Protein AF-A0A352B770-F1 (afdb_monomer_lite)

Sequence (1206 aa):
MTPLVLQAPAKVNLSLRIHSRRRDGLHRLRTVVTMIDLCDTLQIAPALSPGLLFTCDEASLPTDTHNLVVAAYVRLRPLLGPQQGVKIHLEKRIPIAAGLAGGSADAAATLVGLRRRFNLALTDAELLDHARALGTDVPFFLGSPVARGEGAGDPFTPLKAPSCIPMVIVFPEIPISTEWAYAHYPDRPNSTVTYNKELLHALTVRDIAALGAALDNDLESVVLPSNPRIGEAKARLLALGGAGALMSGSGSTVFAPFTDPERAFQAEETLRNEGWGVTFATRTLRTVFAREEGAAGMKSALDQLCQEASAAIDDGINFLVLSDRETNAELVPIPALLALAAVHHHLVRNGTRTRTGLIVESGEPREVHHFACLIGYGAGAVNPYLAFETIRDLATEGMLPEEIDAELAEQKYVKAVNKGLLKIISKMGISTIQSYCGAQIFEALGIGPEVIDRYFTGTTSRIGGIGLAEIAEDARRRHATGYVEIQRDLDDLDLGGEYQFREGSEHHGWNPETITLLQKAVREGDYASYQAFARLVNDQTRELKTLRGLFELKHDHPIPIDRVEPASAIVKRFCTGAMSYGSISQEAHTALAIAMNRLGGRSNTGEGGEDPVRFRPLPNGDLARSAIKQVASGRFGVTTEYLVNADELQIKMAQGAKPGEGGQLPGHKVSEAIAKVRHSTPGVTLISPPPHHDIYSIEDLAQLIYDLKNVNPRATVSVKLVAETGVGTVAAGVSKAHADLILVSGYDGGTGASPLSSIKHAGLPWEIGLADTQQTLVLNDLRGRTILQTDGQLRTGRDVVIAALLGAEEFGFATAALIAEGCLMMRKCHLNTCPVGIATQNPELRARFRGKPDHVVNYFYFVAQEARELMAQMGFATMDEMIGRVEMIEAKKGVDHWKAKGLDLSRLLYKPDVPARIATRHVQPQEHGLDKALDQKLLELTRYALDEKKKVAIQLPIRNIHRTVGALLAGEIARRYGAESLPKGTIECKFVGSAGQSFGAFCVPGLTLTLEGEANDYLGKGMSGGKIVVYAPRTAAFDPAENIVVGNTLLYGATGGRVFISGRAGERFAVRNSGCRAVVEGVGDHGCEYMTGGVVVVLGTTGRNFAAGMSGGIAFVLDVEATFAQRCNLGMVDLEPVADPEDRTLLEEMVKAHYNHTASERARTLLARWPEVLPKFVKVMPHEYRRVLEERRRAAAAGPNPVAAS

Foldseek 3Di:
DFWDKDWLFFKFWQAKAWAFQDPVRFTWIKTKMFTDPQTKMKTKDWDPFFDEAEEEPDPPDDPDCVQLLNVLCVLCVVQDDRGTGMYMYIYDRDDPLQLRCRSLSSNLRSLVRCCVHVVGPDDLVRSLVSSLVSFQCNLVNSDDRIFMDTDGSDHTHDAQADPDWQKDKFRPPDRFDLVVLVVQQDGDHPDPDDPQPQLSVCRNVHPQLSSQVSGYDSSCVPVCVVPVSLVVVQVLCVVLAFSHKDRGRRGSMMMGTHPDNVSSVVSQVVVVVVVTDDDAAEDEQEQKFFLVCFLVRNVVSLVVLLVVLVVCLVVVHAEYEYEHVVDDLGIFGDPQLQSLLLNCVSCVVVVNNVSHAYEYEDCPDDDLVVVLSNQLSAHPYYHNPNNLVVLQVCQVVVVDPPVDHSVNSVVVSVVVSVVSNCLVCLLVPHRDSVCSGNNQPAADEAAAPQSCVNRVNPHHYPWHFDDSNVSRVVSSVVSDVVDDPDCVVVPDDPPAPPQHHDPPHDDDLDDQQLLVLLLVCLVVLNLVSVVVSVCVNQQCLPPDDAPLNQKDFDLPAFAPLVLADALLVVLQLEEADADADLQWDPVLLQLRQQLCVVSNHFYEHHQQADDPVQLDADPVRTGSDTQEYECEQLLFLVALLSLQSHQAYEYELAALQARSFFDWHQLQSQDPVSCVSRLFDHSDIDGGGSGNQQPPDLVSLLQVVLLSCLLHVNHQYEYEDEADPCLLVVLLSNLVSQHQEYEYEANQDDDLDDPPCSSPRHTHGSLRRLLSNLQSCLVVLSQQAYAYEYEHPDQALSSVLSSQLSAHSHYYHYPNLVSLQPQPRPSCLNVQPRQQLTSHPPPVSVVNGDGHSSSSNSRSSSRSVRNSVVCSSNVHNYSQVNGNNLVSMDRHPPSPDPRRVRTHCCSSSDDDDDPPVRDSHHNDHTDSCSVVAPVVVVCVQCVCCLPPVAAGEEEDEADQVREQPPSNVLSSQCNRPNQVGGAARRYHYEYEEEYHYNACASPHHNYEYEYAAAYEPADPPQHQEYEYEYEYHPPDPDQQLADARYEEQYNSLYNEYEYAYRHEYEYCACASPSYYEYEYSEYEAAACALHREYEYEHLYYYYAAYCHNPAHYKYKYQQPPPCVVVRYDPPFKDKDQQPDPVSLVVNLVNLVVNCVRHVHPSSVVCNVVVVVRSRRMIMIGGPNHVVSVVVVVVCVVVPDDPPPPD

pLDDT: mean 91.63, std 9.17, range [29.95, 98.81]

Structure (mmCIF, N/CA/C/O backbone):
data_AF-A0A352B770-F1
#
_entry.id   AF-A0A352B770-F1
#
loop_
_atom_site.group_PDB
_atom_site.id
_atom_site.type_symbol
_atom_site.label_atom_id
_atom_site.label_alt_id
_atom_site.label_comp_id
_atom_site.label_asym_id
_atom_site.label_entity_id
_atom_site.label_seq_id
_atom_site.pdbx_PDB_ins_code
_atom_site.Cartn_x
_atom_site.Cartn_y
_atom_site.Cartn_z
_atom_site.occupancy
_atom_site.B_iso_or_equiv
_atom_site.auth_seq_id
_atom_site.auth_comp_id
_atom_site.auth_asym_id
_atom_site.auth_atom_id
_atom_site.pdbx_PDB_model_num
ATOM 1 N N . MET A 1 1 ? 47.746 8.401 -28.930 1.00 55.41 1 MET A N 1
ATOM 2 C CA . MET A 1 1 ? 48.170 6.989 -29.075 1.00 55.41 1 MET A CA 1
ATOM 3 C C . MET A 1 1 ? 47.966 6.296 -27.745 1.00 55.41 1 MET A C 1
ATOM 5 O O . MET A 1 1 ? 48.440 6.820 -26.745 1.00 55.41 1 MET A O 1
ATOM 9 N N . THR A 1 2 ? 47.285 5.157 -27.737 1.00 69.81 2 THR A N 1
ATOM 10 C CA . THR A 1 2 ? 47.002 4.369 -26.530 1.00 69.81 2 THR A CA 1
ATOM 11 C C . THR A 1 2 ? 48.310 3.879 -25.880 1.00 69.81 2 THR A C 1
ATOM 13 O O . THR A 1 2 ? 49.232 3.486 -26.610 1.00 69.81 2 THR A O 1
ATOM 16 N N . PRO A 1 3 ? 48.456 3.954 -24.543 1.00 84.81 3 PRO A N 1
ATOM 17 C CA . PRO A 1 3 ? 49.613 3.393 -23.847 1.00 84.81 3 PRO A CA 1
ATOM 18 C C . PRO A 1 3 ? 49.641 1.862 -23.976 1.00 84.81 3 PRO A C 1
ATOM 20 O O . PRO A 1 3 ? 48.598 1.216 -24.027 1.00 84.81 3 PRO A O 1
ATOM 23 N N . LEU A 1 4 ? 50.840 1.274 -24.020 1.00 91.38 4 LEU A N 1
ATOM 24 C CA . LEU A 1 4 ? 51.018 -0.168 -23.855 1.00 91.38 4 LEU A CA 1
ATOM 25 C C . LEU A 1 4 ? 50.900 -0.488 -22.365 1.00 91.38 4 LEU A C 1
ATOM 27 O O . LEU A 1 4 ? 51.730 -0.021 -21.587 1.00 91.38 4 LEU A O 1
ATOM 31 N N . VAL A 1 5 ? 49.893 -1.273 -21.991 1.00 90.94 5 VAL A N 1
ATOM 32 C CA . VAL A 1 5 ? 49.673 -1.719 -20.610 1.00 90.94 5 VAL A CA 1
ATOM 33 C C . VAL A 1 5 ? 50.269 -3.114 -20.428 1.00 90.94 5 VAL A C 1
ATOM 35 O O . VAL A 1 5 ? 50.030 -4.006 -21.244 1.00 90.94 5 VAL A O 1
ATOM 38 N N . LEU A 1 6 ? 51.069 -3.301 -19.382 1.00 92.06 6 LEU A N 1
ATOM 39 C CA . LEU A 1 6 ? 51.739 -4.554 -19.038 1.00 92.06 6 LEU A CA 1
ATOM 40 C C . LEU A 1 6 ? 51.472 -4.892 -17.574 1.00 92.06 6 LEU A C 1
ATOM 42 O O . LEU A 1 6 ? 51.489 -4.008 -16.724 1.00 92.06 6 LEU A O 1
ATOM 46 N N . GLN A 1 7 ? 51.264 -6.177 -17.299 1.00 91.06 7 GLN A N 1
ATOM 47 C CA . GLN A 1 7 ? 51.186 -6.706 -15.941 1.00 91.06 7 GLN A CA 1
ATOM 48 C C . GLN A 1 7 ? 52.579 -7.156 -15.494 1.00 91.06 7 GLN A C 1
ATOM 50 O O . GLN A 1 7 ? 53.281 -7.837 -16.248 1.00 91.06 7 GLN A O 1
ATOM 55 N N . ALA A 1 8 ? 52.972 -6.767 -14.285 1.00 93.12 8 ALA A N 1
ATOM 56 C CA . ALA A 1 8 ? 54.221 -7.151 -13.640 1.00 93.12 8 ALA A CA 1
ATOM 57 C C . ALA A 1 8 ? 53.902 -8.074 -12.447 1.00 93.12 8 ALA A C 1
ATOM 59 O O . ALA A 1 8 ? 53.637 -7.576 -11.352 1.00 93.12 8 ALA A O 1
ATOM 60 N N . PRO A 1 9 ? 53.861 -9.407 -12.647 1.00 91.75 9 PRO A N 1
ATOM 61 C CA . PRO A 1 9 ? 53.471 -10.343 -11.596 1.00 91.75 9 PRO A CA 1
ATOM 62 C C . PRO A 1 9 ? 54.529 -10.442 -10.501 1.00 91.75 9 PRO A C 1
ATOM 64 O O . PRO A 1 9 ? 55.727 -10.439 -10.775 1.00 91.75 9 PRO A O 1
ATOM 67 N N . ALA A 1 10 ? 54.093 -10.598 -9.256 1.00 92.19 10 ALA A N 1
ATOM 68 C CA . ALA A 1 10 ? 54.943 -10.963 -8.133 1.00 92.19 10 ALA A CA 1
ATOM 69 C C . ALA A 1 10 ? 55.442 -12.413 -8.256 1.00 92.19 10 ALA A C 1
ATOM 71 O O . ALA A 1 10 ? 54.964 -13.206 -9.073 1.00 92.19 10 ALA A O 1
ATOM 72 N N . LYS A 1 11 ? 56.387 -12.791 -7.388 1.00 92.50 11 LYS A N 1
ATOM 73 C CA . LYS A 1 11 ? 56.801 -14.189 -7.206 1.00 92.50 11 LYS A CA 1
ATOM 74 C C . LYS A 1 11 ? 56.763 -14.629 -5.748 1.00 92.50 11 LYS A C 1
ATOM 76 O O . LYS A 1 11 ? 56.898 -13.807 -4.843 1.00 92.50 11 LYS A O 1
ATOM 81 N N . VAL A 1 12 ? 56.737 -15.944 -5.544 1.00 92.88 12 VAL A N 1
ATOM 82 C CA . VAL A 1 12 ? 57.113 -16.579 -4.275 1.00 92.88 12 VAL A CA 1
ATOM 83 C C . VAL A 1 12 ? 58.224 -17.614 -4.463 1.00 92.88 12 VAL A C 1
ATOM 85 O O . VAL A 1 12 ? 58.353 -18.232 -5.525 1.00 92.88 12 VAL A O 1
ATOM 88 N N . ASN A 1 13 ? 59.049 -17.813 -3.433 1.00 93.31 13 ASN A N 1
ATOM 89 C CA . ASN A 1 13 ? 60.044 -18.886 -3.385 1.00 93.31 13 ASN A CA 1
ATOM 90 C C . ASN A 1 13 ? 59.409 -20.151 -2.786 1.00 93.31 13 ASN A C 1
ATOM 92 O O . ASN A 1 13 ? 59.098 -20.171 -1.604 1.00 93.31 13 ASN A O 1
ATOM 96 N N . LEU A 1 14 ? 59.258 -21.212 -3.583 1.00 92.31 14 LEU A N 1
ATOM 97 C CA . LEU A 1 14 ? 58.805 -22.533 -3.121 1.00 92.31 14 LEU A CA 1
ATOM 98 C C . LEU A 1 14 ? 59.908 -23.290 -2.365 1.00 92.31 14 LEU A C 1
ATOM 100 O O . LEU A 1 14 ? 59.628 -24.114 -1.502 1.00 92.31 14 LEU A O 1
ATOM 104 N N . SER A 1 15 ? 61.165 -23.014 -2.716 1.00 92.75 15 SER A N 1
ATOM 105 C CA . SER A 1 15 ? 62.351 -23.562 -2.060 1.00 92.75 15 SER A CA 1
ATOM 106 C C . SER A 1 15 ? 63.466 -22.523 -2.064 1.00 92.75 15 SER A C 1
ATOM 108 O O . SER A 1 15 ? 63.703 -21.894 -3.101 1.00 92.75 15 SER A O 1
ATOM 110 N N . LEU A 1 16 ? 64.184 -22.351 -0.957 1.00 91.06 16 LEU A N 1
ATOM 111 C CA . LEU A 1 16 ? 65.417 -21.567 -0.887 1.00 91.06 16 LEU A CA 1
ATOM 112 C C . LEU A 1 16 ? 66.435 -22.270 0.011 1.00 91.06 16 LEU A C 1
ATOM 114 O O . LEU A 1 16 ? 66.267 -22.319 1.227 1.00 91.06 16 LEU A O 1
ATOM 118 N N . ARG A 1 17 ? 67.517 -22.775 -0.588 1.00 88.00 17 ARG A N 1
ATOM 119 C CA . ARG A 1 17 ? 68.619 -23.405 0.141 1.00 88.00 17 ARG A CA 1
ATOM 120 C C . ARG A 1 17 ? 69.936 -22.667 -0.051 1.00 88.00 17 ARG A C 1
ATOM 122 O O . ARG A 1 17 ? 70.324 -22.382 -1.187 1.00 88.00 17 ARG A O 1
ATOM 129 N N . ILE A 1 18 ? 70.637 -22.392 1.041 1.00 85.88 18 ILE A N 1
ATOM 130 C CA . ILE A 1 18 ? 71.865 -21.593 1.087 1.00 85.88 18 ILE A CA 1
ATOM 131 C C . ILE A 1 18 ? 73.064 -22.523 1.329 1.00 85.88 18 ILE A C 1
ATOM 133 O O . ILE A 1 18 ? 73.068 -23.348 2.236 1.00 85.88 18 ILE A O 1
ATOM 137 N N . HIS A 1 19 ? 74.088 -22.411 0.480 1.00 76.75 19 HIS A N 1
ATOM 138 C CA . HIS A 1 19 ? 75.351 -23.147 0.586 1.00 76.75 19 HIS A CA 1
ATOM 139 C C . HIS A 1 19 ? 76.396 -22.324 1.374 1.00 76.75 19 HIS A C 1
ATOM 141 O O . HIS A 1 19 ? 76.103 -21.769 2.427 1.00 76.75 19 HIS A O 1
ATOM 147 N N . SER A 1 20 ? 77.629 -22.243 0.859 1.00 73.25 20 SER A N 1
ATOM 148 C CA . SER A 1 20 ? 78.732 -21.484 1.422 1.00 73.25 20 SER A CA 1
ATOM 149 C C . SER A 1 20 ? 78.799 -20.066 0.866 1.00 73.25 20 SER A C 1
ATOM 151 O O . SER A 1 20 ? 78.421 -19.797 -0.288 1.00 73.25 20 SER A O 1
ATOM 153 N N . ARG A 1 21 ? 79.384 -19.170 1.656 1.00 77.00 21 ARG A N 1
ATOM 154 C CA . ARG A 1 21 ? 79.730 -17.828 1.191 1.00 77.00 21 ARG A CA 1
ATOM 155 C C . ARG A 1 21 ? 80.838 -17.886 0.126 1.00 77.00 21 ARG A C 1
ATOM 157 O O . ARG A 1 21 ? 81.810 -18.634 0.229 1.00 77.00 21 ARG A O 1
ATOM 164 N N . ARG A 1 22 ? 80.666 -17.128 -0.954 1.00 74.56 22 ARG A N 1
ATOM 165 C CA . ARG A 1 22 ? 81.632 -16.923 -2.041 1.00 74.56 22 ARG A CA 1
ATOM 166 C C . ARG A 1 22 ? 82.660 -15.869 -1.625 1.00 74.56 22 ARG A C 1
ATOM 168 O O . ARG A 1 22 ? 82.436 -15.073 -0.716 1.00 74.56 22 ARG A O 1
ATOM 175 N N . ARG A 1 23 ? 83.781 -15.816 -2.353 1.00 71.12 23 ARG A N 1
ATOM 176 C CA . ARG A 1 23 ? 84.849 -14.819 -2.140 1.00 71.12 23 ARG A CA 1
ATOM 177 C C . ARG A 1 23 ? 84.409 -13.370 -2.398 1.00 71.12 23 ARG A C 1
ATOM 179 O O . ARG A 1 23 ? 85.047 -12.463 -1.886 1.00 71.12 23 ARG A O 1
ATOM 186 N N . ASP A 1 24 ? 83.342 -13.165 -3.168 1.00 73.00 24 ASP A N 1
ATOM 187 C CA . ASP A 1 24 ? 82.732 -11.858 -3.464 1.00 73.00 24 ASP A CA 1
ATOM 188 C C . ASP A 1 24 ? 81.680 -11.427 -2.421 1.00 73.00 24 ASP A C 1
ATOM 190 O O . ASP A 1 24 ? 81.017 -10.410 -2.591 1.00 73.00 24 ASP A O 1
ATOM 194 N N . GLY A 1 25 ? 81.524 -12.188 -1.333 1.00 69.94 25 GLY A N 1
ATOM 195 C CA . GLY A 1 25 ? 80.618 -11.867 -0.233 1.00 69.94 25 GLY A CA 1
ATOM 196 C C . GLY A 1 25 ? 79.188 -12.393 -0.394 1.00 69.94 25 GLY A C 1
ATOM 197 O O . GLY A 1 25 ? 78.469 -12.397 0.607 1.00 69.94 25 GLY A O 1
ATOM 198 N N . LEU A 1 26 ? 78.799 -12.893 -1.576 1.00 76.38 26 LEU A N 1
ATOM 199 C CA . LEU A 1 26 ? 77.479 -13.483 -1.853 1.00 76.38 26 LEU A CA 1
ATOM 200 C C . LEU A 1 26 ? 77.415 -14.964 -1.464 1.00 76.38 26 LEU A C 1
ATOM 202 O O . LEU A 1 26 ? 78.435 -15.640 -1.394 1.00 76.38 26 LEU A O 1
ATOM 206 N N . HIS A 1 27 ? 76.221 -15.520 -1.267 1.00 78.88 27 HIS A N 1
ATOM 207 C CA . HIS A 1 27 ? 76.064 -16.957 -1.029 1.00 78.88 27 HIS A CA 1
ATOM 208 C C . HIS A 1 27 ? 75.840 -17.722 -2.334 1.00 78.88 27 HIS A C 1
ATOM 210 O O . HIS A 1 27 ? 75.139 -17.262 -3.237 1.00 78.88 27 HIS A O 1
ATOM 216 N N . ARG A 1 28 ? 76.403 -18.931 -2.431 1.00 78.56 28 ARG A N 1
ATOM 217 C CA . ARG A 1 28 ? 75.880 -19.922 -3.382 1.00 78.56 28 ARG A CA 1
ATOM 218 C C . ARG A 1 28 ? 74.521 -20.381 -2.856 1.00 78.56 28 ARG A C 1
ATOM 220 O O . ARG A 1 28 ? 74.416 -20.715 -1.683 1.00 78.56 28 ARG A O 1
ATOM 227 N N . LEU A 1 29 ? 73.492 -20.395 -3.692 1.00 86.56 29 LEU A N 1
ATOM 228 C CA . LEU A 1 29 ? 72.143 -20.805 -3.295 1.00 86.56 29 LEU A CA 1
ATOM 229 C C . LEU A 1 29 ? 71.468 -21.604 -4.405 1.00 86.56 29 LEU A C 1
ATOM 231 O O . LEU A 1 29 ? 71.855 -21.506 -5.568 1.00 86.56 29 LEU A O 1
ATOM 235 N N . ARG A 1 30 ? 70.448 -22.374 -4.045 1.00 88.50 30 ARG A N 1
ATOM 236 C CA . ARG A 1 30 ? 69.527 -23.022 -4.979 1.00 88.50 30 ARG A CA 1
ATOM 237 C C . ARG A 1 30 ? 68.115 -22.647 -4.592 1.00 88.50 30 ARG A C 1
ATOM 239 O O . ARG A 1 30 ? 67.752 -22.754 -3.425 1.00 88.50 30 ARG A O 1
ATOM 246 N N . THR A 1 31 ? 67.321 -22.213 -5.561 1.00 90.81 31 THR A N 1
ATOM 247 C CA . THR A 1 31 ? 65.940 -21.808 -5.306 1.00 90.81 31 THR A CA 1
ATOM 248 C C . THR A 1 31 ? 64.995 -22.330 -6.371 1.00 90.81 31 THR A C 1
ATOM 250 O O . THR A 1 31 ? 65.385 -22.505 -7.526 1.00 90.81 31 THR A O 1
ATOM 253 N N . VAL A 1 32 ? 63.755 -22.590 -5.972 1.00 92.44 32 VAL A N 1
ATOM 254 C CA . VAL A 1 32 ? 62.628 -22.817 -6.875 1.00 92.44 32 VAL A CA 1
ATOM 255 C C . VAL A 1 32 ? 61.630 -21.696 -6.634 1.00 92.44 32 VAL A C 1
ATOM 257 O O . VAL A 1 32 ? 61.264 -21.439 -5.489 1.00 92.44 32 VAL A O 1
ATOM 260 N N . VAL A 1 33 ? 61.218 -21.018 -7.699 1.00 92.06 33 VAL A N 1
ATOM 261 C CA . VAL A 1 33 ? 60.334 -19.847 -7.651 1.00 92.06 33 VAL A CA 1
ATOM 262 C C . VAL A 1 33 ? 59.135 -20.043 -8.570 1.00 92.06 33 VAL A C 1
ATOM 264 O O . VAL A 1 33 ? 59.233 -20.742 -9.582 1.00 92.06 33 VAL A O 1
ATOM 267 N N . THR A 1 34 ? 58.019 -19.410 -8.216 1.00 92.00 34 THR A N 1
ATOM 268 C CA . THR A 1 34 ? 56.813 -19.335 -9.047 1.00 92.00 34 THR A CA 1
ATOM 269 C C . THR A 1 34 ? 56.284 -17.908 -9.097 1.00 92.00 34 THR A C 1
ATOM 271 O O . THR A 1 34 ? 56.325 -17.206 -8.087 1.00 92.00 34 THR A O 1
ATOM 274 N N . MET A 1 35 ? 55.786 -17.485 -10.257 1.00 91.81 35 MET A N 1
ATOM 275 C CA . MET A 1 35 ? 54.964 -16.280 -10.392 1.00 91.81 35 MET A CA 1
ATOM 276 C C . MET A 1 35 ? 53.609 -16.499 -9.711 1.00 91.81 35 MET A C 1
ATOM 278 O O . MET A 1 35 ? 53.161 -17.642 -9.584 1.00 91.81 35 MET A O 1
ATOM 282 N N . ILE A 1 36 ? 52.979 -15.410 -9.279 1.00 89.62 36 ILE A N 1
ATOM 283 C CA . ILE A 1 36 ? 51.636 -15.388 -8.685 1.00 89.62 36 ILE A CA 1
ATOM 284 C C . ILE A 1 36 ? 50.786 -14.289 -9.337 1.00 89.62 36 ILE A C 1
ATOM 286 O O . ILE A 1 36 ? 51.328 -13.373 -9.953 1.00 89.62 36 ILE A O 1
ATOM 290 N N . ASP A 1 37 ? 49.467 -14.354 -9.157 1.00 84.38 37 ASP A N 1
ATOM 291 C CA . ASP A 1 37 ? 48.514 -13.455 -9.828 1.00 84.38 37 ASP A CA 1
ATOM 292 C C . ASP A 1 37 ? 48.513 -12.012 -9.286 1.00 84.38 37 ASP A C 1
ATOM 294 O O . ASP A 1 37 ? 47.966 -11.106 -9.915 1.00 84.38 37 ASP A O 1
ATOM 298 N N . LEU A 1 38 ? 49.147 -11.763 -8.133 1.00 85.62 38 LEU A N 1
ATOM 299 C CA . LEU A 1 38 ? 49.334 -10.413 -7.595 1.00 85.62 38 LEU A CA 1
ATOM 300 C C . LEU A 1 38 ? 50.299 -9.623 -8.496 1.00 85.62 38 LEU A C 1
ATOM 302 O O . LEU A 1 38 ? 51.487 -9.935 -8.526 1.00 85.62 38 LEU A O 1
ATOM 306 N N . CYS A 1 39 ? 49.809 -8.595 -9.193 1.00 89.25 39 CYS A N 1
ATOM 307 C CA . CYS A 1 39 ? 50.586 -7.831 -10.174 1.00 89.25 39 CYS A CA 1
ATOM 308 C C . CYS A 1 39 ? 50.573 -6.323 -9.900 1.00 89.25 39 CYS A C 1
ATOM 310 O O . CYS A 1 39 ? 49.545 -5.770 -9.512 1.00 89.25 39 CYS A O 1
ATOM 312 N N . ASP A 1 40 ? 51.686 -5.655 -10.199 1.00 92.81 40 ASP A N 1
ATOM 313 C CA . ASP A 1 40 ? 51.713 -4.217 -10.481 1.00 92.81 40 ASP A CA 1
ATOM 314 C C . ASP A 1 40 ? 51.297 -3.968 -11.946 1.00 92.81 40 ASP A C 1
ATOM 316 O O . ASP A 1 40 ? 51.424 -4.854 -12.799 1.00 92.81 40 ASP A O 1
ATOM 320 N N . THR A 1 41 ? 50.805 -2.767 -12.267 1.00 94.50 41 THR A N 1
ATOM 321 C CA . THR A 1 41 ? 50.438 -2.397 -13.647 1.00 94.50 41 THR A CA 1
ATOM 322 C C . THR A 1 41 ? 51.353 -1.299 -14.181 1.00 94.50 41 THR A C 1
ATOM 324 O O . THR A 1 41 ? 51.501 -0.240 -13.579 1.00 94.50 41 THR A O 1
ATOM 327 N N . LEU A 1 42 ? 51.945 -1.529 -15.356 1.00 94.56 42 LEU A N 1
ATOM 328 C CA . LEU A 1 42 ? 52.857 -0.595 -16.012 1.00 94.56 42 LEU A CA 1
ATOM 329 C C . LEU A 1 42 ? 52.265 -0.092 -17.331 1.00 94.56 42 LEU A C 1
ATOM 331 O O . LEU A 1 42 ? 51.926 -0.882 -18.212 1.00 94.56 42 LEU A O 1
ATOM 335 N N . GLN A 1 43 ? 52.191 1.225 -17.507 1.00 95.50 43 GLN A N 1
ATOM 336 C CA . GLN A 1 43 ? 51.740 1.860 -18.744 1.00 95.50 43 GLN A CA 1
ATOM 337 C C . GLN A 1 43 ? 52.900 2.592 -19.422 1.00 95.50 43 GLN A C 1
ATOM 339 O O . GLN A 1 43 ? 53.493 3.495 -18.834 1.00 95.50 43 GLN A O 1
ATOM 344 N N . ILE A 1 44 ? 53.208 2.245 -20.674 1.00 95.31 44 ILE A N 1
ATOM 345 C CA . ILE A 1 44 ? 54.300 2.854 -21.448 1.00 95.31 44 ILE A CA 1
ATOM 346 C C . ILE A 1 44 ? 53.763 3.528 -22.712 1.00 95.31 44 ILE A C 1
ATOM 348 O O . ILE A 1 44 ? 53.128 2.898 -23.561 1.00 95.31 44 ILE A O 1
ATOM 352 N N . ALA A 1 45 ? 54.081 4.808 -22.887 1.00 92.75 45 ALA A N 1
ATOM 353 C CA . ALA A 1 45 ? 53.713 5.594 -24.061 1.00 92.75 45 ALA A CA 1
ATOM 354 C C . ALA A 1 45 ? 54.878 6.472 -24.555 1.00 92.75 45 ALA A C 1
ATOM 356 O O . ALA A 1 45 ? 55.800 6.766 -23.797 1.00 92.75 45 ALA A O 1
ATOM 357 N N . PRO A 1 46 ? 54.861 6.934 -25.816 1.00 90.00 46 PRO A N 1
ATOM 358 C CA . PRO A 1 46 ? 55.736 8.013 -26.263 1.00 90.00 46 PRO A CA 1
ATOM 359 C C . PRO A 1 46 ? 55.407 9.316 -25.520 1.00 90.00 46 PRO A C 1
ATOM 361 O O . PRO A 1 46 ? 54.234 9.627 -25.313 1.00 90.00 46 PRO A O 1
ATOM 364 N N . ALA A 1 47 ? 56.429 10.085 -25.147 1.00 88.75 47 ALA A N 1
ATOM 365 C CA . ALA A 1 47 ? 56.274 11.436 -24.607 1.00 88.75 47 ALA A CA 1
ATOM 366 C C . ALA A 1 47 ? 56.590 12.493 -25.676 1.00 88.75 47 ALA A C 1
ATOM 368 O O . ALA A 1 47 ? 57.376 12.245 -26.591 1.00 88.75 47 ALA A O 1
ATOM 369 N N . LEU A 1 48 ? 55.974 13.672 -25.545 1.00 82.88 48 LEU A N 1
ATOM 370 C CA . LEU A 1 48 ? 56.178 14.806 -26.455 1.00 82.88 48 LEU A CA 1
ATOM 371 C C . LEU A 1 48 ? 57.536 15.500 -26.245 1.00 82.88 48 LEU A C 1
ATOM 373 O O . LEU A 1 48 ? 58.056 16.108 -27.175 1.00 82.88 48 LEU A O 1
ATOM 377 N N . SER A 1 49 ? 58.113 15.406 -25.044 1.00 84.75 49 SER A N 1
ATOM 378 C CA . SER A 1 49 ? 59.438 15.933 -24.712 1.00 84.75 49 SER A CA 1
ATOM 379 C C . SER A 1 49 ? 60.502 14.825 -24.722 1.00 84.75 49 SER A C 1
ATOM 381 O O . SER A 1 49 ? 60.216 13.709 -24.279 1.00 84.75 49 SER A O 1
ATOM 383 N N . PRO A 1 50 ? 61.742 15.099 -25.180 1.00 85.06 50 PRO A N 1
ATOM 384 C CA . PRO A 1 50 ? 62.843 14.144 -25.075 1.00 85.06 50 PRO A CA 1
ATOM 385 C C . PRO A 1 50 ? 63.136 13.778 -23.613 1.00 85.06 50 PRO A C 1
ATOM 387 O O . PRO A 1 50 ? 63.181 14.653 -22.751 1.00 85.06 50 PRO A O 1
ATOM 390 N N . GLY A 1 51 ? 63.393 12.495 -23.338 1.00 87.00 51 GLY A N 1
ATOM 391 C CA . GLY A 1 51 ? 63.681 12.002 -21.984 1.00 87.00 51 GLY A CA 1
ATOM 392 C C . GLY A 1 51 ? 62.566 11.140 -21.385 1.00 87.00 51 GLY A C 1
ATOM 393 O O . GLY A 1 51 ? 61.672 10.686 -22.098 1.00 87.00 51 GLY A O 1
ATOM 394 N N . LEU A 1 52 ? 62.665 10.867 -20.079 1.00 93.44 52 LEU A N 1
ATOM 395 C CA . LEU A 1 52 ? 61.705 10.046 -19.334 1.00 93.44 52 LEU A CA 1
ATOM 396 C C . LEU A 1 52 ? 60.755 10.929 -18.528 1.00 93.44 52 LEU A C 1
ATOM 398 O O . LEU A 1 52 ? 61.203 11.717 -17.699 1.00 93.44 52 LEU A O 1
ATOM 402 N N . LEU A 1 53 ? 59.455 10.721 -18.711 1.00 92.81 53 LEU A N 1
ATOM 403 C CA . LEU A 1 53 ? 58.417 11.157 -17.786 1.00 92.81 53 LEU A CA 1
ATOM 404 C C . LEU A 1 53 ? 57.927 9.936 -17.003 1.00 92.81 53 LEU A C 1
ATOM 406 O O . LEU A 1 53 ? 57.097 9.174 -17.499 1.00 92.81 53 LEU A O 1
ATOM 410 N N . PHE A 1 54 ? 58.462 9.734 -15.801 1.00 93.25 54 PHE A N 1
ATOM 411 C CA . PHE A 1 54 ? 58.044 8.656 -14.908 1.00 93.25 54 PHE A CA 1
ATOM 412 C C . PHE A 1 54 ? 57.059 9.177 -13.858 1.00 93.25 54 PHE A C 1
ATOM 414 O O . PHE A 1 54 ? 57.277 10.236 -13.275 1.00 93.25 54 PHE A O 1
ATOM 421 N N . THR A 1 55 ? 55.976 8.437 -13.629 1.00 90.69 55 THR A N 1
ATOM 422 C CA . THR A 1 55 ? 54.966 8.727 -12.598 1.00 90.69 55 THR A CA 1
ATOM 423 C C . THR A 1 55 ? 54.594 7.437 -11.878 1.00 90.69 55 THR A C 1
ATOM 425 O O . THR A 1 55 ? 54.549 6.384 -12.511 1.00 90.69 55 THR A O 1
ATOM 428 N N . CYS A 1 56 ? 54.312 7.521 -10.581 1.00 88.25 56 CYS A N 1
ATOM 429 C CA . CYS A 1 56 ? 53.868 6.396 -9.767 1.00 88.25 56 CYS A CA 1
ATOM 430 C C . CYS A 1 56 ? 52.776 6.869 -8.801 1.00 88.25 56 CYS A C 1
ATOM 432 O O . CYS A 1 56 ? 52.826 8.013 -8.351 1.00 88.25 56 CYS A O 1
ATOM 434 N N . ASP A 1 57 ? 51.786 6.022 -8.537 1.00 86.88 57 ASP A N 1
ATOM 435 C CA . ASP A 1 57 ? 50.731 6.250 -7.540 1.00 86.88 57 ASP A CA 1
ATOM 436 C C . ASP A 1 57 ? 51.224 6.096 -6.089 1.00 86.88 57 ASP A C 1
ATOM 438 O O . ASP A 1 57 ? 50.598 6.612 -5.166 1.00 86.88 57 ASP A O 1
ATOM 442 N N . GLU A 1 58 ? 52.381 5.462 -5.890 1.00 85.00 58 GLU A N 1
ATOM 443 C CA . GLU A 1 58 ? 53.022 5.287 -4.590 1.00 85.00 58 GLU A CA 1
ATOM 444 C C . GLU A 1 58 ? 54.139 6.318 -4.366 1.00 85.00 58 GLU A C 1
ATOM 446 O O . GLU A 1 58 ? 55.253 6.210 -4.891 1.00 85.00 58 GLU A O 1
ATOM 451 N N . ALA A 1 59 ? 53.836 7.331 -3.551 1.00 79.81 59 ALA A N 1
ATOM 452 C CA . ALA A 1 59 ? 54.709 8.479 -3.304 1.00 79.81 59 ALA A CA 1
ATOM 453 C C . ALA A 1 59 ? 56.028 8.126 -2.593 1.00 79.81 59 ALA A C 1
ATOM 455 O O . ALA A 1 59 ? 56.982 8.901 -2.663 1.00 79.81 59 ALA A O 1
ATOM 456 N N . SER A 1 60 ? 56.100 6.981 -1.904 1.00 78.88 60 SER A N 1
ATOM 457 C CA . SER A 1 60 ? 57.314 6.541 -1.206 1.00 78.88 60 SER A CA 1
ATOM 458 C C . SER A 1 60 ? 58.400 5.977 -2.131 1.00 78.88 60 SER A C 1
ATOM 460 O O . SER A 1 60 ? 59.541 5.797 -1.691 1.00 78.88 60 SER A O 1
ATOM 462 N N . LEU A 1 61 ? 58.092 5.710 -3.406 1.00 84.44 61 LEU A N 1
ATOM 463 C CA . LEU A 1 61 ? 59.072 5.187 -4.354 1.00 84.44 61 LEU A CA 1
ATOM 464 C C . LEU A 1 61 ? 59.912 6.302 -4.993 1.00 84.44 61 LEU A C 1
ATOM 466 O O . LEU A 1 61 ? 59.375 7.323 -5.424 1.00 84.44 61 LEU A O 1
ATOM 470 N N . PRO A 1 62 ? 61.234 6.097 -5.137 1.00 84.75 62 PRO A N 1
ATOM 471 C CA . PRO A 1 62 ? 62.075 7.051 -5.840 1.00 84.75 62 PRO A CA 1
ATOM 472 C C . PRO A 1 62 ? 61.647 7.170 -7.308 1.00 84.75 62 PRO A C 1
ATOM 474 O O . PRO A 1 62 ? 61.206 6.206 -7.937 1.00 84.75 62 PRO A O 1
ATOM 477 N N . THR A 1 63 ? 61.810 8.361 -7.876 1.00 84.06 63 THR A N 1
ATOM 478 C CA . THR A 1 63 ? 61.580 8.631 -9.306 1.00 84.06 63 THR A CA 1
ATOM 479 C C . THR A 1 63 ? 62.885 8.736 -10.100 1.00 84.06 63 THR A C 1
ATOM 481 O O . THR A 1 63 ? 62.875 9.123 -11.268 1.00 84.06 63 THR A O 1
ATOM 484 N N . ASP A 1 64 ? 64.016 8.426 -9.468 1.00 85.69 64 ASP A N 1
ATOM 485 C CA . ASP A 1 64 ? 65.351 8.417 -10.059 1.00 85.69 64 ASP A CA 1
ATOM 486 C C . ASP A 1 64 ? 65.848 6.975 -10.290 1.00 85.69 64 ASP A C 1
ATOM 488 O O . ASP A 1 64 ? 65.091 6.011 -10.188 1.00 85.69 64 ASP A O 1
ATOM 492 N N . THR A 1 65 ? 67.132 6.802 -10.612 1.00 84.12 65 THR A N 1
ATOM 493 C CA . THR A 1 65 ? 67.727 5.488 -10.907 1.00 84.12 65 THR A CA 1
ATOM 494 C C . THR A 1 65 ? 67.770 4.512 -9.729 1.00 84.12 65 THR A C 1
ATOM 496 O O . THR A 1 65 ? 68.121 3.354 -9.945 1.00 84.12 65 THR A O 1
ATOM 499 N N . HIS A 1 66 ? 67.412 4.926 -8.508 1.00 86.00 66 HIS A N 1
ATOM 500 C CA . HIS A 1 66 ? 67.180 3.992 -7.403 1.00 86.00 66 HIS A CA 1
ATOM 501 C C . HIS A 1 66 ? 65.893 3.174 -7.609 1.00 86.00 66 HIS A C 1
ATOM 503 O O . HIS A 1 66 ? 65.720 2.129 -6.984 1.00 86.00 66 HIS A O 1
ATOM 509 N N . ASN A 1 67 ? 65.008 3.602 -8.518 1.00 89.88 67 ASN A N 1
ATOM 510 C CA . ASN A 1 67 ? 63.876 2.819 -8.994 1.00 89.88 67 ASN A CA 1
ATOM 511 C C . ASN A 1 67 ? 64.286 1.937 -10.177 1.00 89.88 67 ASN A C 1
ATOM 513 O O . ASN A 1 67 ? 64.791 2.425 -11.192 1.00 89.88 67 ASN A O 1
ATOM 517 N N . LEU A 1 68 ? 64.024 0.633 -10.081 1.00 93.00 68 LEU A N 1
ATOM 518 C CA . LEU A 1 68 ? 64.427 -0.318 -11.115 1.00 93.00 68 LEU A CA 1
ATOM 519 C C . LEU A 1 68 ? 63.696 -0.117 -12.455 1.00 93.00 68 LEU A C 1
ATOM 521 O O . LEU A 1 68 ? 64.258 -0.466 -13.492 1.00 93.00 68 LEU A O 1
ATOM 525 N N . VAL A 1 69 ? 62.515 0.514 -12.471 1.00 94.75 69 VAL A N 1
ATOM 526 C CA . VAL A 1 69 ? 61.839 0.952 -13.710 1.00 94.75 69 VAL A CA 1
ATOM 527 C C . VAL A 1 69 ? 62.661 2.023 -14.421 1.00 94.75 69 VAL A C 1
ATOM 529 O O . VAL A 1 69 ? 62.934 1.936 -15.620 1.00 94.75 69 VAL A O 1
ATOM 532 N N . VAL A 1 70 ? 63.115 3.025 -13.669 1.00 93.50 70 VAL A N 1
ATOM 533 C CA . VAL A 1 70 ? 63.942 4.111 -14.202 1.00 93.50 70 VAL A CA 1
ATOM 534 C C . VAL A 1 70 ? 65.308 3.569 -14.617 1.00 93.50 70 VAL A C 1
ATOM 536 O O . VAL A 1 70 ? 65.783 3.885 -15.706 1.00 93.50 70 VAL A O 1
ATOM 539 N N . ALA A 1 71 ? 65.915 2.686 -13.819 1.00 93.38 71 ALA A N 1
ATOM 540 C CA . ALA A 1 71 ? 67.166 2.020 -14.172 1.00 93.38 71 ALA A CA 1
ATOM 541 C C . ALA A 1 71 ? 67.033 1.185 -15.460 1.00 93.38 71 ALA A C 1
ATOM 543 O O . ALA A 1 71 ? 67.895 1.278 -16.337 1.00 93.38 71 ALA A O 1
ATOM 544 N N . ALA A 1 72 ? 65.940 0.429 -15.624 1.00 94.44 72 ALA A N 1
ATOM 545 C CA . ALA A 1 72 ? 65.641 -0.321 -16.846 1.00 94.44 72 ALA A CA 1
ATOM 546 C C . ALA A 1 72 ? 65.544 0.600 -18.070 1.00 94.44 72 ALA A C 1
ATOM 548 O O . ALA A 1 72 ? 66.153 0.315 -19.106 1.00 94.44 72 ALA A O 1
ATOM 549 N N . TYR A 1 73 ? 64.855 1.738 -17.937 1.00 94.44 73 TYR A N 1
ATOM 550 C CA . TYR A 1 73 ? 64.816 2.756 -18.983 1.00 94.44 73 TYR A CA 1
ATOM 551 C C . TYR A 1 73 ? 66.209 3.304 -19.313 1.00 94.44 73 TYR A C 1
ATOM 553 O O . TYR A 1 73 ? 66.580 3.338 -20.486 1.00 94.44 73 TYR A O 1
ATOM 561 N N . VAL A 1 74 ? 67.004 3.695 -18.309 1.00 93.38 74 VAL A N 1
ATOM 562 C CA . VAL A 1 74 ? 68.352 4.246 -18.530 1.00 93.38 74 VAL A CA 1
ATOM 563 C C . VAL A 1 74 ? 69.235 3.256 -19.291 1.00 93.38 74 VAL A C 1
ATOM 565 O O . VAL A 1 74 ? 69.981 3.668 -20.178 1.00 93.38 74 VAL A O 1
ATOM 568 N N . ARG A 1 75 ? 69.116 1.949 -19.019 1.00 91.50 75 ARG A N 1
ATOM 569 C CA . ARG A 1 75 ? 69.889 0.923 -19.737 1.00 91.50 75 ARG A CA 1
ATOM 570 C C . ARG A 1 75 ? 69.521 0.804 -21.212 1.00 91.50 75 ARG A C 1
ATOM 572 O O . ARG A 1 75 ? 70.413 0.563 -22.020 1.00 91.50 75 ARG A O 1
ATOM 579 N N . LEU A 1 76 ? 68.246 0.967 -21.568 1.00 92.56 76 LEU A N 1
ATOM 580 C CA . LEU A 1 76 ? 67.795 0.890 -22.963 1.00 92.56 76 LEU A CA 1
ATOM 581 C C . LEU A 1 76 ? 67.766 2.255 -23.668 1.00 92.56 76 LEU A C 1
ATOM 583 O O . LEU A 1 76 ? 67.602 2.312 -24.886 1.00 92.56 76 LEU A O 1
ATOM 587 N N . ARG A 1 77 ? 67.985 3.362 -22.946 1.00 90.38 77 ARG A N 1
ATOM 588 C CA . ARG A 1 77 ? 68.010 4.724 -23.500 1.00 90.38 77 ARG A CA 1
ATOM 589 C C . ARG A 1 77 ? 68.962 4.915 -24.690 1.00 90.38 77 ARG A C 1
ATOM 591 O O . ARG A 1 77 ? 68.546 5.611 -25.619 1.00 90.38 77 ARG A O 1
ATOM 598 N N . PRO A 1 78 ? 70.182 4.336 -24.721 1.00 90.25 78 PRO A N 1
ATOM 599 C CA . PRO A 1 78 ? 71.078 4.458 -25.875 1.00 90.25 78 PRO A CA 1
ATOM 600 C C . PRO A 1 78 ? 70.518 3.837 -27.161 1.00 90.25 78 PRO A C 1
ATOM 602 O O . PRO A 1 78 ? 70.944 4.208 -28.249 1.00 90.25 78 PRO A O 1
ATOM 605 N N . LEU A 1 79 ? 69.561 2.910 -27.039 1.00 87.88 79 LEU A N 1
ATOM 606 C CA . LEU A 1 79 ? 68.895 2.250 -28.165 1.00 87.88 79 LEU A CA 1
ATOM 607 C C . LEU A 1 79 ? 67.670 3.035 -28.664 1.00 87.88 79 LEU A C 1
ATOM 609 O O . LEU A 1 79 ? 67.114 2.714 -29.711 1.00 87.88 79 LEU A O 1
ATOM 613 N N . LEU A 1 80 ? 67.248 4.066 -27.926 1.00 85.62 80 LEU A N 1
ATOM 614 C CA . LEU A 1 80 ? 66.182 4.987 -28.315 1.00 85.62 80 LEU A CA 1
ATOM 615 C C . LEU A 1 80 ? 66.772 6.194 -29.056 1.00 85.62 80 LEU A C 1
ATOM 617 O O . LEU A 1 80 ? 67.832 6.706 -28.691 1.00 85.62 80 LEU A O 1
ATOM 621 N N . GLY A 1 81 ? 66.056 6.712 -30.059 1.00 82.06 81 GLY A N 1
ATOM 622 C CA . GLY A 1 81 ? 66.486 7.897 -30.811 1.00 82.06 81 GLY A CA 1
ATOM 623 C C . GLY A 1 81 ? 66.762 9.119 -29.909 1.00 82.06 81 GLY A C 1
ATOM 624 O O . GLY A 1 81 ? 66.154 9.259 -28.843 1.00 82.06 81 GLY A O 1
ATOM 625 N N . PRO A 1 82 ? 67.663 10.044 -30.297 1.00 76.69 82 PRO A N 1
ATOM 626 C CA . PRO A 1 82 ? 68.061 11.175 -29.451 1.00 76.69 82 PRO A CA 1
ATOM 627 C C . PRO A 1 82 ? 66.888 12.096 -29.077 1.00 76.69 82 PRO A C 1
ATOM 629 O O . PRO A 1 82 ? 66.858 12.591 -27.954 1.00 76.69 82 PRO A O 1
ATOM 632 N N . GLN A 1 83 ? 65.890 12.234 -29.959 1.00 81.38 83 GLN A N 1
ATOM 633 C CA . GLN A 1 83 ? 64.671 13.033 -29.752 1.00 81.38 83 GLN A CA 1
ATOM 634 C C . GLN A 1 83 ? 63.484 12.234 -29.175 1.00 81.38 83 GLN A C 1
ATOM 636 O O . GLN A 1 83 ? 62.403 12.785 -28.990 1.00 81.38 83 GLN A O 1
ATOM 641 N N . GLN A 1 84 ? 63.647 10.933 -28.907 1.00 85.19 84 GLN A N 1
ATOM 642 C CA . GLN A 1 84 ? 62.541 10.078 -28.478 1.00 85.19 84 GLN A CA 1
ATOM 643 C C . GLN A 1 84 ? 62.229 10.287 -26.988 1.00 85.19 84 GLN A C 1
ATOM 645 O O . GLN A 1 84 ? 63.055 9.993 -26.121 1.00 85.19 84 GLN A O 1
ATOM 650 N N . GLY A 1 85 ? 61.021 10.770 -26.698 1.00 89.62 85 GLY A N 1
ATOM 651 C CA . GLY A 1 85 ? 60.456 10.838 -25.352 1.00 89.62 85 GLY A CA 1
ATOM 652 C C . GLY A 1 85 ? 59.725 9.559 -24.952 1.00 89.62 85 GLY A C 1
ATOM 653 O O . GLY A 1 85 ? 59.057 8.938 -25.788 1.00 89.62 85 GLY A O 1
ATOM 654 N N . VAL A 1 86 ? 59.789 9.190 -23.672 1.00 94.31 86 VAL A N 1
ATOM 655 C CA . VAL A 1 86 ? 59.070 8.046 -23.091 1.00 94.31 86 VAL A CA 1
ATOM 656 C C . VAL A 1 86 ? 58.324 8.475 -21.830 1.00 94.31 86 VAL A C 1
ATOM 658 O O . VAL A 1 86 ? 58.909 9.065 -20.930 1.00 94.31 86 VAL A O 1
ATOM 661 N N . LYS A 1 87 ? 57.036 8.144 -21.743 1.00 94.69 87 LYS A N 1
ATOM 662 C CA . LYS A 1 87 ? 56.220 8.246 -20.532 1.00 94.69 87 LYS A CA 1
ATOM 663 C C . LYS A 1 87 ? 56.003 6.850 -19.959 1.00 94.69 87 LYS A C 1
ATOM 665 O O . LYS A 1 87 ? 55.553 5.965 -20.686 1.00 94.69 87 LYS A O 1
ATOM 670 N N . ILE A 1 88 ? 56.295 6.674 -18.674 1.00 95.88 88 ILE A N 1
ATOM 671 C CA . ILE A 1 88 ? 56.031 5.441 -17.931 1.00 95.88 88 ILE A CA 1
ATOM 672 C C . ILE A 1 88 ? 55.194 5.793 -16.698 1.00 95.88 88 ILE A C 1
ATOM 674 O O . ILE A 1 88 ? 55.579 6.659 -15.913 1.00 95.88 88 ILE A O 1
ATOM 678 N N . HIS A 1 89 ? 54.045 5.144 -16.539 1.00 94.69 89 HIS A N 1
ATOM 679 C CA . HIS A 1 89 ? 53.242 5.203 -15.321 1.00 94.69 89 HIS A CA 1
ATOM 680 C C . HIS A 1 89 ? 53.234 3.828 -14.652 1.00 94.69 89 HIS A C 1
ATOM 682 O O . HIS A 1 89 ? 52.981 2.833 -15.332 1.00 94.69 89 HIS A O 1
ATOM 688 N N . LEU A 1 90 ? 53.547 3.780 -13.360 1.00 93.88 90 LEU A N 1
ATOM 689 C CA . LEU A 1 90 ? 53.533 2.573 -12.539 1.00 93.88 90 LEU A CA 1
ATOM 690 C C . LEU A 1 90 ? 52.422 2.680 -11.495 1.00 93.88 90 LEU A C 1
ATOM 692 O O . LEU A 1 90 ? 52.446 3.597 -10.679 1.00 93.88 90 LEU A O 1
ATOM 696 N N . GLU A 1 91 ? 51.496 1.731 -11.522 1.00 91.75 91 GLU A N 1
ATOM 697 C CA . GLU A 1 91 ? 50.464 1.541 -10.504 1.00 91.75 91 GLU A CA 1
ATOM 698 C C . GLU A 1 91 ? 50.889 0.390 -9.578 1.00 91.75 91 GLU A C 1
ATOM 700 O O . GLU A 1 91 ? 51.017 -0.758 -10.030 1.00 91.75 91 GLU A O 1
ATOM 705 N N . LYS A 1 92 ? 51.156 0.692 -8.302 1.00 87.75 92 LYS A N 1
ATOM 706 C CA . LYS A 1 92 ? 51.698 -0.258 -7.322 1.00 87.75 92 LYS A CA 1
ATOM 707 C C . LYS A 1 92 ? 50.589 -0.947 -6.532 1.00 87.75 92 LYS A C 1
ATOM 709 O O . LYS A 1 92 ? 49.875 -0.339 -5.746 1.00 87.75 92 LYS A O 1
ATOM 714 N N . ARG A 1 93 ? 50.532 -2.271 -6.650 1.00 85.88 93 ARG A N 1
ATOM 715 C CA . ARG A 1 93 ? 49.670 -3.176 -5.876 1.00 85.88 93 ARG A CA 1
ATOM 716 C C . ARG A 1 93 ? 50.445 -4.263 -5.126 1.00 85.88 93 ARG A C 1
ATOM 718 O O . ARG A 1 93 ? 49.948 -4.785 -4.133 1.00 85.88 93 ARG A O 1
ATOM 725 N N . ILE A 1 94 ? 51.670 -4.592 -5.546 1.00 88.00 94 ILE A N 1
ATOM 726 C CA . ILE A 1 94 ? 52.583 -5.468 -4.799 1.00 88.00 94 ILE A CA 1
ATOM 727 C C . ILE A 1 94 ? 53.162 -4.673 -3.614 1.00 88.00 94 ILE A C 1
ATOM 729 O O . ILE A 1 94 ? 53.834 -3.661 -3.852 1.00 88.00 94 ILE A O 1
ATOM 733 N N . PRO A 1 95 ? 52.986 -5.113 -2.352 1.00 83.69 95 PRO A N 1
ATOM 734 C CA . PRO A 1 95 ? 53.464 -4.347 -1.206 1.00 83.69 95 PRO A CA 1
ATOM 735 C C . PRO A 1 95 ? 54.991 -4.156 -1.207 1.00 83.69 95 PRO A C 1
ATOM 737 O O . PRO A 1 95 ? 55.765 -5.056 -1.560 1.00 83.69 95 PRO A O 1
ATOM 740 N N . ILE A 1 96 ? 55.438 -2.962 -0.810 1.00 82.50 96 ILE A N 1
ATOM 741 C CA . ILE A 1 96 ? 56.863 -2.606 -0.759 1.00 82.50 96 ILE A CA 1
ATOM 742 C C . ILE A 1 96 ? 57.565 -3.430 0.328 1.00 82.50 96 ILE A C 1
ATOM 744 O O . ILE A 1 96 ? 57.011 -3.690 1.392 1.00 82.50 96 ILE A O 1
ATOM 748 N N . ALA A 1 97 ? 58.802 -3.856 0.049 1.00 77.38 97 ALA A N 1
ATOM 749 C CA . ALA A 1 97 ? 59.628 -4.662 0.956 1.00 77.38 97 ALA A CA 1
ATOM 750 C C . ALA A 1 97 ? 58.999 -6.006 1.399 1.00 77.38 97 ALA A C 1
ATOM 752 O O . ALA A 1 97 ? 59.453 -6.619 2.363 1.00 77.38 97 ALA A O 1
ATOM 753 N N . ALA A 1 98 ? 58.017 -6.523 0.651 1.00 80.44 98 ALA A N 1
ATOM 754 C CA . ALA A 1 98 ? 57.306 -7.761 0.979 1.00 80.44 98 ALA A CA 1
ATOM 755 C C . ALA A 1 98 ? 58.074 -9.063 0.680 1.00 80.44 98 ALA A C 1
ATOM 757 O O . ALA A 1 98 ? 57.607 -10.145 1.024 1.00 80.44 98 ALA A O 1
ATOM 758 N N . GLY A 1 99 ? 59.235 -9.002 0.017 1.00 84.00 99 GLY A N 1
ATOM 759 C CA . GLY A 1 99 ? 59.952 -10.202 -0.453 1.00 84.00 99 GLY A CA 1
ATOM 760 C C . GLY A 1 99 ? 59.322 -10.889 -1.668 1.00 84.00 99 GLY A C 1
ATOM 761 O O . GLY A 1 99 ? 59.677 -12.020 -1.986 1.00 84.00 99 GLY A O 1
ATOM 762 N N . LEU A 1 100 ? 58.406 -10.202 -2.355 1.00 89.62 100 LEU A N 1
ATOM 763 C CA . LEU A 1 100 ? 57.682 -10.692 -3.537 1.00 89.62 100 LEU A CA 1
ATOM 764 C C . LEU A 1 100 ? 58.313 -10.260 -4.875 1.00 89.62 100 LEU A C 1
ATOM 766 O O . LEU A 1 100 ? 57.775 -10.527 -5.946 1.00 89.62 100 LEU A O 1
ATOM 770 N N . ALA A 1 101 ? 59.463 -9.582 -4.802 1.00 89.25 101 ALA A N 1
ATOM 771 C CA . ALA A 1 101 ? 60.245 -9.067 -5.928 1.00 89.25 101 ALA A CA 1
ATOM 772 C C . ALA A 1 101 ? 59.512 -8.090 -6.876 1.00 89.25 101 ALA A C 1
ATOM 774 O O . ALA A 1 101 ? 59.884 -8.003 -8.045 1.00 89.25 101 ALA A O 1
ATOM 775 N N . GLY A 1 102 ? 58.556 -7.297 -6.367 1.00 88.56 102 GLY A N 1
ATOM 776 C CA . GLY A 1 102 ? 57.788 -6.314 -7.158 1.00 88.56 102 GLY A CA 1
ATOM 777 C C . GLY A 1 102 ? 58.659 -5.400 -8.027 1.00 88.56 102 GLY A C 1
ATOM 778 O O . GLY A 1 102 ? 58.544 -5.420 -9.243 1.00 88.56 102 GLY A O 1
ATOM 779 N N . GLY A 1 103 ? 59.673 -4.741 -7.449 1.00 90.88 103 GLY A N 1
ATOM 780 C CA . GLY A 1 103 ? 60.571 -3.884 -8.239 1.00 90.88 103 GLY A CA 1
ATOM 781 C C . GLY A 1 103 ? 61.360 -4.622 -9.337 1.00 90.88 103 GLY A C 1
ATOM 782 O O . GLY A 1 103 ? 61.706 -4.025 -10.353 1.00 90.88 103 GLY A O 1
ATOM 783 N N . SER A 1 104 ? 61.644 -5.921 -9.168 1.00 92.12 104 SER A N 1
ATOM 784 C CA . SER A 1 104 ? 62.282 -6.725 -10.223 1.00 92.12 104 SER A CA 1
ATOM 785 C C . SER A 1 104 ? 61.299 -7.110 -11.331 1.00 92.12 104 SER A C 1
ATOM 787 O O . SER A 1 104 ? 61.691 -7.137 -12.499 1.00 92.12 104 SER A O 1
ATOM 789 N N . ALA A 1 105 ? 60.036 -7.368 -10.979 1.00 93.75 105 ALA A N 1
ATOM 790 C CA . ALA A 1 105 ? 58.958 -7.591 -11.936 1.00 93.75 105 ALA A CA 1
ATOM 791 C C . ALA A 1 105 ? 58.687 -6.326 -12.764 1.00 93.75 105 ALA A C 1
ATOM 793 O O . ALA A 1 105 ? 58.656 -6.392 -13.994 1.00 93.75 105 ALA A O 1
ATOM 794 N N . ASP A 1 106 ? 58.615 -5.162 -12.111 1.00 95.56 106 ASP A N 1
ATOM 795 C CA . ASP A 1 106 ? 58.425 -3.860 -12.759 1.00 95.56 106 ASP A CA 1
ATOM 796 C C . ASP A 1 106 ? 59.552 -3.544 -13.752 1.00 95.56 106 ASP A C 1
ATOM 798 O O . ASP A 1 106 ? 59.319 -3.072 -14.870 1.00 95.56 106 ASP A O 1
ATOM 802 N N . ALA A 1 107 ? 60.797 -3.850 -13.378 1.00 94.94 107 ALA A N 1
ATOM 803 C CA . ALA A 1 107 ? 61.964 -3.672 -14.236 1.00 94.94 107 ALA A CA 1
ATOM 804 C C . ALA A 1 107 ? 61.913 -4.572 -15.479 1.00 94.94 107 ALA A C 1
ATOM 806 O O . ALA A 1 107 ? 62.175 -4.111 -16.593 1.00 94.94 107 ALA A O 1
ATOM 807 N N . ALA A 1 108 ? 61.541 -5.844 -15.309 1.00 94.31 108 ALA A N 1
ATOM 808 C CA . ALA A 1 108 ? 61.390 -6.784 -16.415 1.00 94.31 108 ALA A CA 1
ATOM 809 C C . ALA A 1 108 ? 60.253 -6.364 -17.359 1.00 94.31 108 ALA A C 1
ATOM 811 O O . ALA A 1 108 ? 60.448 -6.323 -18.578 1.00 94.31 108 ALA A O 1
ATOM 812 N N . ALA A 1 109 ? 59.101 -5.965 -16.808 1.00 95.25 109 ALA A N 1
ATOM 813 C CA . ALA A 1 109 ? 57.984 -5.418 -17.572 1.00 95.25 109 ALA A CA 1
ATOM 814 C C . ALA A 1 109 ? 58.396 -4.150 -18.335 1.00 95.25 109 ALA A C 1
ATOM 816 O O . ALA A 1 109 ? 58.046 -3.992 -19.505 1.00 95.25 109 ALA A O 1
ATOM 817 N N . THR A 1 110 ? 59.225 -3.294 -17.732 1.00 96.44 110 THR A N 1
ATOM 818 C CA . THR A 1 110 ? 59.774 -2.101 -18.389 1.00 96.44 110 THR A CA 1
ATOM 819 C C . THR A 1 110 ? 60.674 -2.461 -19.569 1.00 96.44 110 THR A C 1
ATOM 821 O O . THR A 1 110 ? 60.495 -1.917 -20.658 1.00 96.44 110 THR A O 1
ATOM 824 N N . LEU A 1 111 ? 61.605 -3.408 -19.407 1.00 95.19 111 LEU A N 1
ATOM 825 C CA . LEU A 1 111 ? 62.470 -3.879 -20.497 1.00 95.19 111 LEU A CA 1
ATOM 826 C C . LEU A 1 111 ? 61.649 -4.439 -21.672 1.00 95.19 111 LEU A C 1
ATOM 828 O O . LEU A 1 111 ? 61.866 -4.065 -22.829 1.00 95.19 111 LEU A O 1
ATOM 832 N N . VAL A 1 112 ? 60.670 -5.300 -21.378 1.00 93.88 112 VAL A N 1
ATOM 833 C CA . VAL A 1 112 ? 59.766 -5.884 -22.382 1.00 93.88 112 VAL A CA 1
ATOM 834 C C . VAL A 1 112 ? 58.925 -4.804 -23.055 1.00 93.88 112 VAL A C 1
ATOM 836 O O . VAL A 1 112 ? 58.762 -4.814 -24.277 1.00 93.88 112 VAL A O 1
ATOM 839 N N . GLY A 1 113 ? 58.405 -3.861 -22.276 1.00 94.50 113 GLY A N 1
ATOM 840 C CA . GLY A 1 113 ? 57.541 -2.801 -22.761 1.00 94.50 113 GLY A CA 1
ATOM 841 C C . GLY A 1 113 ? 58.257 -1.780 -23.626 1.00 94.50 113 GLY A C 1
ATOM 842 O O . GLY A 1 113 ? 57.724 -1.408 -24.667 1.00 94.50 113 GLY A O 1
ATOM 843 N N . LEU A 1 114 ? 59.486 -1.393 -23.281 1.00 94.25 114 LEU A N 1
ATOM 844 C CA . LEU A 1 114 ? 60.308 -0.529 -24.128 1.00 94.25 114 LEU A CA 1
ATOM 845 C C . LEU A 1 114 ? 60.677 -1.227 -25.438 1.00 94.25 114 LEU A C 1
ATOM 847 O O . LEU A 1 114 ? 60.515 -0.632 -26.505 1.00 94.25 114 LEU A O 1
ATOM 851 N N . ARG A 1 115 ? 61.077 -2.507 -25.377 1.00 94.31 115 ARG A N 1
ATOM 852 C CA . ARG A 1 115 ? 61.351 -3.312 -26.575 1.00 94.31 115 ARG A CA 1
ATOM 853 C C . ARG A 1 115 ? 60.141 -3.362 -27.506 1.00 94.31 115 ARG A C 1
ATOM 855 O O . ARG A 1 115 ? 60.282 -3.081 -28.691 1.00 94.31 115 ARG A O 1
ATOM 862 N N . ARG A 1 116 ? 58.954 -3.677 -26.974 1.00 92.88 116 ARG A N 1
ATOM 863 C CA . ARG A 1 116 ? 57.709 -3.791 -27.753 1.00 92.88 116 ARG A CA 1
ATOM 864 C C . ARG A 1 116 ? 57.211 -2.442 -28.265 1.00 92.88 116 ARG A C 1
ATOM 866 O O . ARG A 1 116 ? 56.840 -2.332 -29.428 1.00 92.88 116 ARG A O 1
ATOM 873 N N . ARG A 1 117 ? 57.191 -1.408 -27.418 1.00 92.38 117 ARG A N 1
ATOM 874 C CA . ARG A 1 117 ? 56.567 -0.117 -27.749 1.00 92.38 117 ARG A CA 1
ATOM 875 C C . ARG A 1 117 ? 57.368 0.698 -28.758 1.00 92.38 117 ARG A C 1
ATOM 877 O O . ARG A 1 117 ? 56.756 1.430 -29.539 1.00 92.38 117 ARG A O 1
ATOM 884 N N . PHE A 1 118 ? 58.695 0.573 -28.721 1.00 90.12 118 PHE A N 1
ATOM 885 C CA . PHE A 1 118 ? 59.627 1.306 -29.582 1.00 90.12 118 PHE A CA 1
ATOM 886 C C . PHE A 1 118 ? 60.337 0.412 -30.605 1.00 90.12 118 PHE A C 1
ATOM 888 O O . PHE A 1 118 ? 61.236 0.884 -31.293 1.00 90.12 118 PHE A O 1
ATOM 895 N N . ASN A 1 119 ? 59.917 -0.853 -30.724 1.00 88.50 119 ASN A N 1
ATOM 896 C CA . ASN A 1 119 ? 60.440 -1.832 -31.678 1.00 88.50 119 ASN A CA 1
ATOM 897 C C . ASN A 1 119 ? 61.980 -1.919 -31.676 1.00 88.50 119 ASN A C 1
ATOM 899 O O . ASN A 1 119 ? 62.628 -1.857 -32.721 1.00 88.50 119 ASN A O 1
ATOM 903 N N . LEU A 1 120 ? 62.570 -2.003 -30.479 1.00 90.31 120 LEU A N 1
ATOM 904 C CA . LEU A 1 120 ? 64.022 -2.071 -30.315 1.00 90.31 120 LEU A CA 1
ATOM 905 C C . LEU A 1 120 ? 64.543 -3.410 -30.852 1.00 90.31 120 LEU A C 1
ATOM 907 O O . LEU A 1 120 ? 64.010 -4.462 -30.497 1.00 90.31 120 LEU A O 1
ATOM 911 N N . ALA A 1 121 ? 65.606 -3.375 -31.659 1.00 87.31 121 ALA A N 1
ATOM 912 C CA . ALA A 1 121 ? 66.266 -4.562 -32.209 1.00 87.31 121 ALA A CA 1
ATOM 913 C C . ALA A 1 121 ? 67.103 -5.290 -31.135 1.00 87.31 121 ALA A C 1
ATOM 915 O O . ALA A 1 121 ? 68.326 -5.294 -31.190 1.00 87.31 121 ALA A O 1
ATOM 916 N N . LEU A 1 122 ? 66.425 -5.856 -30.135 1.00 89.62 122 LEU A N 1
ATOM 917 C CA . LEU A 1 122 ? 67.004 -6.615 -29.025 1.00 89.62 122 LEU A CA 1
ATOM 918 C C . LEU A 1 122 ? 66.599 -8.085 -29.121 1.00 89.62 122 LEU A C 1
ATOM 920 O O . LEU A 1 122 ? 65.408 -8.414 -29.050 1.00 89.62 122 LEU A O 1
ATOM 924 N N . THR A 1 123 ? 67.587 -8.970 -29.214 1.00 89.75 123 THR A N 1
ATOM 925 C CA . THR A 1 123 ? 67.387 -10.416 -29.076 1.00 89.75 123 THR A CA 1
ATOM 926 C C . THR A 1 123 ? 67.003 -10.782 -27.638 1.00 89.75 123 THR A C 1
ATOM 928 O O . THR A 1 123 ? 67.246 -10.027 -26.694 1.00 89.75 123 THR A O 1
ATOM 931 N N . ASP A 1 124 ? 66.407 -11.961 -27.436 1.00 84.31 124 ASP A N 1
ATOM 932 C CA . ASP A 1 124 ? 66.068 -12.436 -26.085 1.00 84.31 124 ASP A CA 1
ATOM 933 C C . ASP A 1 124 ? 67.315 -12.632 -25.204 1.00 84.31 124 ASP A C 1
ATOM 935 O O . ASP A 1 124 ? 67.250 -12.415 -23.996 1.00 84.31 124 ASP A O 1
ATOM 939 N N . ALA A 1 125 ? 68.465 -12.971 -25.802 1.00 85.50 125 ALA A N 1
ATOM 940 C CA . ALA A 1 125 ? 69.740 -13.081 -25.093 1.00 85.50 125 ALA A CA 1
ATOM 941 C C . ALA A 1 125 ? 70.239 -11.715 -24.586 1.00 85.50 125 ALA A C 1
ATOM 943 O O . ALA A 1 125 ? 70.612 -11.591 -23.423 1.00 85.50 125 ALA A O 1
ATOM 944 N N . GLU A 1 126 ? 70.169 -10.673 -25.418 1.00 89.06 126 GLU A N 1
ATOM 945 C CA . GLU A 1 126 ? 70.553 -9.311 -25.020 1.00 89.06 126 GLU A CA 1
ATOM 946 C C . GLU A 1 126 ? 69.592 -8.739 -23.970 1.00 89.06 126 GLU A C 1
ATOM 948 O O . GLU A 1 126 ? 70.021 -8.103 -23.006 1.00 89.06 126 GLU A O 1
ATOM 953 N N . LEU A 1 127 ? 68.286 -9.002 -24.104 1.00 89.00 127 LEU A N 1
ATOM 954 C CA . LEU A 1 127 ? 67.295 -8.595 -23.105 1.00 89.00 127 LEU A CA 1
ATOM 955 C C . LEU A 1 127 ? 67.560 -9.258 -21.745 1.00 89.00 127 LEU A C 1
ATOM 957 O O . LEU A 1 127 ? 67.441 -8.608 -20.704 1.00 89.00 127 LEU A O 1
ATOM 961 N N . LEU A 1 128 ? 67.962 -10.532 -21.759 1.00 87.00 128 LEU A N 1
ATOM 962 C CA . LEU A 1 128 ? 68.352 -11.275 -20.566 1.00 87.00 128 LEU A CA 1
ATOM 963 C C . LEU A 1 128 ? 69.613 -10.688 -19.914 1.00 87.00 128 LEU A C 1
ATOM 965 O O . LEU A 1 128 ? 69.666 -10.577 -18.690 1.00 87.00 128 LEU A O 1
ATOM 969 N N . ASP A 1 129 ? 70.599 -10.254 -20.698 1.00 88.12 129 ASP A N 1
ATOM 970 C CA . ASP A 1 129 ? 71.806 -9.601 -20.175 1.00 88.12 129 ASP A CA 1
ATOM 971 C C . ASP A 1 129 ? 71.503 -8.228 -19.554 1.00 88.12 129 ASP A C 1
ATOM 973 O O . ASP A 1 129 ? 72.030 -7.893 -18.487 1.00 88.12 129 ASP A O 1
ATOM 977 N N . HIS A 1 130 ? 70.587 -7.455 -20.147 1.00 91.00 130 HIS A N 1
ATOM 978 C CA . HIS A 1 130 ? 70.084 -6.226 -19.528 1.00 91.00 130 HIS A CA 1
ATOM 979 C C . HIS A 1 130 ? 69.340 -6.503 -18.216 1.00 91.00 130 HIS A C 1
ATOM 981 O O . HIS A 1 130 ? 69.545 -5.766 -17.250 1.00 91.00 130 HIS A O 1
ATOM 987 N N . ALA A 1 131 ? 68.533 -7.566 -18.152 1.00 89.81 131 ALA A N 1
ATOM 988 C CA . ALA A 1 131 ? 67.848 -7.983 -16.931 1.00 89.81 131 ALA A CA 1
ATOM 989 C C . ALA A 1 131 ? 68.828 -8.405 -15.825 1.00 89.81 131 ALA A C 1
ATOM 991 O O . ALA A 1 131 ? 68.702 -7.942 -14.693 1.00 89.81 131 ALA A O 1
ATOM 992 N N . ARG A 1 132 ? 69.855 -9.204 -16.147 1.00 87.00 132 ARG A N 1
ATOM 993 C CA . ARG A 1 132 ? 70.895 -9.631 -15.188 1.00 87.00 132 ARG A CA 1
ATOM 994 C C . ARG A 1 132 ? 71.597 -8.455 -14.518 1.00 87.00 132 ARG A C 1
ATOM 996 O O . ARG A 1 132 ? 71.915 -8.518 -13.335 1.00 87.00 132 ARG A O 1
ATOM 1003 N N . ALA A 1 133 ? 71.828 -7.384 -15.272 1.00 86.75 133 ALA A N 1
ATOM 1004 C CA . ALA A 1 133 ? 72.486 -6.187 -14.767 1.00 86.75 133 ALA A CA 1
ATOM 1005 C C . ALA A 1 133 ? 71.596 -5.320 -13.853 1.00 86.75 133 ALA A C 1
ATOM 1007 O O . ALA A 1 133 ? 72.125 -4.440 -13.179 1.00 86.75 133 ALA A O 1
ATOM 1008 N N . LEU A 1 134 ? 70.272 -5.522 -13.850 1.00 88.06 134 LEU A N 1
ATOM 1009 C CA . LEU A 1 134 ? 69.324 -4.750 -13.034 1.00 88.06 134 LEU A CA 1
ATOM 1010 C C . LEU A 1 134 ? 69.020 -5.407 -11.687 1.00 88.06 134 LEU A C 1
ATOM 1012 O O . LEU A 1 134 ? 68.755 -4.707 -10.715 1.00 88.06 134 LEU A O 1
ATOM 1016 N N . GLY A 1 135 ? 69.054 -6.735 -11.610 1.00 86.06 135 GLY A N 1
ATOM 1017 C CA . GLY A 1 135 ? 68.812 -7.446 -10.361 1.00 86.06 135 GLY A CA 1
ATOM 1018 C C . GLY A 1 135 ? 68.792 -8.957 -10.536 1.00 86.06 135 GLY A C 1
ATOM 1019 O O . GLY A 1 135 ? 68.604 -9.474 -11.634 1.00 86.06 135 GLY A O 1
ATOM 1020 N N . THR A 1 136 ? 68.965 -9.679 -9.430 1.00 82.62 136 THR A N 1
ATOM 1021 C CA . THR A 1 136 ? 69.079 -11.146 -9.426 1.00 82.62 136 THR A CA 1
ATOM 1022 C C . THR A 1 136 ? 67.793 -11.856 -9.840 1.00 82.62 136 THR A C 1
ATOM 1024 O O . THR A 1 136 ? 67.863 -12.933 -10.422 1.00 82.62 136 THR A O 1
ATOM 1027 N N . ASP A 1 137 ? 66.635 -11.251 -9.562 1.00 88.25 137 ASP A N 1
ATOM 1028 C CA . ASP A 1 137 ? 65.317 -11.815 -9.870 1.00 88.25 137 ASP A CA 1
ATOM 1029 C C . ASP A 1 137 ? 64.730 -11.304 -11.198 1.00 88.25 137 ASP A C 1
ATOM 1031 O O . ASP A 1 137 ? 63.803 -11.909 -11.724 1.00 88.25 137 ASP A O 1
ATOM 1035 N N . VAL A 1 138 ? 65.272 -10.232 -11.789 1.00 90.81 138 VAL A N 1
ATOM 1036 C CA . VAL A 1 138 ? 64.754 -9.656 -13.049 1.00 90.81 138 VAL A CA 1
ATOM 1037 C C . VAL A 1 138 ? 64.777 -10.673 -14.209 1.00 90.81 138 VAL A C 1
ATOM 1039 O O . VAL A 1 138 ? 63.782 -10.758 -14.929 1.00 90.81 138 VAL A O 1
ATOM 1042 N N . PRO A 1 139 ? 65.829 -11.507 -14.387 1.00 90.19 139 PRO A N 1
ATOM 1043 C CA . PRO A 1 139 ? 65.850 -12.551 -15.415 1.00 90.19 139 PRO A CA 1
ATOM 1044 C C . PRO A 1 139 ? 64.708 -13.571 -15.325 1.00 90.19 139 PRO A C 1
ATOM 1046 O O . PRO A 1 139 ? 64.283 -14.091 -16.354 1.00 90.19 139 PRO A O 1
ATOM 1049 N N . PHE A 1 140 ? 64.202 -13.867 -14.121 1.00 90.62 140 PHE A N 1
ATOM 1050 C CA . PHE A 1 140 ? 63.102 -14.820 -13.934 1.00 90.62 140 PHE A CA 1
ATOM 1051 C C . PHE A 1 140 ? 61.819 -14.334 -14.616 1.00 90.62 140 PHE A C 1
ATOM 1053 O O . PHE A 1 140 ? 61.146 -15.109 -15.294 1.00 90.62 140 PHE A O 1
ATOM 1060 N N . PHE A 1 141 ? 61.530 -13.036 -14.511 1.00 91.88 141 PHE A N 1
ATOM 1061 C CA . PHE A 1 141 ? 60.311 -12.430 -15.047 1.00 91.88 141 PHE A CA 1
ATOM 1062 C C . PHE A 1 141 ? 60.274 -12.315 -16.578 1.00 91.88 141 PHE A C 1
ATOM 1064 O O . PHE A 1 141 ? 59.242 -11.965 -17.145 1.00 91.88 141 PHE A O 1
ATOM 1071 N N . LEU A 1 142 ? 61.374 -12.649 -17.259 1.00 88.50 142 LEU A N 1
ATOM 1072 C CA . LEU A 1 142 ? 61.423 -12.784 -18.717 1.00 88.50 142 LEU A CA 1
ATOM 1073 C C . LEU A 1 142 ? 61.155 -14.223 -19.201 1.00 88.50 142 LEU A C 1
ATOM 1075 O O . LEU A 1 142 ? 61.047 -14.446 -20.406 1.00 88.50 142 LEU A O 1
ATOM 1079 N N . GLY A 1 143 ? 61.096 -15.196 -18.283 1.00 82.25 143 GLY A N 1
ATOM 1080 C CA . GLY A 1 143 ? 61.045 -16.631 -18.567 1.00 82.25 143 GLY A CA 1
ATOM 1081 C C . GLY A 1 143 ? 59.712 -17.303 -18.219 1.00 82.25 143 GLY A C 1
ATOM 1082 O O . GLY A 1 143 ? 58.641 -16.716 -18.328 1.00 82.25 143 GLY A O 1
ATOM 1083 N N . SER A 1 144 ? 59.768 -18.585 -17.847 1.00 82.81 144 SER A N 1
ATOM 1084 C CA . SER A 1 144 ? 58.576 -19.390 -17.536 1.00 82.81 144 SER A CA 1
ATOM 1085 C C . SER A 1 144 ? 58.016 -19.126 -16.125 1.00 82.81 144 SER A C 1
ATOM 1087 O O . SER A 1 144 ? 58.804 -18.838 -15.224 1.00 82.81 144 SER A O 1
ATOM 1089 N N . PRO A 1 145 ? 56.698 -19.335 -15.887 1.00 84.75 145 PRO A N 1
ATOM 1090 C CA . PRO A 1 145 ? 56.051 -19.050 -14.598 1.00 84.75 145 PRO A CA 1
ATOM 1091 C C . PRO A 1 145 ? 56.613 -19.809 -13.396 1.00 84.75 145 PRO A C 1
ATOM 1093 O O . PRO A 1 145 ? 56.534 -19.306 -12.284 1.00 84.75 145 PRO A O 1
ATOM 1096 N N . VAL A 1 146 ? 57.191 -20.998 -13.602 1.00 89.62 146 VAL A N 1
ATOM 1097 C CA . VAL A 1 146 ? 57.860 -21.784 -12.555 1.00 89.62 146 VAL A CA 1
ATOM 1098 C C . VAL A 1 146 ? 59.247 -22.171 -13.036 1.00 89.62 146 VAL A C 1
ATOM 1100 O O . VAL A 1 146 ? 59.404 -22.751 -14.115 1.00 89.62 146 VAL A O 1
ATOM 1103 N N . ALA A 1 147 ? 60.267 -21.870 -12.237 1.00 90.69 147 ALA A N 1
ATOM 1104 C CA . ALA A 1 147 ? 61.646 -22.144 -12.607 1.00 90.69 147 ALA A CA 1
ATOM 1105 C C . ALA A 1 147 ? 62.541 -22.387 -11.389 1.00 90.69 147 ALA A C 1
ATOM 1107 O O . ALA A 1 147 ? 62.241 -21.982 -10.266 1.00 90.69 147 ALA A O 1
ATOM 1108 N N . ARG A 1 148 ? 63.678 -23.040 -11.631 1.00 90.62 148 ARG A N 1
ATOM 1109 C CA . ARG A 1 148 ? 64.761 -23.186 -10.656 1.00 90.62 148 ARG A CA 1
ATOM 1110 C C . ARG A 1 148 ? 65.938 -22.282 -11.003 1.00 90.62 148 ARG A C 1
ATOM 1112 O O . ARG A 1 148 ? 66.291 -22.165 -12.173 1.00 90.62 148 ARG A O 1
ATOM 1119 N N . GLY A 1 149 ? 66.557 -21.692 -9.990 1.00 86.88 149 GLY A N 1
ATOM 1120 C CA . GLY A 1 149 ? 67.785 -20.903 -10.101 1.00 86.88 149 GLY A CA 1
ATOM 1121 C C . GLY A 1 149 ? 68.919 -21.517 -9.278 1.00 86.88 149 GLY A C 1
ATOM 1122 O O . GLY A 1 149 ? 68.666 -22.170 -8.258 1.00 86.88 149 GLY A O 1
ATOM 1123 N N . GLU A 1 150 ? 70.157 -21.328 -9.726 1.00 82.06 150 GLU A N 1
ATOM 1124 C CA . GLU A 1 150 ? 71.384 -21.622 -8.974 1.00 82.06 150 GLU A CA 1
ATOM 1125 C C . GLU A 1 150 ? 72.170 -20.317 -8.879 1.00 82.06 150 GLU A C 1
ATOM 1127 O O . GLU A 1 150 ? 72.487 -19.788 -9.916 1.00 82.06 150 GLU A O 1
ATOM 1132 N N . GLY A 1 151 ? 72.488 -19.783 -7.700 1.00 70.75 151 GLY A N 1
ATOM 1133 C CA . GLY A 1 151 ? 73.292 -18.556 -7.584 1.00 70.75 151 GLY A CA 1
ATOM 1134 C C . GLY A 1 151 ? 72.576 -17.238 -7.934 1.00 70.75 151 GLY A C 1
ATOM 1135 O O . GLY A 1 151 ? 71.419 -17.200 -8.346 1.00 70.75 151 GLY A O 1
ATOM 1136 N N . ALA A 1 152 ? 73.266 -16.121 -7.689 1.00 63.78 152 ALA A N 1
ATOM 1137 C CA . ALA A 1 152 ? 72.770 -14.767 -7.936 1.00 63.78 152 ALA A CA 1
ATOM 1138 C C . ALA A 1 152 ? 73.064 -14.335 -9.385 1.00 63.78 152 ALA A C 1
ATOM 1140 O O . ALA A 1 152 ? 74.229 -14.179 -9.745 1.00 63.78 152 ALA A O 1
ATOM 1141 N N . GLY A 1 153 ? 72.018 -14.114 -10.193 1.00 59.97 153 GLY A N 1
ATOM 1142 C CA . GLY A 1 153 ? 72.124 -13.608 -11.576 1.00 59.97 153 GLY A CA 1
ATOM 1143 C C . GLY A 1 153 ? 72.294 -14.675 -12.671 1.00 59.97 153 GLY A C 1
ATOM 1144 O O . GLY A 1 153 ? 72.353 -14.338 -13.856 1.00 59.97 153 GLY A O 1
ATOM 1145 N N . ASP A 1 154 ? 72.336 -15.953 -12.303 1.00 67.25 154 ASP A N 1
ATOM 1146 C CA . ASP A 1 154 ? 72.394 -17.076 -13.242 1.00 67.25 154 ASP A CA 1
ATOM 1147 C C . ASP A 1 154 ? 71.022 -17.326 -13.913 1.00 67.25 154 ASP A C 1
ATOM 1149 O O . ASP A 1 154 ? 69.974 -16.957 -13.371 1.00 67.25 154 ASP A O 1
ATOM 1153 N N . PRO A 1 155 ? 70.983 -17.926 -15.121 1.00 70.38 155 PRO A N 1
ATOM 1154 C CA . PRO A 1 155 ? 69.732 -18.157 -15.837 1.00 70.38 155 PRO A CA 1
ATOM 1155 C C . PRO A 1 155 ? 68.820 -19.149 -15.103 1.00 70.38 155 PRO A C 1
ATOM 1157 O O . PRO A 1 155 ? 69.223 -20.258 -14.744 1.00 70.38 155 PRO A O 1
ATOM 1160 N N . PHE A 1 156 ? 67.551 -18.771 -14.952 1.00 85.69 156 PHE A N 1
ATOM 1161 C CA . PHE A 1 156 ? 66.519 -19.653 -14.424 1.00 85.69 156 PHE A CA 1
ATOM 1162 C C . PHE A 1 156 ? 66.192 -20.756 -15.436 1.00 85.69 156 PHE A C 1
ATOM 1164 O O . PHE A 1 156 ? 65.947 -20.495 -16.612 1.00 85.69 156 PHE A O 1
ATOM 1171 N N . THR A 1 157 ? 66.171 -22.004 -14.974 1.00 88.44 157 THR A N 1
ATOM 1172 C CA . THR A 1 157 ? 65.767 -23.159 -15.780 1.00 88.44 157 THR A CA 1
ATOM 1173 C C . THR A 1 157 ? 64.281 -23.449 -15.543 1.00 88.44 157 THR A C 1
ATOM 1175 O O . THR A 1 157 ? 63.919 -23.745 -14.401 1.00 88.44 157 THR A O 1
ATOM 1178 N N . PRO A 1 158 ? 63.420 -23.405 -16.576 1.00 87.81 158 PRO A N 1
ATOM 1179 C CA . PRO A 1 158 ? 61.996 -23.716 -16.448 1.00 87.81 158 PRO A CA 1
ATOM 1180 C C . PRO A 1 158 ? 61.722 -25.102 -15.856 1.00 87.81 158 PRO A C 1
ATOM 1182 O O . PRO A 1 158 ? 62.439 -26.066 -16.136 1.00 87.81 158 PRO A O 1
ATOM 1185 N N . LEU A 1 159 ? 60.649 -25.212 -15.073 1.00 87.75 159 LEU A N 1
ATOM 1186 C CA . LEU A 1 159 ? 60.156 -26.469 -14.513 1.00 87.75 159 LEU A CA 1
ATOM 1187 C C . LEU A 1 159 ? 58.739 -26.773 -15.008 1.00 87.75 159 LEU A C 1
ATOM 1189 O O . LEU A 1 159 ? 57.947 -25.873 -15.272 1.00 87.75 159 LEU A O 1
ATOM 1193 N N . LYS A 1 160 ? 58.402 -28.065 -15.093 1.00 80.81 160 LYS A N 1
ATOM 1194 C CA . LYS A 1 160 ? 57.008 -28.500 -15.243 1.00 80.81 160 LYS A CA 1
ATOM 1195 C C . LYS A 1 160 ? 56.313 -28.395 -13.884 1.00 80.81 160 LYS A C 1
ATOM 1197 O O . LYS A 1 160 ? 56.863 -28.865 -12.892 1.00 80.81 160 LYS A O 1
ATOM 1202 N N . ALA A 1 161 ? 55.122 -27.809 -13.864 1.00 80.06 161 ALA A N 1
ATOM 1203 C CA . ALA A 1 161 ? 54.333 -27.562 -12.660 1.00 80.06 161 ALA A CA 1
ATOM 1204 C C . ALA A 1 161 ? 52.821 -27.719 -12.954 1.00 80.06 161 ALA A C 1
ATOM 1206 O O . ALA A 1 161 ? 52.444 -27.853 -14.129 1.00 80.06 161 ALA A O 1
ATOM 1207 N N . PRO A 1 162 ? 51.948 -27.741 -11.925 1.00 72.56 162 PRO A N 1
ATOM 1208 C CA . PRO A 1 162 ? 50.506 -27.556 -12.097 1.00 72.56 162 PRO A CA 1
ATOM 1209 C C . PRO A 1 162 ? 50.183 -26.256 -12.847 1.00 72.56 162 PRO A C 1
ATOM 1211 O O . PRO A 1 162 ? 50.932 -25.288 -12.755 1.00 72.56 162 PRO A O 1
ATOM 1214 N N . SER A 1 163 ? 49.058 -26.220 -13.566 1.00 67.62 163 SER A N 1
ATOM 1215 C CA . SER A 1 163 ? 48.580 -25.001 -14.238 1.00 67.62 163 SER A CA 1
ATOM 1216 C C . SER A 1 163 ? 48.049 -23.942 -13.267 1.00 67.62 163 SER A C 1
ATOM 1218 O O . SER A 1 163 ? 47.972 -22.780 -13.638 1.00 67.62 163 SER A O 1
ATOM 1220 N N . CYS A 1 164 ? 47.690 -24.338 -12.043 1.00 74.88 164 CYS A N 1
ATOM 1221 C CA . CYS A 1 164 ? 47.232 -23.463 -10.969 1.00 74.88 164 CYS A CA 1
ATOM 1222 C C . CYS A 1 164 ? 47.593 -24.098 -9.616 1.00 74.88 164 CYS A C 1
ATOM 1224 O O . CYS A 1 164 ? 47.491 -25.319 -9.461 1.00 74.88 164 CYS A O 1
ATOM 1226 N N . ILE A 1 165 ? 48.023 -23.284 -8.651 1.00 82.62 165 ILE A N 1
ATOM 1227 C CA . ILE A 1 165 ? 48.234 -23.686 -7.257 1.00 82.62 165 ILE A CA 1
ATOM 1228 C C . ILE A 1 165 ? 47.470 -22.673 -6.393 1.00 82.62 165 ILE A C 1
ATOM 1230 O O . ILE A 1 165 ? 47.915 -21.529 -6.305 1.00 82.62 165 ILE A O 1
ATOM 1234 N N . PRO A 1 166 ? 46.342 -23.049 -5.762 1.00 82.44 166 PRO A N 1
ATOM 1235 C CA . PRO A 1 166 ? 45.613 -22.156 -4.867 1.00 82.44 166 PRO A CA 1
ATOM 1236 C C . PRO A 1 166 ? 46.502 -21.795 -3.678 1.00 82.44 166 PRO A C 1
ATOM 1238 O O . PRO A 1 166 ? 46.986 -22.689 -2.981 1.00 82.44 166 PRO A O 1
ATOM 1241 N N . MET A 1 167 ? 46.740 -20.505 -3.445 1.00 88.00 167 MET A N 1
ATOM 1242 C CA . MET A 1 167 ? 47.570 -20.030 -2.338 1.00 88.00 167 MET A CA 1
ATOM 1243 C C . MET A 1 167 ? 46.888 -18.891 -1.594 1.00 88.00 167 MET A C 1
ATOM 1245 O O . MET A 1 167 ? 46.336 -17.984 -2.211 1.00 88.00 167 MET A O 1
ATOM 1249 N N . VAL A 1 168 ? 47.000 -18.906 -0.268 1.00 88.25 168 VAL A N 1
ATOM 1250 C CA . VAL A 1 168 ? 46.726 -17.728 0.561 1.00 88.25 168 VAL A CA 1
ATOM 1251 C C . VAL A 1 168 ? 48.059 -17.083 0.908 1.00 88.25 168 VAL A C 1
ATOM 1253 O O . VAL A 1 168 ? 48.999 -17.775 1.308 1.00 88.25 168 VAL A O 1
ATOM 1256 N N . ILE A 1 169 ? 48.140 -15.766 0.738 1.00 87.62 169 ILE A N 1
ATOM 1257 C CA . ILE A 1 169 ? 49.340 -14.967 0.981 1.00 87.62 169 ILE A CA 1
ATOM 1258 C C . ILE A 1 169 ? 49.022 -13.962 2.079 1.00 87.62 169 ILE A C 1
ATOM 1260 O O . ILE A 1 169 ? 48.030 -13.245 2.001 1.00 87.62 169 ILE A O 1
ATOM 1264 N N . VAL A 1 170 ? 49.878 -13.909 3.094 1.00 87.94 170 VAL A N 1
ATOM 1265 C CA . VAL A 1 170 ? 49.752 -13.002 4.231 1.00 87.94 170 VAL A CA 1
ATOM 1266 C C . VAL A 1 170 ? 51.004 -12.145 4.296 1.00 87.94 170 VAL A C 1
ATOM 1268 O O . VAL A 1 170 ? 52.113 -12.666 4.436 1.00 87.94 170 VAL A O 1
ATOM 1271 N N . PHE A 1 171 ? 50.826 -10.828 4.208 1.00 86.06 171 PHE A N 1
ATOM 1272 C CA . PHE A 1 171 ? 51.896 -9.851 4.387 1.00 86.06 171 PHE A CA 1
ATOM 1273 C C . PHE A 1 171 ? 51.809 -9.233 5.796 1.00 86.06 171 PHE A C 1
ATOM 1275 O O . PHE A 1 171 ? 50.880 -8.476 6.062 1.00 86.06 171 PHE A O 1
ATOM 1282 N N . PRO A 1 172 ? 52.752 -9.527 6.715 1.00 80.06 172 PRO A N 1
ATOM 1283 C CA . PRO A 1 172 ? 52.707 -9.021 8.093 1.00 80.06 172 PRO A CA 1
ATOM 1284 C C . PRO A 1 172 ? 53.146 -7.557 8.279 1.00 80.06 172 PRO A C 1
ATOM 1286 O O . PRO A 1 172 ? 53.279 -7.128 9.425 1.00 80.06 172 PRO A O 1
ATOM 1289 N N . GLU A 1 173 ? 53.424 -6.821 7.194 1.00 78.25 173 GLU A N 1
ATOM 1290 C CA . GLU A 1 173 ? 53.901 -5.421 7.197 1.00 78.25 173 GLU A CA 1
ATOM 1291 C C . GLU A 1 173 ? 55.232 -5.189 7.939 1.00 78.25 173 GLU A C 1
ATOM 1293 O O . GLU A 1 173 ? 55.503 -4.110 8.461 1.00 78.25 173 GLU A O 1
ATOM 1298 N N . ILE A 1 174 ? 56.100 -6.205 7.980 1.00 81.69 174 ILE A N 1
ATOM 1299 C CA . ILE A 1 174 ? 57.429 -6.107 8.601 1.00 81.69 174 ILE A CA 1
ATOM 1300 C C . ILE A 1 174 ? 58.493 -6.049 7.498 1.00 81.69 174 ILE A C 1
ATOM 1302 O O . ILE A 1 174 ? 58.668 -7.040 6.787 1.00 81.69 174 ILE A O 1
ATOM 1306 N N . PRO A 1 175 ? 59.237 -4.948 7.322 1.00 79.94 175 PRO A N 1
ATOM 1307 C CA . PRO A 1 175 ? 60.334 -4.922 6.363 1.00 79.94 175 PRO A CA 1
ATOM 1308 C C . PRO A 1 175 ? 61.511 -5.756 6.889 1.00 79.94 175 PRO A C 1
ATOM 1310 O O . PRO A 1 175 ? 62.033 -5.496 7.971 1.00 79.94 175 PRO A O 1
ATOM 1313 N N . ILE A 1 176 ? 61.960 -6.744 6.109 1.00 83.75 176 ILE A N 1
ATOM 1314 C CA . ILE A 1 176 ? 63.175 -7.517 6.406 1.00 83.75 176 ILE A CA 1
ATOM 1315 C C . ILE A 1 176 ? 64.254 -7.136 5.398 1.00 83.75 176 ILE A C 1
ATOM 1317 O O . ILE A 1 176 ? 64.073 -7.275 4.188 1.00 83.75 176 ILE A O 1
ATOM 1321 N N . SER A 1 177 ? 65.399 -6.664 5.896 1.00 84.69 177 SER A N 1
ATOM 1322 C CA . SER A 1 177 ? 66.564 -6.431 5.044 1.00 84.69 177 SER A CA 1
ATOM 1323 C C . SER A 1 177 ? 67.131 -7.768 4.571 1.00 84.69 177 SER A C 1
ATOM 1325 O O . SER A 1 177 ? 67.554 -8.601 5.377 1.00 84.69 177 SER A O 1
ATOM 1327 N N . THR A 1 178 ? 67.183 -7.959 3.252 1.00 83.06 178 THR A N 1
ATOM 1328 C CA . THR A 1 178 ? 67.828 -9.123 2.634 1.00 83.06 178 THR A CA 1
ATOM 1329 C C . THR A 1 178 ? 69.278 -9.255 3.096 1.00 83.06 178 THR A C 1
ATOM 1331 O O . THR A 1 178 ? 69.696 -10.339 3.486 1.00 83.06 178 THR A O 1
ATOM 1334 N N . GLU A 1 179 ? 70.038 -8.158 3.135 1.00 83.81 179 GLU A N 1
ATOM 1335 C CA . GLU A 1 179 ? 71.430 -8.171 3.602 1.00 83.81 179 GLU A CA 1
ATOM 1336 C C . GLU A 1 179 ? 71.540 -8.677 5.046 1.00 83.81 179 GLU A C 1
ATOM 1338 O O . GLU A 1 179 ? 72.372 -9.537 5.338 1.00 83.81 179 GLU A O 1
ATOM 1343 N N . TRP A 1 180 ? 70.652 -8.209 5.928 1.00 87.94 180 TRP A N 1
ATOM 1344 C CA . TRP A 1 180 ? 70.613 -8.646 7.321 1.00 87.94 180 TRP A CA 1
ATOM 1345 C C . TRP A 1 180 ? 70.336 -10.150 7.436 1.00 87.94 180 TRP A C 1
ATOM 1347 O O . TRP A 1 180 ? 71.077 -10.848 8.130 1.00 87.94 180 TRP A O 1
ATOM 1357 N N . ALA A 1 181 ? 69.325 -10.657 6.721 1.00 86.25 181 ALA A N 1
ATOM 1358 C CA . ALA A 1 181 ? 68.927 -12.064 6.784 1.00 86.25 181 ALA A CA 1
ATOM 1359 C C . ALA A 1 181 ? 70.063 -13.002 6.341 1.00 86.25 181 ALA A C 1
ATOM 1361 O O . ALA A 1 181 ? 70.336 -14.005 6.999 1.00 86.25 181 ALA A O 1
ATOM 1362 N N . TYR A 1 182 ? 70.772 -12.650 5.264 1.00 85.00 182 TYR A N 1
ATOM 1363 C CA . TYR A 1 182 ? 71.912 -13.432 4.780 1.00 85.00 182 TYR A CA 1
ATOM 1364 C C . TYR A 1 182 ? 73.170 -13.271 5.646 1.00 85.00 182 TYR A C 1
ATOM 1366 O O . TYR A 1 182 ? 73.942 -14.220 5.752 1.00 85.00 182 TYR A O 1
ATOM 1374 N N . ALA A 1 183 ? 73.402 -12.112 6.272 1.00 83.75 183 ALA A N 1
ATOM 1375 C CA . ALA A 1 183 ? 74.552 -11.900 7.158 1.00 83.75 183 ALA A CA 1
ATOM 1376 C C . ALA A 1 183 ? 74.457 -12.706 8.466 1.00 83.75 183 ALA A C 1
ATOM 1378 O O . ALA A 1 183 ? 75.483 -13.082 9.030 1.00 83.75 183 ALA A O 1
ATOM 1379 N N . HIS A 1 184 ? 73.235 -12.975 8.931 1.00 85.25 184 HIS A N 1
ATOM 1380 C CA . HIS A 1 184 ? 72.964 -13.715 10.166 1.00 85.25 184 HIS A CA 1
ATOM 1381 C C . HIS A 1 184 ? 72.733 -15.220 9.935 1.00 85.25 184 HIS A C 1
ATOM 1383 O O . HIS A 1 184 ? 72.540 -15.963 10.898 1.00 85.25 184 HIS A O 1
ATOM 1389 N N . TYR A 1 185 ? 72.783 -15.694 8.684 1.00 84.00 185 TYR A N 1
ATOM 1390 C CA . TYR A 1 185 ? 72.734 -17.122 8.366 1.00 84.00 185 TYR A CA 1
ATOM 1391 C C . TYR A 1 185 ? 74.112 -17.782 8.565 1.00 84.00 185 TYR A C 1
ATOM 1393 O O . TYR A 1 185 ? 75.111 -17.278 8.047 1.00 84.00 185 TYR A O 1
ATOM 1401 N N . PRO A 1 186 ? 74.212 -18.898 9.316 1.00 78.38 186 PRO A N 1
ATOM 1402 C CA . PRO A 1 186 ? 75.495 -19.529 9.613 1.00 78.38 186 PRO A CA 1
ATOM 1403 C C . PRO A 1 186 ? 76.100 -20.206 8.373 1.00 78.38 186 PRO A C 1
ATOM 1405 O O . PRO A 1 186 ? 75.438 -20.996 7.701 1.00 78.38 186 PRO A O 1
ATOM 1408 N N . ASP A 1 187 ? 77.383 -19.945 8.101 1.00 71.25 187 ASP A N 1
ATOM 1409 C CA . ASP A 1 187 ? 78.094 -20.519 6.950 1.00 71.25 187 ASP A CA 1
ATOM 1410 C C . ASP A 1 187 ? 78.250 -22.048 7.087 1.00 71.25 187 ASP A C 1
ATOM 1412 O O . ASP A 1 187 ? 78.592 -22.569 8.154 1.00 71.25 187 ASP A O 1
ATOM 1416 N N . ARG A 1 188 ? 78.019 -22.787 5.993 1.00 71.69 188 ARG A N 1
ATOM 1417 C CA . ARG A 1 188 ? 78.082 -24.262 5.943 1.00 71.69 188 ARG A CA 1
ATOM 1418 C C . ARG A 1 188 ? 79.114 -24.733 4.907 1.00 71.69 188 ARG A C 1
ATOM 1420 O O . ARG A 1 188 ? 78.729 -25.278 3.865 1.00 71.69 188 ARG A O 1
ATOM 1427 N N . PRO A 1 189 ? 80.427 -24.582 5.180 1.00 58.44 189 PRO A N 1
ATOM 1428 C CA . PRO A 1 189 ? 81.495 -24.702 4.180 1.00 58.44 189 PRO A CA 1
ATOM 1429 C C . PRO A 1 189 ? 81.666 -26.098 3.547 1.00 58.44 189 PRO A C 1
ATOM 1431 O O . PRO A 1 189 ? 82.290 -26.200 2.496 1.00 58.44 189 PRO A O 1
ATOM 1434 N N . ASN A 1 190 ? 81.074 -27.156 4.123 1.00 57.81 190 ASN A N 1
ATOM 1435 C CA . ASN A 1 190 ? 81.198 -28.545 3.647 1.00 57.81 190 ASN A CA 1
ATOM 1436 C C . ASN A 1 190 ? 79.867 -29.197 3.207 1.00 57.81 190 ASN A C 1
ATOM 1438 O O . ASN A 1 190 ? 79.806 -30.415 3.046 1.00 57.81 190 ASN A O 1
ATOM 1442 N N . SER A 1 191 ? 78.786 -28.428 3.019 1.00 59.84 191 SER A N 1
ATOM 1443 C CA . SER A 1 191 ? 77.484 -28.992 2.622 1.00 59.84 191 SER A CA 1
ATOM 1444 C C . SER A 1 191 ? 77.314 -29.092 1.095 1.00 59.84 191 SER A C 1
ATOM 1446 O O . SER A 1 191 ? 77.438 -28.112 0.356 1.00 59.84 191 SER A O 1
ATOM 1448 N N . THR A 1 192 ? 76.997 -30.290 0.592 1.00 60.25 192 THR A N 1
ATOM 1449 C CA . THR A 1 192 ? 76.537 -30.494 -0.792 1.00 60.25 192 THR A CA 1
ATOM 1450 C C . THR A 1 192 ? 75.029 -30.265 -0.844 1.00 60.25 192 THR A C 1
ATOM 1452 O O . THR A 1 192 ? 74.234 -31.187 -0.675 1.00 60.25 192 THR A O 1
ATOM 1455 N N . VAL A 1 193 ? 74.608 -29.017 -1.050 1.00 65.06 193 VAL A N 1
ATOM 1456 C CA . VAL A 1 193 ? 73.177 -28.712 -1.167 1.00 65.06 193 VAL A CA 1
ATOM 1457 C C . VAL A 1 193 ? 72.692 -29.101 -2.564 1.00 65.06 193 VAL A C 1
ATOM 1459 O O . VAL A 1 193 ? 73.153 -28.593 -3.587 1.00 65.06 193 VAL A O 1
ATOM 1462 N N . THR A 1 194 ? 71.761 -30.048 -2.606 1.00 77.81 194 THR A N 1
ATOM 1463 C CA . THR A 1 194 ? 71.005 -30.398 -3.810 1.00 77.81 194 THR A CA 1
ATOM 1464 C C . THR A 1 194 ? 69.644 -29.709 -3.775 1.00 77.81 194 THR A C 1
ATOM 1466 O O . THR A 1 194 ? 69.185 -29.298 -2.706 1.00 77.81 194 THR A O 1
ATOM 1469 N N . TYR A 1 195 ? 68.997 -29.561 -4.938 1.00 81.69 195 TYR A N 1
ATOM 1470 C CA . TYR A 1 195 ? 67.589 -29.160 -4.953 1.00 81.69 195 TYR A CA 1
ATOM 1471 C C . TYR A 1 195 ? 66.772 -30.144 -4.116 1.00 81.69 195 TYR A C 1
ATOM 1473 O O . TYR A 1 195 ? 67.080 -31.338 -4.106 1.00 81.69 195 TYR A O 1
ATOM 1481 N N . ASN A 1 196 ? 65.739 -29.642 -3.445 1.00 85.62 196 ASN A N 1
ATOM 1482 C CA . ASN A 1 196 ? 64.778 -30.474 -2.739 1.00 85.62 196 ASN A CA 1
ATOM 1483 C C . ASN A 1 196 ? 64.114 -31.437 -3.745 1.00 85.62 196 ASN A C 1
ATOM 1485 O O . ASN A 1 196 ? 63.398 -31.005 -4.653 1.00 85.62 196 ASN A O 1
ATOM 1489 N N . LYS A 1 197 ? 64.451 -32.731 -3.660 1.00 87.00 197 LYS A N 1
ATOM 1490 C CA . LYS A 1 197 ? 64.035 -33.729 -4.657 1.00 87.00 197 LYS A CA 1
ATOM 1491 C C . LYS A 1 197 ? 62.548 -34.017 -4.529 1.00 87.00 197 LYS A C 1
ATOM 1493 O O . LYS A 1 197 ? 61.887 -34.208 -5.544 1.00 87.00 197 LYS A O 1
ATOM 1498 N N . GLU A 1 198 ? 62.047 -33.999 -3.303 1.00 89.75 198 GLU A N 1
ATOM 1499 C CA . GLU A 1 198 ? 60.650 -34.178 -2.943 1.00 89.75 198 GLU A CA 1
ATOM 1500 C C . GLU A 1 198 ? 59.802 -33.045 -3.536 1.00 89.75 198 GLU A C 1
ATOM 1502 O O . GLU A 1 198 ? 58.810 -33.315 -4.207 1.00 89.75 198 GLU A O 1
ATOM 1507 N N . LEU A 1 199 ? 60.257 -31.792 -3.422 1.00 91.62 199 LEU A N 1
ATOM 1508 C CA . LEU A 1 199 ? 59.586 -30.628 -4.006 1.00 91.62 199 LEU A CA 1
ATOM 1509 C C . LEU A 1 199 ? 59.579 -30.664 -5.540 1.00 91.62 199 LEU A C 1
ATOM 1511 O O . LEU A 1 199 ? 58.545 -30.436 -6.167 1.00 91.62 199 LEU A O 1
ATOM 1515 N N . LEU A 1 200 ? 60.719 -30.980 -6.168 1.00 90.12 200 LEU A N 1
ATOM 1516 C CA . LEU A 1 200 ? 60.790 -31.110 -7.629 1.00 90.12 200 LEU A CA 1
ATOM 1517 C C . LEU A 1 200 ? 59.918 -32.263 -8.144 1.00 90.12 200 LEU A C 1
ATOM 1519 O O . LEU A 1 200 ? 59.298 -32.143 -9.206 1.00 90.12 200 LEU A O 1
ATOM 1523 N N . HIS A 1 201 ? 59.858 -33.370 -7.402 1.00 90.06 201 HIS A N 1
ATOM 1524 C CA . HIS A 1 201 ? 58.979 -34.487 -7.717 1.00 90.06 201 HIS A CA 1
ATOM 1525 C C . HIS A 1 201 ? 57.509 -34.073 -7.601 1.00 90.06 201 HIS A C 1
ATOM 1527 O O . HIS A 1 201 ? 56.778 -34.257 -8.571 1.00 90.06 201 HIS A O 1
ATOM 1533 N N . ALA A 1 202 ? 57.112 -33.430 -6.497 1.00 89.25 202 ALA A N 1
ATOM 1534 C CA . ALA A 1 202 ? 55.753 -32.941 -6.260 1.00 89.25 202 ALA A CA 1
ATOM 1535 C C . ALA A 1 202 ? 55.269 -31.977 -7.357 1.00 89.25 202 ALA A C 1
ATOM 1537 O O . ALA A 1 202 ? 54.165 -32.140 -7.876 1.00 89.25 202 ALA A O 1
ATOM 1538 N N . LEU A 1 203 ? 56.118 -31.038 -7.796 1.00 88.06 203 LEU A N 1
ATOM 1539 C CA . LEU A 1 203 ? 55.819 -30.157 -8.935 1.00 88.06 203 LEU A CA 1
ATOM 1540 C C . LEU A 1 203 ? 55.620 -30.939 -10.242 1.00 88.06 203 LEU A C 1
ATOM 1542 O O . LEU A 1 203 ? 54.709 -30.641 -11.015 1.00 88.06 203 LEU A O 1
ATOM 1546 N N . THR A 1 204 ? 56.439 -31.968 -10.472 1.00 86.62 204 THR A N 1
ATOM 1547 C CA . THR A 1 204 ? 56.380 -32.790 -11.689 1.00 86.62 204 THR A CA 1
ATOM 1548 C C . THR A 1 204 ? 55.116 -33.653 -11.738 1.00 86.62 204 THR A C 1
ATOM 1550 O O . THR A 1 204 ? 54.498 -33.754 -12.798 1.00 86.62 204 THR A O 1
ATOM 1553 N N . VAL A 1 205 ? 54.721 -34.256 -10.609 1.00 86.38 205 VAL A N 1
ATOM 1554 C CA . VAL A 1 205 ? 53.505 -35.088 -10.496 1.00 86.38 205 VAL A CA 1
ATOM 1555 C C . VAL A 1 205 ? 52.243 -34.282 -10.174 1.00 86.38 205 VAL A C 1
ATOM 1557 O O . VAL A 1 205 ? 51.153 -34.842 -10.173 1.00 86.38 205 VAL A O 1
ATOM 1560 N N . ARG A 1 206 ? 52.385 -32.965 -9.976 1.00 85.81 206 ARG A N 1
ATOM 1561 C CA . ARG A 1 206 ? 51.309 -31.998 -9.716 1.00 85.81 206 ARG A CA 1
ATOM 1562 C C . ARG A 1 206 ? 50.518 -32.257 -8.429 1.00 85.81 206 ARG A C 1
ATOM 1564 O O . ARG A 1 206 ? 49.319 -32.002 -8.378 1.00 85.81 206 ARG A O 1
ATOM 1571 N N . ASP A 1 207 ? 51.194 -32.732 -7.390 1.00 88.31 207 ASP A N 1
ATOM 1572 C CA . ASP A 1 207 ? 50.592 -33.004 -6.084 1.00 88.31 207 ASP A CA 1
ATOM 1573 C C . ASP A 1 207 ? 50.805 -31.812 -5.137 1.00 88.31 207 ASP A C 1
ATOM 1575 O O . ASP A 1 207 ? 51.923 -31.543 -4.697 1.00 88.31 207 ASP A O 1
ATOM 1579 N N . ILE A 1 208 ? 49.723 -31.090 -4.830 1.00 87.19 208 ILE A N 1
ATOM 1580 C CA . ILE A 1 208 ? 49.755 -29.894 -3.975 1.00 87.19 208 ILE A CA 1
ATOM 1581 C C . ILE A 1 208 ? 50.001 -30.254 -2.501 1.00 87.19 208 ILE A C 1
ATOM 1583 O O . ILE A 1 208 ? 50.667 -29.496 -1.793 1.00 87.19 208 ILE A O 1
ATOM 1587 N N . ALA A 1 209 ? 49.518 -31.410 -2.035 1.00 89.06 209 ALA A N 1
ATOM 1588 C CA . ALA A 1 209 ? 49.742 -31.857 -0.663 1.00 89.06 209 ALA A CA 1
ATOM 1589 C C . ALA A 1 209 ? 51.224 -32.192 -0.446 1.00 89.06 209 ALA A C 1
ATOM 1591 O O . ALA A 1 209 ? 51.850 -31.702 0.495 1.00 89.06 209 ALA A O 1
ATOM 1592 N N . ALA A 1 210 ? 51.803 -32.964 -1.372 1.00 89.50 210 ALA A N 1
ATOM 1593 C CA . ALA A 1 210 ? 53.229 -33.277 -1.364 1.00 89.50 210 ALA A CA 1
ATOM 1594 C C . ALA A 1 210 ? 54.098 -32.025 -1.576 1.00 89.50 210 ALA A C 1
ATOM 1596 O O . ALA A 1 210 ? 55.165 -31.912 -0.974 1.00 89.50 210 ALA A O 1
ATOM 1597 N N . LEU A 1 211 ? 53.636 -31.066 -2.389 1.00 90.88 211 LEU A N 1
ATOM 1598 C CA . LEU A 1 211 ? 54.315 -29.786 -2.592 1.00 90.88 211 LEU A CA 1
ATOM 1599 C C . LEU A 1 211 ? 54.384 -28.984 -1.291 1.00 90.88 211 LEU A C 1
ATOM 1601 O O . LEU A 1 211 ? 55.462 -28.519 -0.934 1.00 90.88 211 LEU A O 1
ATOM 1605 N N . GLY A 1 212 ? 53.258 -28.855 -0.579 1.00 90.94 212 GLY A N 1
ATOM 1606 C CA . GLY A 1 212 ? 53.181 -28.157 0.704 1.00 90.94 212 GLY A CA 1
ATOM 1607 C C . GLY A 1 212 ? 54.117 -28.755 1.756 1.00 90.94 212 GLY A C 1
ATOM 1608 O O . GLY A 1 212 ? 54.869 -28.023 2.398 1.00 90.94 212 GLY A O 1
ATOM 1609 N N . ALA A 1 213 ? 54.146 -30.086 1.867 1.00 91.12 213 ALA A N 1
ATOM 1610 C CA . ALA A 1 213 ? 55.021 -30.799 2.799 1.00 91.12 213 ALA A CA 1
ATOM 1611 C C . ALA A 1 213 ? 56.522 -30.656 2.481 1.00 91.12 213 ALA A C 1
ATOM 1613 O O . ALA A 1 213 ? 57.356 -30.816 3.372 1.00 91.12 213 ALA A O 1
ATOM 1614 N N . ALA A 1 214 ? 56.872 -30.367 1.225 1.00 92.38 214 ALA A N 1
ATOM 1615 C CA . ALA A 1 214 ? 58.254 -30.266 0.766 1.00 92.38 214 ALA A CA 1
ATOM 1616 C C . ALA A 1 214 ? 58.790 -28.822 0.697 1.00 92.38 214 ALA A C 1
ATOM 1618 O O . ALA A 1 214 ? 59.938 -28.638 0.289 1.00 92.38 214 ALA A O 1
ATOM 1619 N N . LEU A 1 215 ? 57.996 -27.812 1.071 1.00 94.69 215 LEU A N 1
ATOM 1620 C CA . LEU A 1 215 ? 58.425 -26.410 1.113 1.00 94.69 215 LEU A CA 1
ATOM 1621 C C . LEU A 1 215 ? 59.586 -26.210 2.101 1.00 94.69 215 LEU A C 1
ATOM 1623 O O . LEU A 1 215 ? 59.524 -26.668 3.242 1.00 94.69 215 LEU A O 1
ATOM 1627 N N . ASP A 1 216 ? 60.632 -25.490 1.690 1.00 92.44 216 ASP A N 1
ATOM 1628 C CA . ASP A 1 216 ? 61.780 -25.198 2.553 1.00 92.44 216 ASP A CA 1
ATOM 1629 C C . ASP A 1 216 ? 62.437 -23.838 2.284 1.00 92.44 216 ASP A C 1
ATOM 1631 O O . ASP A 1 216 ? 62.561 -23.371 1.155 1.00 92.44 216 ASP A O 1
ATOM 1635 N N . ASN A 1 217 ? 62.889 -23.185 3.352 1.00 93.25 217 ASN A N 1
ATOM 1636 C CA . ASN A 1 217 ? 63.598 -21.917 3.272 1.00 93.25 217 ASN A CA 1
ATOM 1637 C C . ASN A 1 217 ? 64.608 -21.826 4.414 1.00 93.25 217 ASN A C 1
ATOM 1639 O O . ASN A 1 217 ? 64.237 -21.673 5.575 1.00 93.25 217 ASN A O 1
ATOM 1643 N N . ASP A 1 218 ? 65.891 -21.897 4.072 1.00 90.75 218 ASP A N 1
ATOM 1644 C CA . ASP A 1 218 ? 66.988 -21.845 5.036 1.00 90.75 218 ASP A CA 1
ATOM 1645 C C . ASP A 1 218 ? 66.982 -20.550 5.875 1.00 90.75 218 ASP A C 1
ATOM 1647 O O . ASP A 1 218 ? 67.371 -20.573 7.040 1.00 90.75 218 ASP A O 1
ATOM 1651 N N . LEU A 1 219 ? 66.486 -19.425 5.348 1.00 90.31 219 LEU A N 1
ATOM 1652 C CA . LEU A 1 219 ? 66.471 -18.151 6.081 1.00 90.31 219 LEU A CA 1
ATOM 1653 C C . LEU A 1 219 ? 65.461 -18.110 7.232 1.00 90.31 219 LEU A C 1
ATOM 1655 O O . LEU A 1 219 ? 65.608 -17.290 8.140 1.00 90.31 219 LEU A O 1
ATOM 1659 N N . GLU A 1 220 ? 64.463 -18.993 7.250 1.00 91.44 220 GLU A N 1
ATOM 1660 C CA . GLU A 1 220 ? 63.482 -19.044 8.336 1.00 91.44 220 GLU A CA 1
ATOM 1661 C C . GLU A 1 220 ? 64.132 -19.311 9.700 1.00 91.44 220 GLU A C 1
ATOM 1663 O O . GLU A 1 220 ? 63.668 -18.768 10.704 1.00 91.44 220 GLU A O 1
ATOM 1668 N N . SER A 1 221 ? 65.244 -20.061 9.748 1.00 87.19 221 SER A N 1
ATOM 1669 C CA . SER A 1 221 ? 65.955 -20.352 11.004 1.00 87.19 221 SER A CA 1
ATOM 1670 C C . SER A 1 221 ? 66.556 -19.112 11.670 1.00 87.19 221 SER A C 1
ATOM 1672 O O . SER A 1 221 ? 66.964 -19.176 12.826 1.00 87.19 221 SER A O 1
ATOM 1674 N N . VAL A 1 222 ? 66.644 -18.003 10.936 1.00 87.88 222 VAL A N 1
ATOM 1675 C CA . VAL A 1 222 ? 67.200 -16.725 11.394 1.00 87.88 222 VAL A CA 1
ATOM 1676 C C . VAL A 1 222 ? 66.113 -15.657 11.473 1.00 87.88 222 VAL A C 1
ATOM 1678 O O . VAL A 1 222 ? 66.050 -14.911 12.445 1.00 87.88 222 VAL A O 1
ATOM 1681 N N . VAL A 1 223 ? 65.227 -15.594 10.476 1.00 89.25 223 VAL A N 1
ATOM 1682 C CA . VAL A 1 223 ? 64.216 -14.534 10.374 1.00 89.25 223 VAL A CA 1
ATOM 1683 C C . VAL A 1 223 ? 63.059 -14.745 11.353 1.00 89.25 223 VAL A C 1
ATOM 1685 O O . VAL A 1 223 ? 62.638 -13.773 11.984 1.00 89.25 223 VAL A O 1
ATOM 1688 N N . LEU A 1 224 ? 62.571 -15.983 11.530 1.00 90.06 224 LEU A N 1
ATOM 1689 C CA . LEU A 1 224 ? 61.438 -16.273 12.422 1.00 90.06 224 LEU A CA 1
ATOM 1690 C C . LEU A 1 224 ? 61.753 -15.974 13.900 1.00 90.06 224 LEU A C 1
ATOM 1692 O O . LEU A 1 224 ? 60.935 -15.303 14.532 1.00 90.06 224 LEU A O 1
ATOM 1696 N N . PRO A 1 225 ? 62.910 -16.386 14.472 1.00 88.50 225 PRO A N 1
ATOM 1697 C CA . PRO A 1 225 ? 63.231 -16.074 15.868 1.00 88.50 225 PRO A CA 1
ATOM 1698 C C . PRO A 1 225 ? 63.306 -14.573 16.164 1.00 88.50 225 PRO A C 1
ATOM 1700 O O . PRO A 1 225 ? 62.947 -14.146 17.258 1.00 88.50 225 PRO A O 1
ATOM 1703 N N . SER A 1 226 ? 63.758 -13.766 15.200 1.00 85.12 226 SER A N 1
ATOM 1704 C CA . SER A 1 226 ? 63.851 -12.311 15.354 1.00 85.12 226 SER A CA 1
ATOM 1705 C C . SER A 1 226 ? 62.540 -11.575 15.057 1.00 85.12 226 SER A C 1
ATOM 1707 O O . SER A 1 226 ? 62.433 -10.400 15.393 1.00 85.12 226 SER A O 1
ATOM 1709 N N . ASN A 1 227 ? 61.544 -12.238 14.453 1.00 87.56 227 ASN A N 1
ATOM 1710 C CA . ASN A 1 227 ? 60.273 -11.631 14.042 1.00 87.56 227 ASN A CA 1
ATOM 1711 C C . ASN A 1 227 ? 59.086 -12.586 14.299 1.00 87.56 227 ASN A C 1
ATOM 1713 O O . ASN A 1 227 ? 58.569 -13.202 13.360 1.00 87.56 227 ASN A O 1
ATOM 1717 N N . PRO A 1 228 ? 58.604 -12.692 15.554 1.00 86.62 228 PRO A N 1
ATOM 1718 C CA . PRO A 1 228 ? 57.587 -13.674 15.949 1.00 86.62 228 PRO A CA 1
ATOM 1719 C C . PRO A 1 228 ? 56.279 -13.616 15.144 1.00 86.62 228 PRO A C 1
ATOM 1721 O O . PRO A 1 228 ? 55.702 -14.658 14.841 1.00 86.62 228 PRO A O 1
ATOM 1724 N N . ARG A 1 229 ? 55.856 -12.420 14.706 1.00 85.12 229 ARG A N 1
ATOM 1725 C CA . ARG A 1 229 ? 54.630 -12.204 13.910 1.00 85.12 229 ARG A CA 1
ATOM 1726 C C . ARG A 1 229 ? 54.638 -12.948 12.564 1.00 85.12 229 ARG A C 1
ATOM 1728 O O . ARG A 1 229 ? 53.586 -13.348 12.075 1.00 85.12 229 ARG A O 1
ATOM 1735 N N . ILE A 1 230 ? 55.818 -13.181 11.975 1.00 88.25 230 ILE A N 1
ATOM 1736 C CA . ILE A 1 230 ? 55.966 -13.998 10.753 1.00 88.25 230 ILE A CA 1
ATOM 1737 C C . ILE A 1 230 ? 55.695 -15.477 11.082 1.00 88.25 230 ILE A C 1
ATOM 1739 O O . ILE A 1 230 ? 55.022 -16.179 10.327 1.00 88.25 230 ILE A O 1
ATOM 1743 N N . GLY A 1 231 ? 56.161 -15.946 12.244 1.00 88.88 231 GLY A N 1
ATOM 1744 C CA . GLY A 1 231 ? 55.877 -17.293 12.747 1.00 88.88 231 GLY A CA 1
ATOM 1745 C C . GLY A 1 231 ? 54.405 -17.510 13.087 1.00 88.88 231 GLY A C 1
ATOM 1746 O O . GLY A 1 231 ? 53.864 -18.571 12.784 1.00 88.88 231 GLY A O 1
ATOM 1747 N N . GLU A 1 232 ? 53.736 -16.498 13.640 1.00 89.38 232 GLU A N 1
ATOM 1748 C CA . GLU A 1 232 ? 52.291 -16.517 13.898 1.00 89.38 232 GLU A CA 1
ATOM 1749 C C . GLU A 1 232 ? 51.482 -16.628 12.601 1.00 89.38 232 GLU A C 1
ATOM 1751 O O . GLU A 1 232 ? 50.623 -17.504 12.497 1.00 89.38 232 GLU A O 1
ATOM 1756 N N . ALA A 1 233 ? 51.799 -15.816 11.584 1.00 87.88 233 ALA A N 1
ATOM 1757 C CA . ALA A 1 233 ? 51.151 -15.892 10.272 1.00 87.88 233 ALA A CA 1
ATOM 1758 C C . ALA A 1 233 ? 51.309 -17.290 9.643 1.00 87.88 233 ALA A C 1
ATOM 1760 O O . ALA A 1 233 ? 50.343 -17.881 9.155 1.00 87.88 233 ALA A O 1
ATOM 1761 N N . LYS A 1 234 ? 52.515 -17.865 9.733 1.00 92.00 234 LYS A N 1
ATOM 1762 C CA . LYS A 1 234 ? 52.809 -19.231 9.279 1.00 92.00 234 LYS A CA 1
ATOM 1763 C C . LYS A 1 234 ? 52.001 -20.288 10.032 1.00 92.00 234 LYS A C 1
ATOM 1765 O O . LYS A 1 234 ? 51.394 -21.155 9.403 1.00 92.00 234 LYS A O 1
ATOM 1770 N N . ALA A 1 235 ? 51.961 -20.218 11.361 1.00 92.44 235 ALA A N 1
ATOM 1771 C CA . ALA A 1 235 ? 51.190 -21.146 12.183 1.00 92.44 235 ALA A CA 1
ATOM 1772 C C . ALA A 1 235 ? 49.683 -21.040 11.904 1.00 92.44 235 ALA A C 1
ATOM 1774 O O . ALA A 1 235 ? 48.991 -22.058 11.846 1.00 92.44 235 ALA A O 1
ATOM 1775 N N . ARG A 1 236 ? 49.175 -19.822 11.679 1.00 91.69 236 ARG A N 1
ATOM 1776 C CA . ARG A 1 236 ? 47.759 -19.588 11.392 1.00 91.69 236 ARG A CA 1
ATOM 1777 C C . ARG A 1 236 ? 47.346 -20.173 10.047 1.00 91.69 236 ARG A C 1
ATOM 1779 O O . ARG A 1 236 ? 46.340 -20.875 9.993 1.00 91.69 236 ARG A O 1
ATOM 1786 N N . LEU A 1 237 ? 48.142 -19.966 8.999 1.00 90.88 237 LEU A N 1
ATOM 1787 C CA . LEU A 1 237 ? 47.896 -20.554 7.679 1.00 90.88 237 LEU A CA 1
ATOM 1788 C C . LEU A 1 237 ? 47.850 -22.092 7.721 1.00 90.88 237 LEU A C 1
ATOM 1790 O O . LEU A 1 237 ? 46.977 -22.701 7.102 1.00 90.88 237 LEU A O 1
ATOM 1794 N N . LEU A 1 238 ? 48.731 -22.724 8.506 1.00 92.81 238 LEU A N 1
ATOM 1795 C CA . LEU A 1 238 ? 48.694 -24.174 8.735 1.00 92.81 238 LEU A CA 1
ATOM 1796 C C . LEU A 1 238 ? 47.426 -24.602 9.487 1.00 92.81 238 LEU A C 1
ATOM 1798 O O . LEU A 1 238 ? 46.763 -25.557 9.085 1.00 92.81 238 LEU A O 1
ATOM 1802 N N . ALA A 1 239 ? 47.048 -23.880 10.546 1.00 91.50 239 ALA A N 1
ATOM 1803 C CA . ALA A 1 239 ? 45.841 -24.169 11.324 1.00 91.50 239 ALA A CA 1
ATOM 1804 C C . ALA A 1 239 ? 44.550 -24.052 10.493 1.00 91.50 239 ALA A C 1
ATOM 1806 O O . ALA A 1 239 ? 43.576 -24.754 10.760 1.00 91.50 239 ALA A O 1
ATOM 1807 N N . LEU A 1 240 ? 44.548 -23.193 9.472 1.00 90.12 240 LEU A N 1
ATOM 1808 C CA . LEU A 1 240 ? 43.429 -23.008 8.547 1.00 90.12 240 LEU A CA 1
ATOM 1809 C C . LEU A 1 240 ? 43.389 -24.055 7.417 1.00 90.12 240 LEU A C 1
ATOM 1811 O O . LEU A 1 240 ? 42.457 -24.076 6.615 1.00 90.12 240 LEU A O 1
ATOM 1815 N N . GLY A 1 241 ? 44.336 -24.996 7.398 1.00 89.88 241 GLY A N 1
ATOM 1816 C CA . GLY A 1 241 ? 44.341 -26.132 6.478 1.00 89.88 241 GLY A CA 1
ATOM 1817 C C . GLY A 1 241 ? 45.237 -25.967 5.254 1.00 89.88 241 GLY A C 1
ATOM 1818 O O . GLY A 1 241 ? 45.029 -26.678 4.273 1.00 89.88 241 GLY A O 1
ATOM 1819 N N . GLY A 1 242 ? 46.225 -25.067 5.299 1.00 92.00 242 GLY A N 1
ATOM 1820 C CA . GLY A 1 242 ? 47.286 -25.030 4.297 1.00 92.00 242 GLY A CA 1
ATOM 1821 C C . GLY A 1 242 ? 48.066 -26.351 4.273 1.00 92.00 242 GLY A C 1
ATOM 1822 O O . GLY A 1 242 ? 48.431 -26.883 5.321 1.00 92.00 242 GLY A O 1
ATOM 1823 N N . ALA A 1 243 ? 48.346 -26.876 3.079 1.00 90.19 243 ALA A N 1
ATOM 1824 C CA . ALA A 1 243 ? 49.113 -28.112 2.878 1.00 90.19 243 ALA A CA 1
ATOM 1825 C C . ALA A 1 243 ? 50.574 -28.000 3.360 1.00 90.19 243 ALA A C 1
ATOM 1827 O O . ALA A 1 243 ? 51.246 -28.995 3.619 1.00 90.19 243 ALA A O 1
ATOM 1828 N N . GLY A 1 244 ? 51.055 -26.768 3.464 1.00 92.19 244 GLY A N 1
ATOM 1829 C CA . GLY A 1 244 ? 52.312 -26.336 4.055 1.00 92.19 244 GLY A CA 1
ATOM 1830 C C . GLY A 1 244 ? 52.281 -24.813 4.155 1.00 92.19 244 GLY A C 1
ATOM 1831 O O . GLY A 1 244 ? 51.362 -24.185 3.634 1.00 92.19 244 GLY A O 1
ATOM 1832 N N . ALA A 1 245 ? 53.259 -24.198 4.810 1.00 94.00 245 ALA A N 1
ATOM 1833 C CA . ALA A 1 245 ? 53.382 -22.743 4.840 1.00 94.00 245 ALA A CA 1
ATOM 1834 C C . ALA A 1 245 ? 54.856 -22.345 4.867 1.00 94.00 245 ALA A C 1
ATOM 1836 O O . ALA A 1 245 ? 55.656 -22.981 5.561 1.00 94.00 245 ALA A O 1
ATOM 1837 N N . LEU A 1 246 ? 55.220 -21.307 4.119 1.00 94.75 246 LEU A N 1
ATOM 1838 C CA . LEU A 1 246 ? 56.608 -20.891 3.965 1.00 94.75 246 LEU A CA 1
ATOM 1839 C C . LEU A 1 246 ? 56.733 -19.375 3.833 1.00 94.75 246 LEU A C 1
ATOM 1841 O O . LEU A 1 246 ? 55.929 -18.721 3.170 1.00 94.75 246 LEU A O 1
ATOM 1845 N N . MET A 1 247 ? 57.777 -18.828 4.447 1.00 93.31 247 MET A N 1
ATOM 1846 C CA . MET A 1 247 ? 58.249 -17.474 4.186 1.00 93.31 247 MET A CA 1
ATOM 1847 C C . MET A 1 247 ? 58.854 -17.384 2.776 1.00 93.31 247 MET A C 1
ATOM 1849 O O . MET A 1 247 ? 59.705 -18.198 2.408 1.00 93.31 247 MET A O 1
ATOM 1853 N N . SER A 1 248 ? 58.462 -16.387 1.981 1.00 90.38 248 SER A N 1
ATOM 1854 C CA . SER A 1 248 ? 58.999 -16.208 0.628 1.00 90.38 248 SER A CA 1
ATOM 1855 C C . SER A 1 248 ? 60.345 -15.477 0.637 1.00 90.38 248 SER A C 1
ATOM 1857 O O . SER A 1 248 ? 60.431 -14.278 0.914 1.00 90.38 248 SER A O 1
ATOM 1859 N N . GLY A 1 249 ? 61.412 -16.192 0.272 1.00 88.19 249 GLY A N 1
ATOM 1860 C CA . GLY A 1 249 ? 62.742 -15.610 0.109 1.00 88.19 249 GLY A CA 1
ATOM 1861 C C . GLY A 1 249 ? 63.301 -15.089 1.435 1.00 88.19 249 GLY A C 1
ATOM 1862 O O . GLY A 1 249 ? 63.307 -15.805 2.429 1.00 88.19 249 GLY A O 1
ATOM 1863 N N . SER A 1 250 ? 63.787 -13.850 1.453 1.00 86.31 250 SER A N 1
ATOM 1864 C CA . SER A 1 250 ? 64.239 -13.155 2.669 1.00 86.31 250 SER A CA 1
ATOM 1865 C C . SER A 1 250 ? 63.194 -12.203 3.262 1.00 86.31 250 SER A C 1
ATOM 1867 O O . SER A 1 250 ? 63.485 -11.568 4.272 1.00 86.31 250 SER A O 1
ATOM 1869 N N . GLY A 1 251 ? 62.024 -12.042 2.633 1.00 85.50 251 GLY A N 1
ATOM 1870 C CA . GLY A 1 251 ? 61.006 -11.086 3.079 1.00 85.50 251 GLY A CA 1
ATOM 1871 C C . GLY A 1 251 ? 60.054 -11.657 4.122 1.00 85.50 251 GLY A C 1
ATOM 1872 O O . GLY A 1 251 ? 60.095 -12.839 4.436 1.00 85.50 251 GLY A O 1
ATOM 1873 N N . SER A 1 252 ? 59.172 -10.811 4.651 1.00 86.75 252 SER A N 1
ATOM 1874 C CA . SER A 1 252 ? 58.242 -11.189 5.723 1.00 86.75 252 SER A CA 1
ATOM 1875 C C . SER A 1 252 ? 56.966 -11.884 5.264 1.00 86.75 252 SER A C 1
ATOM 1877 O O . SER A 1 252 ? 56.234 -12.408 6.101 1.00 86.75 252 SER A O 1
ATOM 1879 N N . THR A 1 253 ? 56.680 -11.887 3.962 1.00 90.06 253 THR A N 1
ATOM 1880 C CA . THR A 1 253 ? 55.465 -12.505 3.427 1.00 90.06 253 THR A CA 1
ATOM 1881 C C . THR A 1 253 ? 55.499 -14.014 3.609 1.00 90.06 253 THR A C 1
ATOM 1883 O O . THR A 1 253 ? 56.464 -14.678 3.219 1.00 90.06 253 THR A O 1
ATOM 1886 N N . VAL A 1 254 ? 54.408 -14.555 4.143 1.00 91.94 254 VAL A N 1
ATOM 1887 C CA . VAL A 1 254 ? 54.187 -15.994 4.274 1.00 91.94 254 VAL A CA 1
ATOM 1888 C C . VAL A 1 254 ? 53.073 -16.403 3.328 1.00 91.94 254 VAL A C 1
ATOM 1890 O O . VAL A 1 254 ? 52.067 -15.708 3.206 1.00 91.94 254 VAL A O 1
ATOM 1893 N N . PHE A 1 255 ? 53.239 -17.538 2.664 1.00 92.69 255 PHE A N 1
ATOM 1894 C CA . PHE A 1 255 ? 52.199 -18.121 1.828 1.00 92.69 255 PHE A CA 1
ATOM 1895 C C . PHE A 1 255 ? 51.960 -19.579 2.209 1.00 92.69 255 PHE A C 1
ATOM 1897 O O . PHE A 1 255 ? 52.844 -20.247 2.753 1.00 92.69 255 PHE A O 1
ATOM 1904 N N . ALA A 1 256 ? 50.767 -20.075 1.901 1.00 93.56 256 ALA A N 1
ATOM 1905 C CA . ALA A 1 256 ? 50.418 -21.478 2.059 1.00 93.56 256 ALA A CA 1
ATOM 1906 C C . ALA A 1 256 ? 49.634 -21.975 0.840 1.00 93.56 256 ALA A C 1
ATOM 1908 O O . ALA A 1 256 ? 48.609 -21.372 0.510 1.00 93.56 256 ALA A O 1
ATOM 1909 N N . PRO A 1 257 ? 50.080 -23.052 0.167 1.00 91.44 257 PRO A N 1
ATOM 1910 C CA . PRO A 1 257 ? 49.269 -23.723 -0.834 1.00 91.44 257 PRO A CA 1
ATOM 1911 C C . PRO A 1 257 ? 48.136 -24.523 -0.183 1.00 91.44 257 PRO A C 1
ATOM 1913 O O . PRO A 1 257 ? 48.312 -25.125 0.877 1.00 91.44 257 PRO A O 1
ATOM 1916 N N . PHE A 1 258 ? 46.988 -24.577 -0.847 1.00 90.25 258 PHE A N 1
ATOM 1917 C CA . PHE A 1 258 ? 45.818 -25.344 -0.428 1.00 90.25 258 PHE A CA 1
ATOM 1918 C C . PHE A 1 258 ? 45.462 -26.370 -1.500 1.00 90.25 258 PHE A C 1
ATOM 1920 O O . PHE A 1 258 ? 45.469 -26.075 -2.694 1.00 90.25 258 PHE A O 1
ATOM 1927 N N . THR A 1 259 ? 45.134 -27.587 -1.070 1.00 85.31 259 THR A N 1
ATOM 1928 C CA . THR A 1 259 ? 44.656 -28.656 -1.961 1.00 85.31 259 THR A CA 1
ATOM 1929 C C . THR A 1 259 ? 43.245 -28.396 -2.485 1.00 85.31 259 THR A C 1
ATOM 1931 O O . THR A 1 259 ? 42.863 -28.974 -3.499 1.00 85.31 259 THR A O 1
ATOM 1934 N N . ASP A 1 260 ? 42.496 -27.528 -1.803 1.00 79.00 260 ASP A N 1
ATOM 1935 C CA . ASP A 1 260 ? 41.123 -27.144 -2.109 1.00 79.00 260 ASP A CA 1
ATOM 1936 C C . ASP A 1 260 ? 40.996 -25.604 -2.157 1.00 79.00 260 ASP A C 1
ATOM 1938 O O . ASP A 1 260 ? 41.241 -24.942 -1.139 1.00 79.00 260 ASP A O 1
ATOM 1942 N N . PRO A 1 261 ? 40.623 -25.017 -3.312 1.00 73.75 261 PRO A N 1
ATOM 1943 C CA . PRO A 1 261 ? 40.385 -23.580 -3.449 1.00 73.75 261 PRO A CA 1
ATOM 1944 C C . PRO A 1 261 ? 39.316 -23.022 -2.498 1.00 73.75 261 PRO A C 1
ATOM 1946 O O . PRO A 1 261 ? 39.445 -21.885 -2.047 1.00 73.75 261 PRO A O 1
ATOM 1949 N N . GLU A 1 262 ? 38.278 -23.794 -2.163 1.00 67.31 262 GLU A N 1
ATOM 1950 C CA . GLU A 1 262 ? 37.201 -23.327 -1.277 1.00 67.31 262 GLU A CA 1
ATOM 1951 C C . GLU A 1 262 ? 37.716 -23.140 0.155 1.00 67.31 262 GLU A C 1
ATOM 1953 O O . GLU A 1 262 ? 37.451 -22.131 0.813 1.00 67.31 262 GLU A O 1
ATOM 1958 N N . ARG A 1 263 ? 38.560 -24.066 0.614 1.00 76.94 263 ARG A N 1
ATOM 1959 C CA . ARG A 1 263 ? 39.233 -23.963 1.909 1.00 76.94 263 ARG A CA 1
ATOM 1960 C C . ARG A 1 263 ? 40.240 -22.814 1.968 1.00 76.94 263 ARG A C 1
ATOM 1962 O O . ARG A 1 263 ? 40.373 -22.186 3.016 1.00 76.94 263 ARG A O 1
ATOM 1969 N N . ALA A 1 264 ? 40.910 -22.508 0.856 1.00 77.31 264 ALA A N 1
ATOM 1970 C CA . ALA A 1 264 ? 41.765 -21.325 0.746 1.00 77.31 264 ALA A CA 1
ATOM 1971 C C . ALA A 1 264 ? 40.956 -20.028 0.931 1.00 77.31 264 ALA A C 1
ATOM 1973 O O . ALA A 1 264 ? 41.389 -19.128 1.646 1.00 77.31 264 ALA A O 1
ATOM 1974 N N . PHE A 1 265 ? 39.754 -19.961 0.348 1.00 68.44 265 PHE A N 1
ATOM 1975 C CA . PHE A 1 265 ? 38.848 -18.819 0.484 1.00 68.44 265 PHE A CA 1
ATOM 1976 C C . PHE A 1 265 ? 38.338 -18.642 1.924 1.00 68.44 265 PHE A C 1
ATOM 1978 O O . PHE A 1 265 ? 38.375 -17.543 2.467 1.00 68.44 265 PHE A O 1
ATOM 1985 N N . GLN A 1 266 ? 37.943 -19.728 2.595 1.00 73.69 266 GLN A N 1
ATOM 1986 C CA . GLN A 1 266 ? 37.528 -19.678 4.007 1.00 73.69 266 GLN A CA 1
ATOM 1987 C C . GLN A 1 266 ? 38.677 -19.269 4.942 1.00 73.69 266 GLN A C 1
ATOM 1989 O O . GLN A 1 266 ? 38.479 -18.526 5.910 1.00 73.69 266 GLN A O 1
ATOM 1994 N N . ALA A 1 267 ? 39.888 -19.763 4.666 1.00 79.69 267 ALA A N 1
ATOM 1995 C CA . ALA A 1 267 ? 41.090 -19.393 5.401 1.00 79.69 267 ALA A CA 1
ATOM 1996 C C . ALA A 1 267 ? 41.384 -17.895 5.252 1.00 79.69 267 ALA A C 1
ATOM 1998 O O . ALA A 1 267 ? 41.649 -17.219 6.243 1.00 79.69 267 ALA A O 1
ATOM 1999 N N . GLU A 1 268 ? 41.281 -17.376 4.030 1.00 80.19 268 GLU A N 1
ATOM 2000 C CA . GLU A 1 268 ? 41.386 -15.951 3.735 1.00 80.19 268 GLU A CA 1
ATOM 2001 C C . GLU A 1 268 ? 40.345 -15.131 4.508 1.00 80.19 268 GLU A C 1
ATOM 2003 O O . GLU A 1 268 ? 40.724 -14.210 5.227 1.00 80.19 268 GLU A O 1
ATOM 2008 N N . GLU A 1 269 ? 39.061 -15.492 4.437 1.00 70.06 269 GLU A N 1
ATOM 2009 C CA . GLU A 1 269 ? 37.987 -14.752 5.111 1.00 70.06 269 GLU A CA 1
ATOM 2010 C C . GLU A 1 269 ? 38.190 -14.721 6.634 1.00 70.06 269 GLU A C 1
ATOM 2012 O O . GLU A 1 269 ? 37.999 -13.695 7.293 1.00 70.06 269 GLU A O 1
ATOM 2017 N N . THR A 1 270 ? 38.644 -15.840 7.203 1.00 79.31 270 THR A N 1
ATOM 2018 C CA . THR A 1 270 ? 38.978 -15.931 8.629 1.00 79.31 270 THR A CA 1
ATOM 2019 C C . THR A 1 270 ? 40.136 -15.000 8.985 1.00 79.31 270 THR A C 1
ATOM 2021 O O . THR A 1 270 ? 40.052 -14.261 9.963 1.00 79.31 270 THR A O 1
ATOM 2024 N N . LEU A 1 271 ? 41.195 -14.986 8.170 1.00 79.94 271 LEU A N 1
ATOM 2025 C CA . LEU A 1 271 ? 42.329 -14.080 8.351 1.00 79.94 271 LEU A CA 1
ATOM 2026 C C . LEU A 1 271 ? 41.889 -12.613 8.213 1.00 79.94 271 LEU A C 1
ATOM 2028 O O . LEU A 1 271 ? 42.277 -11.765 9.012 1.00 79.94 271 LEU A O 1
ATOM 2032 N N . ARG A 1 272 ? 40.998 -12.294 7.279 1.00 69.69 272 ARG A N 1
ATOM 2033 C CA . ARG A 1 272 ? 40.443 -10.944 7.144 1.00 69.69 272 ARG A CA 1
ATOM 2034 C C . ARG A 1 272 ? 39.701 -10.485 8.395 1.00 69.69 272 ARG A C 1
ATOM 2036 O O . ARG A 1 272 ? 39.920 -9.372 8.869 1.00 69.69 272 ARG A O 1
ATOM 2043 N N . ASN A 1 273 ? 38.856 -11.349 8.951 1.00 70.88 273 ASN A N 1
ATOM 2044 C CA . ASN A 1 273 ? 38.121 -11.073 10.188 1.00 70.88 273 ASN A CA 1
ATOM 2045 C C . ASN A 1 273 ? 39.053 -10.924 11.402 1.00 70.88 273 ASN A C 1
ATOM 2047 O O . ASN A 1 273 ? 38.722 -10.225 12.357 1.00 70.88 273 ASN A O 1
ATOM 2051 N N . GLU A 1 274 ? 40.233 -11.538 11.349 1.00 76.44 274 GLU A N 1
ATOM 2052 C CA . GLU A 1 274 ? 41.306 -11.398 12.337 1.00 76.44 274 GLU A CA 1
ATOM 2053 C C . GLU A 1 274 ? 42.194 -10.158 12.104 1.00 76.44 274 GLU A C 1
ATOM 2055 O O . GLU A 1 274 ? 43.139 -9.931 12.860 1.00 76.44 274 GLU A O 1
ATOM 2060 N N . GLY A 1 275 ? 41.884 -9.329 11.098 1.00 64.81 275 GLY A N 1
ATOM 2061 C CA . GLY A 1 275 ? 42.586 -8.076 10.809 1.00 64.81 275 GLY A CA 1
ATOM 2062 C C . GLY A 1 275 ? 43.782 -8.209 9.862 1.00 64.81 275 GLY A C 1
ATOM 2063 O O . GLY A 1 275 ? 44.593 -7.287 9.781 1.00 64.81 275 GLY A O 1
ATOM 2064 N N . TRP A 1 276 ? 43.913 -9.328 9.144 1.00 68.81 276 TRP A N 1
ATOM 2065 C CA . TRP A 1 276 ? 44.924 -9.502 8.098 1.00 68.81 276 TRP A CA 1
ATOM 2066 C C . TRP A 1 276 ? 44.437 -8.907 6.760 1.00 68.81 276 TRP A C 1
ATOM 2068 O O . TRP A 1 276 ? 43.270 -9.042 6.397 1.00 68.81 276 TRP A O 1
ATOM 2078 N N . GLY A 1 277 ? 45.317 -8.237 6.007 1.00 54.34 277 GLY A N 1
ATOM 2079 C CA . GLY A 1 277 ? 44.967 -7.633 4.713 1.00 54.34 277 GLY A CA 1
ATOM 2080 C C . GLY A 1 277 ? 44.723 -8.675 3.614 1.00 54.34 277 GLY A C 1
ATOM 2081 O O . GLY A 1 277 ? 45.528 -9.589 3.448 1.00 54.34 277 GLY A O 1
ATOM 2082 N N . VAL A 1 278 ? 43.637 -8.523 2.843 1.00 53.19 278 VAL A N 1
ATOM 2083 C CA . VAL A 1 278 ? 43.253 -9.433 1.746 1.00 53.19 278 VAL A CA 1
ATOM 2084 C C . VAL A 1 278 ? 42.955 -8.671 0.452 1.00 53.19 278 VAL A C 1
ATOM 2086 O O . VAL A 1 278 ? 42.315 -7.622 0.478 1.00 53.19 278 VAL A O 1
ATOM 2089 N N . THR A 1 279 ? 43.339 -9.245 -0.695 1.00 51.84 279 THR A N 1
ATOM 2090 C CA . THR A 1 279 ? 42.975 -8.772 -2.042 1.00 51.84 279 THR A CA 1
ATOM 2091 C C . THR A 1 279 ? 42.085 -9.788 -2.781 1.00 51.84 279 THR A C 1
ATOM 2093 O O . THR A 1 279 ? 42.413 -10.969 -2.832 1.00 51.84 279 THR A O 1
ATOM 2096 N N . PHE A 1 280 ? 40.975 -9.339 -3.383 1.00 54.34 280 PHE A N 1
ATOM 2097 C CA . PHE A 1 280 ? 40.140 -10.164 -4.270 1.00 54.34 280 PHE A CA 1
ATOM 2098 C C . PHE A 1 280 ? 40.574 -10.038 -5.734 1.00 54.34 280 PHE A C 1
ATOM 2100 O O . PHE A 1 280 ? 40.904 -8.941 -6.186 1.00 54.34 280 PHE A O 1
ATOM 2107 N N . ALA A 1 281 ? 40.471 -11.125 -6.500 1.00 61.72 281 ALA A N 1
ATOM 2108 C CA . ALA A 1 281 ? 40.585 -11.070 -7.952 1.00 61.72 281 ALA A CA 1
ATOM 2109 C C . ALA A 1 281 ? 39.285 -10.517 -8.562 1.00 61.72 281 ALA A C 1
ATOM 2111 O O . ALA A 1 281 ? 38.204 -11.091 -8.386 1.00 61.72 281 ALA A O 1
ATOM 2112 N N . THR A 1 282 ? 39.393 -9.391 -9.266 1.00 71.69 282 THR A N 1
ATOM 2113 C CA . THR A 1 282 ? 38.284 -8.730 -9.960 1.00 71.69 282 THR A CA 1
ATOM 2114 C C . THR A 1 282 ? 38.576 -8.662 -11.458 1.00 71.69 282 THR A C 1
ATOM 2116 O O . THR A 1 282 ? 39.733 -8.574 -11.873 1.00 71.69 282 THR A O 1
ATOM 2119 N N . ARG A 1 283 ? 37.536 -8.698 -12.296 1.00 85.56 283 ARG A N 1
ATOM 2120 C CA . ARG A 1 283 ? 37.666 -8.422 -13.734 1.00 85.56 283 ARG A CA 1
ATOM 2121 C C . ARG A 1 283 ? 36.555 -7.493 -14.190 1.00 85.56 283 ARG A C 1
ATOM 2123 O O . ARG A 1 283 ? 35.381 -7.760 -13.939 1.00 85.56 283 ARG A O 1
ATOM 2130 N N . THR A 1 284 ? 36.935 -6.424 -14.879 1.00 88.94 284 THR A N 1
ATOM 2131 C CA . THR A 1 284 ? 35.985 -5.518 -15.524 1.00 88.94 284 THR A CA 1
ATOM 2132 C C . THR A 1 284 ? 35.647 -6.037 -16.914 1.00 88.94 284 THR A C 1
ATOM 2134 O O . THR A 1 284 ? 36.542 -6.322 -17.708 1.00 88.94 284 THR A O 1
ATOM 2137 N N . LEU A 1 285 ? 34.356 -6.170 -17.191 1.00 95.06 285 LEU A N 1
ATOM 2138 C CA . LEU A 1 285 ? 33.786 -6.566 -18.468 1.00 95.06 285 LEU A CA 1
ATOM 2139 C C . LEU A 1 285 ? 33.025 -5.374 -19.045 1.00 95.06 285 LEU A C 1
ATOM 2141 O O . LEU A 1 285 ? 32.185 -4.771 -18.374 1.00 95.06 285 LEU A O 1
ATOM 2145 N N . ARG A 1 286 ? 33.326 -5.032 -20.292 1.00 95.81 286 ARG A N 1
ATOM 2146 C CA . ARG A 1 286 ? 32.727 -3.883 -20.978 1.00 95.81 286 ARG A CA 1
ATOM 2147 C C . ARG A 1 286 ? 31.286 -4.170 -21.399 1.00 95.81 286 ARG A C 1
ATOM 2149 O O . ARG A 1 286 ? 30.993 -5.237 -21.932 1.00 95.81 286 ARG A O 1
ATOM 2156 N N . THR A 1 287 ? 30.394 -3.199 -21.231 1.00 97.62 287 THR A N 1
ATOM 2157 C CA . THR A 1 287 ? 28.975 -3.302 -21.612 1.00 97.62 287 THR A CA 1
ATOM 2158 C C . THR A 1 287 ? 28.608 -2.275 -22.681 1.00 97.62 287 THR A C 1
ATOM 2160 O O . THR A 1 287 ? 27.696 -1.469 -22.508 1.00 97.62 287 THR A O 1
ATOM 2163 N N . VAL A 1 288 ? 29.336 -2.297 -23.798 1.00 97.19 288 VAL A N 1
ATOM 2164 C CA . VAL A 1 288 ? 29.157 -1.392 -24.945 1.00 97.19 288 VAL A CA 1
ATOM 2165 C C . VAL A 1 288 ? 29.107 -2.180 -26.257 1.00 97.19 288 VAL A C 1
ATOM 2167 O O . VAL A 1 288 ? 29.633 -3.290 -26.335 1.00 97.19 288 VAL A O 1
ATOM 2170 N N . PHE A 1 289 ? 28.493 -1.612 -27.294 1.00 97.12 289 PHE A N 1
ATOM 2171 C CA . PHE A 1 289 ? 28.475 -2.168 -28.650 1.00 97.12 289 PHE A CA 1
ATOM 2172 C C . PHE A 1 289 ? 28.771 -1.088 -29.696 1.00 97.12 289 PHE A C 1
ATOM 2174 O O . PHE A 1 289 ? 28.562 0.102 -29.452 1.00 97.12 289 PHE A O 1
ATOM 2181 N N . ALA A 1 290 ? 29.275 -1.492 -30.864 1.00 95.88 290 ALA A N 1
ATOM 2182 C CA . ALA A 1 290 ? 29.608 -0.550 -31.927 1.00 95.88 290 ALA A CA 1
ATOM 2183 C C . ALA A 1 290 ? 28.333 0.098 -32.477 1.00 95.88 290 ALA A C 1
ATOM 2185 O O . ALA A 1 290 ? 27.387 -0.604 -32.847 1.00 95.88 290 ALA A O 1
ATOM 2186 N N . ARG A 1 291 ? 28.324 1.434 -32.573 1.00 91.69 291 ARG A N 1
ATOM 2187 C CA . ARG A 1 291 ? 27.195 2.213 -33.087 1.00 91.69 291 ARG A CA 1
ATOM 2188 C C . ARG A 1 291 ? 26.729 1.625 -34.412 1.00 91.69 291 ARG A C 1
ATOM 2190 O O . ARG A 1 291 ? 25.590 1.172 -34.485 1.00 91.69 291 ARG A O 1
ATOM 2197 N N . GLU A 1 292 ? 27.605 1.549 -35.413 1.00 91.62 292 GLU A N 1
ATOM 2198 C CA . GLU A 1 292 ? 27.291 1.132 -36.793 1.00 91.62 292 GLU A CA 1
ATOM 2199 C C . GLU A 1 292 ? 26.665 -0.265 -36.938 1.00 91.62 292 GLU A C 1
ATOM 2201 O O . GLU A 1 292 ? 25.945 -0.517 -37.901 1.00 91.62 292 GLU A O 1
ATOM 2206 N N . GLU A 1 293 ? 26.864 -1.161 -35.972 1.00 89.75 293 GLU A N 1
ATOM 2207 C CA . GLU A 1 293 ? 26.353 -2.537 -36.030 1.00 89.75 293 GLU A CA 1
ATOM 2208 C C . GLU A 1 293 ? 24.891 -2.674 -35.564 1.00 89.75 293 GLU A C 1
ATOM 2210 O O . GLU A 1 293 ? 24.260 -3.719 -35.761 1.00 89.75 293 GLU A O 1
ATOM 2215 N N . GLY A 1 294 ? 24.332 -1.629 -34.942 1.00 89.00 294 GLY A N 1
ATOM 2216 C CA . GLY A 1 294 ? 22.931 -1.571 -34.523 1.00 89.00 294 GLY A CA 1
ATOM 2217 C C . GLY A 1 294 ? 22.494 -2.769 -33.669 1.00 89.00 294 GLY A C 1
ATOM 2218 O O . GLY A 1 294 ? 23.203 -3.216 -32.767 1.00 89.00 294 GLY A O 1
ATOM 2219 N N . ALA A 1 295 ? 21.308 -3.305 -33.962 1.00 87.44 295 ALA A N 1
ATOM 2220 C CA . ALA A 1 295 ? 20.717 -4.434 -33.241 1.00 87.44 295 ALA A CA 1
ATOM 2221 C C . ALA A 1 295 ? 21.585 -5.704 -33.243 1.00 87.44 295 ALA A C 1
ATOM 2223 O O . ALA A 1 295 ? 21.663 -6.411 -32.235 1.00 87.44 295 ALA A O 1
ATOM 2224 N N . ALA A 1 296 ? 22.243 -5.997 -34.369 1.00 92.19 296 ALA A N 1
ATOM 2225 C CA . ALA A 1 296 ? 23.123 -7.155 -34.484 1.00 92.19 296 ALA A CA 1
ATOM 2226 C C . ALA A 1 296 ? 24.359 -6.998 -33.585 1.00 92.19 296 ALA A C 1
ATOM 2228 O O . ALA A 1 296 ? 24.737 -7.955 -32.904 1.00 92.19 296 ALA A O 1
ATOM 2229 N N . GLY A 1 297 ? 24.913 -5.782 -33.520 1.00 94.12 297 GLY A N 1
ATOM 2230 C CA . GLY A 1 297 ? 26.019 -5.432 -32.629 1.00 94.12 297 GLY A CA 1
ATOM 2231 C C . GLY A 1 297 ? 25.664 -5.615 -31.158 1.00 94.12 297 GLY A C 1
ATOM 2232 O O . GLY A 1 297 ? 26.386 -6.299 -30.436 1.00 94.12 297 GLY A O 1
ATOM 2233 N N . MET A 1 298 ? 24.508 -5.102 -30.717 1.00 96.69 298 MET A N 1
ATOM 2234 C CA . MET A 1 298 ? 24.054 -5.284 -29.330 1.00 96.69 298 MET A CA 1
ATOM 2235 C C . MET A 1 298 ? 23.912 -6.768 -28.964 1.00 96.69 298 MET A C 1
ATOM 2237 O O . MET A 1 298 ? 24.368 -7.192 -27.902 1.00 96.69 298 MET A O 1
ATOM 2241 N N . LYS A 1 299 ? 23.319 -7.580 -29.849 1.00 96.31 299 LYS A N 1
ATOM 2242 C CA . LYS A 1 299 ? 23.188 -9.026 -29.627 1.00 96.31 299 LYS A CA 1
ATOM 2243 C C . LYS A 1 299 ? 24.550 -9.709 -29.494 1.00 96.31 299 LYS A C 1
ATOM 2245 O O . LYS A 1 299 ? 24.750 -10.484 -28.563 1.00 96.31 299 LYS A O 1
ATOM 2250 N N . SER A 1 300 ? 25.469 -9.421 -30.416 1.00 96.75 300 SER A N 1
ATOM 2251 C CA . SER A 1 300 ? 26.819 -9.991 -30.407 1.00 96.75 300 SER A CA 1
ATOM 2252 C C . SER A 1 300 ? 27.582 -9.600 -29.141 1.00 96.75 300 SER A C 1
ATOM 2254 O O . SER A 1 300 ? 28.205 -10.452 -28.512 1.00 96.75 300 SER A O 1
ATOM 2256 N N . ALA A 1 301 ? 27.476 -8.337 -28.721 1.00 97.38 301 ALA A N 1
ATOM 2257 C CA . ALA A 1 301 ? 28.116 -7.838 -27.512 1.00 97.38 301 ALA A CA 1
ATOM 2258 C C . ALA A 1 301 ? 27.567 -8.506 -26.239 1.00 97.38 301 ALA A C 1
ATOM 2260 O O . ALA A 1 301 ? 28.345 -8.864 -25.361 1.00 97.38 301 ALA A O 1
ATOM 2261 N N . LEU A 1 302 ? 26.253 -8.750 -26.147 1.00 98.12 302 LEU A N 1
ATOM 2262 C CA . LEU A 1 302 ? 25.655 -9.502 -25.033 1.00 98.12 302 LEU A CA 1
ATOM 2263 C C . LEU A 1 302 ? 26.140 -10.959 -24.983 1.00 98.12 302 LEU A C 1
ATOM 2265 O O . LEU A 1 302 ? 26.415 -11.482 -23.902 1.00 98.12 302 LEU A O 1
ATOM 2269 N N . ASP A 1 303 ? 26.251 -11.612 -26.141 1.00 97.44 303 ASP A N 1
ATOM 2270 C CA . ASP A 1 303 ? 26.724 -12.997 -26.229 1.00 97.44 303 ASP A CA 1
ATOM 2271 C C . ASP A 1 303 ? 28.206 -13.104 -25.852 1.00 97.44 303 ASP A C 1
ATOM 2273 O O . ASP A 1 303 ? 28.587 -13.987 -25.080 1.00 97.44 303 ASP A O 1
ATOM 2277 N N . GLN A 1 304 ? 29.023 -12.158 -26.319 1.00 97.50 304 GLN A N 1
ATOM 2278 C CA . GLN A 1 304 ? 30.421 -12.027 -25.925 1.00 97.50 304 GLN A CA 1
ATOM 2279 C C . GLN A 1 304 ? 30.559 -11.754 -24.423 1.00 97.50 304 GLN A C 1
ATOM 2281 O O . GLN A 1 304 ? 31.329 -12.438 -23.755 1.00 97.50 304 GLN A O 1
ATOM 2286 N N . LEU A 1 305 ? 29.773 -10.829 -23.870 1.00 98.25 305 LEU A N 1
ATOM 2287 C CA . LEU A 1 305 ? 29.780 -10.502 -22.444 1.00 98.25 305 LEU A CA 1
ATOM 2288 C C . LEU A 1 305 ? 29.504 -11.739 -21.573 1.00 98.25 305 LEU A C 1
ATOM 2290 O O . LEU A 1 305 ? 30.184 -11.972 -20.574 1.00 98.25 305 LEU A O 1
ATOM 2294 N N . CYS A 1 306 ? 28.532 -12.566 -21.968 1.00 98.25 306 CYS A N 1
ATOM 2295 C CA . CYS A 1 306 ? 28.216 -13.815 -21.274 1.00 98.25 306 CYS A CA 1
ATOM 2296 C C . CYS A 1 306 ? 29.377 -14.824 -21.331 1.00 98.25 306 CYS A C 1
ATOM 2298 O O . CYS A 1 306 ? 29.683 -15.477 -20.331 1.00 98.25 306 CYS A O 1
ATOM 2300 N N . GLN A 1 307 ? 30.041 -14.946 -22.484 1.00 97.62 307 GLN A N 1
ATOM 2301 C CA . GLN A 1 307 ? 31.202 -15.826 -22.655 1.00 97.62 307 GLN A CA 1
ATOM 2302 C C . GLN A 1 307 ? 32.406 -15.346 -21.837 1.00 97.62 307 GLN A C 1
ATOM 2304 O O . GLN A 1 307 ? 33.024 -16.148 -21.139 1.00 97.62 307 GLN A O 1
ATOM 2309 N N . GLU A 1 308 ? 32.704 -14.046 -21.867 1.00 97.06 308 GLU A N 1
ATOM 2310 C CA . GLU A 1 308 ? 33.781 -13.430 -21.086 1.00 97.06 308 GLU A CA 1
ATOM 2311 C C . GLU A 1 308 ? 33.548 -13.594 -19.579 1.00 97.06 308 GLU A C 1
ATOM 2313 O O . GLU A 1 308 ? 34.489 -13.891 -18.844 1.00 97.06 308 GLU A O 1
ATOM 2318 N N . ALA A 1 309 ? 32.296 -13.482 -19.120 1.00 96.44 309 ALA A N 1
ATOM 2319 C CA . ALA A 1 309 ? 31.934 -13.742 -17.731 1.00 96.44 309 ALA A CA 1
ATOM 2320 C C . ALA A 1 309 ? 32.211 -15.196 -17.318 1.00 96.44 309 ALA A C 1
ATOM 2322 O O . ALA A 1 309 ? 32.792 -15.430 -16.260 1.00 96.44 309 ALA A O 1
ATOM 2323 N N . SER A 1 310 ? 31.840 -16.179 -18.147 1.00 95.94 310 SER A N 1
ATOM 2324 C CA . SER A 1 310 ? 32.163 -17.588 -17.880 1.00 95.94 310 SER A CA 1
ATOM 2325 C C . SER A 1 310 ? 33.670 -17.841 -17.870 1.00 95.94 310 SER A C 1
ATOM 2327 O O . SER A 1 310 ? 34.166 -18.437 -16.919 1.00 95.94 310 SER A O 1
ATOM 2329 N N . ALA A 1 311 ? 34.398 -17.321 -18.861 1.00 92.56 311 ALA A N 1
ATOM 2330 C CA . ALA A 1 311 ? 35.850 -17.461 -18.930 1.00 92.56 311 ALA A CA 1
ATOM 2331 C C . ALA A 1 311 ? 36.545 -16.840 -17.709 1.00 92.56 311 ALA A C 1
ATOM 2333 O O . ALA A 1 311 ? 37.430 -17.452 -17.127 1.00 92.56 311 ALA A O 1
ATOM 2334 N N . ALA A 1 312 ? 36.105 -15.662 -17.261 1.00 83.31 312 ALA A N 1
ATOM 2335 C CA . ALA A 1 312 ? 36.647 -15.015 -16.069 1.00 83.31 312 ALA A CA 1
ATOM 2336 C C . ALA A 1 312 ? 36.444 -15.855 -14.800 1.00 83.31 312 ALA A C 1
ATOM 2338 O O . ALA A 1 312 ? 37.347 -15.972 -13.979 1.00 83.31 312 ALA A O 1
ATOM 2339 N N . ILE A 1 313 ? 35.273 -16.468 -14.642 1.00 83.81 313 ILE A N 1
ATOM 2340 C CA . ILE A 1 313 ? 34.993 -17.345 -13.501 1.00 83.81 313 ILE A CA 1
ATOM 2341 C C . ILE A 1 313 ? 35.855 -18.613 -13.558 1.00 83.81 313 ILE A C 1
ATOM 2343 O O . ILE A 1 313 ? 36.319 -19.091 -12.520 1.00 83.81 313 ILE A O 1
ATOM 2347 N N . ASP A 1 314 ? 36.084 -19.159 -14.751 1.00 83.25 314 ASP A N 1
ATOM 2348 C CA . ASP A 1 314 ? 36.962 -20.315 -14.949 1.00 83.25 314 ASP A CA 1
ATOM 2349 C C . ASP A 1 314 ? 38.445 -19.971 -14.731 1.00 83.25 314 ASP A C 1
ATOM 2351 O O . ASP A 1 314 ? 39.188 -20.811 -14.225 1.00 83.25 314 ASP A O 1
ATOM 2355 N N . ASP A 1 315 ? 38.837 -18.716 -14.966 1.00 76.81 315 ASP A N 1
ATOM 2356 C CA . ASP A 1 315 ? 40.137 -18.146 -14.584 1.00 76.81 315 ASP A CA 1
ATOM 2357 C C . ASP A 1 315 ? 40.263 -17.872 -13.066 1.00 76.81 315 ASP A C 1
ATOM 2359 O O . ASP A 1 315 ? 41.282 -17.350 -12.618 1.00 76.81 315 ASP A O 1
ATOM 2363 N N . GLY A 1 316 ? 39.244 -18.186 -12.257 1.00 71.06 316 GLY A N 1
ATOM 2364 C CA . GLY A 1 316 ? 39.266 -17.980 -10.804 1.00 71.06 316 GLY A CA 1
ATOM 2365 C C . GLY A 1 316 ? 38.950 -16.549 -10.352 1.00 71.06 316 GLY A C 1
ATOM 2366 O O . GLY A 1 316 ? 39.342 -16.158 -9.257 1.00 71.06 316 GLY A O 1
ATOM 2367 N N . ILE A 1 317 ? 38.255 -15.751 -11.174 1.00 77.56 317 ILE A N 1
ATOM 2368 C CA . ILE A 1 317 ? 37.800 -14.405 -10.795 1.00 77.56 317 ILE A CA 1
ATOM 2369 C C . ILE A 1 317 ? 36.502 -14.475 -9.976 1.00 77.56 317 ILE A C 1
ATOM 2371 O O . ILE A 1 317 ? 35.463 -14.939 -10.453 1.00 77.56 317 ILE A O 1
ATOM 2375 N N . ASN A 1 318 ? 36.531 -13.909 -8.766 1.00 74.94 318 ASN A N 1
ATOM 2376 C CA . ASN A 1 318 ? 35.418 -13.978 -7.811 1.00 74.94 318 ASN A CA 1
ATOM 2377 C C . ASN A 1 318 ? 34.468 -12.773 -7.893 1.00 74.94 318 ASN A C 1
ATOM 2379 O O . ASN A 1 318 ? 33.363 -12.837 -7.357 1.00 74.94 318 ASN A O 1
ATOM 2383 N N . PHE A 1 319 ? 34.855 -11.687 -8.568 1.00 82.88 319 PHE A N 1
ATOM 2384 C CA . PHE A 1 319 ? 33.989 -10.525 -8.789 1.00 82.88 319 PHE A CA 1
ATOM 2385 C C . PHE A 1 319 ? 34.094 -10.004 -10.219 1.00 82.88 319 PHE A C 1
ATOM 2387 O O . PHE A 1 319 ? 35.183 -9.687 -10.703 1.00 82.88 319 PHE A O 1
ATOM 2394 N N . LEU A 1 320 ? 32.945 -9.860 -10.874 1.00 92.25 320 LEU A N 1
ATOM 2395 C CA . LEU A 1 320 ? 32.838 -9.284 -12.209 1.00 92.25 320 LEU A CA 1
ATOM 2396 C C . LEU A 1 320 ? 32.227 -7.888 -12.120 1.00 92.25 320 LEU A C 1
ATOM 2398 O O . LEU A 1 320 ? 31.138 -7.718 -11.569 1.00 92.25 320 LEU A O 1
ATOM 2402 N N . VAL A 1 321 ? 32.922 -6.899 -12.679 1.00 92.88 321 VAL A N 1
ATOM 2403 C CA . VAL A 1 321 ? 32.434 -5.520 -12.796 1.00 92.88 321 VAL A CA 1
ATOM 2404 C C . VAL A 1 321 ? 31.924 -5.318 -14.216 1.00 92.88 321 VAL A C 1
ATOM 2406 O O . VAL A 1 321 ? 32.709 -5.310 -15.153 1.00 92.88 321 VAL A O 1
ATOM 2409 N N . LEU A 1 322 ? 30.617 -5.167 -14.390 1.00 98.19 322 LEU A N 1
ATOM 2410 C CA . LEU A 1 322 ? 29.999 -4.853 -15.676 1.00 98.19 322 LEU A CA 1
ATOM 2411 C C . LEU A 1 322 ? 29.997 -3.329 -15.838 1.00 98.19 322 LEU A C 1
ATOM 2413 O O . LEU A 1 322 ? 29.340 -2.659 -15.041 1.00 98.19 322 LEU A O 1
ATOM 2417 N N . SER A 1 323 ? 30.758 -2.792 -16.798 1.00 95.50 323 SER A N 1
ATOM 2418 C CA . SER A 1 323 ? 31.021 -1.348 -16.904 1.00 95.50 323 SER A CA 1
ATOM 2419 C C . SER A 1 323 ? 30.726 -0.758 -18.283 1.00 95.50 323 SER A C 1
ATOM 2421 O O . SER A 1 323 ? 31.218 -1.254 -19.301 1.00 95.50 323 SER A O 1
ATOM 2423 N N . ASP A 1 324 ? 29.978 0.351 -18.309 1.00 96.75 324 ASP A N 1
ATOM 2424 C CA . ASP A 1 324 ? 29.683 1.139 -19.516 1.00 96.75 324 ASP A CA 1
ATOM 2425 C C . ASP A 1 324 ? 30.601 2.369 -19.698 1.00 96.75 324 ASP A C 1
ATOM 2427 O O . ASP A 1 324 ? 30.413 3.148 -20.637 1.00 96.75 324 ASP A O 1
ATOM 2431 N N . ARG A 1 325 ? 31.641 2.521 -18.861 1.00 91.06 325 ARG A N 1
ATOM 2432 C CA . ARG A 1 325 ? 32.562 3.679 -18.876 1.00 91.06 325 ARG A CA 1
ATOM 2433 C C . ARG A 1 325 ? 33.265 3.935 -20.208 1.00 91.06 325 ARG A C 1
ATOM 2435 O O . ARG A 1 325 ? 33.689 5.058 -20.455 1.00 91.06 325 ARG A O 1
ATOM 2442 N N . GLU A 1 326 ? 33.416 2.918 -21.052 1.00 92.94 326 GLU A N 1
ATOM 2443 C CA . GLU A 1 326 ? 34.051 3.049 -22.372 1.00 92.94 326 GLU A CA 1
ATOM 2444 C C . GLU A 1 326 ? 33.147 3.709 -23.431 1.00 92.94 326 GLU A C 1
ATOM 2446 O O . GLU A 1 326 ? 33.560 3.858 -24.584 1.00 92.94 326 GLU A O 1
ATOM 2451 N N . THR A 1 327 ? 31.929 4.120 -23.058 1.00 94.06 327 THR A N 1
ATOM 2452 C CA . THR A 1 327 ? 31.008 4.867 -23.924 1.00 94.06 327 THR A CA 1
ATOM 2453 C C . THR A 1 327 ? 31.691 6.088 -24.544 1.00 94.06 327 THR A C 1
ATOM 2455 O O . THR A 1 327 ? 32.298 6.910 -23.859 1.00 94.06 327 THR A O 1
ATOM 2458 N N . ASN A 1 328 ? 31.593 6.207 -25.867 1.00 93.31 328 ASN A N 1
ATOM 2459 C CA . ASN A 1 328 ? 32.183 7.292 -26.650 1.00 93.31 328 ASN A CA 1
ATOM 2460 C C . ASN A 1 328 ? 31.395 7.488 -27.958 1.00 93.31 328 ASN A C 1
ATOM 2462 O O . ASN A 1 328 ? 30.390 6.820 -28.169 1.00 93.31 328 ASN A O 1
ATOM 2466 N N . ALA A 1 329 ? 31.842 8.366 -28.860 1.00 91.56 329 ALA A N 1
ATOM 2467 C CA . ALA A 1 329 ? 31.129 8.673 -30.109 1.00 91.56 329 ALA A CA 1
ATOM 2468 C C . ALA A 1 329 ? 30.866 7.456 -31.031 1.00 91.56 329 ALA A C 1
ATOM 2470 O O . ALA A 1 329 ? 29.941 7.495 -31.849 1.00 91.56 329 ALA A O 1
ATOM 2471 N N . GLU A 1 330 ? 31.645 6.380 -30.891 1.00 94.06 330 GLU A N 1
ATOM 2472 C CA . GLU A 1 330 ? 31.554 5.145 -31.682 1.00 94.06 330 GLU A CA 1
ATOM 2473 C C . GLU A 1 330 ? 30.921 3.980 -30.905 1.00 94.06 330 GLU A C 1
ATOM 2475 O O . GLU A 1 330 ? 30.355 3.071 -31.514 1.00 94.06 330 GLU A O 1
ATOM 2480 N N . LEU A 1 331 ? 31.006 3.991 -29.571 1.00 95.81 331 LEU A N 1
ATOM 2481 C CA . LEU A 1 331 ? 30.542 2.912 -28.699 1.00 95.81 331 LEU A CA 1
ATOM 2482 C C . LEU A 1 331 ? 29.300 3.331 -27.913 1.00 95.81 331 LEU A C 1
ATOM 2484 O O . LEU A 1 331 ? 29.338 4.257 -27.101 1.00 95.81 331 LEU A O 1
ATOM 2488 N N . VAL A 1 332 ? 28.206 2.608 -28.139 1.00 97.00 332 VAL A N 1
ATOM 2489 C CA . VAL A 1 332 ? 26.912 2.820 -27.488 1.00 97.00 332 VAL A CA 1
ATOM 2490 C C . VAL A 1 332 ? 26.829 1.932 -26.241 1.00 97.00 332 VAL A C 1
ATOM 2492 O O . VAL A 1 332 ? 27.129 0.738 -26.338 1.00 97.00 332 VAL A O 1
ATOM 2495 N N . PRO A 1 333 ? 26.405 2.455 -25.078 1.00 97.06 333 PRO A N 1
ATOM 2496 C CA . PRO A 1 333 ? 26.210 1.638 -23.888 1.00 97.06 333 PRO A CA 1
ATOM 2497 C C . PRO A 1 333 ? 25.047 0.663 -24.088 1.00 97.06 333 PRO A C 1
ATOM 2499 O O . PRO A 1 333 ? 23.968 1.035 -24.556 1.00 97.06 333 PRO A O 1
ATOM 2502 N N . ILE A 1 334 ? 25.254 -0.597 -23.706 1.00 98.19 334 ILE A N 1
ATOM 2503 C CA . ILE A 1 334 ? 24.160 -1.553 -23.528 1.00 98.19 334 ILE A CA 1
ATOM 2504 C C . ILE A 1 334 ? 23.398 -1.127 -22.264 1.00 98.19 334 ILE A C 1
ATOM 2506 O O . ILE A 1 334 ? 24.053 -0.895 -21.246 1.00 98.19 334 ILE A O 1
ATOM 2510 N N . PRO A 1 335 ? 22.049 -1.060 -22.276 1.00 98.06 335 PRO A N 1
ATOM 2511 C CA . PRO A 1 335 ? 21.277 -0.739 -21.076 1.00 98.06 335 PRO A CA 1
ATOM 2512 C C . PRO A 1 335 ? 21.717 -1.593 -19.885 1.00 98.06 335 PRO A C 1
ATOM 2514 O O . PRO A 1 335 ? 21.756 -2.825 -19.984 1.00 98.06 335 PRO A O 1
ATOM 2517 N N . ALA A 1 336 ? 22.047 -0.955 -18.759 1.00 98.25 336 ALA A N 1
ATOM 2518 C CA . ALA A 1 336 ? 22.774 -1.613 -17.669 1.00 98.25 336 ALA A CA 1
ATOM 2519 C C . ALA A 1 336 ? 22.004 -2.813 -17.099 1.00 98.25 336 ALA A C 1
ATOM 2521 O O . ALA A 1 336 ? 22.577 -3.858 -16.784 1.00 98.25 336 ALA A O 1
ATOM 2522 N N . LEU A 1 337 ? 20.676 -2.682 -17.032 1.00 98.44 337 LEU A N 1
ATOM 2523 C CA . LEU A 1 337 ? 19.777 -3.745 -16.599 1.00 98.44 337 LEU A CA 1
ATOM 2524 C C . LEU A 1 337 ? 19.809 -4.960 -17.539 1.00 98.44 337 LEU A C 1
ATOM 2526 O O . LEU A 1 337 ? 19.831 -6.091 -17.062 1.00 98.44 337 LEU A O 1
ATOM 2530 N N . LEU A 1 338 ? 19.846 -4.738 -18.857 1.00 98.44 338 LEU A N 1
ATOM 2531 C CA . LEU A 1 338 ? 19.903 -5.807 -19.856 1.00 98.44 338 LEU A CA 1
ATOM 2532 C C . LEU A 1 338 ? 21.253 -6.532 -19.816 1.00 98.44 338 LEU A C 1
ATOM 2534 O O . LEU A 1 338 ? 21.278 -7.761 -19.813 1.00 98.44 338 LEU A O 1
ATOM 2538 N N . ALA A 1 339 ? 22.361 -5.788 -19.739 1.00 98.38 339 ALA A N 1
ATOM 2539 C CA . ALA A 1 339 ? 23.702 -6.364 -19.638 1.00 98.38 339 ALA A CA 1
ATOM 2540 C C . ALA A 1 339 ? 23.856 -7.225 -18.373 1.00 98.38 339 ALA A C 1
ATOM 2542 O O . ALA A 1 339 ? 24.301 -8.373 -18.445 1.00 98.38 339 ALA A O 1
ATOM 2543 N N . LEU A 1 340 ? 23.420 -6.698 -17.223 1.00 98.62 340 LEU A N 1
ATOM 2544 C CA . LEU A 1 340 ? 23.421 -7.430 -15.961 1.00 98.62 340 LEU A CA 1
ATOM 2545 C C . LEU A 1 340 ? 22.563 -8.692 -16.032 1.00 98.62 340 LEU A C 1
ATOM 2547 O O . LEU A 1 340 ? 23.036 -9.767 -15.664 1.00 98.62 340 LEU A O 1
ATOM 2551 N N . ALA A 1 341 ? 21.310 -8.567 -16.471 1.00 98.25 341 ALA A N 1
ATOM 2552 C CA . ALA A 1 341 ? 20.376 -9.683 -16.467 1.00 98.25 341 ALA A CA 1
ATOM 2553 C C . ALA A 1 341 ? 20.821 -10.787 -17.438 1.00 98.25 341 ALA A C 1
ATOM 2555 O O . ALA A 1 341 ? 20.758 -11.967 -17.093 1.00 98.25 341 ALA A O 1
ATOM 2556 N N . ALA A 1 342 ? 21.397 -10.421 -18.590 1.00 98.31 342 ALA A N 1
ATOM 2557 C CA . ALA A 1 342 ? 22.006 -11.371 -19.516 1.00 98.31 342 ALA A CA 1
ATOM 2558 C C . ALA A 1 342 ? 23.088 -12.228 -18.841 1.00 98.31 342 ALA A C 1
ATOM 2560 O O . ALA A 1 342 ? 22.998 -13.459 -18.875 1.00 98.31 342 ALA A O 1
ATOM 2561 N N . VAL A 1 343 ? 24.057 -11.592 -18.169 1.00 98.50 343 VAL A N 1
ATOM 2562 C CA . VAL A 1 343 ? 25.124 -12.292 -17.438 1.00 98.50 343 VAL A CA 1
ATOM 2563 C C . VAL A 1 343 ? 24.546 -13.104 -16.284 1.00 98.50 343 VAL A C 1
ATOM 2565 O O . VAL A 1 343 ? 24.855 -14.286 -16.155 1.00 98.50 343 VAL A O 1
ATOM 2568 N N . HIS A 1 344 ? 23.672 -12.511 -15.468 1.00 98.19 344 HIS A N 1
ATOM 2569 C CA . HIS A 1 344 ? 23.045 -13.186 -14.335 1.00 98.19 344 HIS A CA 1
ATOM 2570 C C . HIS A 1 344 ? 22.367 -14.491 -14.768 1.00 98.19 344 HIS A C 1
ATOM 2572 O O . HIS A 1 344 ? 22.695 -15.560 -14.255 1.00 98.19 344 HIS A O 1
ATOM 2578 N N . HIS A 1 345 ? 21.471 -14.420 -15.753 1.00 98.00 345 HIS A N 1
ATOM 2579 C CA . HIS A 1 345 ? 20.719 -15.573 -16.233 1.00 98.00 345 HIS A CA 1
ATOM 2580 C C . HIS A 1 345 ? 21.588 -16.599 -16.959 1.00 98.00 345 HIS A C 1
ATOM 2582 O O . HIS A 1 345 ? 21.351 -17.800 -16.827 1.00 98.00 345 HIS A O 1
ATOM 2588 N N . HIS A 1 346 ? 22.607 -16.160 -17.700 1.00 97.88 346 HIS A N 1
ATOM 2589 C CA . HIS A 1 346 ? 23.598 -17.054 -18.300 1.00 97.88 346 HIS A CA 1
A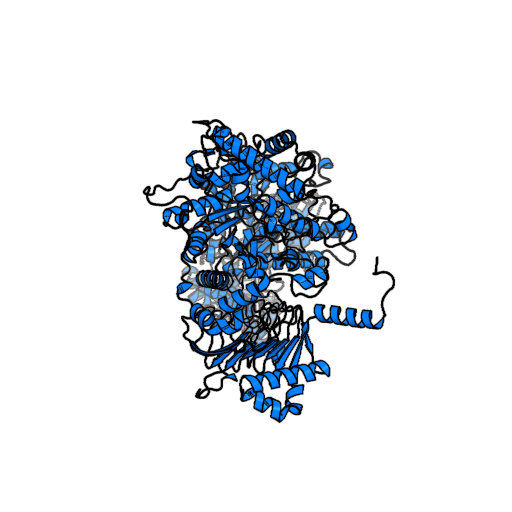TOM 2590 C C . HIS A 1 346 ? 24.339 -17.872 -17.238 1.00 97.88 346 HIS A C 1
ATOM 2592 O O . HIS A 1 346 ? 24.384 -19.098 -17.320 1.00 97.88 346 HIS A O 1
ATOM 2598 N N . LEU A 1 347 ? 24.843 -17.215 -16.192 1.00 96.75 347 LEU A N 1
ATOM 2599 C CA . LEU A 1 347 ? 25.548 -17.884 -15.100 1.00 96.75 347 LEU A CA 1
ATOM 2600 C C . LEU A 1 347 ? 24.627 -18.795 -14.276 1.00 96.75 347 LEU A C 1
ATOM 2602 O O . LEU A 1 347 ? 25.069 -19.846 -13.812 1.00 96.75 347 LEU A O 1
ATOM 2606 N N . VAL A 1 348 ? 23.352 -18.426 -14.097 1.00 96.25 348 VAL A N 1
ATOM 2607 C CA . VAL A 1 348 ? 22.354 -19.287 -13.435 1.00 96.25 348 VAL A CA 1
ATOM 2608 C C . VAL A 1 348 ? 22.116 -20.552 -14.255 1.00 96.25 348 VAL A C 1
ATOM 2610 O O . VAL A 1 348 ? 22.191 -21.649 -13.706 1.00 96.25 348 VAL A O 1
ATOM 2613 N N . ARG A 1 349 ? 21.901 -20.424 -15.571 1.00 96.12 349 ARG A N 1
ATOM 2614 C CA . ARG A 1 349 ? 21.709 -21.573 -16.473 1.00 96.12 349 ARG A CA 1
ATOM 2615 C C . ARG A 1 349 ? 22.912 -22.516 -16.493 1.00 96.12 349 ARG A C 1
ATOM 2617 O O . ARG A 1 349 ? 22.725 -23.724 -16.585 1.00 96.12 349 ARG A O 1
ATOM 2624 N N . ASN A 1 350 ? 24.120 -21.977 -16.349 1.00 95.56 350 ASN A N 1
ATOM 2625 C CA . ASN A 1 350 ? 25.353 -22.764 -16.318 1.00 95.56 350 ASN A CA 1
ATOM 2626 C C . ASN A 1 350 ? 25.709 -23.299 -14.919 1.00 95.56 350 ASN A C 1
ATOM 2628 O O . ASN A 1 350 ? 26.724 -23.974 -14.773 1.00 95.56 350 ASN A O 1
ATOM 2632 N N . GLY A 1 351 ? 24.921 -22.990 -13.881 1.00 94.81 351 GLY A N 1
ATOM 2633 C CA . GLY A 1 351 ? 25.202 -23.408 -12.503 1.00 94.81 351 GLY A CA 1
ATOM 2634 C C . GLY A 1 351 ? 26.435 -22.741 -11.878 1.00 94.81 351 GLY A C 1
ATOM 2635 O O . GLY A 1 351 ? 26.932 -23.208 -10.859 1.00 94.81 351 GLY A O 1
ATOM 2636 N N . THR A 1 352 ? 26.940 -21.652 -12.465 1.00 94.19 352 THR A N 1
ATOM 2637 C CA . THR A 1 352 ? 28.160 -20.957 -12.019 1.00 94.19 352 THR A CA 1
ATOM 2638 C C . THR A 1 352 ? 27.885 -19.629 -11.317 1.00 94.19 352 THR A C 1
ATOM 2640 O O . THR A 1 352 ? 28.816 -19.013 -10.803 1.00 94.19 352 THR A O 1
ATOM 2643 N N . ARG A 1 353 ? 26.620 -19.185 -11.225 1.00 93.44 353 ARG A N 1
ATOM 2644 C CA . ARG A 1 353 ? 26.256 -17.901 -10.595 1.00 93.44 353 ARG A CA 1
ATOM 2645 C C . ARG A 1 353 ? 26.742 -17.767 -9.152 1.00 93.44 353 ARG A C 1
ATOM 2647 O O . ARG A 1 353 ? 27.086 -16.660 -8.756 1.00 93.44 353 ARG A O 1
ATOM 2654 N N . THR A 1 354 ? 26.786 -18.849 -8.379 1.00 87.62 354 THR A N 1
ATOM 2655 C CA . THR A 1 354 ? 27.234 -18.842 -6.973 1.00 87.62 354 THR A CA 1
ATOM 2656 C C . THR A 1 354 ? 28.741 -18.634 -6.809 1.00 87.62 354 THR A C 1
ATOM 2658 O O . THR A 1 354 ? 29.179 -18.295 -5.716 1.00 87.62 354 THR A O 1
ATOM 2661 N N . ARG A 1 355 ? 29.534 -18.792 -7.880 1.00 84.31 355 ARG A N 1
ATOM 2662 C CA . ARG A 1 355 ? 31.001 -18.659 -7.860 1.00 84.31 355 ARG A CA 1
ATOM 2663 C C . ARG A 1 355 ? 31.488 -17.206 -7.928 1.00 84.31 355 ARG A C 1
ATOM 2665 O O . ARG A 1 355 ? 32.686 -16.977 -7.817 1.00 84.31 355 ARG A O 1
ATOM 2672 N N . THR A 1 356 ? 30.602 -16.230 -8.159 1.00 86.56 356 THR A N 1
ATOM 2673 C CA . THR A 1 356 ? 31.011 -14.834 -8.381 1.00 86.56 356 THR A CA 1
ATOM 2674 C C . THR A 1 356 ? 30.018 -13.797 -7.850 1.00 86.56 356 THR A C 1
ATOM 2676 O O . THR A 1 356 ? 28.804 -14.017 -7.831 1.00 86.56 356 THR A O 1
ATOM 2679 N N . GLY A 1 357 ? 30.517 -12.629 -7.449 1.00 89.00 357 GLY A N 1
ATOM 2680 C CA . GLY A 1 357 ? 29.725 -11.421 -7.226 1.00 89.00 357 GLY A CA 1
ATOM 2681 C C . GLY A 1 357 ? 29.630 -10.575 -8.499 1.00 89.00 357 GLY A C 1
ATOM 2682 O O . GLY A 1 357 ? 30.627 -10.372 -9.186 1.00 89.00 357 GLY A O 1
ATOM 2683 N N . LEU A 1 358 ? 28.442 -10.048 -8.806 1.00 96.25 358 LEU A N 1
ATOM 2684 C CA . LEU A 1 358 ? 28.244 -9.124 -9.930 1.00 96.25 358 LEU A CA 1
ATOM 2685 C C . LEU A 1 358 ? 28.141 -7.690 -9.410 1.00 96.25 358 LEU A C 1
ATOM 2687 O O . LEU A 1 358 ? 27.309 -7.403 -8.547 1.00 96.25 358 LEU A O 1
ATOM 2691 N N . ILE A 1 359 ? 28.962 -6.798 -9.949 1.00 94.56 359 ILE A N 1
ATOM 2692 C CA . ILE A 1 359 ? 28.968 -5.366 -9.650 1.00 94.56 359 ILE A CA 1
ATOM 2693 C C . ILE A 1 359 ? 28.621 -4.630 -10.940 1.00 94.56 359 ILE A C 1
ATOM 2695 O O . ILE A 1 359 ? 29.176 -4.940 -11.989 1.00 94.56 359 ILE A O 1
ATOM 2699 N N . VAL A 1 360 ? 27.710 -3.662 -10.873 1.00 97.94 360 VAL A N 1
ATOM 2700 C CA . VAL A 1 360 ? 27.367 -2.819 -12.027 1.00 97.94 360 VAL A CA 1
ATOM 2701 C C . VAL A 1 360 ? 27.977 -1.446 -11.839 1.00 97.94 360 VAL A C 1
ATOM 2703 O O . VAL A 1 360 ? 27.653 -0.760 -10.876 1.00 97.94 360 VAL A O 1
ATOM 2706 N N . GLU A 1 361 ? 28.828 -1.033 -12.763 1.00 96.62 361 GLU A N 1
ATOM 2707 C CA . GLU A 1 361 ? 29.328 0.330 -12.862 1.00 96.62 361 GLU A CA 1
ATOM 2708 C C . GLU A 1 361 ? 28.689 0.993 -14.079 1.00 96.62 361 GLU A C 1
ATOM 2710 O O . GLU A 1 361 ? 28.957 0.607 -15.210 1.00 96.62 361 GLU A O 1
ATOM 2715 N N . SER A 1 362 ? 27.801 1.961 -13.857 1.00 97.31 362 SER A N 1
ATOM 2716 C CA . SER A 1 362 ? 27.037 2.535 -14.964 1.00 97.31 362 SER A CA 1
ATOM 2717 C C . SER A 1 362 ? 26.705 4.006 -14.770 1.00 97.31 362 SER A C 1
ATOM 2719 O O . SER A 1 362 ? 26.460 4.457 -13.648 1.00 97.31 362 SER A O 1
ATOM 2721 N N . GLY A 1 363 ? 26.657 4.746 -15.880 1.00 95.75 363 GLY A N 1
ATOM 2722 C CA . GLY A 1 363 ? 26.168 6.123 -15.915 1.00 95.75 363 GLY A CA 1
ATOM 2723 C C . GLY A 1 363 ? 24.636 6.256 -15.918 1.00 95.75 363 GLY A C 1
ATOM 2724 O O . GLY A 1 363 ? 24.106 7.355 -15.776 1.00 95.75 363 GLY A O 1
ATOM 2725 N N . GLU A 1 364 ? 23.894 5.158 -16.077 1.00 95.81 364 GLU A N 1
ATOM 2726 C CA . GLU A 1 364 ? 22.431 5.163 -16.208 1.00 95.81 364 GLU A CA 1
ATOM 2727 C C . GLU A 1 364 ? 21.640 5.252 -14.873 1.00 95.81 364 GLU A C 1
ATOM 2729 O O . GLU A 1 364 ? 20.629 5.980 -14.816 1.00 95.81 364 GLU A O 1
ATOM 2734 N N . PRO A 1 365 ? 22.028 4.537 -13.791 1.00 96.88 365 PRO A N 1
ATOM 2735 C CA . PRO A 1 365 ? 21.279 4.506 -12.536 1.00 96.88 365 PRO A CA 1
ATOM 2736 C C . PRO A 1 365 ? 21.348 5.840 -11.789 1.00 96.88 365 PRO A C 1
ATOM 2738 O O . PRO A 1 365 ? 22.420 6.356 -11.494 1.00 96.88 365 PRO A O 1
ATOM 2741 N N . ARG A 1 366 ? 20.176 6.380 -11.442 1.00 95.00 366 ARG A N 1
ATOM 2742 C CA . ARG A 1 366 ? 20.025 7.695 -10.788 1.00 95.00 366 ARG A CA 1
ATOM 2743 C C . ARG A 1 366 ? 18.772 7.791 -9.918 1.00 95.00 366 ARG A C 1
ATOM 2745 O O . ARG A 1 366 ? 18.748 8.480 -8.907 1.00 95.00 366 ARG A O 1
ATOM 2752 N N . GLU A 1 367 ? 17.721 7.056 -10.284 1.00 94.44 367 GLU A N 1
ATOM 2753 C CA . GLU A 1 367 ? 16.511 6.923 -9.477 1.00 94.44 367 GLU A CA 1
ATOM 2754 C C . GLU A 1 367 ? 16.538 5.638 -8.653 1.00 94.44 367 GLU A C 1
ATOM 2756 O O . GLU A 1 367 ? 17.052 4.613 -9.097 1.00 94.44 367 GLU A O 1
ATOM 2761 N N . VAL A 1 368 ? 15.876 5.656 -7.493 1.00 96.25 368 VAL A N 1
ATOM 2762 C CA . VAL A 1 368 ? 15.735 4.495 -6.595 1.00 96.25 368 VAL A CA 1
ATOM 2763 C C . VAL A 1 368 ? 15.260 3.234 -7.334 1.00 96.25 368 VAL A C 1
ATOM 2765 O O . VAL A 1 368 ? 15.731 2.137 -7.040 1.00 96.25 368 VAL A O 1
ATOM 2768 N N . HIS A 1 369 ? 14.348 3.376 -8.302 1.00 97.38 369 HIS A N 1
ATOM 2769 C CA . HIS A 1 369 ? 13.831 2.243 -9.069 1.00 97.38 369 HIS A CA 1
ATOM 2770 C C . HIS A 1 369 ? 14.914 1.569 -9.925 1.00 97.38 369 HIS A C 1
ATOM 2772 O O . HIS A 1 369 ? 14.929 0.347 -10.005 1.00 97.38 369 HIS A O 1
ATOM 2778 N N . HIS A 1 370 ? 15.876 2.320 -10.476 1.00 98.00 370 HIS A N 1
ATOM 2779 C CA . HIS A 1 370 ? 16.978 1.741 -11.257 1.00 98.00 370 HIS A CA 1
ATOM 2780 C C . HIS A 1 370 ? 17.833 0.814 -10.387 1.00 98.00 370 HIS A C 1
ATOM 2782 O O . HIS A 1 370 ? 18.122 -0.314 -10.780 1.00 98.00 370 HIS A O 1
ATOM 2788 N N . PHE A 1 371 ? 18.170 1.249 -9.168 1.00 98.06 371 PHE A N 1
ATOM 2789 C CA . PHE A 1 371 ? 18.891 0.416 -8.202 1.00 98.06 371 PHE A CA 1
ATOM 2790 C C . PHE A 1 371 ? 18.077 -0.819 -7.803 1.00 98.06 371 PHE A C 1
ATOM 2792 O O . PHE A 1 371 ? 18.623 -1.918 -7.739 1.00 98.06 371 PHE A O 1
ATOM 2799 N N . ALA A 1 372 ? 16.767 -0.661 -7.580 1.00 97.94 372 ALA A N 1
ATOM 2800 C CA . ALA A 1 372 ? 15.888 -1.780 -7.256 1.00 97.94 372 ALA A CA 1
ATOM 2801 C C . ALA A 1 372 ? 15.828 -2.811 -8.393 1.00 97.94 372 ALA A C 1
ATOM 2803 O O . ALA A 1 372 ? 15.866 -4.007 -8.116 1.00 97.94 372 ALA A O 1
ATOM 2804 N N . CYS A 1 373 ? 15.763 -2.376 -9.655 1.00 98.25 373 CYS A N 1
ATOM 2805 C CA . CYS A 1 373 ? 15.812 -3.272 -10.808 1.00 98.25 373 CYS A CA 1
ATOM 2806 C C . CYS A 1 373 ? 17.153 -4.004 -10.868 1.00 98.25 373 CYS A C 1
ATOM 2808 O O . CYS A 1 373 ? 17.174 -5.228 -10.872 1.00 98.25 373 CYS A O 1
ATOM 2810 N N . LEU A 1 374 ? 18.278 -3.285 -10.827 1.00 98.62 374 LEU A N 1
ATOM 2811 C CA . LEU A 1 374 ? 19.603 -3.910 -10.893 1.00 98.62 374 LEU A CA 1
ATOM 2812 C C . LEU A 1 374 ? 19.800 -4.961 -9.791 1.00 98.62 374 LEU A C 1
ATOM 2814 O O . LEU A 1 374 ? 20.207 -6.085 -10.066 1.00 98.62 374 LEU A O 1
ATOM 2818 N N . ILE A 1 375 ? 19.444 -4.647 -8.547 1.00 97.94 375 ILE A N 1
ATOM 2819 C CA . ILE A 1 375 ? 19.558 -5.611 -7.444 1.00 97.94 375 ILE A CA 1
ATOM 2820 C C . ILE A 1 375 ? 18.579 -6.776 -7.647 1.00 97.94 375 ILE A C 1
ATOM 2822 O O . ILE A 1 375 ? 18.965 -7.937 -7.529 1.00 97.94 375 ILE A O 1
ATOM 2826 N N . GLY A 1 376 ? 17.329 -6.498 -8.026 1.00 97.69 376 GLY A N 1
ATOM 2827 C CA . GLY A 1 376 ? 16.313 -7.528 -8.265 1.00 97.69 376 GLY A CA 1
ATOM 2828 C C . GLY A 1 376 ? 16.637 -8.489 -9.414 1.00 97.69 376 GLY A C 1
ATOM 2829 O O . GLY A 1 376 ? 16.118 -9.602 -9.415 1.00 97.69 376 GLY A O 1
ATOM 2830 N N . TYR A 1 377 ? 17.536 -8.104 -10.326 1.00 98.31 377 TYR A N 1
ATOM 2831 C CA . TYR A 1 377 ? 18.089 -8.953 -11.391 1.00 98.31 377 TYR A CA 1
ATOM 2832 C C . TYR A 1 377 ? 19.545 -9.389 -11.135 1.00 98.31 377 TYR A C 1
ATOM 2834 O O . TYR A 1 377 ? 20.215 -9.921 -12.019 1.00 98.31 377 TYR A O 1
ATOM 2842 N N . GLY A 1 378 ? 20.028 -9.234 -9.898 1.00 95.69 378 GLY A N 1
ATOM 2843 C CA . GLY A 1 378 ? 21.175 -9.974 -9.382 1.00 95.69 378 GLY A CA 1
ATOM 2844 C C . GLY A 1 378 ? 22.485 -9.207 -9.229 1.00 95.69 378 GLY A C 1
ATOM 2845 O O . GLY A 1 378 ? 23.524 -9.864 -9.091 1.00 95.69 378 GLY A O 1
ATOM 2846 N N . ALA A 1 379 ? 22.465 -7.872 -9.243 1.00 96.94 379 ALA A N 1
ATOM 2847 C CA . ALA A 1 379 ? 23.611 -7.064 -8.828 1.00 96.94 379 ALA A CA 1
ATOM 2848 C C . ALA A 1 379 ? 23.821 -7.167 -7.310 1.00 96.94 379 ALA A C 1
ATOM 2850 O O . ALA A 1 379 ? 22.897 -6.953 -6.527 1.00 96.94 379 ALA A O 1
ATOM 2851 N N . GLY A 1 380 ? 25.054 -7.453 -6.892 1.00 90.88 380 GLY A N 1
ATOM 2852 C CA . GLY A 1 380 ? 25.473 -7.381 -5.490 1.00 90.88 380 GLY A CA 1
ATOM 2853 C C . GLY A 1 380 ? 25.835 -5.960 -5.052 1.00 90.88 380 GLY A C 1
ATOM 2854 O O . GLY A 1 380 ? 25.662 -5.617 -3.886 1.00 90.88 380 GLY A O 1
ATOM 2855 N N . ALA A 1 381 ? 26.297 -5.126 -5.987 1.00 88.88 381 ALA A N 1
ATOM 2856 C CA . ALA A 1 381 ? 26.575 -3.710 -5.767 1.00 88.88 381 ALA A CA 1
ATOM 2857 C C . ALA A 1 381 ? 26.371 -2.902 -7.057 1.00 88.88 381 ALA A C 1
ATOM 2859 O O . ALA A 1 381 ? 26.467 -3.439 -8.164 1.00 88.88 381 ALA A O 1
ATOM 2860 N N . VAL A 1 382 ? 26.105 -1.604 -6.902 1.00 94.88 382 VAL A N 1
ATOM 2861 C CA . VAL A 1 382 ? 25.937 -0.658 -8.011 1.00 94.88 382 VAL A CA 1
ATOM 2862 C C . VAL A 1 382 ? 26.793 0.577 -7.742 1.00 94.88 382 VAL A C 1
ATOM 2864 O O . VAL A 1 382 ? 26.643 1.208 -6.699 1.00 94.88 382 VAL A O 1
ATOM 2867 N N . ASN A 1 383 ? 27.660 0.925 -8.691 1.00 93.31 383 ASN A N 1
ATOM 2868 C CA . ASN A 1 383 ? 28.415 2.171 -8.743 1.00 93.31 383 ASN A CA 1
ATOM 2869 C C . ASN A 1 383 ? 27.787 3.111 -9.796 1.00 93.31 383 ASN A C 1
ATOM 2871 O O . ASN A 1 383 ? 28.056 2.949 -10.990 1.00 93.31 383 ASN A O 1
ATOM 2875 N N . PRO A 1 384 ? 26.939 4.074 -9.388 1.00 95.44 384 PRO A N 1
ATOM 2876 C CA . PRO A 1 384 ? 26.295 5.024 -10.293 1.00 95.44 384 PRO A CA 1
ATOM 2877 C C . PRO A 1 384 ? 27.232 6.200 -10.610 1.00 95.44 384 PRO A C 1
ATOM 2879 O O . PRO A 1 384 ? 26.969 7.331 -10.197 1.00 95.44 384 PRO A O 1
ATOM 2882 N N . TYR A 1 385 ? 28.354 5.945 -11.291 1.00 92.50 385 TYR A N 1
ATOM 2883 C CA . TYR A 1 385 ? 29.451 6.918 -11.363 1.00 92.50 385 TYR A CA 1
ATOM 2884 C C . TYR A 1 385 ? 29.006 8.284 -11.900 1.00 92.50 385 TYR A C 1
ATOM 2886 O O . TYR A 1 385 ? 29.404 9.301 -11.347 1.00 92.50 385 TYR A O 1
ATOM 2894 N N . LEU A 1 386 ? 28.141 8.325 -12.920 1.00 95.00 386 LEU A N 1
ATOM 2895 C CA . LEU A 1 386 ? 27.717 9.589 -13.525 1.00 95.00 386 LEU A CA 1
ATOM 2896 C C . LEU A 1 386 ? 26.831 10.405 -12.580 1.00 95.00 386 LEU A C 1
ATOM 2898 O O . LEU A 1 386 ? 26.920 11.623 -12.582 1.00 95.00 386 LEU A O 1
ATOM 2902 N N . ALA A 1 387 ? 26.033 9.756 -11.725 1.00 94.81 387 ALA A N 1
ATOM 2903 C CA . ALA A 1 387 ? 25.262 10.463 -10.705 1.00 94.81 387 ALA A CA 1
ATOM 2904 C C . ALA A 1 387 ? 26.183 11.137 -9.674 1.00 94.81 387 ALA A C 1
ATOM 2906 O O . ALA A 1 387 ? 25.899 12.253 -9.245 1.00 94.81 387 ALA A O 1
ATOM 2907 N N . PHE A 1 388 ? 27.291 10.485 -9.299 1.00 90.19 388 PHE A N 1
ATOM 2908 C CA . PHE A 1 388 ? 28.297 11.095 -8.426 1.00 90.19 388 PHE A CA 1
ATOM 2909 C C . PHE A 1 388 ? 29.043 12.238 -9.119 1.00 90.19 388 PHE A C 1
ATOM 2911 O O . PHE A 1 388 ? 29.187 13.297 -8.516 1.00 90.19 388 PHE A O 1
ATOM 2918 N N . GLU A 1 389 ? 29.437 12.077 -10.386 1.00 91.88 389 GLU A N 1
ATOM 2919 C CA . GLU A 1 389 ? 30.044 13.176 -11.151 1.00 91.88 389 GLU A CA 1
ATOM 2920 C C . GLU A 1 389 ? 29.094 14.379 -11.256 1.00 91.88 389 GLU A C 1
ATOM 2922 O O . GLU A 1 389 ? 29.508 15.499 -10.982 1.00 91.88 389 GLU A O 1
ATOM 2927 N N . THR A 1 390 ? 27.799 14.164 -11.523 1.00 94.06 390 THR A N 1
ATOM 2928 C CA . THR A 1 390 ? 26.798 15.247 -11.522 1.00 94.06 390 THR A CA 1
ATOM 2929 C C . THR A 1 390 ? 26.701 15.949 -10.164 1.00 94.06 390 THR A C 1
ATOM 2931 O O . THR A 1 390 ? 26.574 17.166 -10.111 1.00 94.06 390 THR A O 1
ATOM 2934 N N . ILE A 1 391 ? 26.768 15.218 -9.047 1.00 92.62 391 ILE A N 1
ATOM 2935 C CA . ILE A 1 391 ? 26.737 15.826 -7.705 1.00 92.62 391 ILE A CA 1
ATOM 2936 C C . ILE A 1 391 ? 27.972 16.704 -7.466 1.00 92.62 391 ILE A C 1
ATOM 2938 O O . ILE A 1 391 ? 27.843 17.801 -6.919 1.00 92.62 391 ILE A O 1
ATOM 2942 N N . ARG A 1 392 ? 29.156 16.239 -7.875 1.00 90.38 392 ARG A N 1
ATOM 2943 C CA . ARG A 1 392 ? 30.405 17.007 -7.754 1.00 90.38 392 ARG A CA 1
ATOM 2944 C C . ARG A 1 392 ? 30.393 18.253 -8.627 1.00 90.38 392 ARG A C 1
ATOM 2946 O O . ARG A 1 392 ? 30.861 19.300 -8.185 1.00 90.38 392 ARG A O 1
ATOM 2953 N N . ASP A 1 393 ? 29.836 18.148 -9.825 1.00 92.75 393 ASP A N 1
ATOM 2954 C CA . ASP A 1 393 ? 29.703 19.265 -10.755 1.00 92.75 393 ASP A CA 1
ATOM 2955 C C . ASP A 1 393 ? 28.767 20.343 -10.185 1.00 92.75 393 ASP A C 1
ATOM 2957 O O . ASP A 1 393 ? 29.177 21.487 -10.012 1.00 92.75 393 ASP A O 1
ATOM 2961 N N . LEU A 1 394 ? 27.584 19.952 -9.687 1.00 92.94 394 LEU A N 1
ATOM 2962 C CA . LEU A 1 394 ? 26.656 20.857 -8.989 1.00 92.94 394 LEU A CA 1
ATOM 2963 C C . LEU A 1 394 ? 27.285 21.551 -7.771 1.00 92.94 394 LEU A C 1
ATOM 2965 O O . LEU A 1 394 ? 26.971 22.707 -7.479 1.00 92.94 394 LEU A O 1
ATOM 2969 N N . ALA A 1 395 ? 28.148 20.848 -7.032 1.00 90.50 395 ALA A N 1
ATOM 2970 C CA . ALA A 1 395 ? 28.894 21.433 -5.922 1.00 90.50 395 ALA A CA 1
ATOM 2971 C C . ALA A 1 395 ? 29.931 22.455 -6.417 1.00 90.50 395 ALA A C 1
ATOM 2973 O O . ALA A 1 395 ? 30.060 23.532 -5.838 1.00 90.50 395 ALA A O 1
ATOM 2974 N N . THR A 1 396 ? 30.638 22.133 -7.503 1.00 88.62 396 THR A N 1
ATOM 2975 C CA . THR A 1 396 ? 31.653 23.000 -8.120 1.00 88.62 396 THR A CA 1
ATOM 2976 C C . THR A 1 396 ? 31.035 24.278 -8.691 1.00 88.62 396 THR A C 1
ATOM 2978 O O . THR A 1 396 ? 31.618 25.352 -8.557 1.00 88.62 396 THR A O 1
ATOM 2981 N N . GLU A 1 397 ? 29.830 24.190 -9.257 1.00 90.25 397 GLU A N 1
ATOM 2982 C CA . GLU A 1 397 ? 29.069 25.331 -9.780 1.00 90.25 397 GLU A CA 1
ATOM 2983 C C . GLU A 1 397 ? 28.353 26.159 -8.695 1.00 90.25 397 GLU A C 1
ATOM 2985 O O . GLU A 1 397 ? 27.753 27.192 -8.993 1.00 90.25 397 GLU A O 1
ATOM 2990 N N . GLY A 1 398 ? 28.400 25.735 -7.426 1.00 90.50 398 GLY A N 1
ATOM 2991 C CA . GLY A 1 398 ? 27.726 26.431 -6.326 1.00 90.50 398 GLY A CA 1
ATOM 2992 C C . GLY A 1 398 ? 26.195 26.340 -6.376 1.00 90.50 398 GLY A C 1
ATOM 2993 O O . GLY A 1 398 ? 25.509 27.217 -5.855 1.00 90.50 398 GLY A O 1
ATOM 2994 N N . MET A 1 399 ? 25.642 25.291 -6.999 1.00 91.88 399 MET A N 1
ATOM 2995 C CA . MET A 1 399 ? 24.191 25.050 -7.068 1.00 91.88 399 MET A CA 1
ATOM 2996 C C . MET A 1 399 ? 23.632 24.326 -5.830 1.00 91.88 399 MET A C 1
ATOM 2998 O O . MET A 1 399 ? 22.413 24.195 -5.680 1.00 91.88 399 MET A O 1
ATOM 3002 N N . LEU A 1 400 ? 24.504 23.829 -4.948 1.00 92.06 400 LEU A N 1
ATOM 3003 C CA . LEU A 1 400 ? 24.126 23.225 -3.670 1.00 92.06 400 LEU A CA 1
ATOM 3004 C C . LEU A 1 400 ? 24.014 24.290 -2.559 1.00 92.06 400 LEU A C 1
ATOM 3006 O O . LEU A 1 400 ? 24.669 25.327 -2.642 1.00 92.06 400 LEU A O 1
ATOM 3010 N N . PRO A 1 401 ? 23.204 24.058 -1.505 1.00 92.50 401 PRO A N 1
ATOM 3011 C CA . PRO A 1 401 ? 23.197 24.918 -0.320 1.00 92.50 401 PRO A CA 1
ATOM 3012 C C . PRO A 1 401 ? 24.600 25.067 0.285 1.00 92.50 401 PRO A C 1
ATOM 3014 O O . PRO A 1 401 ? 25.342 24.087 0.324 1.00 92.50 401 PRO A O 1
ATOM 3017 N N . GLU A 1 402 ? 24.934 26.255 0.801 1.00 87.06 402 GLU A N 1
ATOM 3018 C CA . GLU A 1 402 ? 26.282 26.590 1.298 1.00 87.06 402 GLU A CA 1
ATOM 3019 C C . GLU A 1 402 ? 26.801 25.621 2.375 1.00 87.06 402 GLU A C 1
ATOM 3021 O O . GLU A 1 402 ? 28.005 25.408 2.493 1.00 87.06 402 GLU A O 1
ATOM 3026 N N . GLU A 1 403 ? 25.912 24.992 3.150 1.00 90.81 403 GLU A N 1
ATOM 3027 C CA . GLU A 1 403 ? 26.277 24.045 4.209 1.00 90.81 403 GLU A CA 1
ATOM 3028 C C . GLU A 1 403 ? 26.503 22.604 3.710 1.00 90.81 403 GLU A C 1
ATOM 3030 O O . GLU A 1 403 ? 26.632 21.680 4.521 1.00 90.81 403 GLU A O 1
ATOM 3035 N N . ILE A 1 404 ? 26.469 22.367 2.394 1.00 91.31 404 ILE A N 1
ATOM 3036 C CA . ILE A 1 404 ? 26.570 21.038 1.787 1.00 91.31 404 ILE A CA 1
ATOM 3037 C C . ILE A 1 404 ? 27.697 21.018 0.753 1.00 91.31 404 ILE A C 1
ATOM 3039 O O . ILE A 1 404 ? 27.532 21.493 -0.367 1.00 91.31 404 ILE A O 1
ATOM 3043 N N . ASP A 1 405 ? 28.813 20.385 1.110 1.00 89.62 405 ASP A N 1
ATOM 3044 C CA . ASP A 1 405 ? 29.877 20.048 0.165 1.00 89.62 405 ASP A CA 1
ATOM 3045 C C . ASP A 1 405 ? 29.558 18.774 -0.648 1.00 89.62 405 ASP A C 1
ATOM 3047 O O . ASP A 1 405 ? 28.554 18.086 -0.423 1.00 89.62 405 ASP A O 1
ATOM 3051 N N . ALA A 1 406 ? 30.418 18.462 -1.623 1.00 86.69 406 ALA A N 1
ATOM 3052 C CA . ALA A 1 406 ? 30.245 17.312 -2.509 1.00 86.69 406 ALA A CA 1
ATOM 3053 C C . ALA A 1 406 ? 30.212 15.974 -1.746 1.00 86.69 406 ALA A C 1
ATOM 3055 O O . ALA A 1 406 ? 29.367 15.126 -2.032 1.00 86.69 406 ALA A O 1
ATOM 3056 N N . GLU A 1 407 ? 31.079 15.789 -0.745 1.00 85.25 407 GLU A N 1
ATOM 3057 C CA . GLU A 1 407 ? 31.152 14.544 0.028 1.00 85.25 407 GLU A CA 1
ATOM 3058 C C . GLU A 1 407 ? 29.865 14.320 0.835 1.00 85.25 407 GLU A C 1
ATOM 3060 O O . GLU A 1 407 ? 29.252 13.248 0.784 1.00 85.25 407 GLU A O 1
ATOM 3065 N N . LEU A 1 408 ? 29.390 15.355 1.531 1.00 89.69 408 LEU A N 1
ATOM 3066 C CA . LEU A 1 408 ? 28.139 15.302 2.274 1.00 89.69 408 LEU A CA 1
ATOM 3067 C C . LEU A 1 408 ? 26.936 15.100 1.342 1.00 89.69 408 LEU A C 1
ATOM 3069 O O . LEU A 1 408 ? 25.977 14.412 1.714 1.00 89.69 408 LEU A O 1
ATOM 3073 N N . ALA A 1 409 ? 26.959 15.682 0.140 1.00 92.88 409 ALA A N 1
ATOM 3074 C CA . ALA A 1 409 ? 25.926 15.480 -0.872 1.00 92.88 409 ALA A CA 1
ATOM 3075 C C . ALA A 1 409 ? 25.875 14.021 -1.361 1.00 92.88 409 ALA A C 1
ATOM 3077 O O . ALA A 1 409 ? 24.788 13.434 -1.392 1.00 92.88 409 ALA A O 1
ATOM 3078 N N . GLU A 1 410 ? 27.022 13.400 -1.651 1.00 89.56 410 GLU A N 1
ATOM 3079 C CA . GLU A 1 410 ? 27.116 11.982 -2.023 1.00 89.56 410 GLU A CA 1
ATOM 3080 C C . GLU A 1 410 ? 26.595 11.066 -0.904 1.00 89.56 410 GLU A C 1
ATOM 3082 O O . GLU A 1 410 ? 25.753 10.194 -1.145 1.00 89.56 410 GLU A O 1
ATOM 3087 N N . GLN A 1 411 ? 27.002 11.306 0.349 1.00 88.44 411 GLN A N 1
ATOM 3088 C CA . GLN A 1 411 ? 26.519 10.543 1.507 1.00 88.44 411 GLN A CA 1
ATOM 3089 C C . GLN A 1 411 ? 24.995 10.662 1.677 1.00 88.44 411 GLN A C 1
ATOM 3091 O O . GLN A 1 411 ? 24.300 9.671 1.943 1.00 88.44 411 GLN A O 1
ATOM 3096 N N . LYS A 1 412 ? 24.439 11.870 1.498 1.00 93.88 412 LYS A N 1
ATOM 3097 C CA . LYS A 1 412 ? 22.987 12.108 1.531 1.00 93.88 412 LYS A CA 1
ATOM 3098 C C . LYS A 1 412 ? 22.268 11.397 0.384 1.00 93.88 412 LYS A C 1
ATOM 3100 O O . LYS A 1 412 ? 21.199 10.829 0.624 1.00 93.88 412 LYS A O 1
ATOM 3105 N N . TYR A 1 413 ? 22.844 11.379 -0.817 1.00 94.62 413 TYR A N 1
ATOM 3106 C CA . TYR A 1 413 ? 22.304 10.656 -1.968 1.00 94.62 413 TYR A CA 1
ATOM 3107 C C . TYR A 1 413 ? 22.246 9.144 -1.706 1.00 94.62 413 TYR A C 1
ATOM 3109 O O . TYR A 1 413 ? 21.172 8.548 -1.811 1.00 94.62 413 TYR A O 1
ATOM 3117 N N . VAL A 1 414 ? 23.341 8.535 -1.235 1.00 90.56 414 VAL A N 1
ATOM 3118 C CA . VAL A 1 414 ? 23.382 7.105 -0.868 1.00 90.56 414 VAL A CA 1
ATOM 3119 C C . VAL A 1 414 ? 22.351 6.786 0.216 1.00 90.56 414 VAL A C 1
ATOM 3121 O O . VAL A 1 414 ? 21.590 5.822 0.104 1.00 90.56 414 VAL A O 1
ATOM 3124 N N . LYS A 1 415 ? 22.244 7.631 1.249 1.00 93.44 415 LYS A N 1
ATOM 3125 C CA . LYS A 1 415 ? 21.227 7.481 2.301 1.00 93.44 415 LYS A CA 1
ATOM 3126 C C . LYS A 1 415 ? 19.801 7.530 1.736 1.00 93.44 415 LYS A C 1
ATOM 3128 O O . LYS A 1 415 ? 18.946 6.754 2.174 1.00 93.44 415 LYS A O 1
ATOM 3133 N N . ALA A 1 416 ? 19.528 8.425 0.785 1.00 95.94 416 ALA A N 1
ATOM 3134 C CA . ALA A 1 416 ? 18.225 8.540 0.135 1.00 95.94 416 ALA A CA 1
ATOM 3135 C C . ALA A 1 416 ? 17.898 7.301 -0.714 1.00 95.94 416 ALA A C 1
ATOM 3137 O O . ALA A 1 416 ? 16.787 6.775 -0.601 1.00 95.94 416 ALA A O 1
ATOM 3138 N N . VAL A 1 417 ? 18.867 6.795 -1.485 1.00 95.44 417 VAL A N 1
ATOM 3139 C CA . VAL A 1 417 ? 18.734 5.549 -2.256 1.00 95.44 417 VAL A CA 1
ATOM 3140 C C . VAL A 1 417 ? 18.456 4.370 -1.327 1.00 95.44 417 VAL A C 1
ATOM 3142 O O . VAL A 1 417 ? 17.467 3.672 -1.532 1.00 95.44 417 VAL A O 1
ATOM 3145 N N . ASN A 1 418 ? 19.224 4.203 -0.246 1.00 93.00 418 ASN A N 1
ATOM 3146 C CA . ASN A 1 418 ? 19.026 3.121 0.725 1.00 93.00 418 ASN A CA 1
ATOM 3147 C C . ASN A 1 418 ? 17.632 3.163 1.362 1.00 93.00 418 ASN A C 1
ATOM 3149 O O . ASN A 1 418 ? 16.933 2.151 1.415 1.00 93.00 418 ASN A O 1
ATOM 3153 N N . LYS A 1 419 ? 17.175 4.346 1.792 1.00 93.62 419 LYS A N 1
ATOM 3154 C CA . LYS A 1 419 ? 15.816 4.514 2.329 1.00 93.62 419 LYS A CA 1
ATOM 3155 C C . LYS A 1 419 ? 14.748 4.191 1.279 1.00 93.62 419 LYS A C 1
ATOM 3157 O O . LYS A 1 419 ? 13.722 3.596 1.605 1.00 93.62 419 LYS A O 1
ATOM 3162 N N . GLY A 1 420 ? 14.980 4.587 0.031 1.00 94.75 420 GLY A N 1
ATOM 3163 C CA . GLY A 1 420 ? 14.104 4.282 -1.092 1.00 94.75 420 GLY A CA 1
ATOM 3164 C C . GLY A 1 420 ? 14.043 2.786 -1.416 1.00 94.75 420 GLY A C 1
ATOM 3165 O O . GLY A 1 420 ? 12.953 2.268 -1.650 1.00 94.75 420 GLY A O 1
ATOM 3166 N N . LEU A 1 421 ? 15.178 2.085 -1.377 1.00 94.56 421 LEU A N 1
ATOM 3167 C CA . LEU A 1 421 ? 15.264 0.641 -1.595 1.00 94.56 421 LEU A CA 1
ATOM 3168 C C . LEU A 1 421 ? 14.490 -0.117 -0.523 1.00 94.56 421 LEU A C 1
ATOM 3170 O O . LEU A 1 421 ? 13.605 -0.895 -0.864 1.00 94.56 421 LEU A O 1
ATOM 3174 N N . LEU A 1 422 ? 14.736 0.178 0.759 1.00 93.44 422 LEU A N 1
ATOM 3175 C CA . LEU A 1 422 ? 13.982 -0.422 1.867 1.00 93.44 422 LEU A CA 1
ATOM 3176 C C . LEU A 1 422 ? 12.475 -0.238 1.683 1.00 93.44 422 LEU A C 1
ATOM 3178 O O . LEU A 1 422 ? 11.697 -1.155 1.930 1.00 93.44 422 LEU A O 1
ATOM 3182 N N . LYS A 1 423 ? 12.070 0.932 1.182 1.00 92.81 423 LYS A N 1
ATOM 3183 C CA . LYS A 1 423 ? 10.674 1.239 0.900 1.00 92.81 423 LYS A CA 1
ATOM 3184 C C . LYS A 1 423 ? 10.093 0.422 -0.255 1.00 92.81 423 LYS A C 1
ATOM 3186 O O . LYS A 1 423 ? 8.945 0.010 -0.151 1.00 92.81 423 LYS A O 1
ATOM 3191 N N . ILE A 1 424 ? 10.837 0.199 -1.341 1.00 94.75 424 ILE A N 1
ATOM 3192 C CA . ILE A 1 424 ? 10.397 -0.663 -2.453 1.00 94.75 424 ILE A CA 1
ATOM 3193 C C . ILE A 1 424 ? 10.292 -2.114 -1.980 1.00 94.75 424 ILE A C 1
ATOM 3195 O O . ILE A 1 424 ? 9.254 -2.736 -2.175 1.00 94.75 424 ILE A O 1
ATOM 3199 N N . ILE A 1 425 ? 11.322 -2.614 -1.296 1.00 93.62 425 ILE A N 1
ATOM 3200 C CA . ILE A 1 425 ? 11.396 -3.992 -0.795 1.00 93.62 425 ILE A CA 1
ATOM 3201 C C . ILE A 1 425 ? 10.228 -4.276 0.170 1.00 93.62 425 ILE A C 1
ATOM 3203 O O . ILE A 1 425 ? 9.553 -5.301 0.051 1.00 93.62 425 ILE A O 1
ATOM 3207 N N . SER A 1 426 ? 9.903 -3.326 1.057 1.00 91.69 426 SER A N 1
ATOM 3208 C CA . SER A 1 426 ? 8.809 -3.486 2.022 1.00 91.69 426 SER A CA 1
ATOM 3209 C C . SER A 1 426 ? 7.411 -3.535 1.398 1.00 91.69 426 SER A C 1
ATOM 3211 O O . SER A 1 426 ? 6.492 -4.012 2.060 1.00 91.69 426 SER A O 1
ATOM 3213 N N . LYS A 1 427 ? 7.218 -3.070 0.149 1.00 92.56 427 LYS A N 1
ATOM 3214 C CA . LYS A 1 427 ? 5.897 -3.101 -0.519 1.00 92.56 427 LYS A CA 1
ATOM 3215 C C . LYS A 1 427 ? 5.343 -4.520 -0.648 1.00 92.56 427 LYS A C 1
ATOM 3217 O O . LYS A 1 427 ? 4.131 -4.687 -0.616 1.00 92.56 427 LYS A O 1
ATOM 3222 N N . MET A 1 428 ? 6.232 -5.510 -0.748 1.00 90.38 428 MET A N 1
ATOM 3223 C CA . MET A 1 428 ? 5.898 -6.935 -0.843 1.00 90.38 428 MET A CA 1
ATOM 3224 C C . MET A 1 428 ? 6.125 -7.697 0.471 1.00 90.38 428 MET A C 1
ATOM 3226 O O . MET A 1 428 ? 6.124 -8.923 0.480 1.00 90.38 428 MET A O 1
ATOM 3230 N N . GLY A 1 429 ? 6.375 -6.996 1.583 1.00 90.62 429 GLY A N 1
ATOM 3231 C CA . GLY A 1 429 ? 6.654 -7.625 2.880 1.00 90.62 429 GLY A CA 1
ATOM 3232 C C . GLY A 1 429 ? 8.035 -8.287 2.995 1.00 90.62 429 GLY A C 1
ATOM 3233 O O . GLY A 1 429 ? 8.301 -8.983 3.974 1.00 90.62 429 GLY A O 1
ATOM 3234 N N . ILE A 1 430 ? 8.938 -8.067 2.034 1.00 94.00 430 ILE A N 1
ATOM 3235 C CA . ILE A 1 430 ? 10.311 -8.582 2.095 1.00 94.00 430 ILE A CA 1
ATOM 3236 C C . ILE A 1 430 ? 11.107 -7.752 3.112 1.00 94.00 430 ILE A C 1
ATOM 3238 O O . ILE A 1 430 ? 10.985 -6.529 3.168 1.00 94.00 430 ILE A O 1
ATOM 3242 N N . SER A 1 431 ? 11.925 -8.420 3.931 1.00 90.31 431 SER A N 1
ATOM 3243 C CA . SER A 1 431 ? 12.669 -7.773 5.026 1.00 90.31 431 SER A CA 1
ATOM 3244 C C . SER A 1 431 ? 14.183 -7.683 4.800 1.00 90.31 431 SER A C 1
ATOM 3246 O O . SER A 1 431 ? 14.846 -6.916 5.493 1.00 90.31 431 SER A O 1
ATOM 3248 N N . THR A 1 432 ? 14.755 -8.432 3.847 1.00 90.69 432 THR A N 1
ATOM 3249 C CA . THR A 1 432 ? 16.207 -8.443 3.590 1.00 90.69 432 THR A CA 1
ATOM 3250 C C . THR A 1 432 ? 16.522 -8.165 2.121 1.00 90.69 432 THR A C 1
ATOM 3252 O O . THR A 1 432 ? 15.823 -8.613 1.212 1.00 90.69 432 THR A O 1
ATOM 3255 N N . ILE A 1 433 ? 17.617 -7.440 1.880 1.00 89.12 433 ILE A N 1
ATOM 3256 C CA . ILE A 1 433 ? 18.120 -7.177 0.525 1.00 89.12 433 ILE A CA 1
ATOM 3257 C C . ILE A 1 433 ? 18.623 -8.454 -0.159 1.00 89.12 433 ILE A C 1
ATOM 3259 O O . ILE A 1 433 ? 18.498 -8.597 -1.370 1.00 89.12 433 ILE A O 1
ATOM 3263 N N . GLN A 1 434 ? 19.137 -9.406 0.624 1.00 88.94 434 GLN A N 1
ATOM 3264 C CA . GLN A 1 434 ? 19.621 -10.697 0.135 1.00 88.94 434 GLN A CA 1
ATOM 3265 C C . GLN A 1 434 ? 18.487 -11.518 -0.483 1.00 88.94 434 GLN A C 1
ATOM 3267 O O . GLN A 1 434 ? 18.663 -12.051 -1.570 1.00 88.94 434 GLN A O 1
ATOM 3272 N N . SER A 1 435 ? 17.312 -11.562 0.157 1.00 91.25 435 SER A N 1
ATOM 3273 C CA . SER A 1 435 ? 16.134 -12.239 -0.401 1.00 91.25 435 SER A CA 1
ATOM 3274 C C . SER A 1 435 ? 15.532 -11.504 -1.596 1.00 91.25 435 SER A C 1
ATOM 3276 O O . SER A 1 435 ? 14.847 -12.125 -2.396 1.00 91.25 435 SER A O 1
ATOM 3278 N N . TYR A 1 436 ? 15.754 -10.194 -1.712 1.00 95.31 436 TYR A N 1
ATOM 3279 C CA . TYR A 1 436 ? 15.298 -9.405 -2.855 1.00 95.31 436 TYR A CA 1
ATOM 3280 C C . TYR A 1 436 ? 16.226 -9.549 -4.076 1.00 95.31 436 TYR A C 1
ATOM 3282 O O . TYR A 1 436 ? 15.776 -9.453 -5.218 1.00 95.31 436 TYR A O 1
ATOM 3290 N N . CYS A 1 437 ? 17.523 -9.778 -3.849 1.00 94.81 437 CYS A N 1
ATOM 3291 C CA . CYS A 1 437 ? 18.519 -9.909 -4.907 1.00 94.81 437 CYS A CA 1
ATOM 3292 C C . CYS A 1 437 ? 18.226 -11.121 -5.802 1.00 94.81 437 CYS A C 1
ATOM 3294 O O . CYS A 1 437 ? 18.169 -12.253 -5.329 1.00 94.81 437 CYS A O 1
ATOM 3296 N N . GLY A 1 438 ? 18.032 -10.883 -7.102 1.00 94.50 438 GLY A N 1
ATOM 3297 C CA . GLY A 1 438 ? 17.670 -11.926 -8.071 1.00 94.50 438 GLY A CA 1
ATOM 3298 C C . GLY A 1 438 ? 16.224 -12.439 -7.978 1.00 94.50 438 GLY A C 1
ATOM 3299 O O . GLY A 1 438 ? 15.871 -13.349 -8.720 1.00 94.50 438 GLY A O 1
ATOM 3300 N N . ALA A 1 439 ? 15.380 -11.880 -7.102 1.00 95.38 439 ALA A N 1
ATOM 3301 C CA . ALA A 1 439 ? 14.007 -12.352 -6.899 1.00 95.38 439 ALA A CA 1
ATOM 3302 C C . ALA A 1 439 ? 13.010 -11.891 -7.975 1.00 95.38 439 ALA A C 1
ATOM 3304 O O . ALA A 1 439 ? 11.888 -12.387 -7.999 1.00 95.38 439 ALA A O 1
ATOM 3305 N N . GLN A 1 440 ? 13.396 -10.941 -8.837 1.00 96.00 440 GLN A N 1
ATOM 3306 C CA . GLN A 1 440 ? 12.571 -10.444 -9.948 1.00 96.00 440 GLN A CA 1
ATOM 3307 C C . GLN A 1 440 ? 11.166 -9.979 -9.528 1.00 96.00 440 GLN A C 1
ATOM 3309 O O . GLN A 1 440 ? 10.161 -10.339 -10.136 1.00 96.00 440 GLN A O 1
ATOM 3314 N N . ILE A 1 441 ? 11.083 -9.143 -8.491 1.00 95.81 441 ILE A N 1
ATOM 3315 C CA . ILE A 1 441 ? 9.818 -8.581 -7.987 1.00 95.81 441 ILE A CA 1
ATOM 3316 C C . ILE A 1 441 ? 9.333 -7.439 -8.900 1.00 95.81 441 ILE A C 1
ATOM 3318 O O . ILE A 1 441 ? 9.195 -6.286 -8.493 1.00 95.81 441 ILE A O 1
ATOM 3322 N N . PHE A 1 442 ? 9.143 -7.759 -10.177 1.00 96.00 442 PHE A N 1
ATOM 3323 C CA . PHE A 1 442 ? 8.805 -6.839 -11.252 1.00 96.00 442 PHE A CA 1
ATOM 3324 C C . PHE A 1 442 ? 7.905 -7.523 -12.277 1.00 96.00 442 PHE A C 1
ATOM 3326 O O . PHE A 1 442 ? 7.939 -8.737 -12.462 1.00 96.00 442 PHE A O 1
ATOM 3333 N N . GLU A 1 443 ? 7.150 -6.711 -13.005 1.00 95.19 443 GLU A N 1
ATOM 3334 C CA . GLU A 1 443 ? 6.427 -7.133 -14.197 1.00 95.19 443 GLU A CA 1
ATOM 3335 C C . GLU A 1 443 ? 6.867 -6.268 -15.369 1.00 95.19 443 GLU A C 1
ATOM 3337 O O . GLU A 1 443 ? 6.986 -5.048 -15.243 1.00 95.19 443 GLU A O 1
ATOM 3342 N N . ALA A 1 444 ? 7.119 -6.904 -16.508 1.00 95.25 444 ALA A N 1
ATOM 3343 C CA . ALA A 1 444 ? 7.448 -6.211 -17.736 1.00 95.25 444 ALA A CA 1
ATOM 3344 C C . ALA A 1 444 ? 6.164 -5.885 -18.508 1.00 95.25 444 ALA A C 1
ATOM 3346 O O . ALA A 1 444 ? 5.310 -6.743 -18.736 1.00 95.25 444 ALA A O 1
ATOM 3347 N N . LEU A 1 445 ? 6.045 -4.636 -18.951 1.00 92.06 445 LEU A N 1
ATOM 3348 C CA . LEU A 1 445 ? 4.964 -4.178 -19.814 1.00 92.06 445 LEU A CA 1
ATOM 3349 C C . LEU A 1 445 ? 5.572 -3.669 -21.118 1.00 92.06 445 LEU A C 1
ATOM 3351 O O . LEU A 1 445 ? 6.383 -2.748 -21.096 1.00 92.06 445 LEU A O 1
ATOM 3355 N N . GLY A 1 446 ? 5.182 -4.257 -22.249 1.00 92.00 446 GLY A N 1
ATOM 3356 C CA . GLY A 1 446 ? 5.686 -3.824 -23.551 1.00 92.00 446 GLY A CA 1
ATOM 3357 C C . GLY A 1 446 ? 7.036 -4.425 -23.949 1.00 92.00 446 GLY A C 1
ATOM 3358 O O . GLY A 1 446 ? 7.660 -3.878 -24.851 1.00 92.00 446 GLY A O 1
ATOM 3359 N N . ILE A 1 447 ? 7.491 -5.520 -23.324 1.00 94.81 447 ILE A N 1
ATOM 3360 C CA . ILE A 1 447 ? 8.728 -6.234 -23.693 1.00 94.81 447 ILE A CA 1
ATOM 3361 C C . ILE A 1 447 ? 8.383 -7.603 -24.287 1.00 94.81 447 ILE A C 1
ATOM 3363 O O . ILE A 1 447 ? 7.623 -8.373 -23.693 1.00 94.81 447 ILE A O 1
ATOM 3367 N N . GLY A 1 448 ? 8.938 -7.908 -25.457 1.00 94.44 448 GLY A N 1
ATOM 3368 C CA . GLY A 1 448 ? 8.669 -9.132 -26.201 1.00 94.44 448 GLY A CA 1
ATOM 3369 C C . GLY A 1 448 ? 9.216 -10.399 -25.523 1.00 94.44 448 GLY A C 1
ATOM 3370 O O . GLY A 1 448 ? 10.224 -10.339 -24.811 1.00 94.44 448 GLY A O 1
ATOM 3371 N N . PRO A 1 449 ? 8.588 -11.567 -25.766 1.00 92.81 449 PRO A N 1
ATOM 3372 C CA . PRO A 1 449 ? 9.003 -12.840 -25.172 1.00 92.81 449 PRO A CA 1
ATOM 3373 C C . PRO A 1 449 ? 10.447 -13.213 -25.526 1.00 92.81 449 PRO A C 1
ATOM 3375 O O . PRO A 1 449 ? 11.165 -13.730 -24.684 1.00 92.81 449 PRO A O 1
ATOM 3378 N N . GLU A 1 450 ? 10.930 -12.854 -26.719 1.00 92.06 450 GLU A N 1
ATOM 3379 C CA . GLU A 1 450 ? 12.317 -13.101 -27.136 1.00 92.06 450 GLU A CA 1
ATOM 3380 C C . GLU A 1 450 ? 13.370 -12.473 -26.204 1.00 92.06 450 GLU A C 1
ATOM 3382 O O . GLU A 1 450 ? 14.439 -13.050 -25.991 1.00 92.06 450 GLU A O 1
ATOM 3387 N N . VAL A 1 451 ? 13.066 -11.304 -25.627 1.00 95.88 451 VAL A N 1
ATOM 3388 C CA . VAL A 1 451 ? 13.942 -10.605 -24.679 1.00 95.88 451 VAL A CA 1
ATOM 3389 C C . VAL A 1 451 ? 13.757 -11.191 -23.282 1.00 95.88 451 VAL A C 1
ATOM 3391 O O . VAL A 1 451 ? 14.744 -11.478 -22.603 1.00 95.88 451 VAL A O 1
ATOM 3394 N N . ILE A 1 452 ? 12.505 -11.405 -22.865 1.00 96.94 452 ILE A N 1
ATOM 3395 C CA . ILE A 1 452 ? 12.172 -11.957 -21.547 1.00 96.94 452 ILE A CA 1
ATOM 3396 C C . ILE A 1 452 ? 12.757 -13.357 -21.373 1.00 96.94 452 ILE A C 1
ATOM 3398 O O . ILE A 1 452 ? 13.530 -13.586 -20.448 1.00 96.94 452 ILE A O 1
ATOM 3402 N N . ASP A 1 453 ? 12.470 -14.277 -22.289 1.00 95.44 453 ASP A N 1
ATOM 3403 C CA . ASP A 1 453 ? 12.856 -15.682 -22.169 1.00 95.44 453 ASP A CA 1
ATOM 3404 C C . ASP A 1 453 ? 14.377 -15.848 -22.102 1.00 95.44 453 ASP A C 1
ATOM 3406 O O . ASP A 1 453 ? 14.883 -16.708 -21.376 1.00 95.44 453 ASP A O 1
ATOM 3410 N N . ARG A 1 454 ? 15.127 -14.998 -22.814 1.00 94.38 454 ARG A N 1
ATOM 3411 C CA . ARG A 1 454 ? 16.590 -15.072 -22.872 1.00 94.38 454 ARG A CA 1
ATOM 3412 C C . ARG A 1 454 ? 17.279 -14.337 -21.724 1.00 94.38 454 ARG A C 1
ATOM 3414 O O . ARG A 1 454 ? 18.209 -14.894 -21.126 1.00 94.38 454 ARG A O 1
ATOM 3421 N N . TYR A 1 455 ? 16.863 -13.105 -21.438 1.00 96.69 455 TYR A N 1
ATOM 3422 C CA . TYR A 1 455 ? 17.611 -12.181 -20.580 1.00 96.69 455 TYR A CA 1
ATOM 3423 C C . TYR A 1 455 ? 16.935 -11.891 -19.239 1.00 96.69 455 TYR A C 1
ATOM 3425 O O . TYR A 1 455 ? 17.637 -11.522 -18.309 1.00 96.69 455 TYR A O 1
ATOM 3433 N N . PHE A 1 456 ? 15.623 -12.096 -19.109 1.00 97.69 456 PHE A N 1
ATOM 3434 C CA . PHE A 1 456 ? 14.845 -11.846 -17.887 1.00 97.69 456 PHE A CA 1
ATOM 3435 C C . PHE A 1 456 ? 13.952 -13.049 -17.548 1.00 97.69 456 PHE A C 1
ATOM 3437 O O . PHE A 1 456 ? 12.770 -12.905 -17.234 1.00 97.69 456 PHE A O 1
ATOM 3444 N N . THR A 1 457 ? 14.498 -14.260 -17.697 1.00 96.06 457 THR A N 1
ATOM 3445 C CA . THR A 1 457 ? 13.730 -15.507 -17.619 1.00 96.06 457 THR A CA 1
ATOM 3446 C C . THR A 1 457 ? 12.984 -15.588 -16.285 1.00 96.06 457 THR A C 1
ATOM 3448 O O . THR A 1 457 ? 13.620 -15.527 -15.233 1.00 96.06 457 THR A O 1
ATOM 3451 N N . GLY A 1 458 ? 11.660 -15.765 -16.331 1.00 93.88 458 GLY A N 1
ATOM 3452 C CA . GLY A 1 458 ? 10.787 -15.816 -15.149 1.00 93.88 458 GLY A CA 1
ATOM 3453 C C . GLY A 1 458 ? 9.932 -14.561 -14.942 1.00 93.88 458 GLY A C 1
ATOM 3454 O O . GLY A 1 458 ? 8.861 -14.654 -14.342 1.00 93.88 458 GLY A O 1
ATOM 3455 N N . THR A 1 459 ? 10.327 -13.419 -15.511 1.00 96.69 459 THR A N 1
ATOM 3456 C CA . THR A 1 459 ? 9.544 -12.180 -15.439 1.00 96.69 459 THR A CA 1
ATOM 3457 C C . THR A 1 459 ? 8.275 -12.280 -16.283 1.00 96.69 459 THR A C 1
ATOM 3459 O O . THR A 1 459 ? 8.301 -12.673 -17.449 1.00 96.69 459 THR A O 1
ATOM 3462 N N . THR A 1 460 ? 7.137 -11.874 -15.720 1.00 94.00 460 THR A N 1
ATOM 3463 C CA . THR A 1 460 ? 5.870 -11.845 -16.465 1.00 94.00 460 THR A CA 1
ATOM 3464 C C . THR A 1 460 ? 5.858 -10.701 -17.486 1.00 94.00 460 THR A C 1
ATOM 3466 O O . THR A 1 460 ? 6.193 -9.570 -17.143 1.00 94.00 460 THR A O 1
ATOM 3469 N N . SER A 1 461 ? 5.431 -10.983 -18.724 1.00 93.56 461 SER A N 1
ATOM 3470 C CA . SER A 1 461 ? 5.139 -9.985 -19.767 1.00 93.56 461 SER A CA 1
ATOM 3471 C C . SER A 1 461 ? 3.899 -10.394 -20.564 1.00 93.56 461 SER A C 1
ATOM 3473 O O . SER A 1 461 ? 3.956 -11.236 -21.461 1.00 93.56 461 SER A O 1
ATOM 3475 N N . ARG A 1 462 ? 2.728 -9.866 -20.187 1.00 88.62 462 ARG A N 1
ATOM 3476 C CA . ARG A 1 462 ? 1.432 -10.385 -20.673 1.00 88.62 462 ARG A CA 1
ATOM 3477 C C . ARG A 1 462 ? 1.056 -9.954 -22.082 1.00 88.62 462 ARG A C 1
ATOM 3479 O O . ARG A 1 462 ? 0.342 -10.700 -22.745 1.00 88.62 462 ARG A O 1
ATOM 3486 N N . ILE A 1 463 ? 1.509 -8.778 -22.503 1.00 90.62 463 ILE A N 1
ATOM 3487 C CA . ILE A 1 463 ? 1.125 -8.175 -23.785 1.00 90.62 463 ILE A CA 1
ATOM 3488 C C . ILE A 1 463 ? 2.250 -8.191 -24.823 1.00 90.62 463 ILE A C 1
ATOM 3490 O O . ILE A 1 463 ? 2.094 -7.589 -25.878 1.00 90.62 463 ILE A O 1
ATOM 3494 N N . GLY A 1 464 ? 3.392 -8.826 -24.535 1.00 89.75 464 GLY A N 1
ATOM 3495 C CA . GLY A 1 464 ? 4.568 -8.752 -25.406 1.00 89.75 464 GLY A CA 1
ATOM 3496 C C . GLY A 1 464 ? 5.030 -7.309 -25.634 1.00 89.75 464 GLY A C 1
ATOM 3497 O O . GLY A 1 464 ? 4.764 -6.429 -24.814 1.00 89.75 464 GLY A O 1
ATOM 3498 N N . GLY A 1 465 ? 5.720 -7.061 -26.744 1.00 92.38 465 GLY A N 1
ATOM 3499 C CA . GLY A 1 465 ? 6.146 -5.726 -27.154 1.00 92.38 465 GLY A CA 1
ATOM 3500 C C . GLY A 1 465 ? 7.509 -5.729 -27.828 1.00 92.38 465 GLY A C 1
ATOM 3501 O O . GLY A 1 465 ? 7.755 -6.551 -28.706 1.00 92.38 465 GLY A O 1
ATOM 3502 N N . ILE A 1 466 ? 8.368 -4.784 -27.451 1.00 94.50 466 ILE A N 1
ATOM 3503 C CA . ILE A 1 466 ? 9.629 -4.519 -28.146 1.00 94.50 466 ILE A CA 1
ATOM 3504 C C . ILE A 1 466 ? 10.618 -5.682 -28.040 1.00 94.50 466 ILE A C 1
ATOM 3506 O O . ILE A 1 466 ? 10.717 -6.341 -27.000 1.00 94.50 466 ILE A O 1
ATOM 3510 N N . GLY A 1 467 ? 11.360 -5.901 -29.119 1.00 94.62 467 GLY A N 1
ATOM 3511 C CA . GLY A 1 467 ? 12.454 -6.849 -29.202 1.00 94.62 467 GLY A CA 1
ATOM 3512 C C . GLY A 1 467 ? 13.810 -6.201 -28.944 1.00 94.62 467 GLY A C 1
ATOM 3513 O O . GLY A 1 467 ? 13.928 -5.024 -28.592 1.00 94.62 467 GLY A O 1
ATOM 3514 N N . LEU A 1 468 ? 14.876 -6.975 -29.156 1.00 93.94 468 LEU A N 1
ATOM 3515 C CA . LEU A 1 468 ? 16.245 -6.463 -29.009 1.00 93.94 468 LEU A CA 1
ATOM 3516 C C . LEU A 1 468 ? 16.575 -5.392 -30.063 1.00 93.94 468 LEU A C 1
ATOM 3518 O O . LEU A 1 468 ? 17.379 -4.496 -29.808 1.00 93.94 468 LEU A O 1
ATOM 3522 N N . ALA A 1 469 ? 15.942 -5.471 -31.237 1.00 93.31 469 ALA A N 1
ATOM 3523 C CA . ALA A 1 469 ? 16.157 -4.518 -32.317 1.00 93.31 469 ALA A CA 1
ATOM 3524 C C . ALA A 1 469 ? 15.693 -3.111 -31.941 1.00 93.31 469 ALA A C 1
ATOM 3526 O O . ALA A 1 469 ? 16.429 -2.143 -32.135 1.00 93.31 469 ALA A O 1
ATOM 3527 N N . GLU A 1 470 ? 14.506 -3.003 -31.349 1.00 94.88 470 GLU A N 1
ATOM 3528 C CA . GLU A 1 470 ? 13.968 -1.722 -30.925 1.00 94.88 470 GLU A CA 1
ATOM 3529 C C . GLU A 1 470 ? 14.735 -1.140 -29.734 1.00 94.88 470 GLU A C 1
ATOM 3531 O O . GLU A 1 470 ? 14.987 0.064 -29.708 1.00 94.88 470 GLU A O 1
ATOM 3536 N N . ILE A 1 471 ? 15.165 -1.986 -28.789 1.00 95.19 471 ILE A N 1
ATOM 3537 C CA . ILE A 1 471 ? 16.003 -1.571 -27.651 1.00 95.19 471 ILE A CA 1
ATOM 3538 C C . ILE A 1 471 ? 17.339 -0.994 -28.145 1.00 95.19 471 ILE A C 1
ATOM 3540 O O . ILE A 1 471 ? 17.791 0.042 -27.654 1.00 95.19 471 ILE A O 1
ATOM 3544 N N . ALA A 1 472 ? 17.971 -1.635 -29.133 1.00 95.38 472 ALA A N 1
ATOM 3545 C CA . ALA A 1 472 ? 19.230 -1.158 -29.698 1.00 95.38 472 ALA A CA 1
ATOM 3546 C C . ALA A 1 472 ? 19.081 0.170 -30.450 1.00 95.38 472 ALA A C 1
ATOM 3548 O O . ALA A 1 472 ? 19.946 1.041 -30.340 1.00 95.38 472 ALA A O 1
ATOM 3549 N N . GLU A 1 473 ? 17.984 0.342 -31.187 1.00 94.50 473 GLU A N 1
ATOM 3550 C CA . GLU A 1 473 ? 17.682 1.595 -31.878 1.00 94.50 473 GLU A CA 1
ATOM 3551 C C . GLU A 1 473 ? 17.390 2.737 -30.892 1.00 94.50 473 GLU A C 1
ATOM 3553 O O . GLU A 1 473 ? 17.884 3.847 -31.081 1.00 94.50 473 GLU A O 1
ATOM 3558 N N . ASP A 1 474 ? 16.669 2.476 -29.799 1.00 93.25 474 ASP A N 1
ATOM 3559 C CA . ASP A 1 474 ? 16.469 3.455 -28.723 1.00 93.25 474 ASP A CA 1
ATOM 3560 C C . ASP A 1 474 ? 17.790 3.884 -28.075 1.00 93.25 474 ASP A C 1
ATOM 3562 O O . ASP A 1 474 ? 18.040 5.082 -27.905 1.00 93.25 474 ASP A O 1
ATOM 3566 N N . ALA A 1 475 ? 18.656 2.918 -27.752 1.00 94.75 475 ALA A N 1
ATOM 3567 C CA . ALA A 1 475 ? 19.978 3.195 -27.198 1.00 94.75 475 ALA A CA 1
ATOM 3568 C C . ALA A 1 475 ? 20.811 4.058 -28.161 1.00 94.75 475 ALA A C 1
ATOM 3570 O O . ALA A 1 475 ? 21.406 5.051 -27.741 1.00 94.75 475 ALA A O 1
ATOM 3571 N N . ARG A 1 476 ? 20.788 3.749 -29.467 1.00 94.12 476 ARG A N 1
ATOM 3572 C CA . ARG A 1 476 ? 21.448 4.550 -30.513 1.00 94.12 476 ARG A CA 1
ATOM 3573 C C . ARG A 1 476 ? 20.880 5.962 -30.633 1.00 94.12 476 ARG A C 1
ATOM 3575 O O . ARG A 1 476 ? 21.652 6.904 -30.789 1.00 94.12 476 ARG A O 1
ATOM 3582 N N . ARG A 1 477 ? 19.556 6.131 -30.575 1.00 91.19 477 ARG A N 1
ATOM 3583 C CA . ARG A 1 477 ? 18.907 7.452 -30.659 1.00 91.19 477 ARG A CA 1
ATOM 3584 C C . ARG A 1 477 ? 19.303 8.345 -29.493 1.00 91.19 477 ARG A C 1
ATOM 3586 O O . ARG A 1 477 ? 19.702 9.482 -29.719 1.00 91.19 477 ARG A O 1
ATOM 3593 N N . ARG A 1 478 ? 19.256 7.814 -28.269 1.00 89.75 478 ARG A N 1
ATOM 3594 C CA . ARG A 1 478 ? 19.695 8.529 -27.060 1.00 89.75 478 ARG A CA 1
ATOM 3595 C C . ARG A 1 478 ? 21.196 8.824 -27.075 1.00 89.75 478 ARG A C 1
ATOM 3597 O O . ARG A 1 478 ? 21.633 9.865 -26.605 1.00 89.75 478 ARG A O 1
ATOM 3604 N N . HIS A 1 479 ? 21.999 7.912 -27.611 1.00 92.50 479 HIS A N 1
ATOM 3605 C CA . HIS A 1 479 ? 23.431 8.137 -27.786 1.00 92.50 479 HIS A CA 1
ATOM 3606 C C . HIS A 1 479 ? 23.706 9.272 -28.780 1.00 92.50 479 HIS A C 1
ATOM 3608 O O . HIS A 1 479 ? 24.476 10.178 -28.476 1.00 92.50 479 HIS A O 1
ATOM 3614 N N . ALA A 1 480 ? 23.000 9.299 -29.914 1.00 89.31 480 ALA A N 1
ATOM 3615 C CA . ALA A 1 480 ? 23.155 10.338 -30.928 1.00 89.31 480 ALA A CA 1
ATOM 3616 C C . ALA A 1 480 ? 22.838 11.753 -30.410 1.00 89.31 480 ALA A C 1
ATOM 3618 O O . ALA A 1 480 ? 23.477 12.701 -30.857 1.00 89.31 480 ALA A O 1
ATOM 3619 N N . THR A 1 481 ? 21.914 11.910 -29.451 1.00 86.56 481 THR A N 1
ATOM 3620 C CA . THR A 1 481 ? 21.643 13.222 -28.832 1.00 86.56 481 THR A CA 1
ATOM 3621 C C . THR A 1 481 ? 22.783 13.708 -27.937 1.00 86.56 481 THR A C 1
ATOM 3623 O O . THR A 1 481 ? 22.933 14.908 -27.764 1.00 86.56 481 THR A O 1
ATOM 3626 N N . GLY A 1 482 ? 23.590 12.802 -27.370 1.00 85.06 482 GLY A N 1
ATOM 3627 C CA . GLY A 1 482 ? 24.757 13.153 -26.549 1.00 85.06 482 GLY A CA 1
ATOM 3628 C C . GLY A 1 482 ? 26.044 13.399 -27.347 1.00 85.06 482 GLY A C 1
ATOM 3629 O O . GLY A 1 482 ? 26.983 13.988 -26.820 1.00 85.06 482 GLY A O 1
ATOM 3630 N N . TYR A 1 483 ? 26.096 12.971 -28.613 1.00 84.44 483 TYR A N 1
ATOM 3631 C CA . TYR A 1 483 ? 27.259 13.098 -29.500 1.00 84.44 483 TYR A CA 1
ATOM 3632 C C . TYR A 1 483 ? 26.881 13.817 -30.806 1.00 84.44 483 TYR A C 1
ATOM 3634 O O . TYR A 1 483 ? 26.888 13.218 -31.885 1.00 84.44 483 TYR A O 1
ATOM 3642 N N . VAL A 1 484 ? 26.533 15.105 -30.701 1.00 74.38 484 VAL A N 1
ATOM 3643 C CA . VAL A 1 484 ? 26.246 15.990 -31.848 1.00 74.38 484 VAL A CA 1
ATOM 3644 C C . VAL A 1 484 ? 27.523 16.628 -32.414 1.00 74.38 484 VAL A C 1
ATOM 3646 O O . VAL A 1 484 ? 28.497 16.838 -31.694 1.00 74.38 484 VAL A O 1
ATOM 3649 N N . GLU A 1 485 ? 27.529 16.958 -33.711 1.00 63.12 485 GLU A N 1
ATOM 3650 C CA . GLU A 1 485 ? 28.703 17.534 -34.398 1.00 63.12 485 GLU A CA 1
ATOM 3651 C C . GLU A 1 485 ? 29.055 18.962 -33.931 1.00 63.12 485 GLU A C 1
ATOM 3653 O O . GLU A 1 485 ? 30.205 19.383 -34.055 1.00 63.12 485 GLU A O 1
ATOM 3658 N N . ILE A 1 486 ? 28.092 19.709 -33.371 1.00 61.56 486 ILE A N 1
ATOM 3659 C CA . ILE A 1 486 ? 28.272 21.082 -32.878 1.00 61.56 486 ILE A CA 1
ATOM 3660 C C . ILE A 1 486 ? 27.997 21.114 -31.369 1.00 61.56 486 ILE A C 1
ATOM 3662 O O . ILE A 1 486 ? 26.852 21.093 -30.935 1.00 61.56 486 ILE A O 1
ATOM 3666 N N . GLN A 1 487 ? 29.054 21.213 -30.556 1.00 55.81 487 GLN A N 1
ATOM 3667 C CA . GLN A 1 487 ? 28.952 21.202 -29.085 1.00 55.81 487 GLN A CA 1
ATOM 3668 C C . GLN A 1 487 ? 28.153 22.374 -28.485 1.00 55.81 487 GLN A C 1
ATOM 3670 O O . GLN A 1 487 ? 27.666 22.248 -27.371 1.00 55.81 487 GLN A O 1
ATOM 3675 N N . ARG A 1 488 ? 27.986 23.491 -29.210 1.00 51.94 488 ARG A N 1
ATOM 3676 C CA . ARG A 1 488 ? 27.223 24.672 -28.750 1.00 51.94 488 ARG A CA 1
ATOM 3677 C C . ARG A 1 488 ? 25.733 24.405 -28.499 1.00 51.94 488 ARG A C 1
ATOM 3679 O O . ARG A 1 488 ? 25.096 25.217 -27.843 1.00 51.94 488 ARG A O 1
ATOM 3686 N N . ASP A 1 489 ? 25.200 23.301 -29.015 1.00 51.97 489 ASP A N 1
ATOM 3687 C CA . ASP A 1 489 ? 23.801 22.905 -28.826 1.00 51.97 489 ASP A CA 1
ATOM 3688 C C . ASP A 1 489 ? 23.601 21.981 -27.599 1.00 51.97 489 ASP A C 1
ATOM 3690 O O . ASP A 1 489 ? 22.490 21.510 -27.374 1.00 51.97 489 ASP A O 1
ATOM 3694 N N . LEU A 1 490 ? 24.658 21.700 -26.814 1.00 57.12 490 LEU A N 1
ATOM 3695 C CA . LEU A 1 490 ? 24.643 20.780 -25.659 1.00 57.12 490 LEU A CA 1
ATOM 3696 C C . LEU A 1 490 ? 24.662 21.471 -24.283 1.00 57.12 490 LEU A C 1
ATOM 3698 O O . LEU A 1 490 ? 24.704 20.765 -23.276 1.00 57.12 490 LEU A O 1
ATOM 3702 N N . ASP A 1 491 ? 24.654 22.807 -24.219 1.00 59.34 491 ASP A N 1
ATOM 3703 C CA . ASP A 1 491 ? 24.828 23.536 -22.949 1.00 59.34 491 ASP A CA 1
ATOM 3704 C C . ASP A 1 491 ? 23.683 23.274 -21.942 1.00 59.34 491 ASP A C 1
ATOM 3706 O O . ASP A 1 491 ? 23.893 23.415 -20.742 1.00 59.34 491 ASP A O 1
ATOM 3710 N N . ASP A 1 492 ? 22.509 22.814 -22.401 1.00 69.50 492 ASP A N 1
ATOM 3711 C CA . ASP A 1 492 ? 21.363 22.470 -21.553 1.00 69.50 492 ASP A CA 1
ATOM 3712 C C . ASP A 1 492 ? 20.789 21.076 -21.883 1.00 69.50 492 ASP A C 1
ATOM 3714 O O . ASP A 1 492 ? 20.566 20.719 -23.043 1.00 69.50 492 ASP A O 1
ATOM 3718 N N . LEU A 1 493 ? 20.475 20.287 -20.847 1.00 81.56 493 LEU A N 1
ATOM 3719 C CA . LEU A 1 493 ? 19.676 19.061 -20.983 1.00 81.56 493 LEU A CA 1
ATOM 3720 C C . LEU A 1 493 ? 18.231 19.399 -21.391 1.00 81.56 493 LEU A C 1
ATOM 3722 O O . LEU A 1 493 ? 17.698 20.440 -21.002 1.00 81.56 493 LEU A O 1
ATOM 3726 N N . ASP A 1 494 ? 17.544 18.480 -22.086 1.00 78.31 494 ASP A N 1
ATOM 3727 C CA . ASP A 1 494 ? 16.101 18.623 -22.324 1.00 78.31 494 ASP A CA 1
ATOM 3728 C C . ASP A 1 494 ? 15.369 18.806 -20.983 1.00 78.31 494 ASP A C 1
ATOM 3730 O O . ASP A 1 494 ? 15.514 18.025 -20.037 1.00 78.31 494 ASP A O 1
ATOM 3734 N N . LEU A 1 495 ? 14.554 19.858 -20.928 1.00 77.62 495 LEU A N 1
ATOM 3735 C CA . LEU A 1 495 ? 13.691 20.219 -19.814 1.00 77.62 495 LEU A CA 1
ATOM 3736 C C . LEU A 1 495 ? 12.807 19.051 -19.348 1.00 77.62 495 LEU A C 1
ATOM 3738 O O . LEU A 1 495 ? 12.433 19.020 -18.170 1.00 77.62 495 LEU A O 1
ATOM 3742 N N . GLY A 1 496 ? 12.455 18.134 -20.255 1.00 83.75 496 GLY A N 1
ATOM 3743 C CA . GLY A 1 496 ? 11.656 16.944 -19.982 1.00 83.75 496 GLY A CA 1
ATOM 3744 C C . GLY A 1 496 ? 10.203 17.246 -19.591 1.00 83.75 496 GLY A C 1
ATOM 3745 O O . GLY A 1 496 ? 9.824 18.367 -19.249 1.00 83.75 496 GLY A O 1
ATOM 3746 N N . GLY A 1 497 ? 9.353 16.219 -19.623 1.00 86.50 497 GLY A N 1
ATOM 3747 C CA . GLY A 1 497 ? 7.908 16.373 -19.404 1.00 86.50 497 GLY A CA 1
ATOM 3748 C C . GLY A 1 497 ? 7.275 15.248 -18.595 1.00 86.50 497 GLY A C 1
ATOM 3749 O O . GLY A 1 497 ? 6.066 15.236 -18.391 1.00 86.50 497 GLY A O 1
ATOM 3750 N N . GLU A 1 498 ? 8.051 14.285 -18.100 1.00 86.94 498 GLU A N 1
ATOM 3751 C CA . GLU A 1 498 ? 7.488 13.057 -17.531 1.00 86.94 498 GLU A CA 1
ATOM 3752 C C . GLU A 1 498 ? 6.641 13.314 -16.273 1.00 86.94 498 GLU A C 1
ATOM 3754 O O . GLU A 1 498 ? 5.558 12.744 -16.097 1.00 86.94 498 GLU A O 1
ATOM 3759 N N . TYR A 1 499 ? 7.113 14.170 -15.367 1.00 88.75 499 TYR A N 1
ATOM 3760 C CA . TYR A 1 499 ? 6.476 14.390 -14.064 1.00 88.75 499 TYR A CA 1
ATOM 3761 C C . TYR A 1 499 ? 5.388 15.470 -14.090 1.00 88.75 499 TYR A C 1
ATOM 3763 O O . TYR A 1 499 ? 4.418 15.399 -13.321 1.00 88.75 499 TYR A O 1
ATOM 3771 N N . GLN A 1 500 ? 5.531 16.465 -14.965 1.00 88.56 500 GLN A N 1
ATOM 3772 C CA . GLN A 1 500 ? 4.623 17.599 -15.116 1.00 88.56 500 GLN A CA 1
ATOM 3773 C C . GLN A 1 500 ? 4.537 17.983 -16.589 1.00 88.56 500 GLN A C 1
ATOM 3775 O O . GLN A 1 500 ? 5.538 17.930 -17.294 1.00 88.56 500 GLN A O 1
ATOM 3780 N N . PHE A 1 501 ? 3.349 18.398 -17.025 1.00 89.06 501 PHE A N 1
ATOM 3781 C CA . PHE A 1 501 ? 3.152 18.893 -18.381 1.00 89.06 501 PHE A CA 1
ATOM 3782 C C . PHE A 1 501 ? 4.057 20.103 -18.645 1.00 89.06 501 PHE A C 1
ATOM 3784 O O . PHE A 1 501 ? 4.062 21.056 -17.860 1.00 89.06 501 PHE A O 1
ATOM 3791 N N . ARG A 1 502 ? 4.773 20.060 -19.768 1.00 88.31 502 ARG A N 1
ATOM 3792 C CA . ARG A 1 502 ? 5.494 21.187 -20.358 1.00 88.31 502 ARG A CA 1
ATOM 3793 C C . ARG A 1 502 ? 5.159 21.246 -21.842 1.00 88.31 502 ARG A C 1
ATOM 3795 O O . ARG A 1 502 ? 4.947 20.213 -22.473 1.00 88.31 502 ARG A O 1
ATOM 3802 N N . GLU A 1 503 ? 5.070 22.456 -22.374 1.00 85.00 503 GLU A N 1
ATOM 3803 C CA . GLU A 1 503 ? 4.821 22.665 -23.797 1.00 85.00 503 GLU A CA 1
ATOM 3804 C C . GLU A 1 503 ? 6.005 22.132 -24.617 1.00 85.00 503 GLU A C 1
ATOM 3806 O O . GLU A 1 503 ? 7.155 22.348 -24.246 1.00 85.00 503 GLU A O 1
ATOM 3811 N N . GLY A 1 504 ? 5.721 21.388 -25.689 1.00 79.50 504 GLY A N 1
ATOM 3812 C CA . GLY A 1 504 ? 6.748 20.806 -26.562 1.00 79.50 504 GLY A CA 1
ATOM 3813 C C . GLY A 1 504 ? 7.491 19.579 -26.014 1.00 79.50 504 GLY A C 1
ATOM 3814 O O . GLY A 1 504 ? 8.433 19.134 -26.658 1.00 79.50 504 GLY A O 1
ATOM 3815 N N . SER A 1 505 ? 7.088 19.026 -24.863 1.00 85.19 505 SER A N 1
ATOM 3816 C CA . SER A 1 505 ? 7.703 17.830 -24.261 1.00 85.19 505 SER A CA 1
ATOM 3817 C C . SER A 1 505 ? 6.713 16.650 -24.190 1.00 85.19 505 SER A C 1
ATOM 3819 O O . SER A 1 505 ? 5.803 16.554 -25.009 1.00 85.19 505 SER A O 1
ATOM 3821 N N . GLU A 1 506 ? 6.883 15.740 -23.223 1.00 85.19 506 GLU A N 1
ATOM 3822 C CA . GLU A 1 506 ? 6.064 14.531 -23.050 1.00 85.19 506 GLU A CA 1
ATOM 3823 C C . GLU A 1 506 ? 4.554 14.829 -23.054 1.00 85.19 506 GLU A C 1
ATOM 3825 O O . GLU A 1 506 ? 4.077 15.761 -22.397 1.00 85.19 506 GLU A O 1
ATOM 3830 N N . HIS A 1 507 ? 3.773 13.998 -23.748 1.00 84.62 507 HIS A N 1
ATOM 3831 C CA . HIS A 1 507 ? 2.339 14.216 -23.904 1.00 84.62 507 HIS A CA 1
ATOM 3832 C C . HIS A 1 507 ? 1.542 13.692 -22.703 1.00 84.62 507 HIS A C 1
ATOM 3834 O O . HIS A 1 507 ? 1.602 12.521 -22.336 1.00 84.62 507 HIS A O 1
ATOM 3840 N N . HIS A 1 508 ? 0.687 14.542 -22.125 1.00 88.38 508 HIS A N 1
ATOM 3841 C CA . HIS A 1 508 ? -0.199 14.159 -21.017 1.00 88.38 508 HIS A CA 1
ATOM 3842 C C . HIS A 1 508 ? -1.643 14.011 -21.488 1.00 88.38 508 HIS A C 1
ATOM 3844 O O . HIS A 1 508 ? -2.135 14.795 -22.297 1.00 88.38 508 HIS A O 1
ATOM 3850 N N . GLY A 1 509 ? -2.358 13.035 -20.920 1.00 86.38 509 GLY A N 1
ATOM 3851 C CA . GLY A 1 509 ? -3.806 12.894 -21.129 1.00 86.38 509 GLY A CA 1
ATOM 3852 C C . GLY A 1 509 ? -4.633 14.037 -20.523 1.00 86.38 509 GLY A C 1
ATOM 3853 O O . GLY A 1 509 ? -5.771 14.241 -20.925 1.00 86.38 509 GLY A O 1
ATOM 3854 N N . TRP A 1 510 ? -4.054 14.784 -19.576 1.00 91.81 510 TRP A N 1
ATOM 3855 C CA . TRP A 1 510 ? -4.579 16.060 -19.094 1.00 91.81 510 TRP A CA 1
ATOM 3856 C C . TRP A 1 510 ? -3.612 17.171 -19.472 1.00 91.81 510 TRP A C 1
ATOM 3858 O O . TRP A 1 510 ? -2.471 17.184 -19.011 1.00 91.81 510 TRP A O 1
ATOM 3868 N N . ASN A 1 511 ? -4.093 18.108 -20.273 1.00 92.06 511 ASN A N 1
ATOM 3869 C CA . ASN A 1 511 ? -3.351 19.262 -20.767 1.00 92.06 511 ASN A CA 1
ATOM 3870 C C . ASN A 1 511 ? -4.252 20.517 -20.707 1.00 92.06 511 ASN A C 1
ATOM 3872 O O . ASN A 1 511 ? -5.452 20.391 -20.436 1.00 92.06 511 ASN A O 1
ATOM 3876 N N . PRO A 1 512 ? -3.715 21.730 -20.924 1.00 94.12 512 PRO A N 1
ATOM 3877 C CA . PRO A 1 512 ? -4.502 22.960 -20.819 1.00 94.12 512 PRO A CA 1
ATOM 3878 C C . PRO A 1 512 ? -5.763 22.981 -21.696 1.00 94.12 512 PRO A C 1
ATOM 3880 O O . PRO A 1 512 ? -6.807 23.458 -21.249 1.00 94.12 512 PRO A O 1
ATOM 3883 N N . GLU A 1 513 ? -5.700 22.421 -22.905 1.00 93.75 513 GLU A N 1
ATOM 3884 C CA . GLU A 1 513 ? -6.823 22.380 -23.848 1.00 93.75 513 GLU A CA 1
ATOM 3885 C C . GLU A 1 513 ? -7.963 21.477 -23.350 1.00 93.75 513 GLU A C 1
ATOM 3887 O O . GLU A 1 513 ? -9.096 21.933 -23.181 1.00 93.75 513 GLU A O 1
ATOM 3892 N N . THR A 1 514 ? -7.658 20.218 -23.024 1.00 94.56 514 THR A N 1
ATOM 3893 C CA . THR A 1 514 ? -8.636 19.245 -22.499 1.00 94.56 514 THR A CA 1
ATOM 3894 C C . THR A 1 514 ? -9.274 19.714 -21.189 1.00 94.56 514 THR A C 1
ATOM 3896 O O . THR A 1 514 ? -10.485 19.577 -21.009 1.00 94.56 514 THR A O 1
ATOM 3899 N N . ILE A 1 515 ? -8.491 20.327 -20.291 1.00 96.88 515 ILE A N 1
ATOM 3900 C CA . ILE A 1 515 ? -8.990 20.910 -19.035 1.00 96.88 515 ILE A CA 1
ATOM 3901 C C . ILE A 1 515 ? -9.974 22.049 -19.322 1.00 96.88 515 ILE A C 1
ATOM 3903 O O . ILE A 1 515 ? -11.048 22.103 -18.720 1.00 96.88 515 ILE A O 1
ATOM 3907 N N . THR A 1 516 ? -9.620 22.949 -20.240 1.00 97.06 516 THR A N 1
ATOM 3908 C CA . THR A 1 516 ? -10.434 24.126 -20.570 1.00 97.06 516 THR A CA 1
ATOM 3909 C C . THR A 1 516 ? -11.764 23.725 -21.200 1.00 97.06 516 THR A C 1
ATOM 3911 O O . THR A 1 516 ? -12.812 24.207 -20.767 1.00 97.06 516 THR A O 1
ATOM 3914 N N . LEU A 1 517 ? -11.744 22.807 -22.171 1.00 97.62 517 LEU A N 1
ATOM 3915 C CA . LEU A 1 517 ? -12.953 22.320 -22.840 1.00 97.62 517 LEU A CA 1
ATOM 3916 C C . LEU A 1 517 ? -13.911 21.630 -21.868 1.00 97.62 517 LEU A C 1
ATOM 3918 O O . LEU A 1 517 ? -15.103 21.938 -21.866 1.00 97.62 517 LEU A O 1
ATOM 3922 N N . LEU A 1 518 ? -13.394 20.755 -20.999 1.00 98.12 518 LEU A N 1
ATOM 3923 C CA . LEU A 1 518 ? -14.217 20.079 -20.000 1.00 98.12 518 LEU A CA 1
ATOM 3924 C C . LEU A 1 518 ? -14.843 21.081 -19.020 1.00 98.12 518 LEU A C 1
ATOM 3926 O O . LEU A 1 518 ? -16.046 21.025 -18.774 1.00 98.12 518 LEU A O 1
ATOM 3930 N N . GLN A 1 519 ? -14.053 22.020 -18.485 1.00 98.12 519 GLN A N 1
ATOM 3931 C CA . GLN A 1 519 ? -14.556 23.039 -17.557 1.00 98.12 519 GLN A CA 1
ATOM 3932 C C . GLN A 1 519 ? -15.599 23.957 -18.198 1.00 98.12 519 GLN A C 1
ATOM 3934 O O . GLN A 1 519 ? -16.564 24.329 -17.531 1.00 98.12 519 GLN A O 1
ATOM 3939 N N . LYS A 1 520 ? -15.422 24.322 -19.472 1.00 97.81 520 LYS A N 1
ATOM 3940 C CA . LYS A 1 520 ? -16.409 25.094 -20.230 1.00 97.81 520 LYS A CA 1
ATOM 3941 C C . LYS A 1 520 ? -17.716 24.310 -20.367 1.00 97.81 520 LYS A C 1
ATOM 3943 O O . LYS A 1 520 ? -18.760 24.803 -19.944 1.00 97.81 520 LYS A O 1
ATOM 3948 N N . ALA A 1 521 ? -17.635 23.070 -20.855 1.00 98.19 521 ALA A N 1
ATOM 3949 C CA . ALA A 1 521 ? -18.791 22.206 -21.086 1.00 98.19 521 ALA A CA 1
ATOM 3950 C C . ALA A 1 521 ? -19.675 22.076 -19.838 1.00 98.19 521 ALA A C 1
ATOM 3952 O O . ALA A 1 521 ? -20.885 22.275 -19.894 1.00 98.19 521 ALA A O 1
ATOM 3953 N N . VAL A 1 522 ? -19.072 21.796 -18.681 1.00 98.25 522 VAL A N 1
ATOM 3954 C CA . VAL A 1 522 ? -19.829 21.539 -17.446 1.00 98.25 522 VAL A CA 1
ATOM 3955 C C . VAL A 1 522 ? -20.397 22.800 -16.798 1.00 98.25 522 VAL A C 1
ATOM 3957 O O . VAL A 1 522 ? -21.418 22.717 -16.116 1.00 98.25 522 VAL A O 1
ATOM 3960 N N . ARG A 1 523 ? -19.758 23.961 -16.994 1.00 97.62 523 ARG A N 1
ATOM 3961 C CA . ARG A 1 523 ? -20.238 25.252 -16.474 1.00 97.62 523 ARG A CA 1
ATOM 3962 C C . ARG A 1 523 ? -21.391 25.803 -17.301 1.00 97.62 523 ARG A C 1
ATOM 3964 O O . ARG A 1 523 ? -22.315 26.373 -16.734 1.00 97.62 523 ARG A O 1
ATOM 3971 N N . GLU A 1 524 ? -21.320 25.636 -18.618 1.00 97.56 524 GLU A N 1
ATOM 3972 C CA . GLU A 1 524 ? -22.325 26.134 -19.563 1.00 97.56 524 GLU A CA 1
ATOM 3973 C C . GLU A 1 524 ? -23.456 25.125 -19.810 1.00 97.56 524 GLU A C 1
ATOM 3975 O O . GLU A 1 524 ? -24.493 25.492 -20.353 1.00 97.56 524 GLU A O 1
ATOM 3980 N N . GLY A 1 525 ? -23.283 23.862 -19.400 1.00 96.94 525 GLY A N 1
ATOM 3981 C CA . GLY A 1 525 ? -24.224 22.792 -19.731 1.00 96.94 525 GLY A CA 1
ATOM 3982 C C . GLY A 1 525 ? -24.183 22.412 -21.218 1.00 96.94 525 GLY A C 1
ATOM 3983 O O . GLY A 1 525 ? -25.178 21.926 -21.748 1.00 96.94 525 GLY A O 1
ATOM 3984 N N . ASP A 1 526 ? -23.045 22.622 -21.889 1.00 97.69 526 ASP A N 1
ATOM 3985 C CA . ASP A 1 526 ? -22.883 22.421 -23.331 1.00 97.69 526 ASP A CA 1
ATOM 3986 C C . ASP A 1 526 ? -22.270 21.053 -23.672 1.00 97.69 526 ASP A C 1
ATOM 3988 O O . ASP A 1 526 ? -21.062 20.823 -23.538 1.00 97.69 526 ASP A O 1
ATOM 3992 N N . TYR A 1 527 ? -23.112 20.153 -24.183 1.00 97.88 527 TYR A N 1
ATOM 3993 C CA . TYR A 1 527 ? -22.690 18.824 -24.619 1.00 97.88 527 TYR A CA 1
ATOM 3994 C C . TYR A 1 527 ? -21.762 18.857 -25.846 1.00 97.88 527 TYR A C 1
ATOM 3996 O O . TYR A 1 527 ? -20.896 17.993 -25.973 1.00 97.88 527 TYR A O 1
ATOM 4004 N N . ALA A 1 528 ? -21.856 19.862 -26.725 1.00 97.56 528 ALA A N 1
ATOM 4005 C CA . ALA A 1 528 ? -20.986 19.948 -27.900 1.00 97.56 528 ALA A CA 1
ATOM 4006 C C . ALA A 1 528 ? -19.524 20.225 -27.503 1.00 97.56 528 ALA A C 1
ATOM 4008 O O . ALA A 1 528 ? -18.601 19.597 -28.034 1.00 97.56 528 ALA A O 1
ATOM 4009 N N . SER A 1 529 ? -19.301 21.103 -26.517 1.00 97.56 529 SER A N 1
ATOM 4010 C CA . SER A 1 529 ? -17.978 21.302 -25.908 1.00 97.56 529 SER A CA 1
ATOM 4011 C C . SER A 1 529 ? -17.458 20.025 -25.236 1.00 97.56 529 SER A C 1
ATOM 4013 O O . SER A 1 529 ? -16.268 19.719 -25.351 1.00 97.56 529 SER A O 1
ATOM 4015 N N . TYR A 1 530 ? -18.331 19.234 -24.596 1.00 98.25 530 TYR A N 1
ATOM 4016 C CA . TYR A 1 530 ? -17.946 17.923 -24.063 1.00 98.25 530 TYR A CA 1
ATOM 4017 C C . TYR A 1 530 ? -17.522 16.959 -25.176 1.00 98.25 530 TYR A C 1
ATOM 4019 O O . TYR A 1 530 ? -16.484 16.318 -25.054 1.00 98.25 530 TYR A O 1
ATOM 4027 N N . GLN A 1 531 ? -18.256 16.889 -26.287 1.00 97.75 531 GLN A N 1
ATOM 4028 C CA . GLN A 1 531 ? -17.882 16.046 -27.426 1.00 97.75 531 GLN A CA 1
ATOM 4029 C C . GLN A 1 531 ? -16.536 16.466 -28.038 1.00 97.75 531 GLN A C 1
ATOM 4031 O O . GLN A 1 531 ? -15.761 15.611 -28.461 1.00 97.75 531 GLN A O 1
ATOM 4036 N N . ALA A 1 532 ? -16.219 17.766 -28.065 1.00 96.38 532 ALA A N 1
ATOM 4037 C CA . ALA A 1 532 ? -14.895 18.242 -28.471 1.00 96.38 532 ALA A CA 1
ATOM 4038 C C . ALA A 1 532 ? -13.793 17.755 -27.514 1.00 96.38 532 ALA A C 1
ATOM 4040 O O . ALA A 1 532 ? -12.783 17.223 -27.972 1.00 96.38 532 ALA A O 1
ATOM 4041 N N . PHE A 1 533 ? -14.020 17.855 -26.200 1.00 96.19 533 PHE A N 1
ATOM 4042 C CA . PHE A 1 533 ? -13.141 17.272 -25.183 1.00 96.19 533 PHE A CA 1
ATOM 4043 C C . PHE A 1 533 ? -12.971 15.753 -25.365 1.00 96.19 533 PHE A C 1
ATOM 4045 O O . PHE A 1 533 ? -11.843 15.262 -25.410 1.00 96.19 533 PHE A O 1
ATOM 4052 N N . ALA A 1 534 ? -14.073 15.014 -25.512 1.00 95.19 534 ALA A N 1
ATOM 4053 C CA . ALA A 1 534 ? -14.065 13.563 -25.644 1.00 95.19 534 ALA A CA 1
ATOM 4054 C C . ALA A 1 534 ? -13.309 13.121 -26.902 1.00 95.19 534 ALA A C 1
ATOM 4056 O O . ALA A 1 534 ? -12.506 12.196 -26.826 1.00 95.19 534 ALA A O 1
ATOM 4057 N N . ARG A 1 535 ? -13.469 13.822 -28.036 1.00 92.25 535 ARG A N 1
ATOM 4058 C CA . ARG A 1 535 ? -12.684 13.566 -29.256 1.00 92.25 535 ARG A CA 1
ATOM 4059 C C . ARG A 1 535 ? -11.180 13.705 -29.020 1.00 92.25 535 ARG A C 1
ATOM 4061 O O . ARG A 1 535 ? -10.452 12.796 -29.393 1.00 92.25 535 ARG A O 1
ATOM 4068 N N . LEU A 1 536 ? -10.722 14.771 -28.358 1.00 89.94 536 LEU A N 1
ATOM 4069 C CA . LEU A 1 536 ? -9.292 14.962 -28.065 1.00 89.94 536 LEU A CA 1
ATOM 4070 C C . LEU A 1 536 ? -8.717 13.893 -27.124 1.00 89.94 536 LEU A C 1
ATOM 4072 O O . LEU A 1 536 ? -7.545 13.542 -27.226 1.00 89.94 536 LEU A O 1
ATOM 4076 N N . VAL A 1 537 ? -9.522 13.384 -26.190 1.00 89.44 537 VAL A N 1
ATOM 4077 C CA . VAL A 1 537 ? -9.095 12.329 -25.256 1.00 89.44 537 VAL A CA 1
ATOM 4078 C C . VAL A 1 537 ? -9.112 10.941 -25.910 1.00 89.44 537 VAL A C 1
ATOM 4080 O O . VAL A 1 537 ? -8.218 10.128 -25.654 1.00 89.44 537 VAL A O 1
ATOM 4083 N N . ASN A 1 538 ? -10.130 10.667 -26.729 1.00 87.50 538 ASN A N 1
ATOM 4084 C CA . ASN A 1 538 ? -10.373 9.367 -27.351 1.00 87.50 538 ASN A CA 1
ATOM 4085 C C . ASN A 1 538 ? -9.525 9.150 -28.618 1.00 87.50 538 ASN A C 1
ATOM 4087 O O . ASN A 1 538 ? -9.155 8.011 -28.908 1.00 87.50 538 ASN A O 1
ATOM 4091 N N . ASP A 1 539 ? -9.210 10.208 -29.373 1.00 78.06 539 ASP A N 1
ATOM 4092 C CA . ASP A 1 539 ? -8.384 10.120 -30.578 1.00 78.06 539 ASP A CA 1
ATOM 4093 C C . ASP A 1 539 ? -6.891 10.041 -30.224 1.00 78.06 539 ASP A C 1
ATOM 4095 O O . ASP A 1 539 ? -6.169 11.033 -30.152 1.00 78.06 539 ASP A O 1
ATOM 4099 N N . GLN A 1 540 ? -6.429 8.812 -29.998 1.00 67.31 540 GLN A N 1
ATOM 4100 C CA . GLN A 1 540 ? -5.018 8.481 -29.777 1.00 67.31 540 GLN A CA 1
ATOM 4101 C C . GLN A 1 540 ? -4.349 7.937 -31.052 1.00 67.31 540 GLN A C 1
ATOM 4103 O O . GLN A 1 540 ? -3.385 7.184 -30.970 1.00 67.31 540 GLN A O 1
ATOM 4108 N N . THR A 1 541 ? -4.859 8.269 -32.249 1.00 56.97 541 THR A N 1
ATOM 4109 C CA . THR A 1 541 ? -4.322 7.763 -33.534 1.00 56.97 541 THR A CA 1
ATOM 4110 C C . THR A 1 541 ? -2.842 8.076 -33.756 1.00 56.97 541 THR A C 1
ATOM 4112 O O . THR A 1 541 ? -2.156 7.276 -34.385 1.00 56.97 541 THR A O 1
ATOM 4115 N N . ARG A 1 542 ? -2.347 9.206 -33.236 1.00 53.94 542 ARG A N 1
ATOM 4116 C CA . ARG A 1 542 ? -0.950 9.651 -33.399 1.00 53.94 542 ARG A CA 1
ATOM 4117 C C . ARG A 1 542 ? -0.091 9.463 -32.149 1.00 53.94 542 ARG A C 1
ATOM 4119 O O . ARG A 1 542 ? 1.097 9.193 -32.264 1.00 53.94 542 ARG A O 1
ATOM 4126 N N . GLU A 1 543 ? -0.694 9.582 -30.970 1.00 65.81 543 GLU A N 1
ATOM 4127 C CA . GLU A 1 543 ? -0.009 9.554 -29.675 1.00 65.81 543 GLU A CA 1
ATOM 4128 C C . GLU A 1 543 ? -0.677 8.515 -28.770 1.00 65.81 543 GLU A C 1
ATOM 4130 O O . GLU A 1 543 ? -1.652 8.804 -28.069 1.00 65.81 543 GLU A O 1
ATOM 4135 N N . LEU A 1 544 ? -0.165 7.286 -28.812 1.00 72.81 544 LEU A N 1
ATOM 4136 C CA . LEU A 1 544 ? -0.656 6.173 -28.002 1.00 72.81 544 LEU A CA 1
ATOM 4137 C C . LEU A 1 544 ? -0.284 6.402 -26.534 1.00 72.81 544 LEU A C 1
ATOM 4139 O O . LEU A 1 544 ? 0.884 6.307 -26.167 1.00 72.81 544 LEU A O 1
ATOM 4143 N N . LYS A 1 545 ? -1.277 6.704 -25.690 1.00 80.56 545 LYS A N 1
ATOM 4144 C CA . LYS A 1 545 ? -1.070 7.031 -24.263 1.00 80.56 545 LYS A CA 1
ATOM 4145 C C . LYS A 1 545 ? -1.526 5.917 -23.328 1.00 80.56 545 LYS A C 1
ATOM 4147 O O . LYS A 1 545 ? -1.104 5.861 -22.179 1.00 80.56 545 LYS A O 1
ATOM 4152 N N . THR A 1 546 ? -2.446 5.072 -23.790 1.00 87.94 546 THR A N 1
ATOM 4153 C CA . THR A 1 546 ? -3.135 4.059 -22.978 1.00 87.94 546 THR A CA 1
ATOM 4154 C C . THR A 1 546 ? -3.392 2.798 -23.796 1.00 87.94 546 THR A C 1
ATOM 4156 O O . THR A 1 546 ? -3.542 2.886 -25.015 1.00 87.94 546 THR A O 1
ATOM 4159 N N . LEU A 1 547 ? -3.517 1.636 -23.141 1.00 89.31 547 LEU A N 1
ATOM 4160 C CA . LEU A 1 547 ? -3.842 0.376 -23.827 1.00 89.31 547 LEU A CA 1
ATOM 4161 C C . LEU A 1 547 ? -5.198 0.443 -24.526 1.00 89.31 547 LEU A C 1
ATOM 4163 O O . LEU A 1 547 ? -5.316 0.035 -25.675 1.00 89.31 547 LEU A O 1
ATOM 4167 N N . ARG A 1 548 ? -6.202 1.044 -23.885 1.00 89.31 548 ARG A N 1
ATOM 4168 C CA . ARG A 1 548 ? -7.519 1.260 -24.497 1.00 89.31 548 ARG A CA 1
ATOM 4169 C C . ARG A 1 548 ? -7.525 2.167 -25.732 1.00 89.31 548 ARG A C 1
ATOM 4171 O O . ARG A 1 548 ? -8.472 2.119 -26.513 1.00 89.31 548 ARG A O 1
ATOM 4178 N N . GLY A 1 549 ? -6.464 2.946 -25.958 1.00 88.06 549 GLY A N 1
ATOM 4179 C CA . GLY A 1 549 ? -6.243 3.664 -27.219 1.00 88.06 549 GLY A CA 1
ATOM 4180 C C . GLY A 1 549 ? -5.971 2.736 -28.412 1.00 88.06 549 GLY A C 1
ATOM 4181 O O . GLY A 1 549 ? -6.159 3.142 -29.559 1.00 88.06 549 GLY A O 1
ATOM 4182 N N . LEU A 1 550 ? -5.581 1.483 -28.147 1.00 88.06 550 LEU A N 1
ATOM 4183 C CA . LEU A 1 550 ? -5.368 0.422 -29.137 1.00 88.06 550 LEU A CA 1
ATOM 4184 C C . LEU A 1 550 ? -6.638 -0.383 -29.436 1.00 88.06 550 LEU A C 1
ATOM 4186 O O . LEU A 1 550 ? -6.575 -1.322 -30.223 1.00 88.06 550 LEU A O 1
ATOM 4190 N N . PHE A 1 551 ? -7.772 -0.066 -28.811 1.00 90.44 551 PHE A N 1
ATOM 4191 C CA . PHE A 1 551 ? -9.025 -0.782 -29.033 1.00 90.44 551 PHE A CA 1
ATOM 4192 C C . PHE A 1 551 ? -9.891 -0.078 -30.074 1.00 90.44 551 PHE A C 1
ATOM 4194 O O . PHE A 1 551 ? -10.046 1.143 -30.047 1.00 90.44 551 PHE A O 1
ATOM 4201 N N . GLU A 1 552 ? -10.541 -0.860 -30.925 1.00 90.81 552 GLU A N 1
ATOM 4202 C CA . GLU A 1 552 ? -11.660 -0.460 -31.776 1.00 90.81 552 GLU A CA 1
ATOM 4203 C C . GLU A 1 552 ? -12.931 -1.171 -31.296 1.00 90.81 552 GLU A C 1
ATOM 4205 O O . GLU A 1 552 ? -12.871 -2.298 -30.803 1.00 90.81 552 GLU A O 1
ATOM 4210 N N . LEU A 1 553 ? -14.080 -0.493 -31.379 1.00 93.00 553 LEU A N 1
ATOM 4211 C CA . LEU A 1 553 ? -15.374 -1.084 -31.023 1.00 93.00 553 LEU A CA 1
ATOM 4212 C C . LEU A 1 553 ? -16.098 -1.531 -32.284 1.00 93.00 553 LEU A C 1
ATOM 4214 O O . LEU A 1 553 ? -16.113 -0.811 -33.281 1.00 93.00 553 LEU A O 1
ATOM 4218 N N . LYS A 1 554 ? -16.736 -2.698 -32.218 1.00 93.94 554 LYS A N 1
ATOM 4219 C CA . LYS A 1 554 ? -17.603 -3.193 -33.291 1.00 93.94 554 LYS A CA 1
ATOM 4220 C C . LYS A 1 554 ? -18.957 -2.494 -33.274 1.00 93.94 554 LYS A C 1
ATOM 4222 O O . LYS A 1 554 ? -19.521 -2.260 -32.208 1.00 93.94 554 LYS A O 1
ATOM 4227 N N . HIS A 1 555 ? -19.504 -2.233 -34.458 1.00 91.44 555 HIS A N 1
ATOM 4228 C CA . HIS A 1 555 ? -20.765 -1.507 -34.658 1.00 91.44 555 HIS A CA 1
ATOM 4229 C C . HIS A 1 555 ? -21.746 -2.301 -35.538 1.00 91.44 555 HIS A C 1
ATOM 4231 O O . HIS A 1 555 ? -22.386 -1.754 -36.433 1.00 91.44 555 HIS A O 1
ATOM 4237 N N . ASP A 1 556 ? -21.828 -3.615 -35.320 1.00 81.56 556 ASP A N 1
ATOM 4238 C CA . ASP A 1 556 ? -22.448 -4.545 -36.274 1.00 81.56 556 ASP A CA 1
ATOM 4239 C C . ASP A 1 556 ? -23.984 -4.424 -36.347 1.00 81.56 556 ASP A C 1
ATOM 4241 O O . ASP A 1 556 ? -24.582 -4.650 -37.404 1.00 81.56 556 ASP A O 1
ATOM 4245 N N . HIS A 1 557 ? -24.643 -4.066 -35.237 1.00 89.50 557 HIS A N 1
ATOM 4246 C CA . HIS A 1 557 ? -26.107 -4.104 -35.105 1.00 89.50 557 HIS A CA 1
ATOM 4247 C C . HIS A 1 557 ? -26.685 -2.872 -34.384 1.00 89.50 557 HIS A C 1
ATOM 4249 O O . HIS A 1 557 ? -27.262 -3.013 -33.307 1.00 89.50 557 HIS A O 1
ATOM 4255 N N . PRO A 1 558 ? -26.570 -1.658 -34.946 1.00 95.62 558 PRO A N 1
ATOM 4256 C CA . PRO A 1 558 ? -27.023 -0.447 -34.272 1.00 95.62 558 PRO A CA 1
ATOM 4257 C C . PRO A 1 558 ? -28.538 -0.440 -34.013 1.00 95.62 558 PRO A C 1
ATOM 4259 O O . PRO A 1 558 ? -29.339 -0.876 -34.844 1.00 95.62 558 PRO A O 1
ATOM 4262 N N . ILE A 1 559 ? -28.941 0.120 -32.873 1.00 97.62 559 ILE A N 1
ATOM 4263 C CA . ILE A 1 559 ? -30.338 0.329 -32.472 1.00 97.62 559 ILE A CA 1
ATOM 4264 C C . ILE A 1 559 ? -30.641 1.824 -32.272 1.00 97.62 559 ILE A C 1
ATOM 4266 O O . ILE A 1 559 ? -29.731 2.609 -32.007 1.00 97.62 559 ILE A O 1
ATOM 4270 N N . PRO A 1 560 ? -31.915 2.255 -32.358 1.00 97.56 560 PRO A N 1
ATOM 4271 C CA . PRO A 1 560 ? -32.292 3.621 -32.001 1.00 97.56 560 PRO A CA 1
ATOM 4272 C C . PRO A 1 560 ? -31.942 3.944 -30.543 1.00 97.56 560 PRO A C 1
ATOM 4274 O O . PRO A 1 560 ? -32.241 3.150 -29.650 1.00 97.56 560 PRO A O 1
ATOM 4277 N N . ILE A 1 561 ? -31.386 5.134 -30.291 1.00 96.88 561 ILE A N 1
ATOM 4278 C CA . ILE A 1 561 ? -30.970 5.577 -28.946 1.00 96.88 561 ILE A CA 1
ATOM 4279 C C . ILE A 1 561 ? -32.123 5.605 -27.926 1.00 96.88 561 ILE A C 1
ATOM 4281 O O . ILE A 1 561 ? -31.901 5.443 -26.727 1.00 96.88 561 ILE A O 1
ATOM 4285 N N . ASP A 1 562 ? -33.366 5.753 -28.391 1.00 96.94 562 ASP A N 1
ATOM 4286 C CA . ASP A 1 562 ? -34.568 5.726 -27.547 1.00 96.94 562 ASP A CA 1
ATOM 4287 C C . ASP A 1 562 ? -34.872 4.333 -26.975 1.00 96.94 562 ASP A C 1
ATOM 4289 O O . ASP A 1 562 ? -35.626 4.215 -26.012 1.00 96.94 562 ASP A O 1
ATOM 4293 N N . ARG A 1 563 ? -34.286 3.270 -27.547 1.00 96.94 563 ARG A N 1
ATOM 4294 C CA . ARG A 1 563 ? -34.345 1.912 -26.983 1.00 96.94 563 ARG A CA 1
ATOM 4295 C C . ARG A 1 563 ? -33.279 1.662 -25.922 1.00 96.94 563 ARG A C 1
ATOM 4297 O O . ARG A 1 563 ? -33.394 0.681 -25.194 1.00 96.94 563 ARG A O 1
ATOM 4304 N N . VAL A 1 564 ? -32.255 2.510 -25.854 1.00 98.38 564 VAL A N 1
ATOM 4305 C CA . VAL A 1 564 ? -31.201 2.403 -24.847 1.00 98.38 564 VAL A CA 1
ATOM 4306 C C . VAL A 1 564 ? -31.694 3.011 -23.543 1.00 98.38 564 VAL A C 1
ATOM 4308 O O . VAL A 1 564 ? -32.298 4.089 -23.551 1.00 98.38 564 VAL A O 1
ATOM 4311 N N . GLU A 1 565 ? -31.408 2.345 -22.423 1.00 98.06 565 GLU A N 1
ATOM 4312 C CA . GLU A 1 565 ? -31.724 2.852 -21.088 1.00 98.06 565 GLU A CA 1
ATOM 4313 C C . GLU A 1 565 ? -31.292 4.324 -20.920 1.00 98.06 565 GLU A C 1
ATOM 4315 O O . GLU A 1 565 ? -30.272 4.748 -21.473 1.00 98.06 565 GLU A O 1
ATOM 4320 N N . PRO A 1 566 ? -32.073 5.152 -20.205 1.00 98.25 566 PRO A N 1
ATOM 4321 C CA . PRO A 1 566 ? -31.801 6.581 -20.119 1.00 98.25 566 PRO A CA 1
ATOM 4322 C C . PRO A 1 566 ? -30.495 6.861 -19.367 1.00 98.25 566 PRO A C 1
ATOM 4324 O O . PRO A 1 566 ? -30.085 6.104 -18.488 1.00 98.25 566 PRO A O 1
ATOM 4327 N N . ALA A 1 567 ? -29.879 8.019 -19.631 1.00 97.69 567 ALA A N 1
ATOM 4328 C CA . ALA A 1 567 ? -28.644 8.427 -18.954 1.00 97.69 567 ALA A CA 1
ATOM 4329 C C . ALA A 1 567 ? -28.793 8.439 -17.417 1.00 97.69 567 ALA A C 1
ATOM 4331 O O . ALA A 1 567 ? -27.853 8.101 -16.704 1.00 97.69 567 ALA A O 1
ATOM 4332 N N . SER A 1 568 ? -29.995 8.739 -16.906 1.00 97.81 568 SER A N 1
ATOM 4333 C CA . SER A 1 568 ? -30.342 8.700 -15.476 1.00 97.81 568 SER A CA 1
ATOM 4334 C C . SER A 1 568 ? -30.295 7.300 -14.842 1.00 97.81 568 SER A C 1
ATOM 4336 O O . SER A 1 568 ? -30.217 7.191 -13.618 1.00 97.81 568 SER A O 1
ATOM 4338 N N . ALA A 1 569 ? -30.340 6.227 -15.637 1.00 98.12 569 ALA A N 1
ATOM 4339 C CA . ALA A 1 569 ? -30.102 4.863 -15.171 1.00 98.12 569 ALA A CA 1
ATOM 4340 C C . ALA A 1 569 ? -28.598 4.542 -15.153 1.00 98.12 569 ALA A C 1
ATOM 4342 O O . ALA A 1 569 ? -28.091 4.040 -14.149 1.00 98.12 569 ALA A O 1
ATOM 4343 N N . ILE A 1 570 ? -27.872 4.938 -16.204 1.00 98.25 570 ILE A N 1
ATOM 4344 C CA . ILE A 1 570 ? -26.426 4.703 -16.348 1.00 98.25 570 ILE A CA 1
ATOM 4345 C C . ILE A 1 570 ? -25.623 5.409 -15.245 1.00 98.25 570 ILE A C 1
ATOM 4347 O O . ILE A 1 570 ? -24.751 4.789 -14.638 1.00 98.25 570 ILE A O 1
ATOM 4351 N N . VAL A 1 571 ? -25.940 6.668 -14.914 1.00 98.19 571 VAL A N 1
ATOM 4352 C CA . VAL A 1 571 ? -25.206 7.439 -13.883 1.00 98.19 571 VAL A CA 1
ATOM 4353 C C . VAL A 1 571 ? -25.229 6.802 -12.488 1.00 98.19 571 VAL A C 1
ATOM 4355 O O . VAL A 1 571 ? -24.347 7.082 -11.680 1.00 98.19 571 VAL A O 1
ATOM 4358 N N . LYS A 1 572 ? -26.176 5.901 -12.194 1.00 98.25 572 LYS A N 1
ATOM 4359 C CA . LYS A 1 572 ? -26.232 5.169 -10.911 1.00 98.25 572 LYS A CA 1
ATOM 4360 C C . LYS A 1 572 ? -25.087 4.165 -10.737 1.00 98.25 572 LYS A C 1
ATOM 4362 O O . LYS A 1 572 ? -24.829 3.715 -9.620 1.00 98.25 572 LYS A O 1
ATOM 4367 N N . ARG A 1 573 ? -24.405 3.827 -11.836 1.00 98.38 573 ARG A N 1
ATOM 4368 C CA . ARG A 1 573 ? -23.189 2.998 -11.877 1.00 98.38 573 ARG A CA 1
ATOM 4369 C C . ARG A 1 573 ? -21.916 3.817 -11.681 1.00 98.38 573 ARG A C 1
ATOM 4371 O O . ARG A 1 573 ? -20.827 3.249 -11.632 1.00 98.38 573 ARG A O 1
ATOM 4378 N N . PHE A 1 574 ? -22.026 5.145 -11.625 1.00 98.62 574 PHE A N 1
ATOM 4379 C CA . PHE A 1 574 ? -20.880 6.026 -11.468 1.00 98.62 574 PHE A CA 1
ATOM 4380 C C . PHE A 1 574 ? -20.627 6.328 -10.000 1.00 98.62 574 PHE A C 1
ATOM 4382 O O . PHE A 1 574 ? -21.537 6.654 -9.228 1.00 98.62 574 PHE A O 1
ATOM 4389 N N . CYS A 1 575 ? -19.350 6.269 -9.646 1.00 98.00 575 CYS A N 1
ATOM 4390 C CA . CYS A 1 575 ? -18.865 6.588 -8.320 1.00 98.00 575 CYS A CA 1
ATOM 4391 C C . CYS A 1 575 ? -17.790 7.671 -8.409 1.00 98.00 575 CYS A C 1
ATOM 4393 O O . CYS A 1 575 ? -16.947 7.636 -9.308 1.00 98.00 575 CYS A O 1
ATOM 4395 N N . THR A 1 576 ? -17.750 8.612 -7.463 1.00 97.12 576 THR A N 1
ATOM 4396 C CA . THR A 1 576 ? -16.542 9.433 -7.306 1.00 97.12 576 THR A CA 1
ATOM 4397 C C . THR A 1 576 ? -15.485 8.654 -6.531 1.00 97.12 576 THR A C 1
ATOM 4399 O O . THR A 1 576 ? -15.779 7.981 -5.541 1.00 97.12 576 THR A O 1
ATOM 4402 N N . GLY A 1 577 ? -14.240 8.710 -7.003 1.00 88.38 577 GLY A N 1
ATOM 4403 C CA . GLY A 1 577 ? -13.132 7.982 -6.394 1.00 88.38 577 GLY A CA 1
ATOM 4404 C C . GLY A 1 577 ? -12.837 8.448 -4.965 1.00 88.38 577 GLY A C 1
ATOM 4405 O O . GLY A 1 577 ? -13.117 9.582 -4.583 1.00 88.38 577 GLY A O 1
ATOM 4406 N N . ALA A 1 578 ? -12.228 7.561 -4.179 1.00 92.31 578 ALA A N 1
ATOM 4407 C CA . ALA A 1 578 ? -11.874 7.787 -2.779 1.00 92.31 578 ALA A CA 1
ATOM 4408 C C . ALA A 1 578 ? -10.846 8.924 -2.599 1.00 92.31 578 ALA A C 1
ATOM 4410 O O . ALA A 1 578 ? -9.638 8.712 -2.734 1.00 92.31 578 ALA A O 1
ATOM 4411 N N . MET A 1 579 ? -11.311 10.131 -2.266 1.00 96.31 579 MET A N 1
ATOM 4412 C CA . MET A 1 579 ? -10.475 11.323 -2.086 1.00 96.31 579 MET A CA 1
ATOM 4413 C C . MET A 1 579 ? -10.693 11.913 -0.695 1.00 96.31 579 MET A C 1
ATOM 4415 O O . MET A 1 579 ? -11.742 12.471 -0.408 1.00 96.31 579 MET A O 1
ATOM 4419 N N . SER A 1 580 ? -9.687 11.803 0.177 1.00 96.50 580 SER A N 1
ATOM 4420 C CA . SER A 1 580 ? -9.876 12.128 1.595 1.00 96.50 580 SER A CA 1
ATOM 4421 C C . SER A 1 580 ? -10.138 13.611 1.863 1.00 96.50 580 SER A C 1
ATOM 4423 O O . SER A 1 580 ? -9.418 14.487 1.365 1.00 96.50 580 SER A O 1
ATOM 4425 N N . TYR A 1 581 ? -11.083 13.890 2.766 1.00 95.75 581 TYR A N 1
ATOM 4426 C CA . TYR A 1 581 ? -11.141 15.177 3.457 1.00 95.75 581 TYR A CA 1
ATOM 4427 C C . TYR A 1 581 ? -9.807 15.426 4.182 1.00 95.75 581 TYR A C 1
ATOM 4429 O O . TYR A 1 581 ? -9.312 14.579 4.934 1.00 95.75 581 TYR A O 1
ATOM 4437 N N . GLY A 1 582 ? -9.162 16.548 3.864 1.00 94.69 582 GLY A N 1
ATOM 4438 C CA . GLY A 1 582 ? -7.776 16.855 4.229 1.00 94.69 582 GLY A CA 1
ATOM 4439 C C . GLY A 1 582 ? -6.860 16.882 3.008 1.00 94.69 582 GLY A C 1
ATOM 4440 O O . GLY A 1 582 ? -6.136 17.858 2.800 1.00 94.69 582 GLY A O 1
ATOM 4441 N N . SER A 1 583 ? -6.944 15.877 2.130 1.00 95.81 583 SER A N 1
ATOM 4442 C CA . SER A 1 583 ? -6.298 15.950 0.813 1.00 95.81 583 SER A CA 1
ATOM 4443 C C . SER A 1 583 ? -6.982 17.011 -0.047 1.00 95.81 583 SER A C 1
ATOM 4445 O O . SER A 1 583 ? -6.311 17.916 -0.554 1.00 95.81 583 SER A O 1
ATOM 4447 N N . ILE A 1 584 ? -8.311 16.930 -0.133 1.00 97.75 584 ILE A N 1
ATOM 4448 C CA . ILE A 1 584 ? -9.172 17.958 -0.719 1.00 97.75 584 ILE A CA 1
ATOM 4449 C C . ILE A 1 584 ? -9.898 18.752 0.374 1.00 97.75 584 ILE A C 1
ATOM 4451 O O . ILE A 1 584 ? -10.006 18.312 1.526 1.00 97.75 584 ILE A O 1
ATOM 4455 N N . SER A 1 585 ? -10.325 19.957 0.024 1.00 97.69 585 SER A N 1
ATOM 4456 C CA . SER A 1 585 ? -11.052 20.890 0.872 1.00 97.69 585 SER A CA 1
ATOM 4457 C C . SER A 1 585 ? -12.445 20.358 1.206 1.00 97.69 585 SER A C 1
ATOM 4459 O O . SER A 1 585 ? -12.964 19.449 0.551 1.00 97.69 585 SER A O 1
ATOM 4461 N N . GLN A 1 586 ? -13.055 20.915 2.251 1.00 96.31 586 GLN A N 1
ATOM 4462 C CA . GLN A 1 586 ? -14.415 20.549 2.647 1.00 96.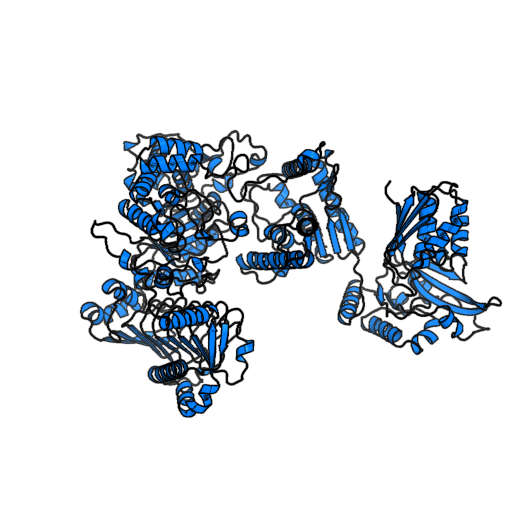31 586 GLN A CA 1
ATOM 4463 C C . GLN A 1 586 ? -15.423 20.890 1.548 1.00 96.31 586 GLN A C 1
ATOM 4465 O O . GLN A 1 586 ? -16.371 20.139 1.331 1.00 96.31 586 GLN A O 1
ATOM 4470 N N . GLU A 1 587 ? -15.198 22.006 0.857 1.00 97.38 587 GLU A N 1
ATOM 4471 C CA . GLU A 1 587 ? -16.046 22.527 -0.206 1.00 97.38 587 GLU A CA 1
ATOM 4472 C C . GLU A 1 587 ? -16.097 21.559 -1.392 1.00 97.38 587 GLU A C 1
ATOM 4474 O O . GLU A 1 587 ? -17.182 21.108 -1.753 1.00 97.38 587 GLU A O 1
ATOM 4479 N N . ALA A 1 588 ? -14.933 21.167 -1.923 1.00 98.00 588 ALA A N 1
ATOM 4480 C CA . ALA A 1 588 ? -14.833 20.187 -3.007 1.00 98.00 588 ALA A CA 1
ATOM 4481 C C . ALA A 1 588 ? -15.424 18.832 -2.586 1.00 98.00 588 ALA A C 1
ATOM 4483 O O . ALA A 1 588 ? -16.284 18.264 -3.251 1.00 98.00 588 ALA A O 1
ATOM 4484 N N . HIS A 1 589 ? -15.047 18.333 -1.405 1.00 98.00 589 HIS A N 1
ATOM 4485 C CA . HIS A 1 589 ? -15.543 17.043 -0.928 1.00 98.00 589 HIS A CA 1
ATOM 4486 C C . HIS A 1 589 ? -17.074 17.017 -0.754 1.00 98.00 589 HIS A C 1
ATOM 4488 O O . HIS A 1 589 ? -17.720 15.998 -1.009 1.00 98.00 589 HIS A O 1
ATOM 4494 N N . THR A 1 590 ? -17.664 18.118 -0.290 1.00 97.12 590 THR A N 1
ATOM 4495 C CA . THR A 1 590 ? -19.114 18.230 -0.087 1.00 97.12 590 THR A CA 1
ATOM 4496 C C . THR A 1 590 ? -19.849 18.394 -1.413 1.00 97.12 590 THR A C 1
ATOM 4498 O O . THR A 1 590 ? -20.900 17.782 -1.597 1.00 97.12 590 THR A O 1
ATOM 4501 N N . ALA A 1 591 ? -19.291 19.163 -2.353 1.00 98.19 591 ALA A N 1
ATOM 4502 C CA . ALA A 1 591 ? -19.879 19.356 -3.673 1.00 98.19 591 ALA A CA 1
ATOM 4503 C C . ALA A 1 591 ? -19.984 18.036 -4.455 1.00 98.19 591 ALA A C 1
ATOM 4505 O O . ALA A 1 591 ? -21.055 17.744 -4.993 1.00 98.19 591 ALA A O 1
ATOM 4506 N N . LEU A 1 592 ? -18.946 17.191 -4.412 1.00 98.50 592 LEU A N 1
ATOM 4507 C CA . LEU A 1 592 ? -18.994 15.831 -4.962 1.00 98.50 592 LEU A CA 1
ATOM 4508 C C . LEU A 1 592 ? -20.107 14.987 -4.329 1.00 98.50 592 LEU A C 1
ATOM 4510 O O . LEU A 1 592 ? -20.853 14.324 -5.045 1.00 98.50 592 LEU A O 1
ATOM 4514 N N . ALA A 1 593 ? -20.237 15.000 -3.000 1.00 98.38 593 ALA A N 1
ATOM 4515 C CA . ALA A 1 593 ? -21.247 14.193 -2.314 1.00 98.38 593 ALA A CA 1
ATOM 4516 C C . ALA A 1 593 ? -22.675 14.616 -2.674 1.00 98.38 593 ALA A C 1
ATOM 4518 O O . ALA A 1 593 ? -23.502 13.770 -3.009 1.00 98.38 593 ALA A O 1
ATOM 4519 N N . ILE A 1 594 ? -22.942 15.924 -2.687 1.00 98.69 594 ILE A N 1
ATOM 4520 C CA . ILE A 1 594 ? -24.243 16.463 -3.097 1.00 98.69 594 ILE A CA 1
ATOM 4521 C C . ILE A 1 594 ? -24.548 16.077 -4.549 1.00 98.69 594 ILE A C 1
ATOM 4523 O O . ILE A 1 594 ? -25.642 15.593 -4.834 1.00 98.69 594 ILE A O 1
ATOM 4527 N N . ALA A 1 595 ? -23.584 16.241 -5.461 1.00 98.62 595 ALA A N 1
ATOM 4528 C CA . ALA A 1 595 ? -23.766 15.903 -6.870 1.00 98.62 595 ALA A CA 1
ATOM 4529 C C . ALA A 1 595 ? -24.121 14.423 -7.068 1.00 98.62 595 ALA A C 1
ATOM 4531 O O . ALA A 1 595 ? -25.096 14.107 -7.748 1.00 98.62 595 ALA A O 1
ATOM 4532 N N . MET A 1 596 ? -23.375 13.514 -6.434 1.00 98.62 596 MET A N 1
ATOM 4533 C CA . MET A 1 596 ? -23.619 12.078 -6.580 1.00 98.62 596 MET A CA 1
ATOM 4534 C C . MET A 1 596 ? -24.947 11.643 -5.962 1.00 98.62 596 MET A C 1
ATOM 4536 O O . MET A 1 596 ? -25.664 10.856 -6.578 1.00 98.62 596 MET A O 1
ATOM 4540 N N . ASN A 1 597 ? -25.322 12.207 -4.811 1.00 98.31 597 ASN A N 1
ATOM 4541 C CA . ASN A 1 597 ? -26.614 11.927 -4.187 1.00 98.31 597 ASN A CA 1
ATOM 4542 C C . ASN A 1 597 ? -27.789 12.415 -5.051 1.00 98.31 597 ASN A C 1
ATOM 4544 O O . ASN A 1 597 ? -28.790 11.711 -5.160 1.00 98.31 597 ASN A O 1
ATOM 4548 N N . ARG A 1 598 ? -27.661 13.569 -5.727 1.00 97.94 598 ARG A N 1
ATOM 4549 C CA . ARG A 1 598 ? -28.663 14.052 -6.699 1.00 97.94 598 ARG A CA 1
ATOM 4550 C C . ARG A 1 598 ? -28.808 13.118 -7.905 1.00 97.94 598 ARG A C 1
ATOM 4552 O O . ARG A 1 598 ? -29.914 12.944 -8.407 1.00 97.94 598 ARG A O 1
ATOM 4559 N N . LEU A 1 599 ? -27.706 12.521 -8.366 1.00 97.50 599 LEU A N 1
ATOM 4560 C CA . LEU A 1 599 ? -27.688 11.575 -9.492 1.00 97.50 599 LEU A CA 1
ATOM 4561 C C . LEU A 1 599 ? -28.198 10.172 -9.123 1.00 97.50 599 LEU A C 1
ATOM 4563 O O . LEU A 1 599 ? -28.517 9.384 -10.011 1.00 97.50 599 LEU A O 1
ATOM 4567 N N . GLY A 1 600 ? -28.229 9.825 -7.833 1.00 96.75 600 GLY A N 1
ATOM 4568 C CA . GLY A 1 600 ? -28.391 8.439 -7.385 1.00 96.75 600 GLY A CA 1
ATOM 4569 C C . GLY A 1 600 ? -27.165 7.556 -7.662 1.00 96.75 600 GLY A C 1
ATOM 4570 O O . GLY A 1 600 ? -27.270 6.333 -7.587 1.00 96.75 600 GLY A O 1
ATOM 4571 N N . GLY A 1 601 ? -26.023 8.164 -8.000 1.00 96.94 601 GLY A N 1
ATOM 4572 C CA . GLY A 1 601 ? -24.716 7.508 -7.970 1.00 96.94 601 GLY A CA 1
ATOM 4573 C C . GLY A 1 601 ? -24.130 7.563 -6.558 1.00 96.94 601 GLY A C 1
ATOM 4574 O O . GLY A 1 601 ? -24.849 7.795 -5.584 1.00 96.94 601 GLY A O 1
ATOM 4575 N N . ARG A 1 602 ? -22.818 7.352 -6.412 1.00 98.06 602 ARG A N 1
ATOM 4576 C CA . ARG A 1 602 ? -22.194 7.286 -5.078 1.00 98.06 602 ARG A CA 1
ATOM 4577 C C . ARG A 1 602 ? -20.920 8.115 -4.975 1.00 98.06 602 ARG A C 1
ATOM 4579 O O . ARG A 1 602 ? -20.086 8.107 -5.871 1.00 98.06 602 ARG A O 1
ATOM 4586 N N . SER A 1 603 ? -20.734 8.825 -3.865 1.00 98.31 603 SER A N 1
ATOM 4587 C CA . SER A 1 603 ? -19.451 9.458 -3.541 1.00 98.31 603 SER A CA 1
ATOM 4588 C C . SER A 1 603 ? -18.721 8.713 -2.435 1.00 98.31 603 SER A C 1
ATOM 4590 O O . SER A 1 603 ? -19.353 8.065 -1.600 1.00 98.31 603 SER A O 1
ATOM 4592 N N . ASN A 1 604 ? -17.395 8.841 -2.406 1.00 98.44 604 ASN A N 1
ATOM 4593 C CA . ASN A 1 604 ? -16.536 8.141 -1.457 1.00 98.44 604 ASN A CA 1
ATOM 4594 C C . ASN A 1 604 ? -15.777 9.113 -0.541 1.00 98.44 604 ASN A C 1
ATOM 4596 O O . ASN A 1 604 ? -15.191 10.084 -1.014 1.00 98.44 604 ASN A O 1
ATOM 4600 N N . THR A 1 605 ? -15.756 8.831 0.765 1.00 97.81 605 THR A N 1
ATOM 4601 C CA . THR A 1 605 ? -15.075 9.654 1.785 1.00 97.81 605 THR A CA 1
ATOM 4602 C C . THR A 1 605 ? -13.552 9.711 1.646 1.00 97.81 605 THR A C 1
ATOM 4604 O O . THR A 1 605 ? -12.890 10.573 2.228 1.00 97.81 605 THR A O 1
ATOM 4607 N N . GLY A 1 606 ? -12.960 8.713 0.986 1.00 95.75 606 GLY A N 1
ATOM 4608 C CA . GLY A 1 606 ? -11.553 8.383 1.171 1.00 95.75 606 GLY A CA 1
ATOM 4609 C C . GLY A 1 606 ? -11.199 8.089 2.633 1.00 95.75 606 GLY A C 1
ATOM 4610 O O . GLY A 1 606 ? -12.057 7.911 3.497 1.00 95.75 606 GLY A O 1
ATOM 4611 N N . GLU A 1 607 ? -9.903 8.082 2.932 1.00 93.62 607 GLU A N 1
ATOM 4612 C CA . GLU A 1 607 ? -9.362 7.724 4.254 1.00 93.62 607 GLU A CA 1
ATOM 4613 C C . GLU A 1 607 ? -9.484 8.836 5.313 1.00 93.62 607 GLU A C 1
ATOM 4615 O O . GLU A 1 607 ? -8.795 8.803 6.328 1.00 93.62 607 GLU A O 1
ATOM 4620 N N . GLY A 1 608 ? -10.243 9.900 5.038 1.00 92.00 608 GLY A N 1
ATOM 4621 C CA . GLY A 1 608 ? -10.211 11.129 5.835 1.00 92.00 608 GLY A CA 1
ATOM 4622 C C . GLY A 1 608 ? -11.163 11.169 7.024 1.00 92.00 608 GLY A C 1
ATOM 4623 O O . GLY A 1 608 ? -11.093 12.130 7.787 1.00 92.00 608 GLY A O 1
ATOM 4624 N N . GLY A 1 609 ? -12.042 10.174 7.157 1.00 94.94 609 GLY A N 1
ATOM 4625 C CA . GLY A 1 609 ? -13.257 10.286 7.959 1.00 94.94 609 GLY A CA 1
ATOM 4626 C C . GLY A 1 609 ? -14.292 11.208 7.307 1.00 94.94 609 GLY A C 1
ATOM 4627 O O . GLY A 1 609 ? -14.083 11.757 6.223 1.00 94.94 609 GLY A O 1
ATOM 4628 N N . GLU A 1 610 ? -15.426 11.390 7.975 1.00 96.75 610 GLU A N 1
ATOM 4629 C CA . GLU A 1 610 ? -16.481 12.300 7.534 1.00 96.75 610 GLU A CA 1
ATOM 4630 C C . GLU A 1 610 ? -17.140 12.960 8.746 1.00 96.75 610 GLU A C 1
ATOM 4632 O O . GLU A 1 610 ? -17.408 12.289 9.740 1.00 96.75 610 GLU A O 1
ATOM 4637 N N . ASP A 1 611 ? -17.391 14.269 8.668 1.00 95.12 611 ASP A N 1
ATOM 4638 C CA . ASP A 1 611 ? -18.056 15.002 9.747 1.00 95.12 611 ASP A CA 1
ATOM 4639 C C . ASP A 1 611 ? -19.520 14.531 9.901 1.00 95.12 611 ASP A C 1
ATOM 4641 O O . ASP A 1 611 ? -20.273 14.605 8.919 1.00 95.12 611 ASP A O 1
ATOM 4645 N N . PRO A 1 612 ? -19.954 14.092 11.102 1.00 94.31 612 PRO A N 1
ATOM 4646 C CA . PRO A 1 612 ? -21.321 13.634 11.347 1.00 94.31 612 PRO A CA 1
ATOM 4647 C C . PRO A 1 612 ? -22.420 14.643 11.009 1.00 94.31 612 PRO A C 1
ATOM 4649 O O . PRO A 1 612 ? -23.548 14.241 10.720 1.00 94.31 612 PRO A O 1
ATOM 4652 N N . VAL A 1 613 ? -22.115 15.948 10.968 1.00 93.44 613 VAL A N 1
ATOM 4653 C CA . VAL A 1 613 ? -23.088 16.969 10.539 1.00 93.44 613 VAL A CA 1
ATOM 4654 C C . VAL A 1 613 ? -23.631 16.693 9.131 1.00 93.44 613 VAL A C 1
ATOM 4656 O O . VAL A 1 613 ? -24.779 17.016 8.834 1.00 93.44 613 VAL A O 1
ATOM 4659 N N . ARG A 1 614 ? -22.838 16.034 8.274 1.00 95.75 614 ARG A N 1
ATOM 4660 C CA . ARG A 1 614 ? -23.195 15.710 6.885 1.00 95.75 614 ARG A CA 1
ATOM 4661 C C . ARG A 1 614 ? -24.193 14.563 6.764 1.00 95.75 614 ARG A C 1
ATOM 4663 O O . ARG A 1 614 ? -24.725 14.358 5.678 1.00 95.75 614 ARG A O 1
ATOM 4670 N N . PHE A 1 615 ? -24.445 13.809 7.835 1.00 95.88 615 PHE A N 1
ATOM 4671 C CA . PHE A 1 615 ? -25.371 12.669 7.807 1.00 95.88 615 PHE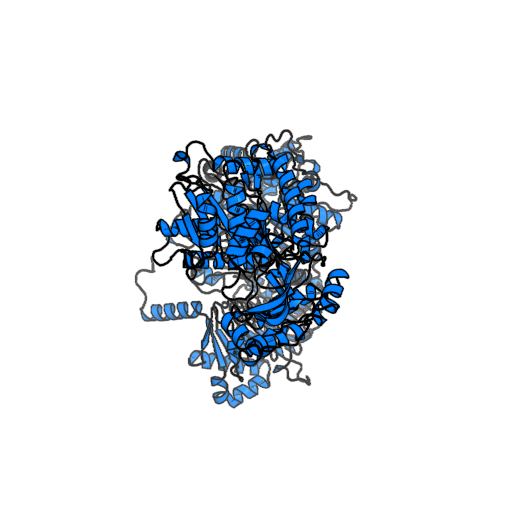 A CA 1
ATOM 4672 C C . PHE A 1 615 ? -26.834 13.115 7.750 1.00 95.88 615 PHE A C 1
ATOM 4674 O O . PHE A 1 615 ? -27.711 12.318 7.425 1.00 95.88 615 PHE A O 1
ATOM 4681 N N . ARG A 1 616 ? -27.098 14.394 8.037 1.00 93.44 616 ARG A N 1
ATOM 4682 C CA . ARG A 1 616 ? -28.426 14.999 7.969 1.00 93.44 616 ARG A CA 1
ATOM 4683 C C . ARG A 1 616 ? -28.576 15.801 6.670 1.00 93.44 616 ARG A C 1
ATOM 4685 O O . ARG A 1 616 ? -27.609 16.441 6.249 1.00 93.44 616 ARG A O 1
ATOM 4692 N N . PRO A 1 617 ? -29.766 15.799 6.046 1.00 95.44 617 PRO A N 1
ATOM 4693 C CA . PRO A 1 617 ? -30.051 16.687 4.927 1.00 95.44 617 PRO A CA 1
ATOM 4694 C C . PRO A 1 617 ? -29.874 18.160 5.311 1.00 95.44 617 PRO A C 1
ATOM 4696 O O . PRO A 1 617 ? -30.182 18.572 6.432 1.00 95.44 617 PRO A O 1
ATOM 4699 N N . LEU A 1 618 ? -29.392 18.950 4.359 1.00 95.00 618 LEU A N 1
ATOM 4700 C CA . LEU A 1 618 ? -29.315 20.401 4.443 1.00 95.00 618 LEU A CA 1
ATOM 4701 C C . LEU A 1 618 ? -30.723 21.021 4.336 1.00 95.00 618 LEU A C 1
ATOM 4703 O O . LEU A 1 618 ? -31.643 20.376 3.828 1.00 95.00 618 LEU A O 1
ATOM 4707 N N . PRO A 1 619 ? -30.914 22.293 4.745 1.00 95.38 619 PRO A N 1
ATOM 4708 C CA . PRO A 1 619 ? -32.219 22.960 4.667 1.00 95.38 619 PRO A CA 1
ATOM 4709 C C . PRO A 1 619 ? -32.843 23.008 3.263 1.00 95.38 619 PRO A C 1
ATOM 4711 O O . PRO A 1 619 ? -34.058 23.105 3.138 1.00 95.38 619 PRO A O 1
ATOM 4714 N N . ASN A 1 620 ? -32.028 22.934 2.207 1.00 94.12 620 ASN A N 1
ATOM 4715 C CA . ASN A 1 620 ? -32.478 22.912 0.814 1.00 94.12 620 ASN A CA 1
ATOM 4716 C C . ASN A 1 620 ? -32.825 21.498 0.294 1.00 94.12 620 ASN A C 1
ATOM 4718 O O . ASN A 1 620 ? -33.131 21.353 -0.886 1.00 94.12 620 ASN A O 1
ATOM 4722 N N . GLY A 1 621 ? -32.750 20.468 1.142 1.00 94.81 621 GLY A N 1
ATOM 4723 C CA . GLY A 1 621 ? -33.022 19.072 0.793 1.00 94.81 621 GLY A CA 1
ATOM 4724 C C . GLY A 1 621 ? -31.815 18.289 0.268 1.00 94.81 621 GLY A C 1
ATOM 4725 O O . GLY A 1 621 ? -31.902 17.067 0.152 1.00 94.81 621 GLY A O 1
ATOM 4726 N N . ASP A 1 622 ? -30.681 18.942 -0.004 1.00 97.12 622 ASP A N 1
ATOM 4727 C CA . ASP A 1 622 ? -29.467 18.239 -0.421 1.00 97.12 622 ASP A CA 1
ATOM 4728 C C . ASP A 1 622 ? -28.899 17.392 0.717 1.00 97.12 622 ASP A C 1
ATOM 4730 O O . ASP A 1 622 ? -28.867 17.806 1.876 1.00 97.12 622 ASP A O 1
ATOM 4734 N N . LEU A 1 623 ? -28.354 16.228 0.375 1.00 97.44 623 LEU A N 1
ATOM 4735 C CA . LEU A 1 623 ? -27.618 15.398 1.316 1.00 97.44 623 LEU A CA 1
ATOM 4736 C C . LEU A 1 623 ? -26.121 15.487 1.019 1.00 97.44 623 LEU A C 1
ATOM 4738 O O . LEU A 1 623 ? -25.669 15.149 -0.071 1.00 97.44 623 LEU A O 1
ATOM 4742 N N . ALA A 1 624 ? -25.342 15.910 2.013 1.00 97.25 624 ALA A N 1
ATOM 4743 C CA . ALA A 1 624 ? -23.887 16.004 1.917 1.00 97.25 624 ALA A CA 1
ATOM 4744 C C . ALA A 1 624 ? -23.162 14.721 2.362 1.00 97.25 624 ALA A C 1
ATOM 4746 O O . ALA A 1 624 ? -21.932 14.693 2.348 1.00 97.25 624 ALA A O 1
ATOM 4747 N N . ARG A 1 625 ? -23.882 13.680 2.792 1.00 97.81 625 ARG A N 1
ATOM 4748 C CA . ARG A 1 625 ? -23.331 12.388 3.229 1.00 97.81 625 ARG A CA 1
ATOM 4749 C C . ARG A 1 625 ? -22.715 11.642 2.052 1.00 97.81 625 ARG A C 1
ATOM 4751 O O . ARG A 1 625 ? -23.376 11.477 1.031 1.00 97.81 625 ARG A O 1
ATOM 4758 N N . SER A 1 626 ? -21.503 11.129 2.206 1.00 98.38 626 SER A N 1
ATOM 4759 C CA . SER A 1 626 ? -20.937 10.213 1.214 1.00 98.38 626 SER A CA 1
ATOM 4760 C C . SER A 1 626 ? -21.540 8.819 1.375 1.00 98.38 626 SER A C 1
ATOM 4762 O O . SER A 1 626 ? -21.569 8.280 2.481 1.00 98.38 626 SER A O 1
ATOM 4764 N N . ALA A 1 627 ? -22.020 8.241 0.275 1.00 98.38 627 ALA A N 1
ATOM 4765 C CA . ALA A 1 627 ? -22.626 6.909 0.271 1.00 98.38 627 ALA A CA 1
ATOM 4766 C C . ALA A 1 627 ? -21.600 5.799 0.564 1.00 98.38 627 ALA A C 1
ATOM 4768 O O . ALA A 1 627 ? -21.911 4.842 1.274 1.00 98.38 627 ALA A O 1
ATOM 4769 N N . ILE A 1 628 ? -20.369 5.951 0.059 1.00 98.69 628 ILE A N 1
ATOM 4770 C CA . ILE A 1 628 ? -19.263 5.014 0.275 1.00 98.69 628 ILE A CA 1
ATOM 4771 C C . ILE A 1 628 ? -18.353 5.558 1.369 1.00 98.69 628 ILE A C 1
ATOM 4773 O O . ILE A 1 628 ? -17.849 6.682 1.281 1.00 98.69 628 ILE A O 1
ATOM 4777 N N . LYS A 1 629 ? -18.092 4.733 2.378 1.00 98.69 629 LYS A N 1
ATOM 4778 C CA . LYS A 1 629 ? -17.206 5.048 3.494 1.00 98.69 629 LYS A CA 1
ATOM 4779 C C . LYS A 1 629 ? -16.013 4.117 3.495 1.00 98.69 629 LYS A C 1
ATOM 4781 O O . LYS A 1 629 ? -16.150 2.900 3.581 1.00 98.69 629 LYS A O 1
ATOM 4786 N N . GLN A 1 630 ? -14.825 4.693 3.391 1.00 98.12 630 GLN A N 1
ATOM 4787 C CA . GLN A 1 630 ? -13.600 3.912 3.321 1.00 98.12 630 GLN A CA 1
ATOM 4788 C C . GLN A 1 630 ? -13.117 3.487 4.713 1.00 98.12 630 GLN A C 1
ATOM 4790 O O . GLN A 1 630 ? -13.167 4.258 5.674 1.00 98.12 630 GLN A O 1
ATOM 4795 N N . VAL A 1 631 ? -12.601 2.265 4.799 1.00 98.25 631 VAL A N 1
ATOM 4796 C CA . VAL A 1 631 ? -11.890 1.688 5.937 1.00 98.25 631 VAL A CA 1
ATOM 4797 C C . VAL A 1 631 ? -10.483 1.353 5.444 1.00 98.25 631 VAL A C 1
ATOM 4799 O O . VAL A 1 631 ? -10.290 0.408 4.686 1.00 98.25 631 VAL A O 1
ATOM 4802 N N . ALA A 1 632 ? -9.505 2.165 5.842 1.00 96.81 632 ALA A N 1
ATOM 4803 C CA . ALA A 1 632 ? -8.098 2.039 5.448 1.00 96.81 632 ALA A CA 1
ATOM 4804 C C . ALA A 1 632 ? -7.191 1.821 6.668 1.00 96.81 632 ALA A C 1
ATOM 4806 O O . ALA A 1 632 ? -7.635 1.997 7.808 1.00 96.81 632 ALA A O 1
ATOM 4807 N N . SER A 1 633 ? -5.920 1.478 6.454 1.00 95.69 633 SER A N 1
ATOM 4808 C CA . SER A 1 633 ? -4.962 1.088 7.503 1.00 95.69 633 SER A CA 1
ATOM 4809 C C . SER A 1 633 ? -4.801 2.100 8.650 1.00 95.69 633 SER A C 1
ATOM 4811 O O . SER A 1 633 ? -4.575 1.721 9.798 1.00 95.69 633 SER A O 1
ATOM 4813 N N . GLY A 1 634 ? -4.962 3.399 8.391 1.00 93.94 634 GLY A N 1
ATOM 4814 C CA . GLY A 1 634 ? -4.901 4.427 9.437 1.00 93.94 634 GLY A CA 1
ATOM 4815 C C . GLY A 1 634 ? -6.120 4.465 10.371 1.00 93.94 634 GLY A C 1
ATOM 4816 O O . GLY A 1 634 ? -6.030 5.054 11.449 1.00 93.94 634 GLY A O 1
ATOM 4817 N N . ARG A 1 635 ? -7.256 3.873 9.963 1.00 96.25 635 ARG A N 1
ATOM 4818 C CA . ARG A 1 635 ? -8.571 3.933 10.643 1.00 96.25 635 ARG A CA 1
ATOM 4819 C C . ARG A 1 635 ? -9.007 5.353 11.047 1.00 96.25 635 ARG A C 1
ATOM 4821 O O . ARG A 1 635 ? -9.766 5.537 11.993 1.00 96.25 635 ARG A O 1
ATOM 4828 N N . PHE A 1 636 ? -8.548 6.373 10.321 1.00 94.00 636 PHE A N 1
ATOM 4829 C CA . PHE A 1 636 ? -8.888 7.762 10.619 1.00 94.00 636 PHE A CA 1
ATOM 4830 C C . PHE A 1 636 ? -10.387 8.008 10.442 1.00 94.00 636 PHE A C 1
ATOM 4832 O O . PHE A 1 636 ? -10.948 7.719 9.387 1.00 94.00 636 PHE A O 1
ATOM 4839 N N . GLY A 1 637 ? -11.025 8.537 11.489 1.00 92.50 637 GLY A N 1
ATOM 4840 C CA . GLY A 1 637 ? -12.459 8.838 11.491 1.00 92.50 637 GLY A CA 1
ATOM 4841 C C . GLY A 1 637 ? -13.376 7.617 11.354 1.00 92.50 637 GLY A C 1
ATOM 4842 O O . GLY A 1 637 ? -14.571 7.786 11.122 1.00 92.50 637 GLY A O 1
ATOM 4843 N N . VAL A 1 638 ? -12.846 6.395 11.495 1.00 97.38 638 VAL A N 1
ATOM 4844 C CA . VAL A 1 638 ? -13.647 5.167 11.450 1.00 97.38 638 VAL A CA 1
ATOM 4845 C C . VAL A 1 638 ? -14.282 4.953 12.822 1.00 97.38 638 VAL A C 1
ATOM 4847 O O . VAL A 1 638 ? -13.690 4.355 13.716 1.00 97.38 638 VAL A O 1
ATOM 4850 N N . THR A 1 639 ? -15.489 5.482 12.993 1.00 97.44 639 THR A N 1
ATOM 4851 C CA . THR A 1 639 ? -16.323 5.296 14.189 1.00 97.44 639 THR A CA 1
ATOM 4852 C C . THR A 1 639 ? -17.534 4.417 13.883 1.00 97.44 639 THR A C 1
ATOM 4854 O O . THR A 1 639 ? -17.894 4.201 12.728 1.00 97.44 639 THR A O 1
ATOM 4857 N N . THR A 1 640 ? -18.217 3.935 14.915 1.00 97.81 640 THR A N 1
ATOM 4858 C CA . THR A 1 640 ? -19.441 3.134 14.741 1.00 97.81 640 THR A CA 1
ATOM 4859 C C . THR A 1 640 ? -20.537 3.940 14.036 1.00 97.81 640 THR A C 1
ATOM 4861 O O . THR A 1 640 ? -21.164 3.442 13.107 1.00 97.81 640 THR A O 1
ATOM 4864 N N . GLU A 1 641 ? -20.715 5.215 14.408 1.00 97.12 641 GLU A N 1
ATOM 4865 C CA . GLU A 1 641 ? -21.661 6.129 13.749 1.00 97.12 641 GLU A CA 1
ATOM 4866 C C . GLU A 1 641 ? -21.288 6.380 12.281 1.00 97.12 641 GLU A C 1
ATOM 4868 O O . GLU A 1 641 ? -22.162 6.419 11.414 1.00 97.12 641 GLU A O 1
ATOM 4873 N N . TYR A 1 642 ? -19.992 6.494 11.981 1.00 98.06 642 TYR A N 1
ATOM 4874 C CA . TYR A 1 642 ? -19.505 6.557 10.610 1.00 98.06 642 TYR A CA 1
ATOM 4875 C C . TYR A 1 642 ? -19.920 5.295 9.843 1.00 98.06 642 TYR A C 1
ATOM 4877 O O . TYR A 1 642 ? -20.601 5.412 8.831 1.00 98.06 642 TYR A O 1
ATOM 4885 N N . LEU A 1 643 ? -19.618 4.098 10.349 1.00 98.50 643 LEU A N 1
ATOM 4886 C CA . LEU A 1 643 ? -19.879 2.832 9.650 1.00 98.50 643 LEU A CA 1
ATOM 4887 C C . LEU A 1 643 ? -21.369 2.580 9.358 1.00 98.50 643 LEU A C 1
ATOM 4889 O O . LEU A 1 643 ? -21.707 2.093 8.279 1.00 98.50 643 LEU A O 1
ATOM 4893 N N . VAL A 1 644 ? -22.274 2.936 10.278 1.00 98.31 644 VAL A N 1
ATOM 4894 C CA . VAL A 1 644 ? -23.727 2.731 10.088 1.00 98.31 644 VAL A CA 1
ATOM 4895 C C . VAL A 1 644 ? -24.370 3.737 9.134 1.00 98.31 644 VAL A C 1
ATOM 4897 O O . VAL A 1 644 ? -25.471 3.493 8.648 1.00 98.31 644 VAL A O 1
ATOM 4900 N N . ASN A 1 645 ? -23.690 4.849 8.841 1.00 97.94 645 ASN A N 1
ATOM 4901 C CA . ASN A 1 645 ? -24.145 5.864 7.892 1.00 97.94 645 ASN A CA 1
ATOM 4902 C C . ASN A 1 645 ? -23.618 5.625 6.465 1.00 97.94 645 ASN A C 1
ATOM 4904 O O . ASN A 1 645 ? -23.596 6.564 5.671 1.00 97.94 645 ASN A O 1
ATOM 4908 N N . ALA A 1 646 ? -23.182 4.409 6.133 1.00 98.19 646 ALA A N 1
ATOM 4909 C CA . ALA A 1 646 ? -22.735 4.023 4.794 1.00 98.19 646 ALA A CA 1
ATOM 4910 C C . ALA A 1 646 ? -23.783 3.174 4.067 1.00 98.19 646 ALA A C 1
ATOM 4912 O O . ALA A 1 646 ? -24.444 2.342 4.693 1.00 98.19 646 ALA A O 1
ATOM 4913 N N . ASP A 1 647 ? -23.846 3.333 2.747 1.00 98.38 647 ASP A N 1
ATOM 4914 C CA . ASP A 1 647 ? -24.502 2.380 1.845 1.00 98.38 647 ASP A CA 1
ATOM 4915 C C . ASP A 1 647 ? -23.480 1.339 1.344 1.00 98.38 647 ASP A C 1
ATOM 4917 O O . ASP A 1 647 ? -23.821 0.189 1.079 1.00 98.38 647 ASP A O 1
ATOM 4921 N N . GLU A 1 648 ? -22.201 1.725 1.288 1.00 98.56 648 GLU A N 1
ATOM 4922 C CA . GLU A 1 648 ? -21.068 0.851 0.985 1.00 98.56 648 GLU A CA 1
ATOM 4923 C C . GLU A 1 648 ? -19.898 1.132 1.943 1.00 98.56 648 GLU A C 1
ATOM 4925 O O . GLU A 1 648 ? -19.543 2.284 2.206 1.00 98.56 648 GLU A O 1
ATOM 4930 N N . LEU A 1 649 ? -19.270 0.073 2.448 1.00 98.81 649 LEU A N 1
ATOM 4931 C CA . LEU A 1 649 ? -18.055 0.103 3.252 1.00 98.81 649 LEU A CA 1
ATOM 4932 C C . LEU A 1 649 ? -16.889 -0.440 2.425 1.00 98.81 649 LEU A C 1
ATOM 4934 O O . LEU A 1 649 ? -16.845 -1.626 2.112 1.00 98.81 649 LEU A O 1
ATOM 4938 N N . GLN A 1 650 ? -15.930 0.423 2.095 1.00 98.81 650 GLN A N 1
ATOM 4939 C CA . GLN A 1 650 ? -14.816 0.066 1.221 1.00 98.81 650 GLN A CA 1
ATOM 4940 C C . GLN A 1 650 ? -13.546 -0.227 2.015 1.00 98.81 650 GLN A C 1
ATOM 4942 O O . GLN A 1 650 ? -12.917 0.691 2.542 1.00 98.81 650 GLN A O 1
ATOM 4947 N N . ILE A 1 651 ? -13.117 -1.485 2.041 1.00 98.75 651 ILE A N 1
ATOM 4948 C CA . ILE A 1 651 ? -11.805 -1.895 2.541 1.00 98.75 651 ILE A CA 1
ATOM 4949 C C . ILE A 1 651 ? -10.757 -1.493 1.506 1.00 98.75 651 ILE A C 1
ATOM 4951 O O . ILE A 1 651 ? -10.758 -1.972 0.370 1.00 98.75 651 ILE A O 1
ATOM 4955 N N . LYS A 1 652 ? -9.847 -0.599 1.889 1.00 97.81 652 LYS A N 1
ATOM 4956 C CA . LYS A 1 652 ? -8.791 -0.122 0.998 1.00 97.81 652 LYS A CA 1
ATOM 4957 C C . LYS A 1 652 ? -7.496 -0.899 1.210 1.00 97.81 652 LYS A C 1
ATOM 4959 O O . LYS A 1 652 ? -6.668 -0.479 2.010 1.00 97.81 652 LYS A O 1
ATOM 4964 N N . MET A 1 653 ? -7.284 -1.954 0.423 1.00 96.62 653 MET A N 1
ATOM 4965 C CA . MET A 1 653 ? -6.006 -2.677 0.432 1.00 96.62 653 MET A CA 1
ATOM 4966 C C . MET A 1 653 ? -4.884 -1.827 -0.162 1.00 96.62 653 MET A C 1
ATOM 4968 O O . MET A 1 653 ? -3.797 -1.747 0.398 1.00 96.62 653 MET A O 1
ATOM 4972 N N . ALA A 1 654 ? -5.155 -1.160 -1.287 1.00 93.88 654 ALA A N 1
ATOM 4973 C CA . ALA A 1 654 ? -4.162 -0.346 -1.979 1.00 93.88 654 ALA A CA 1
ATOM 4974 C C . ALA A 1 654 ? -4.801 0.765 -2.834 1.00 93.88 654 ALA A C 1
ATOM 4976 O O . ALA A 1 654 ? -6.021 0.921 -2.911 1.00 93.88 654 ALA A O 1
ATOM 4977 N N . GLN A 1 655 ? -3.960 1.594 -3.457 1.00 93.38 655 GLN A N 1
ATOM 4978 C CA . GLN A 1 655 ? -4.359 2.558 -4.487 1.00 93.38 655 GLN A CA 1
ATOM 4979 C C . GLN A 1 655 ? -3.304 2.617 -5.594 1.00 93.38 655 GLN A C 1
ATOM 4981 O O . GLN A 1 655 ? -2.115 2.511 -5.301 1.00 93.38 655 GLN A O 1
ATOM 4986 N N . GLY A 1 656 ? -3.728 2.873 -6.834 1.00 92.44 656 GLY A N 1
ATOM 4987 C CA . GLY A 1 656 ? -2.849 2.835 -8.009 1.00 92.44 656 GLY A CA 1
ATOM 4988 C C . GLY A 1 656 ? -1.608 3.724 -7.930 1.00 92.44 656 GLY A C 1
ATOM 4989 O O . GLY A 1 656 ? -0.525 3.287 -8.271 1.00 92.44 656 GLY A O 1
ATOM 4990 N N . ALA A 1 657 ? -1.730 4.932 -7.370 1.00 92.31 657 ALA A N 1
ATOM 4991 C CA . ALA A 1 657 ? -0.616 5.885 -7.281 1.00 92.31 657 ALA A CA 1
ATOM 4992 C C . ALA A 1 657 ? 0.518 5.501 -6.305 1.00 92.31 657 ALA A C 1
ATOM 4994 O O . ALA A 1 657 ? 1.530 6.206 -6.221 1.00 92.31 657 ALA A O 1
ATOM 4995 N N . LYS A 1 658 ? 0.269 4.514 -5.434 1.00 92.94 658 LYS A N 1
ATOM 4996 C CA . LYS A 1 658 ? 1.218 4.007 -4.429 1.00 92.94 658 LYS A CA 1
ATOM 4997 C C . LYS A 1 658 ? 0.781 2.659 -3.847 1.00 92.94 658 LYS A C 1
ATOM 4999 O O . LYS A 1 658 ? 0.400 2.590 -2.676 1.00 92.94 658 LYS A O 1
ATOM 5004 N N . PRO A 1 659 ? 0.825 1.586 -4.644 1.00 90.62 659 PRO A N 1
ATOM 5005 C CA . PRO A 1 659 ? 0.595 0.240 -4.145 1.00 90.62 659 PRO A CA 1
ATOM 5006 C C . PRO A 1 659 ? 1.688 -0.134 -3.133 1.00 90.62 659 PRO A C 1
ATOM 5008 O O . PRO A 1 659 ? 2.830 0.327 -3.245 1.00 90.62 659 PRO A O 1
ATOM 5011 N N . GLY A 1 660 ? 1.322 -0.922 -2.119 1.00 85.25 660 GLY A N 1
ATOM 5012 C CA . GLY A 1 660 ? 2.229 -1.338 -1.042 1.00 85.25 660 GLY A CA 1
ATOM 5013 C C . GLY A 1 660 ? 2.604 -0.235 -0.041 1.00 85.25 660 GLY A C 1
ATOM 5014 O O . GLY A 1 660 ? 3.557 -0.393 0.717 1.00 85.25 660 GLY A O 1
ATOM 5015 N N . GLU A 1 661 ? 1.890 0.899 -0.027 1.00 88.44 661 GLU A N 1
ATOM 5016 C CA . GLU A 1 661 ? 2.119 2.007 0.908 1.00 88.44 661 GLU A CA 1
ATOM 5017 C C . GLU A 1 661 ? 0.826 2.563 1.517 1.00 88.44 661 GLU A C 1
ATOM 5019 O O . GLU A 1 661 ? -0.251 2.509 0.924 1.00 88.44 661 GLU A O 1
ATOM 5024 N N . GLY A 1 662 ? 0.961 3.214 2.676 1.00 84.50 662 GLY A N 1
ATOM 5025 C CA . GLY A 1 662 ? -0.140 3.890 3.353 1.00 84.50 662 GLY A CA 1
ATOM 5026 C C . GLY A 1 662 ? -0.478 5.292 2.818 1.00 84.50 662 GLY A C 1
ATOM 5027 O O . GLY A 1 662 ? 0.278 5.966 2.100 1.00 84.50 662 GLY A O 1
ATOM 5028 N N . GLY A 1 663 ? -1.652 5.778 3.227 1.00 89.12 663 GLY A N 1
ATOM 5029 C CA . GLY A 1 663 ? -2.069 7.171 3.088 1.00 89.12 663 GLY A CA 1
ATOM 5030 C C . GLY A 1 663 ? -1.071 8.156 3.699 1.00 89.12 663 GLY A C 1
ATOM 5031 O O . GLY A 1 663 ? -0.432 7.861 4.706 1.00 89.12 663 GLY A O 1
ATOM 5032 N N . GLN A 1 664 ? -0.946 9.342 3.099 1.00 90.94 664 GLN A N 1
ATOM 5033 C CA . GLN A 1 664 ? -0.072 10.411 3.591 1.00 90.94 664 GLN A CA 1
ATOM 5034 C C . GLN A 1 664 ? -0.840 11.728 3.579 1.00 90.94 664 GLN A C 1
ATOM 5036 O O . GLN A 1 664 ? -1.390 12.113 2.544 1.00 90.94 664 GLN A O 1
ATOM 5041 N N . LEU A 1 665 ? -0.859 12.418 4.717 1.00 94.31 665 LEU A N 1
ATOM 5042 C CA . LEU A 1 665 ? -1.341 13.787 4.830 1.00 94.31 665 LEU A CA 1
ATOM 5043 C C . LEU A 1 665 ? -0.287 14.630 5.566 1.00 94.31 665 LEU A C 1
ATOM 5045 O O . LEU A 1 665 ? -0.065 14.397 6.756 1.00 94.31 665 LEU A O 1
ATOM 5049 N N . PRO A 1 666 ? 0.359 15.593 4.882 1.00 91.75 666 PRO A N 1
ATOM 5050 C CA . PRO A 1 666 ? 1.334 16.482 5.508 1.00 91.75 666 PRO A CA 1
ATOM 5051 C C . PRO A 1 666 ? 0.749 17.255 6.698 1.00 91.75 666 PRO A C 1
ATOM 5053 O O . PRO A 1 666 ? -0.390 17.719 6.618 1.00 91.75 666 PRO A O 1
ATOM 5056 N N . GLY A 1 667 ? 1.527 17.429 7.771 1.00 88.88 667 GLY A N 1
ATOM 5057 C CA . GLY A 1 667 ? 1.071 18.050 9.024 1.00 88.88 667 GLY A CA 1
ATOM 5058 C C . GLY A 1 667 ? 0.505 19.463 8.861 1.00 88.88 667 GLY A C 1
ATOM 5059 O O . GLY A 1 667 ? -0.505 19.796 9.474 1.00 88.88 667 GLY A O 1
ATOM 5060 N N . HIS A 1 668 ? 1.040 20.264 7.934 1.00 91.12 668 HIS A N 1
ATOM 5061 C CA . HIS A 1 668 ? 0.527 21.608 7.621 1.00 91.12 668 HIS A CA 1
ATOM 5062 C C . HIS A 1 668 ? -0.838 21.616 6.908 1.00 91.12 668 HIS A C 1
ATOM 5064 O O . HIS A 1 668 ? -1.422 22.679 6.701 1.00 91.12 668 HIS A O 1
ATOM 5070 N N . LYS A 1 669 ? -1.367 20.445 6.529 1.00 95.25 669 LYS A N 1
ATOM 5071 C CA . LYS A 1 669 ? -2.757 20.258 6.078 1.00 95.25 669 LYS A CA 1
ATOM 5072 C C . LYS A 1 669 ? -3.660 19.697 7.180 1.00 95.25 669 LYS A C 1
ATOM 5074 O O . LYS A 1 669 ? -4.862 19.574 6.969 1.00 95.25 669 LYS A O 1
ATOM 5079 N N . VAL A 1 670 ? -3.124 19.352 8.346 1.00 93.94 670 VAL A N 1
ATOM 5080 C CA . VAL A 1 670 ? -3.897 18.828 9.478 1.00 93.94 670 VAL A CA 1
ATOM 5081 C C . VAL A 1 670 ? -4.357 20.001 10.342 1.00 93.94 670 VAL A C 1
ATOM 5083 O O . VAL A 1 670 ? -3.799 20.282 11.400 1.00 93.94 670 VAL A O 1
ATOM 5086 N N . SER A 1 671 ? -5.370 20.719 9.853 1.00 93.06 671 SER A N 1
ATOM 5087 C CA . SER A 1 671 ? -6.043 21.776 10.618 1.00 93.06 671 SER A CA 1
ATOM 5088 C C . SER A 1 671 ? -6.822 21.196 11.805 1.00 93.06 671 SER A C 1
ATOM 5090 O O . SER A 1 671 ? -7.024 19.985 11.895 1.00 93.06 671 SER A O 1
ATOM 5092 N N . GLU A 1 672 ? -7.319 22.049 12.704 1.00 91.81 672 GLU A N 1
ATOM 5093 C CA . GLU A 1 672 ? -8.135 21.600 13.842 1.00 91.81 672 GLU A CA 1
ATOM 5094 C C . GLU A 1 672 ? -9.386 20.824 13.414 1.00 91.81 672 GLU A C 1
ATOM 5096 O O . GLU A 1 672 ? -9.705 19.791 14.002 1.00 91.81 672 GLU A O 1
ATOM 5101 N N . ALA A 1 673 ? -10.056 21.268 12.346 1.00 93.44 673 ALA A N 1
ATOM 5102 C CA . ALA A 1 673 ? -11.215 20.575 11.789 1.00 93.44 673 ALA A CA 1
ATOM 5103 C C . ALA A 1 673 ? -10.848 19.177 11.258 1.00 93.44 673 ALA A C 1
ATOM 5105 O O . ALA A 1 673 ? -11.546 18.203 11.544 1.00 93.44 673 ALA A O 1
ATOM 5106 N N . ILE A 1 674 ? -9.717 19.054 10.551 1.00 95.00 674 ILE A N 1
ATOM 5107 C CA . ILE A 1 674 ? -9.215 17.759 10.067 1.00 95.00 674 ILE A CA 1
ATOM 5108 C C . ILE A 1 674 ? -8.851 16.848 11.238 1.00 95.00 674 ILE A C 1
ATOM 5110 O O . ILE A 1 674 ? -9.254 15.686 11.263 1.00 95.00 674 ILE A O 1
ATOM 5114 N N . ALA A 1 675 ? -8.118 17.372 12.217 1.00 92.19 675 ALA A N 1
ATOM 5115 C CA . ALA A 1 675 ? -7.700 16.627 13.394 1.00 92.19 675 ALA A CA 1
ATOM 5116 C C . ALA A 1 675 ? -8.901 16.100 14.192 1.00 92.19 675 ALA A C 1
ATOM 5118 O O . ALA A 1 675 ? -8.904 14.942 14.607 1.00 92.19 675 ALA A O 1
ATOM 5119 N N . LYS A 1 676 ? -9.958 16.912 14.331 1.00 92.69 676 LYS A N 1
ATOM 5120 C CA . LYS A 1 676 ? -11.216 16.514 14.972 1.00 92.69 676 LYS A CA 1
ATOM 5121 C C . LYS A 1 676 ? -11.866 15.327 14.259 1.00 92.69 676 LYS A C 1
ATOM 5123 O O . LYS A 1 676 ? -12.178 14.341 14.915 1.00 92.69 676 LYS A O 1
ATOM 5128 N N . VAL A 1 677 ? -12.043 15.402 12.936 1.00 94.31 677 VAL A N 1
ATOM 5129 C CA . VAL A 1 677 ? -12.677 14.323 12.151 1.00 94.31 677 VAL A CA 1
ATOM 5130 C C . VAL A 1 677 ? -11.835 13.045 12.160 1.00 94.31 677 VAL A C 1
ATOM 5132 O O . VAL A 1 677 ? -12.374 11.942 12.172 1.00 94.31 677 VAL A O 1
ATOM 5135 N N . ARG A 1 678 ? -10.506 13.173 12.189 1.00 93.69 678 ARG A N 1
ATOM 5136 C CA . ARG A 1 678 ? -9.586 12.027 12.181 1.00 93.69 678 ARG A CA 1
ATOM 5137 C C . ARG A 1 678 ? -9.267 11.465 13.563 1.00 93.69 678 ARG A C 1
ATOM 5139 O O . ARG A 1 678 ? -8.595 10.437 13.625 1.00 93.69 678 ARG A O 1
ATOM 5146 N N . HIS A 1 679 ? -9.730 12.107 14.637 1.00 89.69 679 HIS A N 1
ATOM 5147 C CA . HIS A 1 679 ? -9.327 11.817 16.017 1.00 89.69 679 HIS A CA 1
ATOM 5148 C C . HIS A 1 679 ? -7.796 11.835 16.189 1.00 89.69 679 HIS A C 1
ATOM 5150 O O . HIS A 1 679 ? -7.192 10.935 16.772 1.00 89.69 679 HIS A O 1
ATOM 5156 N N . SER A 1 680 ? -7.158 12.863 15.628 1.00 88.94 680 SER A N 1
ATOM 5157 C CA . SER A 1 680 ? -5.711 13.074 15.667 1.00 88.94 680 SER A CA 1
ATOM 5158 C C . SER A 1 680 ? -5.355 14.426 16.292 1.00 88.94 680 SER A C 1
ATOM 5160 O O . SER A 1 680 ? -6.219 15.177 16.746 1.00 88.94 680 SER A O 1
ATOM 5162 N N . THR A 1 681 ? -4.065 14.757 16.312 1.00 84.00 681 THR A N 1
ATOM 5163 C CA . THR A 1 681 ? -3.560 16.042 16.810 1.00 84.00 681 THR A CA 1
ATOM 5164 C C . THR A 1 681 ? -3.395 17.047 15.657 1.00 84.00 681 THR A C 1
ATO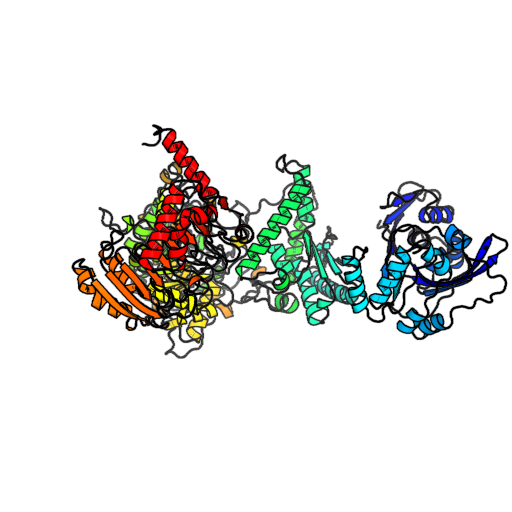M 5166 O O . THR A 1 681 ? -2.885 16.662 14.602 1.00 84.00 681 THR A O 1
ATOM 5169 N N . PRO A 1 682 ? -3.814 18.321 15.808 1.00 88.06 682 PRO A N 1
ATOM 5170 C CA . PRO A 1 682 ? -3.554 19.364 14.811 1.00 88.06 682 PRO A CA 1
ATOM 5171 C C . PRO A 1 682 ? -2.054 19.562 14.550 1.00 88.06 682 PRO A C 1
ATOM 5173 O O . PRO A 1 682 ? -1.251 19.479 15.476 1.00 88.06 682 PRO A O 1
ATOM 5176 N N . GLY A 1 683 ? -1.676 19.824 13.297 1.00 85.81 683 GLY A N 1
ATOM 5177 C CA . GLY A 1 683 ? -0.290 20.091 12.883 1.00 85.81 683 GLY A CA 1
ATOM 5178 C C . GLY A 1 683 ? 0.632 18.866 12.784 1.00 85.81 683 GLY A C 1
ATOM 5179 O O . GLY A 1 683 ? 1.750 18.992 12.286 1.00 85.81 683 GLY A O 1
ATOM 5180 N N . VAL A 1 684 ? 0.179 17.689 13.222 1.00 85.50 684 VAL A N 1
ATOM 5181 C CA . VAL A 1 684 ? 0.937 16.426 13.196 1.00 85.50 684 VAL A CA 1
ATOM 5182 C C . VAL A 1 684 ? 0.793 15.746 11.841 1.00 85.50 684 VAL A C 1
ATOM 5184 O O . VAL A 1 684 ? -0.315 15.616 11.320 1.00 85.50 684 VAL A O 1
ATOM 5187 N N . THR A 1 685 ? 1.903 15.291 11.258 1.00 86.56 685 THR A N 1
ATOM 5188 C CA . THR A 1 685 ? 1.864 14.576 9.972 1.00 86.56 685 THR A CA 1
ATOM 5189 C C . THR A 1 685 ? 1.236 13.196 10.150 1.00 86.56 685 THR A C 1
ATOM 5191 O O . THR A 1 685 ? 1.624 12.432 11.029 1.00 86.56 685 THR A O 1
ATOM 5194 N N . LEU A 1 686 ? 0.281 12.845 9.283 1.00 88.81 686 LEU A N 1
ATOM 5195 C CA . LEU A 1 686 ? -0.405 11.555 9.335 1.00 88.81 686 LEU A CA 1
ATOM 5196 C C . LEU A 1 686 ? 0.103 10.646 8.220 1.00 88.81 686 LEU A C 1
ATOM 5198 O O . LEU A 1 686 ? -0.263 10.806 7.051 1.00 88.81 686 LEU A O 1
ATOM 5202 N N . ILE A 1 687 ? 0.934 9.678 8.598 1.00 86.25 687 ILE A N 1
ATOM 5203 C CA . ILE A 1 687 ? 1.367 8.580 7.733 1.00 86.25 687 ILE A CA 1
ATOM 5204 C C . ILE A 1 687 ? 0.642 7.329 8.211 1.00 86.25 687 ILE A C 1
ATOM 5206 O O . ILE A 1 687 ? 0.767 6.933 9.367 1.00 86.25 687 ILE A O 1
ATOM 5210 N N . SER A 1 688 ? -0.154 6.731 7.330 1.00 90.06 688 SER A N 1
ATOM 5211 C CA . SER A 1 688 ? -0.823 5.471 7.651 1.00 90.06 688 SER A CA 1
ATOM 5212 C C . SER A 1 688 ? 0.179 4.320 7.546 1.00 90.06 688 SER A C 1
ATOM 5214 O O . SER A 1 688 ? 1.052 4.374 6.671 1.00 90.06 688 SER A O 1
ATOM 5216 N N . PRO A 1 689 ? 0.036 3.261 8.357 1.00 91.25 689 PRO A N 1
ATOM 5217 C CA . PRO A 1 689 ? 0.786 2.030 8.139 1.00 91.25 689 PRO A CA 1
ATOM 5218 C C . PRO A 1 689 ? 0.553 1.508 6.711 1.00 91.25 689 PRO A C 1
ATOM 5220 O O . PRO A 1 689 ? -0.554 1.681 6.189 1.00 91.25 689 PRO A O 1
ATOM 5223 N N . PRO A 1 690 ? 1.544 0.884 6.052 1.00 90.75 690 PRO A N 1
ATOM 5224 C CA . PRO A 1 690 ? 1.306 0.243 4.764 1.00 90.75 690 PRO A CA 1
ATOM 5225 C C . PRO A 1 690 ? 0.251 -0.876 4.829 1.00 90.75 690 PRO A C 1
ATOM 5227 O O . PRO A 1 690 ? -0.700 -0.801 4.053 1.00 90.75 690 PRO A O 1
ATOM 5230 N N . PRO A 1 691 ? 0.329 -1.857 5.755 1.00 95.31 691 PRO A N 1
ATOM 5231 C CA . PRO A 1 691 ? -0.689 -2.893 5.851 1.00 95.31 691 PRO A CA 1
ATOM 5232 C C . PRO A 1 691 ? -1.858 -2.469 6.745 1.00 95.31 691 PRO A C 1
ATOM 5234 O O . PRO A 1 691 ? -1.742 -1.627 7.639 1.00 95.31 691 PRO A O 1
ATOM 5237 N N . HIS A 1 692 ? -2.990 -3.133 6.551 1.00 97.75 692 HIS A N 1
ATOM 5238 C CA . HIS A 1 692 ? -4.006 -3.252 7.585 1.00 97.75 692 HIS A CA 1
ATOM 5239 C C . HIS A 1 692 ? -3.490 -4.211 8.666 1.00 97.75 692 HIS A C 1
ATOM 5241 O O . HIS A 1 692 ? -3.187 -5.358 8.366 1.00 97.75 692 HIS A O 1
ATOM 5247 N N . HIS A 1 693 ? -3.391 -3.774 9.925 1.00 97.31 693 HIS A N 1
ATOM 5248 C CA . HIS A 1 693 ? -2.876 -4.639 11.006 1.00 97.31 693 HIS A CA 1
ATOM 5249 C C . HIS A 1 693 ? -3.861 -5.729 11.466 1.00 97.31 693 HIS A C 1
ATOM 5251 O O . HIS A 1 693 ? -3.550 -6.523 12.351 1.00 97.31 693 HIS A O 1
ATOM 5257 N N . ASP A 1 694 ? -5.042 -5.761 10.855 1.00 97.38 694 ASP A N 1
ATOM 5258 C CA . ASP A 1 694 ? -6.067 -6.794 10.976 1.00 97.38 694 ASP A CA 1
ATOM 5259 C C . ASP A 1 694 ? -6.304 -7.541 9.654 1.00 97.38 694 ASP A C 1
ATOM 5261 O O . ASP A 1 694 ? -7.376 -8.112 9.480 1.00 97.38 694 ASP A O 1
ATOM 5265 N N . ILE A 1 695 ? -5.357 -7.459 8.707 1.00 98.06 695 ILE A N 1
ATOM 5266 C CA . ILE A 1 695 ? -5.346 -8.236 7.462 1.00 98.06 695 ILE A CA 1
ATOM 5267 C C . ILE A 1 695 ? -3.908 -8.661 7.151 1.00 98.06 695 ILE A C 1
ATOM 5269 O O . ILE A 1 695 ? -3.172 -7.932 6.482 1.00 98.06 695 ILE A O 1
ATOM 5273 N N . TYR A 1 696 ? -3.512 -9.842 7.624 1.00 97.25 696 TYR A N 1
ATOM 5274 C CA . TYR A 1 696 ? -2.239 -10.478 7.270 1.00 97.25 696 TYR A CA 1
ATOM 5275 C C . TYR A 1 696 ? -2.397 -11.676 6.338 1.00 97.25 696 TYR A C 1
ATOM 5277 O O . TYR A 1 696 ? -1.422 -12.121 5.733 1.00 97.25 696 TYR A O 1
ATOM 5285 N N . SER A 1 697 ? -3.626 -12.138 6.154 1.00 97.94 697 SER A N 1
ATOM 5286 C CA . SER A 1 697 ? -3.983 -13.208 5.232 1.00 97.94 697 SER A CA 1
ATOM 5287 C C . SER A 1 697 ? -5.407 -13.031 4.693 1.00 97.94 697 SER A C 1
ATOM 5289 O O . SER A 1 697 ? -6.108 -12.058 4.995 1.00 97.94 697 SER A O 1
ATOM 5291 N N . ILE A 1 698 ? -5.847 -13.961 3.841 1.00 98.06 698 ILE A N 1
ATOM 5292 C CA . ILE A 1 698 ? -7.177 -13.892 3.229 1.00 98.06 698 ILE A CA 1
ATOM 5293 C C . ILE A 1 698 ? -8.298 -14.161 4.243 1.00 98.06 698 ILE A C 1
ATOM 5295 O O . ILE A 1 698 ? -9.371 -13.566 4.155 1.00 98.06 698 ILE A O 1
ATOM 5299 N N . GLU A 1 699 ? -8.053 -15.013 5.235 1.00 98.12 699 GLU A N 1
ATOM 5300 C CA . GLU A 1 699 ? -8.978 -15.278 6.335 1.00 98.12 699 GLU A CA 1
ATOM 5301 C C . GLU A 1 699 ? -9.146 -14.067 7.262 1.00 98.12 699 GLU A C 1
ATOM 5303 O O . GLU A 1 699 ? -10.255 -13.822 7.741 1.00 98.12 699 GLU A O 1
ATOM 5308 N N . ASP A 1 700 ? -8.108 -13.246 7.429 1.00 98.56 700 ASP A N 1
ATOM 5309 C CA . ASP A 1 700 ? -8.209 -11.985 8.164 1.00 98.56 700 ASP A CA 1
ATOM 5310 C C . ASP A 1 700 ? -9.041 -10.947 7.394 1.00 98.56 700 ASP A C 1
ATOM 5312 O O . ASP A 1 700 ? -9.872 -10.240 7.973 1.00 98.56 700 ASP A O 1
ATOM 5316 N N . LEU A 1 701 ? -8.898 -10.893 6.061 1.00 98.62 701 LEU A N 1
ATOM 5317 C CA . LEU A 1 701 ? -9.780 -10.078 5.222 1.00 98.62 701 LEU A CA 1
ATOM 5318 C C . LEU A 1 701 ? -11.237 -10.536 5.362 1.00 98.62 701 LEU A C 1
ATOM 5320 O O . LEU A 1 701 ? -12.122 -9.697 5.545 1.00 98.62 701 LEU A O 1
ATOM 5324 N N . ALA A 1 702 ? -11.488 -11.849 5.328 1.00 98.56 702 ALA A N 1
ATOM 5325 C CA . ALA A 1 702 ? -12.817 -12.407 5.568 1.00 98.56 702 ALA A CA 1
ATOM 5326 C C . ALA A 1 702 ? -13.350 -12.015 6.956 1.00 98.56 702 ALA A C 1
ATOM 5328 O O . ALA A 1 702 ? -14.530 -11.688 7.098 1.00 98.56 702 ALA A O 1
ATOM 5329 N N . GLN A 1 703 ? -12.483 -11.980 7.974 1.00 98.75 703 GLN A N 1
ATOM 5330 C CA . GLN A 1 703 ? -12.851 -11.525 9.309 1.00 98.75 703 GLN A CA 1
ATOM 5331 C C . GLN A 1 703 ? -13.222 -10.036 9.332 1.00 98.75 703 GLN A C 1
ATOM 5333 O O . GLN A 1 703 ? -14.238 -9.685 9.926 1.00 98.75 703 GLN A O 1
ATOM 5338 N N . LEU A 1 704 ? -12.477 -9.153 8.656 1.00 98.75 704 LEU A N 1
ATOM 5339 C CA . LEU A 1 704 ? -12.851 -7.737 8.563 1.00 98.75 704 LEU A CA 1
ATOM 5340 C C . LEU A 1 704 ? -14.157 -7.534 7.777 1.00 98.75 704 LEU A C 1
ATOM 5342 O O . LEU A 1 704 ? -14.979 -6.721 8.196 1.00 98.75 704 LEU A O 1
ATOM 5346 N N . ILE A 1 705 ? -14.384 -8.269 6.683 1.00 98.75 705 ILE A N 1
ATOM 5347 C CA . ILE A 1 705 ? -15.663 -8.232 5.949 1.00 98.75 705 ILE A CA 1
ATOM 5348 C C . ILE A 1 705 ? -16.810 -8.621 6.889 1.00 98.75 705 ILE A C 1
ATOM 5350 O O . ILE A 1 705 ? -17.805 -7.898 6.983 1.00 98.75 705 ILE A O 1
ATOM 5354 N N . TYR A 1 706 ? -16.636 -9.704 7.650 1.00 98.62 706 TYR A N 1
ATOM 5355 C CA . TYR A 1 706 ? -17.605 -10.155 8.644 1.00 98.62 706 TYR A CA 1
ATOM 5356 C C . TYR A 1 706 ? -17.835 -9.104 9.745 1.00 98.62 706 TYR A C 1
ATOM 5358 O O . TYR A 1 706 ? -18.982 -8.830 10.099 1.00 98.62 706 TYR A O 1
ATOM 5366 N N . ASP A 1 707 ? -16.783 -8.444 10.239 1.00 98.69 707 ASP A N 1
ATOM 5367 C CA . ASP A 1 707 ? -16.895 -7.376 11.240 1.00 98.69 707 ASP A CA 1
ATOM 5368 C C . ASP A 1 707 ? -17.728 -6.189 10.726 1.00 98.69 707 ASP A C 1
ATOM 5370 O O . ASP A 1 707 ? -18.620 -5.693 11.422 1.00 98.69 707 ASP A O 1
ATOM 5374 N N . LEU A 1 708 ? -17.455 -5.745 9.493 1.00 98.75 708 LEU A N 1
ATOM 5375 C CA . LEU A 1 708 ? -18.146 -4.627 8.846 1.00 98.75 708 LEU A CA 1
ATOM 5376 C C . LEU A 1 708 ? -19.618 -4.952 8.557 1.00 98.75 708 LEU A C 1
ATOM 5378 O O . LEU A 1 708 ? -20.491 -4.105 8.758 1.00 98.75 708 LEU A O 1
ATOM 5382 N N . LYS A 1 709 ? -19.909 -6.193 8.157 1.00 98.06 709 LYS A N 1
ATOM 5383 C CA . LYS A 1 709 ? -21.279 -6.680 7.960 1.00 98.06 709 LYS A CA 1
ATOM 5384 C C . LYS A 1 709 ? -22.051 -6.829 9.263 1.00 98.06 709 LYS A C 1
ATOM 5386 O O . LYS A 1 709 ? -23.247 -6.562 9.277 1.00 98.06 709 LYS A O 1
ATOM 5391 N N . ASN A 1 710 ? -21.393 -7.190 10.364 1.00 98.06 710 ASN A N 1
ATOM 5392 C CA . ASN A 1 710 ? -22.051 -7.235 11.668 1.00 98.06 710 ASN A CA 1
ATOM 5393 C C . ASN A 1 710 ? -22.457 -5.831 12.130 1.00 98.06 710 ASN A C 1
ATOM 5395 O O . ASN A 1 710 ? -23.616 -5.625 12.475 1.00 98.06 710 ASN A O 1
ATOM 5399 N N . VAL A 1 711 ? -21.557 -4.841 12.078 1.00 98.25 711 VAL A N 1
ATOM 5400 C CA . VAL A 1 711 ? -21.894 -3.468 12.508 1.00 98.25 711 VAL A CA 1
ATOM 5401 C C . VAL A 1 711 ? -22.901 -2.783 11.576 1.00 98.25 711 VAL A C 1
ATOM 5403 O O . VAL A 1 711 ? -23.798 -2.071 12.040 1.00 98.25 711 VAL A O 1
ATOM 5406 N N . ASN A 1 712 ? -22.819 -3.018 10.263 1.00 98.38 712 ASN A N 1
ATOM 5407 C CA . ASN A 1 712 ? -23.790 -2.504 9.302 1.00 98.38 712 ASN A CA 1
ATOM 5408 C C . ASN A 1 712 ? -24.267 -3.591 8.318 1.00 98.38 712 ASN A C 1
ATOM 5410 O O . ASN A 1 712 ? -23.774 -3.660 7.191 1.00 98.38 712 ASN A O 1
ATOM 5414 N N . PRO A 1 713 ? -25.304 -4.370 8.688 1.00 96.69 713 PRO A N 1
ATOM 5415 C CA . PRO A 1 713 ? -25.832 -5.448 7.845 1.00 96.69 713 PRO A CA 1
ATOM 5416 C C . PRO A 1 713 ? -26.422 -4.988 6.507 1.00 96.69 713 PRO A C 1
ATOM 5418 O O . PRO A 1 713 ? -26.666 -5.812 5.631 1.00 96.69 713 PRO A O 1
ATOM 5421 N N . ARG A 1 714 ? -26.691 -3.684 6.350 1.00 95.94 714 ARG A N 1
ATOM 5422 C CA . ARG A 1 714 ? -27.311 -3.112 5.144 1.00 95.94 714 ARG A CA 1
ATOM 5423 C C . ARG A 1 714 ? -26.294 -2.661 4.103 1.00 95.94 714 ARG A C 1
ATOM 5425 O O . ARG A 1 714 ? -26.681 -2.461 2.958 1.00 95.94 714 ARG A O 1
ATOM 5432 N N . ALA A 1 715 ? -25.040 -2.448 4.499 1.00 98.00 715 ALA A N 1
ATOM 5433 C CA . ALA A 1 715 ? -24.030 -1.924 3.594 1.00 98.00 715 ALA A CA 1
ATOM 5434 C C . ALA A 1 715 ? -23.435 -3.033 2.727 1.00 98.00 715 ALA A C 1
ATOM 5436 O O . ALA A 1 715 ? -23.165 -4.138 3.205 1.00 98.00 715 ALA A O 1
ATOM 5437 N N . THR A 1 716 ? -23.165 -2.711 1.468 1.00 98.06 716 THR A N 1
ATOM 5438 C CA . THR A 1 716 ? -22.253 -3.478 0.610 1.00 98.06 716 THR A CA 1
ATOM 5439 C C . THR A 1 716 ? -20.842 -3.368 1.182 1.00 98.06 716 THR A C 1
ATOM 5441 O O . THR A 1 716 ? -20.430 -2.282 1.578 1.00 98.06 716 THR A O 1
ATOM 5444 N N . VAL A 1 717 ? -20.078 -4.457 1.234 1.00 98.69 717 VAL A N 1
ATOM 5445 C CA . VAL A 1 717 ? -18.648 -4.405 1.553 1.00 98.69 717 VAL A CA 1
ATOM 5446 C C . VAL A 1 717 ? -17.847 -4.586 0.273 1.00 98.69 717 VAL A C 1
ATOM 5448 O O . VAL A 1 717 ? -17.927 -5.628 -0.384 1.00 98.69 717 VAL A O 1
ATOM 5451 N N . SER A 1 718 ? -17.074 -3.556 -0.071 1.00 98.62 718 SER A N 1
ATOM 5452 C CA . SER A 1 718 ? -16.191 -3.546 -1.233 1.00 98.62 718 SER A CA 1
ATOM 5453 C C . SER A 1 718 ? -14.725 -3.667 -0.839 1.00 98.62 718 SER A C 1
ATOM 5455 O O . SER A 1 718 ? -14.307 -3.188 0.215 1.00 98.62 718 SER A O 1
ATOM 5457 N N . VAL A 1 719 ? -13.917 -4.285 -1.700 1.00 98.81 719 VAL A N 1
ATOM 5458 C CA . VAL A 1 719 ? -12.463 -4.379 -1.522 1.00 98.81 719 VAL A CA 1
ATOM 5459 C C . VAL A 1 719 ? -11.768 -3.703 -2.694 1.00 98.81 719 VAL A C 1
ATOM 5461 O O . VAL A 1 719 ? -11.945 -4.091 -3.848 1.00 98.81 719 VAL A O 1
ATOM 5464 N N . LYS A 1 720 ? -10.974 -2.673 -2.391 1.00 98.44 720 LYS A N 1
ATOM 5465 C CA . LYS A 1 720 ? -10.195 -1.915 -3.371 1.00 98.44 720 LYS A CA 1
ATOM 5466 C C . LYS A 1 720 ? -8.797 -2.508 -3.526 1.00 98.44 720 LYS A C 1
ATOM 5468 O O . LYS A 1 720 ? -7.959 -2.357 -2.633 1.00 98.44 720 LYS A O 1
ATOM 5473 N N . LEU A 1 721 ? -8.569 -3.139 -4.672 1.00 98.00 721 LEU A N 1
ATOM 5474 C CA . LEU A 1 721 ? -7.305 -3.703 -5.138 1.00 98.00 721 LEU A CA 1
ATOM 5475 C C . LEU A 1 721 ? -6.658 -2.788 -6.188 1.00 98.00 721 LEU A C 1
ATOM 5477 O O . LEU A 1 721 ? -7.272 -1.841 -6.684 1.00 98.00 721 LEU A O 1
ATOM 5481 N N . VAL A 1 722 ? -5.411 -3.082 -6.542 1.00 97.50 722 VAL A N 1
ATOM 5482 C CA . VAL A 1 722 ? -4.705 -2.448 -7.662 1.00 97.50 722 VAL A CA 1
ATOM 5483 C C . VAL A 1 722 ? -4.375 -3.518 -8.691 1.00 97.50 722 VAL A C 1
ATOM 5485 O O . VAL A 1 722 ? -4.094 -4.655 -8.327 1.00 97.50 722 VAL A O 1
ATOM 5488 N N . ALA A 1 723 ? -4.437 -3.160 -9.970 1.00 96.50 723 ALA A N 1
ATOM 5489 C CA . ALA A 1 723 ? -4.027 -4.032 -11.053 1.00 96.50 723 ALA A CA 1
ATOM 5490 C C . ALA A 1 723 ? -2.536 -4.389 -10.926 1.00 96.50 723 ALA A C 1
ATOM 5492 O O . ALA A 1 723 ? -1.671 -3.512 -10.919 1.00 96.50 723 ALA A O 1
ATOM 5493 N N . GLU A 1 724 ? -2.265 -5.687 -10.860 1.00 93.56 724 GLU A N 1
ATOM 5494 C CA . GLU A 1 724 ? -0.942 -6.313 -10.895 1.00 93.56 724 GLU A CA 1
ATOM 5495 C C . GLU A 1 724 ? -1.081 -7.749 -11.433 1.00 93.56 724 GLU A C 1
ATOM 5497 O O . GLU A 1 724 ? -2.201 -8.233 -11.635 1.00 93.56 724 GLU A O 1
ATOM 5502 N N . THR A 1 725 ? 0.015 -8.448 -11.733 1.00 84.38 725 THR A N 1
ATOM 5503 C CA . THR A 1 725 ? -0.066 -9.890 -12.024 1.00 84.38 725 THR A CA 1
ATOM 5504 C C . THR A 1 725 ? -0.589 -10.660 -10.821 1.00 84.38 725 THR A C 1
ATOM 5506 O O . THR A 1 725 ? -0.148 -10.457 -9.696 1.00 84.38 725 THR A O 1
ATOM 5509 N N . GLY A 1 726 ? -1.528 -11.576 -11.069 1.00 90.75 726 GLY A N 1
ATOM 5510 C CA . GLY A 1 726 ? -2.124 -12.410 -10.027 1.00 90.75 726 GLY A CA 1
ATOM 5511 C C . GLY A 1 726 ? -3.298 -11.755 -9.301 1.00 90.75 726 GLY A C 1
ATOM 5512 O O . GLY A 1 726 ? -3.906 -12.404 -8.447 1.00 90.75 726 GLY A O 1
ATOM 5513 N N . VAL A 1 727 ? -3.683 -10.522 -9.666 1.00 96.25 727 VAL A N 1
ATOM 5514 C CA . VAL A 1 727 ? -4.856 -9.855 -9.083 1.00 96.25 727 VAL A CA 1
ATOM 5515 C C . VAL A 1 727 ? -6.134 -10.673 -9.282 1.00 96.25 727 VAL A C 1
ATOM 5517 O O . VAL A 1 727 ? -6.966 -10.698 -8.378 1.00 96.25 727 VAL A O 1
ATOM 5520 N N . GLY A 1 728 ? -6.270 -11.422 -10.385 1.00 96.94 728 GLY A N 1
ATOM 5521 C CA . GLY A 1 728 ? -7.399 -12.336 -10.584 1.00 96.94 728 GLY A CA 1
ATOM 5522 C C . GLY A 1 728 ? -7.490 -13.428 -9.510 1.00 96.94 728 GLY A C 1
ATOM 5523 O O . GLY A 1 728 ? -8.568 -13.689 -8.970 1.00 96.94 728 GLY A O 1
ATOM 5524 N N . THR A 1 729 ? -6.354 -14.014 -9.119 1.00 97.62 729 THR A N 1
ATOM 5525 C CA . THR A 1 729 ? -6.272 -15.004 -8.029 1.00 97.62 729 THR A CA 1
ATOM 5526 C C . THR A 1 729 ? -6.638 -14.382 -6.685 1.00 97.62 729 THR A C 1
ATOM 5528 O O . THR A 1 729 ? -7.424 -14.958 -5.927 1.00 97.62 729 THR A O 1
ATOM 5531 N N . VAL A 1 730 ? -6.118 -13.183 -6.398 1.00 97.56 730 VAL A N 1
ATOM 5532 C CA . VAL A 1 730 ? -6.474 -12.429 -5.186 1.00 97.56 730 VAL A CA 1
ATOM 5533 C C . VAL A 1 730 ? -7.975 -12.140 -5.173 1.00 97.56 730 VAL A C 1
ATOM 5535 O O . VAL A 1 730 ? -8.637 -12.403 -4.172 1.00 97.56 730 VAL A O 1
ATOM 5538 N N . ALA A 1 731 ? -8.546 -11.695 -6.293 1.00 98.06 731 ALA A N 1
ATOM 5539 C CA . ALA A 1 731 ? -9.970 -11.411 -6.426 1.00 98.06 731 ALA A CA 1
ATOM 5540 C C . ALA A 1 731 ? -10.848 -12.653 -6.195 1.00 98.06 731 ALA A C 1
ATOM 5542 O O . ALA A 1 731 ? -11.890 -12.555 -5.545 1.00 98.06 731 ALA A O 1
ATOM 5543 N N . ALA A 1 732 ? -10.421 -13.836 -6.645 1.00 98.25 732 ALA A N 1
ATOM 5544 C CA . ALA A 1 732 ? -11.106 -15.089 -6.328 1.00 98.25 732 ALA A CA 1
ATOM 5545 C C . ALA A 1 732 ? -11.104 -15.381 -4.817 1.00 98.25 732 ALA A C 1
ATOM 5547 O O . ALA A 1 732 ? -12.133 -15.775 -4.264 1.00 98.25 732 ALA A O 1
ATOM 5548 N N . GLY A 1 733 ? -9.980 -15.143 -4.133 1.00 98.19 733 GLY A N 1
ATOM 5549 C CA . GLY A 1 733 ? -9.902 -15.202 -2.671 1.00 98.19 733 GLY A CA 1
ATOM 5550 C C . GLY A 1 733 ? -10.848 -14.203 -2.002 1.00 98.19 733 GLY A C 1
ATOM 5551 O O . GLY A 1 733 ? -11.605 -14.575 -1.111 1.00 98.19 733 GLY A O 1
ATOM 5552 N N . VAL A 1 734 ? -10.868 -12.956 -2.476 1.00 98.50 734 VAL A N 1
ATOM 5553 C CA . VAL A 1 734 ? -11.723 -11.873 -1.962 1.00 98.50 734 VAL A CA 1
ATOM 5554 C C . VAL A 1 734 ? -13.216 -12.192 -2.126 1.00 98.50 734 VAL A C 1
ATOM 5556 O O . VAL A 1 734 ? -14.003 -11.970 -1.207 1.00 98.50 734 VAL A O 1
ATOM 5559 N N . SER A 1 735 ? -13.614 -12.772 -3.260 1.00 97.94 735 SER A N 1
ATOM 5560 C CA . SER A 1 735 ? -14.992 -13.227 -3.486 1.00 97.94 735 SER A CA 1
ATOM 5561 C C . SER A 1 735 ? -15.371 -14.383 -2.547 1.00 97.94 735 SER A C 1
ATOM 5563 O O . SER A 1 735 ? -16.455 -14.372 -1.963 1.00 97.94 735 SER A O 1
ATOM 5565 N N . LYS A 1 736 ? -14.459 -15.344 -2.313 1.00 97.88 736 LYS A N 1
ATOM 5566 C CA . LYS A 1 736 ? -14.636 -16.421 -1.314 1.00 97.88 736 LYS A CA 1
ATOM 5567 C C . LYS A 1 736 ? -14.650 -15.907 0.129 1.00 97.88 736 LYS A C 1
ATOM 5569 O O . LYS A 1 736 ? -15.289 -16.516 0.975 1.00 97.88 736 LYS A O 1
ATOM 5574 N N . ALA A 1 737 ? -13.994 -14.780 0.396 1.00 97.94 737 ALA A N 1
ATOM 5575 C CA . ALA A 1 737 ? -14.061 -14.048 1.659 1.00 97.94 737 ALA A CA 1
ATOM 5576 C C . ALA A 1 737 ? -15.371 -13.246 1.823 1.00 97.94 737 ALA A C 1
ATOM 5578 O O . ALA A 1 737 ? -15.504 -12.482 2.775 1.00 97.94 737 ALA A O 1
ATOM 5579 N N . HIS A 1 738 ? -16.343 -13.452 0.925 1.00 97.44 738 HIS A N 1
ATOM 5580 C CA . HIS A 1 738 ? -17.680 -12.862 0.930 1.00 97.44 738 HIS A CA 1
ATOM 5581 C C . HIS A 1 738 ? -17.733 -11.362 0.611 1.00 97.44 738 HIS A C 1
ATOM 5583 O O . HIS A 1 738 ? -18.721 -10.712 0.929 1.00 97.44 738 HIS A O 1
ATOM 5589 N N . ALA A 1 739 ? -16.731 -10.778 -0.055 1.00 98.19 739 ALA A N 1
ATOM 5590 C CA . ALA A 1 739 ? -16.877 -9.408 -0.550 1.00 98.19 739 ALA A CA 1
ATOM 5591 C C . ALA A 1 739 ? -18.019 -9.323 -1.581 1.00 98.19 739 ALA A C 1
ATOM 5593 O O . ALA A 1 739 ? -18.123 -10.165 -2.482 1.00 98.19 739 ALA A O 1
ATOM 5594 N N . ASP A 1 740 ? -18.859 -8.295 -1.462 1.00 98.44 740 ASP A N 1
ATOM 5595 C CA . ASP A 1 740 ? -19.966 -8.062 -2.395 1.00 98.44 740 ASP A CA 1
ATOM 5596 C C . ASP A 1 740 ? -19.474 -7.374 -3.678 1.00 98.44 740 ASP A C 1
ATOM 5598 O O . ASP A 1 740 ? -20.031 -7.576 -4.756 1.00 98.44 740 ASP A O 1
ATOM 5602 N N . LEU A 1 741 ? -18.420 -6.557 -3.564 1.00 98.69 741 LEU A N 1
ATOM 5603 C CA . LEU A 1 741 ? -17.856 -5.776 -4.662 1.00 98.69 741 LEU A CA 1
ATOM 5604 C C . LEU A 1 741 ? -16.323 -5.810 -4.637 1.00 98.69 741 LEU A C 1
ATOM 5606 O O . LEU A 1 741 ? -15.697 -5.687 -3.583 1.00 98.69 741 LEU A O 1
ATOM 5610 N N . ILE A 1 742 ? -15.704 -5.915 -5.811 1.00 98.81 742 ILE A N 1
ATOM 5611 C CA . ILE A 1 742 ? -14.254 -5.788 -5.993 1.00 98.81 742 ILE A CA 1
ATOM 5612 C C . ILE A 1 742 ? -13.977 -4.610 -6.920 1.00 98.81 742 ILE A C 1
ATOM 5614 O O . ILE A 1 742 ? -14.463 -4.570 -8.048 1.00 98.81 742 ILE A O 1
ATOM 5618 N N . LEU A 1 743 ? -13.172 -3.661 -6.445 1.00 98.56 743 LEU A N 1
ATOM 5619 C CA . LEU A 1 743 ? -12.661 -2.551 -7.241 1.00 98.56 743 LEU A CA 1
ATOM 5620 C C . LEU A 1 743 ? -11.229 -2.860 -7.682 1.00 98.56 743 LEU A C 1
ATOM 5622 O O . LEU A 1 743 ? -10.356 -3.036 -6.834 1.00 98.56 743 LEU A O 1
ATOM 5626 N N . VAL A 1 744 ? -10.977 -2.857 -8.991 1.00 98.44 744 VAL A N 1
ATOM 5627 C CA . VAL A 1 744 ? -9.630 -2.946 -9.572 1.00 98.44 744 VAL A CA 1
ATOM 5628 C C . VAL A 1 744 ? -9.185 -1.566 -10.054 1.00 98.44 744 VAL A C 1
ATOM 5630 O O . VAL A 1 744 ? -9.703 -1.049 -11.046 1.00 98.44 744 VAL A O 1
ATOM 5633 N N . SER A 1 745 ? -8.223 -0.971 -9.347 1.00 98.12 745 SER A N 1
ATOM 5634 C CA . SER A 1 745 ? -7.635 0.327 -9.695 1.00 98.12 745 SER A CA 1
ATOM 5635 C C . SER A 1 745 ? -6.438 0.216 -10.632 1.00 98.12 745 SER A C 1
ATOM 5637 O O . SER A 1 745 ? -5.533 -0.579 -10.386 1.00 98.12 745 SER A O 1
ATOM 5639 N N . GLY A 1 746 ? -6.366 1.091 -11.631 1.00 97.12 746 GLY A N 1
ATOM 5640 C CA . GLY A 1 746 ? -5.183 1.268 -12.478 1.00 97.12 746 GLY A CA 1
ATOM 5641 C C . GLY A 1 746 ? -4.076 2.084 -11.804 1.00 97.12 746 GLY A C 1
ATOM 5642 O O . GLY A 1 746 ? -4.345 2.922 -10.938 1.00 97.12 746 GLY A O 1
ATOM 5643 N N . TYR A 1 747 ? -2.827 1.868 -12.227 1.00 94.88 747 TYR A N 1
ATOM 5644 C CA . TYR A 1 747 ? -1.627 2.588 -11.762 1.00 94.88 747 TYR A CA 1
ATOM 5645 C C . TYR A 1 747 ? -1.728 4.113 -11.910 1.00 94.88 747 TYR A C 1
ATOM 5647 O O . TYR A 1 747 ? -1.184 4.874 -11.114 1.00 94.88 747 TYR A O 1
ATOM 5655 N N . ASP A 1 748 ? -2.485 4.568 -12.906 1.00 91.44 748 ASP A N 1
ATOM 5656 C CA . ASP A 1 748 ? -2.647 5.967 -13.291 1.00 91.44 748 ASP A CA 1
ATOM 5657 C C . ASP A 1 748 ? -3.617 6.754 -12.386 1.00 91.44 748 ASP A C 1
ATOM 5659 O O . ASP A 1 748 ? -3.861 7.949 -12.602 1.00 91.44 748 ASP A O 1
ATOM 5663 N N . GLY A 1 749 ? -4.158 6.122 -11.339 1.00 90.50 749 GLY A N 1
ATOM 5664 C CA . GLY A 1 749 ? -4.995 6.769 -10.332 1.00 90.50 749 GLY A CA 1
ATOM 5665 C C . GLY A 1 749 ? -4.351 8.021 -9.710 1.00 90.50 749 GLY A C 1
ATOM 5666 O O . GLY A 1 749 ? -3.148 8.097 -9.476 1.00 90.50 749 GLY A O 1
ATOM 5667 N N . GLY A 1 750 ? -5.165 9.036 -9.409 1.00 90.94 750 GLY A N 1
ATOM 5668 C CA . GLY A 1 750 ? -4.690 10.278 -8.788 1.00 90.94 750 GLY A CA 1
ATOM 5669 C C . GLY A 1 750 ? -4.288 10.125 -7.312 1.00 90.94 750 GLY A C 1
ATOM 5670 O O . GLY A 1 750 ? -4.729 9.218 -6.607 1.00 90.94 750 GLY A O 1
ATOM 5671 N N . THR A 1 751 ? -3.482 11.062 -6.805 1.00 93.56 751 THR A N 1
ATOM 5672 C CA . THR A 1 751 ? -3.133 11.152 -5.377 1.00 93.56 751 THR A CA 1
ATOM 5673 C C . THR A 1 751 ? -2.870 12.592 -4.943 1.00 93.56 751 THR A C 1
ATOM 5675 O O . THR A 1 751 ? -2.355 13.404 -5.709 1.00 93.56 751 THR A O 1
ATOM 5678 N N . GLY A 1 752 ? -3.214 12.916 -3.694 1.00 93.12 752 GLY A N 1
ATOM 5679 C CA . GLY A 1 752 ? -2.874 14.205 -3.086 1.00 93.12 752 GLY A CA 1
ATOM 5680 C C . GLY A 1 752 ? -1.417 14.296 -2.625 1.00 93.12 752 GLY A C 1
ATOM 5681 O O . GLY A 1 752 ? -0.861 15.391 -2.619 1.00 93.12 752 GLY A O 1
ATOM 5682 N N . ALA A 1 753 ? -0.812 13.161 -2.251 1.00 93.75 753 ALA A N 1
ATOM 5683 C CA . ALA A 1 753 ? 0.575 13.047 -1.796 1.00 93.75 753 ALA A CA 1
ATOM 5684 C C . ALA A 1 753 ? 1.089 11.600 -1.945 1.00 93.75 753 ALA A C 1
ATOM 5686 O O . ALA A 1 753 ? 0.486 10.647 -1.428 1.00 93.75 753 ALA A O 1
ATOM 5687 N N . SER A 1 754 ? 2.202 11.429 -2.657 1.00 92.00 754 SER A N 1
ATOM 5688 C CA . SER A 1 754 ? 2.871 10.142 -2.872 1.00 92.00 754 SER A CA 1
ATOM 5689 C C . SER A 1 754 ? 4.328 10.373 -3.293 1.00 92.00 754 SER A C 1
ATOM 5691 O O . SER A 1 754 ? 4.601 11.408 -3.907 1.00 92.00 754 SER A O 1
ATOM 5693 N N . PRO A 1 755 ? 5.261 9.447 -3.004 1.00 92.00 755 PRO A N 1
ATOM 5694 C CA . PRO A 1 755 ? 6.573 9.454 -3.640 1.00 92.00 755 PRO A CA 1
ATOM 5695 C C . PRO A 1 755 ? 6.447 9.388 -5.163 1.00 92.00 755 PRO A C 1
ATOM 5697 O O . PRO A 1 755 ? 5.639 8.624 -5.693 1.00 92.00 755 PRO A O 1
ATOM 5700 N N . LEU A 1 756 ? 7.292 10.142 -5.866 1.00 92.19 756 LEU A N 1
ATOM 5701 C CA . LEU A 1 756 ? 7.314 10.147 -7.331 1.00 92.19 756 LEU A CA 1
ATOM 5702 C C . LEU A 1 756 ? 7.636 8.763 -7.909 1.00 92.19 756 LEU A C 1
ATOM 5704 O O . LEU A 1 756 ? 6.994 8.349 -8.870 1.00 92.19 756 LEU A O 1
ATOM 5708 N N . SER A 1 757 ? 8.544 8.021 -7.264 1.00 92.44 757 SER A N 1
ATOM 5709 C CA . SER A 1 757 ? 8.894 6.657 -7.668 1.00 92.44 757 SER A CA 1
ATOM 5710 C C . SER A 1 757 ? 7.683 5.723 -7.687 1.00 92.44 757 SER A C 1
ATOM 5712 O O . SER A 1 757 ? 7.551 4.911 -8.591 1.00 92.44 757 SER A O 1
ATOM 5714 N N . SER A 1 758 ? 6.764 5.854 -6.731 1.00 93.56 758 SER A N 1
ATOM 5715 C CA . SER A 1 758 ? 5.563 5.016 -6.667 1.00 93.56 758 SER A CA 1
ATOM 5716 C C . SER A 1 758 ? 4.504 5.417 -7.690 1.00 93.56 758 SER A C 1
ATOM 5718 O O . SER A 1 758 ? 3.836 4.540 -8.217 1.00 93.56 758 SER A O 1
ATOM 5720 N N . ILE A 1 759 ? 4.385 6.711 -8.011 1.00 92.75 759 ILE A N 1
ATOM 5721 C CA . ILE A 1 759 ? 3.477 7.189 -9.069 1.00 92.75 759 ILE A CA 1
ATOM 5722 C C . ILE A 1 759 ? 3.906 6.654 -10.442 1.00 92.75 759 ILE A C 1
ATOM 5724 O O . ILE A 1 759 ? 3.058 6.401 -11.292 1.00 92.75 759 ILE A O 1
ATOM 5728 N N . LYS A 1 760 ? 5.218 6.540 -10.679 1.00 92.44 760 LYS A N 1
ATOM 5729 C CA . LYS A 1 760 ? 5.768 6.156 -11.982 1.00 92.44 760 LYS A CA 1
ATOM 5730 C C . LYS A 1 760 ? 5.980 4.658 -12.156 1.00 92.44 760 LYS A C 1
ATOM 5732 O O . LYS A 1 760 ? 5.762 4.163 -13.254 1.00 92.44 760 LYS A O 1
ATOM 5737 N N . HIS A 1 761 ? 6.370 3.961 -11.092 1.00 94.31 761 HIS A N 1
ATOM 5738 C CA . HIS A 1 761 ? 6.974 2.630 -11.204 1.00 94.31 761 HIS A CA 1
ATOM 5739 C C . HIS A 1 761 ? 6.230 1.534 -10.426 1.00 94.31 761 HIS A C 1
ATOM 5741 O O . HIS A 1 761 ? 6.818 0.497 -10.129 1.00 94.31 761 HIS A O 1
ATOM 5747 N N . ALA A 1 762 ? 4.975 1.751 -10.013 1.00 94.50 762 ALA A N 1
ATOM 5748 C CA . ALA A 1 762 ? 4.207 0.748 -9.270 1.00 94.50 762 ALA A CA 1
ATOM 5749 C C . ALA A 1 762 ? 2.745 0.640 -9.737 1.00 94.50 762 ALA A C 1
ATOM 5751 O O . ALA A 1 762 ? 2.068 1.650 -9.914 1.00 94.50 762 ALA A O 1
ATOM 5752 N N . GLY A 1 763 ? 2.256 -0.600 -9.851 1.00 94.31 763 GLY A N 1
ATOM 5753 C CA . GLY A 1 763 ? 0.931 -0.936 -10.384 1.00 94.31 763 GLY A CA 1
ATOM 5754 C C . GLY A 1 763 ? 0.917 -1.093 -11.908 1.00 94.31 763 GLY A C 1
ATOM 5755 O O . GLY A 1 763 ? 1.901 -0.802 -12.585 1.00 94.31 763 GLY A O 1
ATOM 5756 N N . LEU A 1 764 ? -0.219 -1.537 -12.450 1.00 95.50 764 LEU A N 1
ATOM 5757 C CA . LEU A 1 764 ? -0.438 -1.740 -13.887 1.00 95.50 764 LEU A CA 1
ATOM 5758 C C . LEU A 1 764 ? -1.683 -1.025 -14.423 1.00 95.50 764 LEU A C 1
ATOM 5760 O O . LEU A 1 764 ? -2.519 -0.560 -13.641 1.00 95.50 764 LEU A O 1
ATOM 5764 N N . PRO A 1 765 ? -1.852 -0.953 -15.757 1.00 95.94 765 PRO A N 1
ATOM 5765 C CA . PRO A 1 765 ? -3.104 -0.526 -16.372 1.00 95.94 765 PRO A CA 1
ATOM 5766 C C . PRO A 1 765 ? -4.302 -1.344 -15.874 1.00 95.94 765 PRO A C 1
ATOM 5768 O O . PRO A 1 765 ? -4.225 -2.570 -15.734 1.00 95.94 765 PRO A O 1
ATOM 5771 N N . TRP A 1 766 ? -5.422 -0.666 -15.619 1.00 96.62 766 TRP A N 1
ATOM 5772 C CA . TRP A 1 766 ? -6.632 -1.323 -15.128 1.00 96.62 766 TRP A CA 1
ATOM 5773 C C . TRP A 1 766 ? -7.227 -2.273 -16.160 1.00 96.62 766 TRP A C 1
ATOM 5775 O O . TRP A 1 766 ? -7.848 -3.248 -15.761 1.00 96.62 766 TRP A O 1
ATOM 5785 N N . GLU A 1 767 ? -7.006 -2.043 -17.459 1.00 96.88 767 GLU A N 1
ATOM 5786 C CA . GLU A 1 767 ? -7.481 -2.921 -18.526 1.00 96.88 767 GLU A CA 1
ATOM 5787 C C . GLU A 1 767 ? -6.999 -4.356 -18.276 1.00 96.88 767 GLU A C 1
ATOM 5789 O O . GLU A 1 767 ? -7.795 -5.293 -18.293 1.00 96.88 767 GLU A O 1
ATOM 5794 N N . ILE A 1 768 ? -5.710 -4.503 -17.944 1.00 95.69 768 ILE A N 1
ATOM 5795 C CA . ILE A 1 768 ? -5.068 -5.789 -17.658 1.00 95.69 768 ILE A CA 1
ATOM 5796 C C . ILE A 1 768 ? -5.638 -6.422 -16.388 1.00 95.69 768 ILE A C 1
ATOM 5798 O O . ILE A 1 768 ? -6.044 -7.584 -16.406 1.00 95.69 768 ILE A O 1
ATOM 5802 N N . GLY A 1 769 ? -5.672 -5.671 -15.284 1.00 96.62 769 GLY A N 1
ATOM 5803 C CA . GLY A 1 769 ? -6.141 -6.208 -14.006 1.00 96.62 769 GLY A CA 1
ATOM 5804 C C . GLY A 1 769 ? -7.633 -6.554 -14.005 1.00 96.62 769 GLY A C 1
ATOM 5805 O O . GLY A 1 769 ? -8.038 -7.545 -13.396 1.00 96.62 769 GLY A O 1
ATOM 5806 N N . LEU A 1 770 ? -8.454 -5.756 -14.693 1.00 98.00 770 LEU A N 1
ATOM 5807 C CA . LEU A 1 770 ? -9.893 -5.970 -14.814 1.00 98.00 770 LEU A CA 1
ATOM 5808 C C . LEU A 1 770 ? -10.190 -7.221 -15.639 1.00 98.00 770 LEU A C 1
ATOM 5810 O O . LEU A 1 770 ? -10.978 -8.050 -15.193 1.00 98.00 770 LEU A O 1
ATOM 5814 N N . ALA A 1 771 ? -9.532 -7.382 -16.791 1.00 96.88 771 ALA A N 1
ATOM 5815 C CA . ALA A 1 771 ? -9.689 -8.569 -17.624 1.00 96.88 771 ALA A CA 1
ATOM 5816 C C . ALA A 1 771 ? -9.263 -9.844 -16.879 1.00 96.88 771 ALA A C 1
ATOM 5818 O O . ALA A 1 771 ? -10.023 -10.807 -16.848 1.00 96.88 771 ALA A O 1
ATOM 5819 N N . ASP A 1 772 ? -8.104 -9.832 -16.209 1.00 96.88 772 ASP A N 1
ATOM 5820 C CA . ASP A 1 772 ? -7.625 -10.956 -15.387 1.00 96.88 772 ASP A CA 1
ATOM 5821 C C . ASP A 1 772 ? -8.638 -11.323 -14.284 1.00 96.88 772 ASP A C 1
ATOM 5823 O O . ASP A 1 772 ? -9.012 -12.485 -14.103 1.00 96.88 772 ASP A O 1
ATOM 5827 N N . THR A 1 773 ? -9.174 -10.309 -13.598 1.00 98.19 773 THR A N 1
ATOM 5828 C CA . THR A 1 773 ? -10.204 -10.487 -12.564 1.00 98.19 773 THR A CA 1
ATOM 5829 C C . THR A 1 773 ? -11.496 -11.074 -13.130 1.00 98.19 773 THR A C 1
ATOM 5831 O O . THR A 1 773 ? -12.013 -12.056 -12.593 1.00 98.19 773 THR A O 1
ATOM 5834 N N . GLN A 1 774 ? -12.008 -10.512 -14.226 1.00 98.12 774 GLN A N 1
ATOM 5835 C CA . GLN A 1 774 ? -13.204 -10.995 -14.913 1.00 98.12 774 GLN A CA 1
ATOM 5836 C C . GLN A 1 774 ? -13.035 -12.458 -15.336 1.00 98.12 774 GLN A C 1
ATOM 5838 O O . GLN A 1 774 ? -13.869 -13.301 -15.005 1.00 98.12 774 GLN A O 1
ATOM 5843 N N . GLN A 1 775 ? -11.945 -12.767 -16.038 1.00 97.38 775 GLN A N 1
ATOM 5844 C CA . GLN A 1 775 ? -11.662 -14.103 -16.553 1.00 97.38 775 GLN A CA 1
ATOM 5845 C C . GLN A 1 775 ? -11.540 -15.117 -15.411 1.00 97.38 775 GLN A C 1
ATOM 5847 O O . GLN A 1 775 ? -12.202 -16.157 -15.432 1.00 97.38 775 GLN A O 1
ATOM 5852 N N . THR A 1 776 ? -10.766 -14.794 -14.373 1.00 97.62 776 THR A N 1
ATOM 5853 C CA . THR A 1 776 ? -10.529 -15.697 -13.242 1.00 97.62 776 THR A CA 1
ATOM 5854 C C . THR A 1 776 ? -11.804 -15.974 -12.446 1.00 97.62 776 THR A C 1
ATOM 5856 O O . THR A 1 776 ? -12.082 -17.128 -12.109 1.00 97.62 776 THR A O 1
ATOM 5859 N N . LEU A 1 777 ? -12.624 -14.956 -12.167 1.00 98.19 777 LEU A N 1
ATOM 5860 C CA . LEU A 1 777 ? -13.874 -15.143 -11.423 1.00 98.19 777 LEU A CA 1
ATOM 5861 C C . LEU A 1 777 ? -14.908 -15.966 -12.200 1.00 98.19 777 LEU A C 1
ATOM 5863 O O . LEU A 1 777 ? -15.646 -16.738 -11.583 1.00 98.19 777 LEU A O 1
ATOM 5867 N N . VAL A 1 778 ? -14.964 -15.820 -13.528 1.00 97.94 778 VAL A N 1
ATOM 5868 C CA . VAL A 1 778 ? -15.845 -16.625 -14.391 1.00 97.94 778 VAL A CA 1
ATOM 5869 C C . VAL A 1 778 ? -15.388 -18.082 -14.409 1.00 97.94 778 VAL A C 1
ATOM 5871 O O . VAL A 1 778 ? -16.197 -18.974 -14.164 1.00 97.94 778 VAL A O 1
ATOM 5874 N N . LEU A 1 779 ? -14.089 -18.329 -14.605 1.00 97.38 779 LEU A N 1
ATOM 5875 C CA . LEU A 1 779 ? -13.514 -19.681 -14.607 1.00 97.38 779 LEU A CA 1
ATOM 5876 C C . LEU A 1 779 ? -13.729 -20.435 -13.282 1.00 97.38 779 LEU A C 1
ATOM 5878 O O . LEU A 1 779 ? -13.759 -21.663 -13.278 1.00 97.38 779 LEU A O 1
ATOM 5882 N N . ASN A 1 780 ? -13.900 -19.716 -12.167 1.00 97.31 780 ASN A N 1
ATOM 5883 C CA . ASN A 1 780 ? -14.095 -20.290 -10.832 1.00 97.31 780 ASN A CA 1
ATOM 5884 C C . ASN A 1 780 ? -15.559 -20.304 -10.342 1.00 97.31 780 ASN A C 1
ATOM 5886 O O . ASN A 1 780 ? -15.789 -20.656 -9.187 1.00 97.31 780 ASN A O 1
ATOM 5890 N N . ASP A 1 781 ? -16.542 -19.915 -11.166 1.00 97.25 781 ASP A N 1
ATOM 5891 C CA . ASP A 1 781 ? -17.962 -19.792 -10.765 1.00 97.25 781 ASP A CA 1
ATOM 5892 C C . ASP A 1 781 ? -18.191 -18.876 -9.538 1.00 97.25 781 ASP A C 1
ATOM 5894 O O . ASP A 1 781 ? -19.000 -19.122 -8.633 1.00 97.25 781 ASP A O 1
ATOM 5898 N N . LEU A 1 782 ? -17.418 -17.789 -9.487 1.00 97.31 782 LEU A N 1
ATOM 5899 C CA . LEU A 1 782 ? -17.487 -16.766 -8.439 1.00 97.31 782 LEU A CA 1
ATOM 5900 C C . LEU A 1 782 ? -18.071 -15.448 -8.956 1.00 97.31 782 LEU A C 1
ATOM 5902 O O . LEU A 1 782 ? -18.633 -14.678 -8.179 1.00 97.31 782 LEU A O 1
ATOM 5906 N N . ARG A 1 783 ? -18.003 -15.201 -10.271 1.00 97.31 783 ARG A N 1
ATOM 5907 C CA . ARG A 1 783 ? -18.409 -13.925 -10.881 1.00 97.31 783 ARG A CA 1
ATOM 5908 C C . ARG A 1 783 ? -19.867 -13.541 -10.615 1.00 97.31 783 ARG A C 1
ATOM 5910 O O . ARG A 1 783 ? -20.152 -12.355 -10.460 1.00 97.31 783 ARG A O 1
ATOM 5917 N N . GLY A 1 784 ? -20.762 -14.525 -10.501 1.00 97.12 784 GLY A N 1
ATOM 5918 C CA . GLY A 1 784 ? -22.189 -14.311 -10.235 1.00 97.12 784 GLY A CA 1
ATOM 5919 C C . GLY A 1 784 ? -22.510 -13.622 -8.905 1.00 97.12 784 GLY A C 1
ATOM 5920 O O . GLY A 1 784 ? -23.586 -13.041 -8.780 1.00 97.12 784 GLY A O 1
ATOM 5921 N N . ARG A 1 785 ? -21.585 -13.674 -7.935 1.00 95.44 785 ARG A N 1
ATOM 5922 C CA . ARG A 1 785 ? -21.771 -13.215 -6.547 1.00 95.44 785 ARG A CA 1
ATOM 5923 C C . ARG A 1 785 ? -21.105 -11.879 -6.230 1.00 95.44 785 ARG A C 1
ATOM 5925 O O . ARG A 1 785 ? -21.244 -11.379 -5.121 1.00 95.44 785 ARG A O 1
ATOM 5932 N N . THR A 1 786 ? -20.341 -11.321 -7.164 1.00 96.56 786 THR A N 1
ATOM 5933 C CA . THR A 1 786 ? -19.472 -10.176 -6.884 1.00 96.56 786 THR A CA 1
ATOM 5934 C C . THR A 1 786 ? -19.592 -9.140 -7.983 1.00 96.56 786 THR A C 1
ATOM 5936 O O . THR A 1 786 ? -19.382 -9.462 -9.148 1.00 96.56 786 THR A O 1
ATOM 5939 N N . ILE A 1 787 ? -19.892 -7.898 -7.612 1.00 98.50 787 ILE A N 1
ATOM 5940 C CA . ILE A 1 787 ? -19.886 -6.746 -8.518 1.00 98.50 787 ILE A CA 1
ATOM 5941 C C . ILE A 1 787 ? -18.432 -6.369 -8.818 1.00 98.50 787 ILE A C 1
ATOM 5943 O O . ILE A 1 787 ? -17.610 -6.299 -7.904 1.00 98.50 787 ILE A O 1
ATOM 5947 N N . LEU A 1 788 ? -18.102 -6.102 -10.082 1.00 98.62 788 LEU A N 1
ATOM 5948 C CA . LEU A 1 788 ? -16.793 -5.554 -10.447 1.00 98.62 788 LEU A CA 1
ATOM 5949 C C . LEU A 1 788 ? -16.880 -4.052 -10.697 1.00 98.62 788 LEU A C 1
ATOM 5951 O O . LEU A 1 788 ? -17.722 -3.586 -11.458 1.00 98.62 788 LEU A O 1
ATOM 5955 N N . GLN A 1 789 ? -15.976 -3.300 -10.085 1.00 98.69 789 GLN A N 1
ATOM 5956 C CA . GLN A 1 789 ? -15.784 -1.875 -10.322 1.00 98.69 789 GLN A CA 1
ATOM 5957 C C . GLN A 1 789 ? -14.367 -1.639 -10.844 1.00 98.69 789 GLN A C 1
ATOM 5959 O O . GLN A 1 789 ? -13.432 -2.359 -10.486 1.00 98.69 789 GLN A O 1
ATOM 5964 N N . THR A 1 790 ? -14.175 -0.601 -11.653 1.00 98.50 790 THR A N 1
ATOM 5965 C CA . THR A 1 790 ? -12.829 -0.140 -12.014 1.00 98.50 790 THR A CA 1
ATOM 5966 C C . THR A 1 790 ? -12.693 1.375 -11.911 1.00 98.50 790 THR A C 1
ATOM 5968 O O . THR A 1 790 ? -13.661 2.118 -12.084 1.00 98.50 790 THR A O 1
ATOM 5971 N N . ASP A 1 791 ? -11.486 1.834 -11.588 1.00 97.81 791 ASP A N 1
ATOM 5972 C CA . ASP A 1 791 ? -11.074 3.233 -11.664 1.00 97.81 791 ASP A CA 1
ATOM 5973 C C . ASP A 1 791 ? -9.629 3.321 -12.194 1.00 97.81 791 ASP A C 1
ATOM 5975 O O . ASP A 1 791 ? -8.900 2.330 -12.237 1.00 97.81 791 ASP A O 1
ATOM 5979 N N . GLY A 1 792 ? -9.213 4.513 -12.623 1.00 92.50 792 GLY A N 1
ATOM 5980 C CA . GLY A 1 792 ? -7.903 4.720 -13.255 1.00 92.50 792 GLY A CA 1
ATOM 5981 C C . GLY A 1 792 ? -8.021 5.622 -14.475 1.00 92.50 792 GLY A C 1
ATOM 5982 O O . GLY A 1 792 ? -8.211 5.163 -15.597 1.00 92.50 792 GLY A O 1
ATOM 5983 N N . GLN A 1 793 ? -8.027 6.935 -14.226 1.00 92.56 793 GLN A N 1
ATOM 5984 C CA . GLN A 1 793 ? -8.186 7.971 -15.259 1.00 92.56 793 GLN A CA 1
ATOM 5985 C C . GLN A 1 793 ? -9.298 7.676 -16.286 1.00 92.56 793 GLN A C 1
ATOM 5987 O O . GLN A 1 793 ? -9.096 7.899 -17.479 1.00 92.56 793 GLN A O 1
ATOM 5992 N N . LEU A 1 794 ? -10.468 7.205 -15.841 1.00 95.94 794 LEU A N 1
ATOM 5993 C CA . LEU A 1 794 ? -11.672 7.212 -16.675 1.00 95.94 794 LEU A CA 1
ATOM 5994 C C . LEU A 1 794 ? -12.109 8.673 -16.877 1.00 95.94 794 LEU A C 1
ATOM 5996 O O . LEU A 1 794 ? -12.170 9.446 -15.912 1.00 95.94 794 LEU A O 1
ATOM 6000 N N . ARG A 1 795 ? -12.355 9.069 -18.128 1.00 95.56 795 ARG A N 1
ATOM 6001 C CA . ARG A 1 795 ? -12.616 10.460 -18.543 1.00 95.56 795 ARG A CA 1
ATOM 6002 C C . ARG A 1 795 ? -13.854 10.604 -19.423 1.00 95.56 795 ARG A C 1
ATOM 6004 O O . ARG A 1 795 ? -14.502 11.648 -19.378 1.00 95.56 795 ARG A O 1
ATOM 6011 N N . THR A 1 796 ? -14.157 9.598 -20.239 1.00 97.50 796 THR A N 1
ATOM 6012 C CA . THR A 1 796 ? -15.187 9.678 -21.288 1.00 97.50 796 THR A CA 1
ATOM 6013 C C . THR A 1 796 ? -16.193 8.532 -21.196 1.00 97.50 796 THR A C 1
ATOM 6015 O O . THR A 1 796 ? -15.961 7.532 -20.512 1.00 97.50 796 THR A O 1
ATOM 6018 N N . GLY A 1 797 ? -17.323 8.655 -21.895 1.00 97.88 797 GLY A N 1
ATOM 6019 C CA . GLY A 1 797 ? -18.278 7.558 -22.072 1.00 97.88 797 GLY A CA 1
ATOM 6020 C C . GLY A 1 797 ? -17.660 6.367 -22.808 1.00 97.88 797 GLY A C 1
ATOM 6021 O O . GLY A 1 797 ? -17.993 5.218 -22.519 1.00 97.88 797 GLY A O 1
ATOM 6022 N N . ARG A 1 798 ? -16.676 6.615 -23.682 1.00 97.00 798 ARG A N 1
ATOM 6023 C CA . ARG A 1 798 ? -15.865 5.558 -24.297 1.00 97.00 798 ARG A CA 1
ATOM 6024 C C . ARG A 1 798 ? -15.104 4.717 -23.270 1.00 97.00 798 ARG A C 1
ATOM 6026 O O . ARG A 1 798 ? -15.129 3.491 -23.375 1.00 97.00 798 ARG A O 1
ATOM 6033 N N . ASP A 1 799 ? -14.460 5.345 -22.287 1.00 97.31 799 ASP A N 1
ATOM 6034 C CA . ASP A 1 799 ? -13.759 4.615 -21.223 1.00 97.31 799 ASP A CA 1
ATOM 6035 C C . ASP A 1 799 ? -14.724 3.704 -20.438 1.00 97.31 799 ASP A C 1
ATOM 6037 O O . ASP A 1 799 ? -14.391 2.555 -20.148 1.00 97.31 799 ASP A O 1
ATOM 6041 N N . VAL A 1 800 ? -15.940 4.193 -20.149 1.00 98.44 800 VAL A N 1
ATOM 6042 C CA . VAL A 1 800 ? -17.010 3.426 -19.479 1.00 98.44 800 VAL A CA 1
ATOM 6043 C C . VAL A 1 800 ? -17.403 2.197 -20.292 1.00 98.44 800 VAL A C 1
ATOM 6045 O O . VAL A 1 800 ? -17.462 1.096 -19.750 1.00 98.44 800 VAL A O 1
ATOM 6048 N N . VAL A 1 801 ? -17.643 2.368 -21.593 1.00 98.38 801 VAL A N 1
ATOM 6049 C CA . VAL A 1 801 ? -18.035 1.267 -22.481 1.00 98.38 801 VAL A CA 1
ATOM 6050 C C . VAL A 1 801 ? -16.946 0.197 -22.542 1.00 98.38 801 VAL A C 1
ATOM 6052 O O . VAL A 1 801 ? -17.246 -0.982 -22.375 1.00 98.38 801 VAL A O 1
ATOM 6055 N N . ILE A 1 802 ? -15.678 0.589 -22.701 1.00 98.00 802 ILE A N 1
ATOM 6056 C CA . ILE A 1 802 ? -14.549 -0.356 -22.710 1.00 98.00 802 ILE A CA 1
ATOM 6057 C C . ILE A 1 802 ? -14.459 -1.111 -21.383 1.00 98.00 802 ILE A C 1
ATOM 6059 O O . ILE A 1 802 ? -14.339 -2.335 -21.379 1.00 98.00 802 ILE A O 1
ATOM 6063 N N . ALA A 1 803 ? -14.548 -0.403 -20.256 1.00 98.38 803 ALA A N 1
ATOM 6064 C CA . ALA A 1 803 ? -14.530 -1.030 -18.942 1.00 98.38 803 ALA A CA 1
ATOM 6065 C C . ALA A 1 803 ? -15.688 -2.028 -18.765 1.00 98.38 803 ALA A C 1
ATOM 6067 O O . ALA A 1 803 ? -15.475 -3.116 -18.228 1.00 98.38 803 ALA A O 1
ATOM 6068 N N . ALA A 1 804 ? -16.887 -1.711 -19.263 1.00 98.56 804 ALA A N 1
ATOM 6069 C CA . ALA A 1 804 ? -18.027 -2.619 -19.190 1.00 98.56 804 ALA A CA 1
ATOM 6070 C C . ALA A 1 804 ? -17.795 -3.896 -20.005 1.00 98.56 804 ALA A C 1
ATOM 6072 O O . ALA A 1 804 ? -17.962 -5.004 -19.495 1.00 98.56 804 ALA A O 1
ATOM 6073 N N . LEU A 1 805 ? -17.327 -3.755 -21.246 1.00 98.25 805 LEU A N 1
ATOM 6074 C CA . LEU A 1 805 ? -16.999 -4.879 -22.128 1.00 98.25 805 LEU A CA 1
ATOM 6075 C C . LEU A 1 805 ? -15.919 -5.795 -21.531 1.00 98.25 805 LEU A C 1
ATOM 6077 O O . LEU A 1 805 ? -15.994 -7.011 -21.697 1.00 98.25 805 LEU A O 1
ATOM 6081 N N . LEU A 1 806 ? -14.961 -5.229 -20.789 1.00 98.06 806 LEU A N 1
ATOM 6082 C CA . LEU A 1 806 ? -13.938 -5.976 -20.047 1.00 98.06 806 LEU A CA 1
ATOM 6083 C C . LEU A 1 806 ? -14.449 -6.600 -18.732 1.00 98.06 806 LEU A C 1
ATOM 6085 O O . LEU A 1 806 ? -13.742 -7.411 -18.139 1.00 98.06 806 LEU A O 1
ATOM 6089 N N . GLY A 1 807 ? -15.669 -6.276 -18.288 1.00 97.94 807 GLY A N 1
ATOM 6090 C CA . GLY A 1 807 ? -16.356 -6.955 -17.182 1.00 97.94 807 GLY A CA 1
ATOM 6091 C C . GLY A 1 807 ? -16.783 -6.076 -16.004 1.00 97.94 807 GLY A C 1
ATOM 6092 O O . GLY A 1 807 ? -17.406 -6.602 -15.078 1.00 97.94 807 GLY A O 1
ATOM 6093 N N . ALA A 1 808 ? -16.476 -4.774 -16.005 1.00 98.62 808 ALA A N 1
ATOM 6094 C CA . ALA A 1 808 ? -16.894 -3.863 -14.938 1.00 98.62 808 ALA A CA 1
ATOM 6095 C C . ALA A 1 808 ? -18.392 -3.526 -15.018 1.00 98.62 808 ALA A C 1
ATOM 6097 O O . ALA A 1 808 ? -18.961 -3.355 -16.087 1.00 98.62 808 ALA A O 1
ATOM 6098 N N . GLU A 1 809 ? -19.032 -3.383 -13.867 1.00 98.62 809 GLU A N 1
ATOM 6099 C CA . GLU A 1 809 ? -20.445 -3.009 -13.727 1.00 98.62 809 GLU A CA 1
ATOM 6100 C C . GLU A 1 809 ? -20.611 -1.593 -13.171 1.00 98.62 809 GLU A C 1
ATOM 6102 O O . GLU A 1 809 ? -21.676 -0.987 -13.327 1.00 98.62 809 GLU A O 1
ATOM 6107 N N . GLU A 1 810 ? -19.551 -1.082 -12.539 1.00 98.50 810 GLU A N 1
ATOM 6108 C CA . GLU A 1 810 ? -19.462 0.236 -11.925 1.00 98.50 810 GLU A CA 1
ATOM 6109 C C . GLU A 1 810 ? -18.137 0.932 -12.260 1.00 98.50 810 GLU A C 1
ATOM 6111 O O . GLU A 1 810 ? -17.103 0.290 -12.469 1.00 98.50 810 GLU A O 1
ATOM 6116 N N . PHE A 1 811 ? -18.154 2.267 -12.262 1.00 98.62 811 PHE A N 1
ATOM 6117 C CA . PHE A 1 811 ? -17.075 3.079 -12.830 1.00 98.62 811 PHE A CA 1
ATOM 6118 C C . PHE A 1 811 ? -16.702 4.234 -11.899 1.00 98.62 811 PHE A C 1
ATOM 6120 O O . PHE A 1 811 ? -17.531 5.089 -11.576 1.00 98.62 811 PHE A O 1
ATOM 6127 N N . GLY A 1 812 ? -15.444 4.259 -11.457 1.00 97.94 812 GLY A N 1
ATOM 6128 C CA . GLY A 1 812 ? -14.918 5.259 -10.534 1.00 97.94 812 GLY A CA 1
ATOM 6129 C C . GLY A 1 812 ? -14.222 6.429 -11.235 1.00 97.94 812 GLY A C 1
ATOM 6130 O O . GLY A 1 812 ? -13.304 6.245 -12.034 1.00 97.94 812 GLY A O 1
ATOM 6131 N N . PHE A 1 813 ? -14.592 7.656 -10.862 1.00 98.25 813 PHE A N 1
ATOM 6132 C CA . PHE A 1 813 ? -14.044 8.897 -11.412 1.00 98.25 813 PHE A CA 1
ATOM 6133 C C . PHE A 1 813 ? -13.504 9.799 -10.303 1.00 98.25 813 PHE A C 1
ATOM 6135 O O . PHE A 1 813 ? -14.236 10.224 -9.415 1.00 98.25 813 PHE A O 1
ATOM 6142 N N . ALA A 1 814 ? -12.218 10.135 -10.352 1.00 95.81 814 ALA A N 1
ATOM 6143 C CA . ALA A 1 814 ? -11.601 11.039 -9.377 1.00 95.81 814 ALA A CA 1
ATOM 6144 C C . ALA A 1 814 ? -11.143 12.337 -10.046 1.00 95.81 814 ALA A C 1
ATOM 6146 O O . ALA A 1 814 ? -11.760 13.389 -9.895 1.00 95.81 814 ALA A O 1
ATOM 6147 N N . THR A 1 815 ? -10.075 12.259 -10.840 1.00 96.88 815 THR A N 1
ATOM 6148 C CA . THR A 1 815 ? -9.430 13.435 -11.429 1.00 96.88 815 THR A CA 1
ATOM 6149 C C . THR A 1 815 ? -10.357 14.244 -12.335 1.00 96.88 815 THR A C 1
ATOM 6151 O O . THR A 1 815 ? -10.394 15.463 -12.199 1.00 96.88 815 THR A O 1
ATOM 6154 N N . ALA A 1 816 ? -11.131 13.592 -13.209 1.00 97.19 816 ALA A N 1
ATOM 6155 C CA . ALA A 1 816 ? -12.071 14.285 -14.091 1.00 97.19 816 ALA A CA 1
ATOM 6156 C C . ALA A 1 816 ? -13.168 15.028 -13.306 1.00 97.19 816 ALA A C 1
ATOM 6158 O O . ALA A 1 816 ? -13.475 16.173 -13.624 1.00 97.19 816 ALA A O 1
ATOM 6159 N N . ALA A 1 817 ? -13.675 14.431 -12.219 1.00 97.69 817 ALA A N 1
ATOM 6160 C CA . ALA A 1 817 ? -14.647 15.078 -11.338 1.00 97.69 817 ALA A CA 1
ATOM 6161 C C . ALA A 1 817 ? -14.050 16.322 -10.650 1.00 97.69 817 ALA A C 1
ATOM 6163 O O . ALA A 1 817 ? -14.672 17.379 -10.650 1.00 97.69 817 ALA A O 1
ATOM 6164 N N . LEU A 1 818 ? -12.802 16.253 -10.163 1.00 98.19 818 LEU A N 1
ATOM 6165 C CA . LEU A 1 818 ? -12.111 17.433 -9.620 1.00 98.19 818 LEU A CA 1
ATOM 6166 C C . LEU A 1 818 ? -11.839 18.509 -10.685 1.00 98.19 818 LEU A C 1
ATOM 6168 O O . LEU A 1 818 ? -11.822 19.699 -10.373 1.00 98.19 818 LEU A O 1
ATOM 6172 N N . ILE A 1 819 ? -11.590 18.124 -11.940 1.00 98.00 819 ILE A N 1
ATOM 6173 C CA . ILE A 1 819 ? -11.442 19.081 -13.046 1.00 98.00 819 ILE A CA 1
ATOM 6174 C C . ILE A 1 819 ? -12.779 19.754 -13.348 1.00 98.00 819 ILE A C 1
ATOM 6176 O O . ILE A 1 819 ? -12.789 20.974 -13.502 1.00 98.00 819 ILE A O 1
ATOM 6180 N N . ALA A 1 820 ? -13.893 19.016 -13.331 1.00 98.00 820 ALA A N 1
ATOM 6181 C CA . ALA A 1 820 ? -15.233 19.590 -13.452 1.00 98.00 820 ALA A CA 1
ATOM 6182 C C . ALA A 1 820 ? -15.536 20.605 -12.326 1.00 98.00 820 ALA A C 1
ATOM 6184 O O . ALA A 1 820 ? -16.184 21.626 -12.560 1.00 98.00 820 ALA A O 1
ATOM 6185 N N . GLU A 1 821 ? -14.992 20.395 -11.122 1.00 97.56 821 GLU A N 1
ATOM 6186 C CA . GLU A 1 821 ? -15.057 21.372 -10.024 1.00 97.56 821 GLU A CA 1
ATOM 6187 C C . GLU A 1 821 ? -14.116 22.580 -10.194 1.00 97.56 821 GLU A C 1
ATOM 6189 O O . GLU A 1 821 ? -14.340 23.619 -9.571 1.00 97.56 821 GLU A O 1
ATOM 6194 N N . GLY A 1 822 ? -13.095 22.488 -11.053 1.00 97.25 822 GLY A N 1
ATOM 6195 C CA . GLY A 1 822 ? -12.192 23.596 -11.388 1.00 97.25 822 GLY A CA 1
ATOM 6196 C C . GLY A 1 822 ? -10.692 23.309 -11.264 1.00 97.25 822 GLY A C 1
ATOM 6197 O O . GLY A 1 822 ? -9.896 24.244 -11.338 1.00 97.25 822 GLY A O 1
ATOM 6198 N N . CYS A 1 823 ? -10.267 22.058 -11.060 1.00 97.62 823 CYS A N 1
ATOM 6199 C CA . CYS A 1 823 ? -8.845 21.714 -10.957 1.00 97.62 823 CYS A CA 1
ATOM 6200 C C . CYS A 1 823 ? -8.071 22.082 -12.234 1.00 97.62 823 CYS A C 1
ATOM 6202 O O . CYS A 1 823 ? -8.491 21.757 -13.341 1.00 97.62 823 CYS A O 1
ATOM 6204 N N . LEU A 1 824 ? -6.902 22.707 -12.056 1.00 95.69 824 LEU A N 1
ATOM 6205 C CA . LEU A 1 824 ? -6.008 23.160 -13.135 1.00 95.69 824 LEU A CA 1
ATOM 6206 C C . LEU A 1 824 ? -4.815 22.218 -13.381 1.00 95.69 824 LEU A C 1
ATOM 6208 O O . LEU A 1 824 ? -3.887 22.566 -14.096 1.00 95.69 824 LEU A O 1
ATOM 6212 N N . MET A 1 825 ? -4.783 21.056 -12.723 1.00 94.19 825 MET A N 1
ATOM 6213 C CA . MET A 1 825 ? -3.706 20.060 -12.831 1.00 94.19 825 MET A CA 1
ATOM 6214 C C . MET A 1 825 ? -2.282 20.570 -12.523 1.00 94.19 825 MET A C 1
ATOM 6216 O O . MET A 1 825 ? -1.295 20.036 -13.013 1.00 94.19 825 MET A O 1
ATOM 6220 N N . MET A 1 826 ? -2.148 21.545 -11.617 1.00 91.69 826 MET A N 1
ATOM 6221 C CA . MET A 1 826 ? -0.843 22.089 -11.196 1.00 91.69 826 MET A CA 1
ATOM 6222 C C . MET A 1 826 ? 0.057 21.120 -10.406 1.00 91.69 826 MET A C 1
ATOM 6224 O O . MET A 1 826 ? 1.210 21.442 -10.141 1.00 91.69 826 MET A O 1
ATOM 6228 N N . ARG A 1 827 ? -0.472 19.979 -9.940 1.00 92.94 827 ARG A N 1
ATOM 6229 C CA . ARG A 1 827 ? 0.262 18.940 -9.178 1.00 92.94 827 ARG A CA 1
ATOM 6230 C C . ARG A 1 827 ? 0.946 19.413 -7.875 1.00 92.94 827 ARG A C 1
ATOM 6232 O O . ARG A 1 827 ? 1.807 18.727 -7.336 1.00 92.94 827 ARG A O 1
ATOM 6239 N N . LYS A 1 828 ? 0.483 20.522 -7.280 1.00 93.81 828 LYS A N 1
ATOM 6240 C CA . LYS A 1 828 ? 0.936 21.051 -5.968 1.00 93.81 828 LYS A CA 1
ATOM 6241 C C . LYS A 1 828 ? 0.033 20.658 -4.785 1.00 93.81 828 LYS A C 1
ATOM 6243 O O . LYS A 1 828 ? 0.007 21.325 -3.755 1.00 93.81 828 LYS A O 1
ATOM 6248 N N . CYS A 1 829 ? -0.727 19.570 -4.918 1.00 96.38 829 CYS A N 1
ATOM 6249 C CA . CYS A 1 829 ? -1.743 19.140 -3.945 1.00 96.38 829 CYS A CA 1
ATOM 6250 C C . CYS A 1 829 ? -1.183 18.912 -2.524 1.00 96.38 829 CYS A C 1
ATOM 6252 O O . CYS A 1 829 ? -1.852 19.204 -1.528 1.00 96.38 829 CYS A O 1
ATOM 6254 N N . HIS A 1 830 ? 0.052 18.416 -2.436 1.00 95.69 830 HIS A N 1
ATOM 6255 C CA . HIS A 1 830 ? 0.758 18.120 -1.188 1.00 95.69 830 HIS A CA 1
ATOM 6256 C C . HIS A 1 830 ? 1.293 19.381 -0.486 1.00 95.69 830 HIS A C 1
ATOM 6258 O O . HIS A 1 830 ? 1.484 19.370 0.726 1.00 95.69 830 HIS A O 1
ATOM 6264 N N . LEU A 1 831 ? 1.481 20.486 -1.216 1.00 96.06 831 LEU A N 1
ATOM 6265 C CA . LEU A 1 831 ? 2.070 21.723 -0.691 1.00 96.06 831 LEU A CA 1
ATOM 6266 C C . LEU A 1 831 ? 1.065 22.630 0.021 1.00 96.06 831 LEU A C 1
ATOM 6268 O O . LEU A 1 831 ? 1.471 23.615 0.619 1.00 96.06 831 LEU A O 1
ATOM 6272 N N . ASN A 1 832 ? -0.231 22.299 -0.008 1.00 96.81 832 ASN A N 1
ATOM 6273 C CA . ASN A 1 832 ? -1.307 23.131 0.545 1.00 96.81 832 ASN A CA 1
ATOM 6274 C C . ASN A 1 832 ? -1.535 24.464 -0.202 1.00 96.81 832 ASN A C 1
ATOM 6276 O O . ASN A 1 832 ? -2.239 25.337 0.297 1.00 96.81 832 ASN A O 1
ATOM 6280 N N . THR A 1 833 ? -1.005 24.607 -1.419 1.00 97.00 833 THR A N 1
ATOM 6281 C CA . THR A 1 833 ? -0.991 25.859 -2.204 1.00 97.00 833 THR A CA 1
ATOM 6282 C C . THR A 1 833 ? -1.896 25.810 -3.441 1.00 97.00 833 THR A C 1
ATOM 6284 O O . THR A 1 833 ? -1.615 26.430 -4.464 1.00 97.00 833 THR A O 1
ATOM 6287 N N . CYS A 1 834 ? -2.992 25.045 -3.387 1.00 97.56 834 CYS A N 1
ATOM 6288 C CA . CYS A 1 834 ? -3.929 24.946 -4.507 1.00 97.56 834 CYS A CA 1
ATOM 6289 C C . CYS A 1 834 ? -4.589 26.313 -4.795 1.00 97.56 834 CYS A C 1
ATOM 6291 O O . CYS A 1 834 ? -5.312 26.812 -3.933 1.00 97.56 834 CYS A O 1
ATOM 6293 N N . PRO A 1 835 ? -4.419 26.905 -5.993 1.00 96.38 835 PRO A N 1
ATOM 6294 C CA . PRO A 1 835 ? -4.877 28.273 -6.267 1.00 96.38 835 PRO A CA 1
ATOM 6295 C C . PRO A 1 835 ? -6.398 28.408 -6.410 1.00 96.38 835 PRO A C 1
ATOM 6297 O O . PRO A 1 835 ? -6.921 29.516 -6.334 1.00 96.38 835 PRO A O 1
ATOM 6300 N N . VAL A 1 836 ? -7.096 27.288 -6.616 1.00 97.12 836 VAL A N 1
ATOM 6301 C CA . VAL A 1 836 ? -8.546 27.210 -6.868 1.00 97.12 836 VAL A CA 1
ATOM 6302 C C . VAL A 1 836 ? -9.316 26.578 -5.703 1.00 97.12 836 VAL A C 1
ATOM 6304 O O . VAL A 1 836 ? -10.454 26.153 -5.865 1.00 97.12 836 VAL A O 1
ATOM 6307 N N . GLY A 1 837 ? -8.691 26.460 -4.527 1.00 97.12 837 GLY A N 1
ATOM 6308 C CA . GLY A 1 837 ? -9.380 26.025 -3.307 1.00 97.12 837 GLY A CA 1
ATOM 6309 C C . GLY A 1 837 ? -9.791 24.550 -3.249 1.00 97.12 837 GLY A C 1
ATOM 6310 O O . GLY A 1 837 ? -10.584 24.189 -2.386 1.00 97.12 837 GLY A O 1
ATOM 6311 N N . ILE A 1 838 ? -9.261 23.685 -4.126 1.00 97.88 838 ILE A N 1
ATOM 6312 C CA . ILE A 1 838 ? -9.590 22.245 -4.153 1.00 97.88 838 ILE A CA 1
ATOM 6313 C C . ILE A 1 838 ? -8.680 21.446 -3.219 1.00 97.88 838 ILE A C 1
ATOM 6315 O O . ILE A 1 838 ? -9.138 20.879 -2.242 1.00 97.88 838 ILE A O 1
ATOM 6319 N N . ALA A 1 839 ? -7.374 21.379 -3.485 1.00 97.19 839 ALA A N 1
ATOM 6320 C CA . ALA A 1 839 ? -6.449 20.517 -2.740 1.00 97.19 839 ALA A CA 1
ATOM 6321 C C . ALA A 1 839 ? -5.694 21.275 -1.630 1.00 97.19 839 ALA A C 1
ATOM 6323 O O . ALA A 1 839 ? -4.468 21.190 -1.528 1.00 97.19 839 ALA A O 1
ATOM 6324 N N . THR A 1 840 ? -6.410 22.054 -0.817 1.00 97.25 840 THR A N 1
ATOM 6325 C CA . THR A 1 840 ? -5.838 22.914 0.234 1.00 97.25 840 THR A CA 1
ATOM 6326 C C . THR A 1 840 ? -6.755 23.021 1.453 1.00 97.25 840 THR A C 1
ATOM 6328 O O . THR A 1 840 ? -7.974 22.949 1.334 1.00 97.25 840 THR A O 1
ATOM 6331 N N . GLN A 1 841 ? -6.145 23.186 2.624 1.00 97.00 841 GLN A N 1
ATOM 6332 C CA . GLN A 1 841 ? -6.782 23.494 3.902 1.00 97.00 841 GLN A CA 1
ATOM 6333 C C . GLN A 1 841 ? -6.513 24.938 4.351 1.00 97.00 841 GLN A C 1
ATOM 6335 O O . GLN A 1 841 ? -7.009 25.341 5.399 1.00 97.00 841 GLN A O 1
ATOM 6340 N N . ASN A 1 842 ? -5.758 25.723 3.569 1.00 96.12 842 ASN A N 1
ATOM 6341 C CA . ASN A 1 842 ? -5.570 27.152 3.816 1.00 96.12 842 ASN A CA 1
ATOM 6342 C C . ASN A 1 842 ? -6.913 27.890 3.597 1.00 96.12 842 ASN A C 1
ATOM 6344 O O . ASN A 1 842 ? -7.467 27.789 2.497 1.00 96.12 842 ASN A O 1
ATOM 6348 N N . PRO A 1 843 ? -7.440 28.624 4.598 1.00 95.94 843 PRO A N 1
ATOM 6349 C CA . PRO A 1 843 ? -8.725 29.318 4.489 1.00 95.94 843 PRO A CA 1
ATOM 6350 C C . PRO A 1 843 ? -8.808 30.325 3.331 1.00 95.94 843 PRO A C 1
ATOM 6352 O O . PRO A 1 843 ? -9.795 30.323 2.597 1.00 95.94 843 PRO A O 1
ATOM 6355 N N . GLU A 1 844 ? -7.762 31.125 3.102 1.00 97.00 844 GLU A N 1
ATOM 6356 C CA . GLU A 1 844 ? -7.724 32.131 2.029 1.00 97.00 844 GLU A CA 1
ATOM 6357 C C . GLU A 1 844 ? -7.785 31.488 0.641 1.00 97.00 844 GLU A C 1
ATOM 6359 O O . GLU A 1 844 ? -8.448 31.986 -0.270 1.00 97.00 844 GLU A O 1
ATOM 6364 N N . LEU A 1 845 ? -7.104 30.352 0.469 1.00 97.44 845 LEU A N 1
ATOM 6365 C CA . LEU A 1 845 ? -7.129 29.615 -0.791 1.00 97.44 845 LEU A CA 1
ATOM 6366 C C . LEU A 1 845 ? -8.443 28.851 -0.972 1.00 97.44 845 LEU A C 1
ATOM 6368 O O . LEU A 1 845 ? -8.963 28.805 -2.085 1.00 97.44 845 LEU A O 1
ATOM 6372 N N . ARG A 1 846 ? -9.020 28.295 0.102 1.00 97.69 846 ARG A N 1
ATOM 6373 C CA . ARG A 1 846 ? -10.352 27.661 0.078 1.00 97.69 846 ARG A CA 1
ATOM 6374 C C . ARG A 1 846 ? -11.446 28.644 -0.325 1.00 97.69 846 ARG A C 1
ATOM 6376 O O . ARG A 1 846 ? -12.311 28.279 -1.116 1.00 97.69 846 ARG A O 1
ATOM 6383 N N . ALA A 1 847 ? -11.353 29.906 0.098 1.00 97.75 847 ALA A N 1
ATOM 6384 C CA . ALA A 1 847 ? -12.277 30.965 -0.315 1.00 97.75 847 ALA A CA 1
ATOM 6385 C C . ALA A 1 847 ? -12.293 31.218 -1.841 1.00 97.75 847 ALA A C 1
ATOM 6387 O O . ALA A 1 847 ? -13.217 31.851 -2.359 1.00 97.75 847 ALA A O 1
ATOM 6388 N N . ARG A 1 848 ? -11.301 30.706 -2.588 1.00 97.44 848 ARG A N 1
ATOM 6389 C CA . ARG A 1 848 ? -11.236 30.761 -4.059 1.00 97.44 848 ARG A CA 1
ATOM 6390 C C . ARG A 1 848 ? -11.949 29.600 -4.751 1.00 97.44 848 ARG A C 1
ATOM 6392 O O . ARG A 1 848 ? -12.012 29.599 -5.977 1.00 97.44 848 ARG A O 1
ATOM 6399 N N . PHE A 1 849 ? -12.494 28.633 -4.013 1.00 98.25 849 PHE A N 1
ATOM 6400 C CA . PHE A 1 849 ? -13.285 27.557 -4.603 1.00 98.25 849 PHE A CA 1
ATOM 6401 C C . PHE A 1 849 ? -14.537 28.125 -5.289 1.00 98.25 849 PHE A C 1
ATOM 6403 O O . PHE A 1 849 ? -15.247 28.974 -4.742 1.00 98.25 849 PHE A O 1
ATOM 6410 N N . ARG A 1 850 ? -14.774 27.696 -6.531 1.00 97.06 850 ARG A N 1
ATOM 6411 C CA . ARG A 1 850 ? -15.911 28.120 -7.373 1.00 97.06 850 ARG A CA 1
ATOM 6412 C C . ARG A 1 850 ? -16.663 26.935 -7.992 1.00 97.06 850 ARG A C 1
ATOM 6414 O O . ARG A 1 850 ? -17.569 27.149 -8.796 1.00 97.06 850 ARG A O 1
ATOM 6421 N N . GLY A 1 851 ? -16.283 25.703 -7.647 1.00 96.56 851 GLY A N 1
ATOM 6422 C CA . GLY A 1 851 ? -16.976 24.498 -8.091 1.00 96.56 851 GLY A CA 1
ATOM 6423 C C . GLY A 1 851 ? -18.396 24.436 -7.530 1.00 96.56 851 GLY A C 1
ATOM 6424 O O . GLY A 1 851 ? -18.668 24.937 -6.440 1.00 96.56 851 GLY A O 1
ATOM 6425 N N . LYS A 1 852 ? -19.312 23.834 -8.289 1.00 97.50 852 LYS A N 1
ATOM 6426 C CA . LYS A 1 852 ? -20.706 23.621 -7.889 1.00 97.50 852 LYS A CA 1
ATOM 6427 C C . LYS A 1 852 ? -21.079 22.157 -8.111 1.00 97.50 852 LYS A C 1
ATOM 6429 O O . LYS A 1 852 ? -20.589 21.581 -9.086 1.00 97.50 852 LYS A O 1
ATOM 6434 N N . PRO A 1 853 ? -21.991 21.586 -7.300 1.00 98.25 853 PRO A N 1
ATOM 6435 C CA . PRO A 1 853 ? -22.525 20.250 -7.553 1.00 98.25 853 PRO A CA 1
ATOM 6436 C C . PRO A 1 853 ? -23.049 20.084 -8.988 1.00 98.25 853 PRO A C 1
ATOM 6438 O O . PRO A 1 853 ? -22.809 19.056 -9.611 1.00 98.25 853 PRO A O 1
ATOM 6441 N N . ASP A 1 854 ? -23.679 21.121 -9.549 1.00 98.31 854 ASP A N 1
ATOM 6442 C CA . ASP A 1 854 ? -24.247 21.089 -10.904 1.00 98.31 854 ASP A CA 1
ATOM 6443 C C . ASP A 1 854 ? -23.197 20.848 -11.999 1.00 98.31 854 ASP A C 1
ATOM 6445 O O . ASP A 1 854 ? -23.480 20.165 -12.977 1.00 98.31 854 ASP A O 1
ATOM 6449 N N . HIS A 1 855 ? -21.959 21.332 -11.829 1.00 98.56 855 HIS A N 1
ATOM 6450 C CA . HIS A 1 855 ? -20.889 21.064 -12.798 1.00 98.56 855 HIS A CA 1
ATOM 6451 C C . HIS A 1 855 ? -20.565 19.562 -12.850 1.00 98.56 855 HIS A C 1
ATOM 6453 O O . HIS A 1 855 ? -20.364 18.982 -13.915 1.00 98.56 855 HIS A O 1
ATOM 6459 N N . VAL A 1 856 ? -20.543 18.912 -11.687 1.00 98.50 856 VAL A N 1
ATOM 6460 C CA . VAL A 1 856 ? -20.278 17.475 -11.564 1.00 98.50 856 VAL A CA 1
ATOM 6461 C C . VAL A 1 856 ? -21.468 16.666 -12.092 1.00 98.50 856 VAL A C 1
ATOM 6463 O O . VAL A 1 856 ? -21.270 15.687 -12.809 1.00 98.50 856 VAL A O 1
ATOM 6466 N N . VAL A 1 857 ? -22.700 17.109 -11.811 1.00 98.75 857 VAL A N 1
ATOM 6467 C CA . VAL A 1 857 ? -23.934 16.531 -12.373 1.00 98.75 857 VAL A CA 1
ATOM 6468 C C . VAL A 1 857 ? -23.909 16.565 -13.903 1.00 98.75 857 VAL A C 1
ATOM 6470 O O . VAL A 1 857 ? -24.107 15.527 -14.534 1.00 98.75 857 VAL A O 1
ATOM 6473 N N . ASN A 1 858 ? -23.599 17.721 -14.497 1.00 98.69 858 ASN A N 1
ATOM 6474 C CA . ASN A 1 858 ? -23.491 17.880 -15.949 1.00 98.69 858 ASN A CA 1
ATOM 6475 C C . ASN A 1 858 ? -22.436 16.940 -16.538 1.00 98.69 858 ASN A C 1
ATOM 6477 O O . ASN A 1 858 ? -22.721 16.229 -17.498 1.00 98.69 858 ASN A O 1
ATOM 6481 N N . TYR A 1 859 ? -21.246 16.879 -15.930 1.00 98.75 859 TYR A N 1
ATOM 6482 C CA . TYR A 1 859 ? -20.175 15.984 -16.373 1.00 98.75 859 TYR A CA 1
ATOM 6483 C C . TYR A 1 859 ? -20.639 14.526 -16.461 1.00 98.75 859 TYR A C 1
ATOM 6485 O O . TYR A 1 859 ? -20.467 13.885 -17.497 1.00 98.75 859 TYR A O 1
ATOM 6493 N N . PHE A 1 860 ? -21.260 14.005 -15.401 1.00 98.75 860 PHE A N 1
ATOM 6494 C CA . PHE A 1 860 ? -21.703 12.614 -15.383 1.00 98.75 860 PHE A CA 1
ATOM 6495 C C . PHE A 1 860 ? -22.849 12.340 -16.354 1.00 98.75 860 PHE A C 1
ATOM 6497 O O . PHE A 1 860 ? -22.856 11.279 -16.977 1.00 98.75 860 PHE A O 1
ATOM 6504 N N . TYR A 1 861 ? -23.773 13.284 -16.549 1.00 98.75 861 TYR A N 1
ATOM 6505 C CA . TYR A 1 861 ? -24.786 13.144 -17.594 1.00 98.75 861 TYR A CA 1
ATOM 6506 C C . TYR A 1 861 ? -24.178 13.136 -18.997 1.00 98.75 861 TYR A C 1
ATOM 6508 O O . TYR A 1 861 ? -24.620 12.344 -19.823 1.00 98.75 861 TYR A O 1
ATOM 6516 N N . PHE A 1 862 ? -23.147 13.940 -19.268 1.00 98.81 862 PHE A N 1
ATOM 6517 C CA . PHE A 1 862 ? -22.460 13.923 -20.561 1.00 98.81 862 PHE A CA 1
ATOM 6518 C C . PHE A 1 862 ? -21.724 12.605 -20.817 1.00 98.81 862 PHE A C 1
ATOM 6520 O O . PHE A 1 862 ? -21.872 12.029 -21.894 1.00 98.81 862 PHE A O 1
ATOM 6527 N N . VAL A 1 863 ? -21.008 12.084 -19.814 1.00 98.75 863 VAL A N 1
ATOM 6528 C CA . VAL A 1 863 ? -20.359 10.761 -19.879 1.00 98.75 863 VAL A CA 1
ATOM 6529 C C . VAL A 1 863 ? -21.393 9.662 -20.123 1.00 98.75 863 VAL A C 1
ATOM 6531 O O . VAL A 1 863 ? -21.206 8.817 -20.996 1.00 98.75 863 VAL A O 1
ATOM 6534 N N . ALA A 1 864 ? -22.502 9.677 -19.378 1.00 98.69 864 ALA A N 1
ATOM 6535 C CA . ALA A 1 864 ? -23.575 8.703 -19.546 1.00 98.69 864 ALA A CA 1
ATOM 6536 C C . ALA A 1 864 ? -24.243 8.816 -20.919 1.00 98.69 864 ALA A C 1
ATOM 6538 O O . ALA A 1 864 ? -24.567 7.792 -21.510 1.00 98.69 864 ALA A O 1
ATOM 6539 N N . GLN A 1 865 ? -24.428 10.032 -21.436 1.00 98.56 865 GLN A N 1
ATOM 6540 C CA . GLN A 1 865 ? -25.004 10.272 -22.756 1.00 98.56 865 GLN A CA 1
ATOM 6541 C C . GLN A 1 865 ? -24.090 9.760 -23.879 1.00 98.56 865 GLN A C 1
ATOM 6543 O O . GLN A 1 865 ? -24.577 9.057 -24.758 1.00 98.56 865 GLN A O 1
ATOM 6548 N N . GLU A 1 866 ? -22.777 10.013 -23.813 1.00 98.50 866 GLU A N 1
ATOM 6549 C CA . GLU A 1 866 ? -21.810 9.437 -24.764 1.00 98.50 866 GLU A CA 1
ATOM 6550 C C . GLU A 1 866 ? -21.798 7.902 -24.686 1.00 98.50 866 GLU A C 1
ATOM 6552 O O . GLU A 1 866 ? -21.824 7.229 -25.714 1.00 98.50 866 GLU A O 1
ATOM 6557 N N . ALA A 1 867 ? -21.820 7.323 -23.478 1.00 98.44 867 ALA A N 1
ATOM 6558 C CA . ALA A 1 867 ? -21.913 5.871 -23.315 1.00 98.44 867 ALA A CA 1
ATOM 6559 C C . ALA A 1 867 ? -23.195 5.316 -23.961 1.00 98.44 867 ALA A C 1
ATOM 6561 O O . ALA A 1 867 ? -23.146 4.306 -24.657 1.00 98.44 867 ALA A O 1
ATOM 6562 N N . ARG A 1 868 ? -24.325 6.013 -23.802 1.00 98.38 868 ARG A N 1
ATOM 6563 C CA . ARG A 1 868 ? -25.615 5.680 -24.421 1.00 98.38 868 ARG A CA 1
ATOM 6564 C C . ARG A 1 868 ? -25.560 5.689 -25.947 1.00 98.38 868 ARG A C 1
ATOM 6566 O O . ARG A 1 868 ? -26.105 4.795 -26.588 1.00 98.38 868 ARG A O 1
ATOM 6573 N N . GLU A 1 869 ? -24.903 6.692 -26.524 1.00 98.19 869 GLU A N 1
ATOM 6574 C CA . GLU A 1 869 ? -24.695 6.816 -27.971 1.00 98.19 869 GLU A CA 1
ATOM 6575 C C . GLU A 1 869 ? -23.852 5.657 -28.513 1.00 98.19 869 GLU A C 1
ATOM 6577 O O . GLU A 1 869 ? -24.203 5.061 -29.530 1.00 98.19 869 GLU A O 1
ATOM 6582 N N . LEU A 1 870 ? -22.789 5.280 -27.801 1.00 97.50 870 LEU A N 1
ATOM 6583 C CA . LEU A 1 870 ? -21.956 4.129 -28.151 1.00 97.50 870 LEU A CA 1
ATOM 6584 C C . LEU A 1 870 ? -22.720 2.805 -28.006 1.00 97.50 870 LEU A C 1
ATOM 6586 O O . LEU A 1 870 ? -22.681 1.981 -28.914 1.00 97.50 870 LEU A O 1
ATOM 6590 N N . MET A 1 871 ? -23.475 2.615 -26.921 1.00 98.00 871 MET A N 1
ATOM 6591 C CA . MET A 1 871 ? -24.336 1.440 -26.732 1.00 98.00 871 MET A CA 1
ATOM 6592 C C . MET A 1 871 ? -25.346 1.294 -27.875 1.00 98.00 871 MET A C 1
ATOM 6594 O O . MET A 1 871 ? -25.507 0.199 -28.413 1.00 98.00 871 MET A O 1
ATOM 6598 N N . ALA A 1 872 ? -25.966 2.402 -28.301 1.00 98.12 872 ALA A N 1
ATOM 6599 C CA . ALA A 1 872 ? -26.879 2.425 -29.439 1.00 98.12 872 ALA A CA 1
ATOM 6600 C C . ALA A 1 872 ? -26.182 1.976 -30.732 1.00 98.12 872 ALA A C 1
ATOM 6602 O O . ALA A 1 872 ? -26.716 1.138 -31.453 1.00 98.12 872 ALA A O 1
ATOM 6603 N N . GLN A 1 873 ? -24.972 2.476 -31.005 1.00 97.19 873 GLN A N 1
ATOM 6604 C CA . GLN A 1 873 ? -24.182 2.084 -32.181 1.00 97.19 873 GLN A CA 1
ATOM 6605 C C . GLN A 1 873 ? -23.762 0.607 -32.151 1.00 97.19 873 GLN A C 1
ATOM 6607 O O . GLN A 1 873 ? -23.655 -0.025 -33.198 1.00 97.19 873 GLN A O 1
ATOM 6612 N N . MET A 1 874 ? -23.514 0.060 -30.962 1.00 96.38 874 MET A N 1
ATOM 6613 C CA . MET A 1 874 ? -23.101 -1.332 -30.764 1.00 96.38 874 MET A CA 1
ATOM 6614 C C . MET A 1 874 ? -24.274 -2.322 -30.706 1.00 96.38 874 MET A C 1
ATOM 6616 O O . MET A 1 874 ? -24.054 -3.523 -30.851 1.00 96.38 874 MET A O 1
ATOM 6620 N N . GLY A 1 875 ? -25.502 -1.836 -30.501 1.00 96.62 875 GLY A N 1
ATOM 6621 C CA . GLY A 1 875 ? -26.712 -2.660 -30.470 1.00 96.62 875 GLY A CA 1
ATOM 6622 C C . GLY A 1 875 ? -27.190 -3.112 -29.092 1.00 96.62 875 GLY A C 1
ATOM 6623 O O . GLY A 1 875 ? -27.981 -4.050 -29.016 1.00 96.62 875 GLY A O 1
ATOM 6624 N N . PHE A 1 876 ? -26.738 -2.473 -28.010 1.00 97.62 876 PHE A N 1
ATOM 6625 C CA . PHE A 1 876 ? -27.114 -2.827 -26.636 1.00 97.62 876 PHE A CA 1
ATOM 6626 C C . PHE A 1 876 ? -28.193 -1.894 -26.090 1.00 97.62 876 PHE A C 1
ATOM 6628 O O . PHE A 1 876 ? -28.005 -0.677 -26.055 1.00 97.62 876 PHE A O 1
ATOM 6635 N N . ALA A 1 877 ? -29.312 -2.453 -25.625 1.00 97.69 877 ALA A N 1
ATOM 6636 C CA . ALA A 1 877 ? -30.390 -1.679 -25.011 1.00 97.69 877 ALA A CA 1
ATOM 6637 C C . ALA A 1 877 ? -30.091 -1.357 -23.539 1.00 97.69 877 ALA A C 1
ATOM 6639 O O . ALA A 1 877 ? -30.525 -0.325 -23.025 1.00 97.69 877 ALA A O 1
ATOM 6640 N N . THR A 1 878 ? -29.326 -2.215 -22.860 1.00 98.06 878 THR A N 1
ATOM 6641 C CA . THR A 1 878 ? -28.918 -2.016 -21.462 1.00 98.06 878 THR A CA 1
ATOM 6642 C C . THR A 1 878 ? -27.437 -2.323 -21.251 1.00 98.06 878 THR A C 1
ATOM 6644 O O . THR A 1 878 ? -26.839 -3.130 -21.960 1.00 98.06 878 THR A O 1
ATOM 6647 N N . MET A 1 879 ? -26.828 -1.695 -20.246 1.00 97.38 879 MET A N 1
ATOM 6648 C CA . MET A 1 879 ? -25.442 -1.927 -19.837 1.00 97.38 879 MET A CA 1
ATOM 6649 C C . MET A 1 879 ? -25.234 -3.390 -19.416 1.00 97.38 879 MET A C 1
ATOM 6651 O O . MET A 1 879 ? -24.194 -3.974 -19.705 1.00 97.38 879 MET A O 1
ATOM 6655 N N . ASP A 1 880 ? -26.245 -4.009 -18.797 1.00 97.44 880 ASP A N 1
ATOM 6656 C CA . ASP A 1 880 ? -26.227 -5.418 -18.378 1.00 97.44 880 ASP A CA 1
ATOM 6657 C C . ASP A 1 880 ? -26.030 -6.398 -19.545 1.00 97.44 880 ASP A C 1
ATOM 6659 O O . ASP A 1 880 ? -25.427 -7.453 -19.351 1.00 97.44 880 ASP A O 1
ATOM 6663 N N . GLU A 1 881 ? -26.504 -6.064 -20.750 1.00 96.00 881 GLU A N 1
ATOM 6664 C CA . GLU A 1 881 ? -26.294 -6.875 -21.961 1.00 96.00 881 GLU A CA 1
ATOM 6665 C C . GLU A 1 881 ? -24.853 -6.794 -22.491 1.00 96.00 881 GLU A C 1
ATOM 6667 O O . GLU A 1 881 ? -24.408 -7.701 -23.204 1.00 96.00 881 GLU A O 1
ATOM 6672 N N . MET A 1 882 ? -24.145 -5.712 -22.149 1.00 95.38 882 MET A N 1
ATOM 6673 C CA . MET A 1 882 ? -22.808 -5.364 -22.635 1.00 95.38 882 MET A CA 1
ATOM 6674 C C . MET A 1 882 ? -21.686 -5.845 -21.703 1.00 95.38 882 MET A C 1
ATOM 6676 O O . MET A 1 882 ? -20.569 -6.092 -22.160 1.00 95.38 882 MET A O 1
ATOM 6680 N N . ILE A 1 883 ? -21.965 -6.002 -20.407 1.00 97.81 883 ILE A N 1
ATOM 6681 C CA . ILE A 1 883 ? -20.957 -6.381 -19.411 1.00 97.81 883 ILE A CA 1
ATOM 6682 C C . ILE A 1 883 ? -20.294 -7.721 -19.772 1.00 97.81 883 ILE A C 1
ATOM 6684 O O . ILE A 1 883 ? -20.954 -8.752 -19.911 1.00 97.81 883 ILE A O 1
ATOM 6688 N N . GLY A 1 884 ? -18.966 -7.707 -19.913 1.00 95.88 884 GLY A N 1
ATOM 6689 C CA . GLY A 1 884 ? -18.156 -8.885 -20.240 1.00 95.88 884 GLY A CA 1
ATOM 6690 C C . GLY A 1 884 ? -18.222 -9.341 -21.706 1.00 95.88 884 GLY A C 1
ATOM 6691 O O . GLY A 1 884 ? -17.727 -10.426 -22.020 1.00 95.88 884 GLY A O 1
ATOM 6692 N N . ARG A 1 885 ? -18.825 -8.558 -22.615 1.00 95.50 885 ARG A N 1
ATOM 6693 C CA . ARG A 1 885 ? -18.908 -8.854 -24.062 1.00 95.50 885 ARG A CA 1
ATOM 6694 C C . ARG A 1 885 ? -17.621 -8.479 -24.803 1.00 95.50 885 ARG A C 1
ATOM 6696 O O . ARG A 1 885 ? -17.641 -7.717 -25.769 1.00 95.50 885 ARG A O 1
ATOM 6703 N N . VAL A 1 886 ? -16.495 -9.025 -24.348 1.00 95.56 886 VAL A N 1
ATOM 6704 C CA . VAL A 1 886 ? -15.151 -8.696 -24.848 1.00 95.56 886 VAL A CA 1
ATOM 6705 C C . VAL A 1 886 ? -14.984 -8.920 -26.356 1.00 95.56 886 VAL A C 1
ATOM 6707 O O . VAL A 1 886 ? -14.184 -8.240 -26.989 1.00 95.56 886 VAL A O 1
ATOM 6710 N N . GLU A 1 887 ? -15.802 -9.784 -26.970 1.00 94.38 887 GLU A N 1
ATOM 6711 C CA . GLU A 1 887 ? -15.805 -10.001 -28.422 1.00 94.38 887 GLU A CA 1
ATOM 6712 C C . GLU A 1 887 ? -16.163 -8.757 -29.262 1.00 94.38 887 GLU A C 1
ATOM 6714 O O . GLU A 1 887 ? -15.937 -8.758 -30.475 1.00 94.38 887 GLU A O 1
ATOM 6719 N N . MET A 1 888 ? -16.726 -7.717 -28.634 1.00 95.62 888 MET A N 1
ATOM 6720 C CA . MET A 1 888 ? -17.053 -6.431 -29.262 1.00 95.62 888 MET A CA 1
ATOM 6721 C C . MET A 1 888 ? -15.863 -5.465 -29.328 1.00 95.62 888 MET A C 1
ATOM 6723 O O . MET A 1 888 ? -16.006 -4.359 -29.854 1.00 95.62 888 MET A O 1
ATOM 6727 N N . ILE A 1 889 ? -14.708 -5.865 -28.790 1.00 94.56 889 ILE A N 1
ATOM 6728 C CA . ILE A 1 889 ? -13.445 -5.133 -28.868 1.00 94.56 889 ILE A CA 1
ATOM 6729 C C . ILE A 1 889 ? -12.538 -5.824 -29.893 1.00 94.56 889 ILE A C 1
ATOM 6731 O O . ILE A 1 889 ? -12.346 -7.038 -29.842 1.00 94.56 889 ILE A O 1
ATOM 6735 N N . GLU A 1 890 ? -11.933 -5.049 -30.793 1.00 90.06 890 GLU A N 1
ATOM 6736 C CA . GLU A 1 890 ? -10.825 -5.501 -31.642 1.00 90.06 890 GLU A CA 1
ATOM 6737 C C . GLU A 1 890 ? -9.565 -4.677 -31.384 1.00 90.06 890 GLU A C 1
ATOM 6739 O O . GLU A 1 890 ? -9.630 -3.522 -30.961 1.00 90.06 890 GLU A O 1
ATOM 6744 N N . ALA A 1 891 ? -8.399 -5.265 -31.657 1.00 85.06 891 ALA A N 1
ATOM 6745 C CA . ALA A 1 891 ? -7.163 -4.500 -31.724 1.00 85.06 891 ALA A CA 1
ATOM 6746 C C . ALA A 1 891 ? -7.175 -3.615 -32.979 1.00 85.06 891 ALA A C 1
ATOM 6748 O O . ALA A 1 891 ? -7.474 -4.081 -34.081 1.00 85.06 891 ALA A O 1
ATOM 6749 N N . LYS A 1 892 ? -6.821 -2.344 -32.804 1.00 78.75 892 LYS A N 1
ATOM 6750 C CA . LYS A 1 892 ? -6.766 -1.343 -33.863 1.00 78.75 892 LYS A CA 1
ATOM 6751 C C . LYS A 1 892 ? -5.839 -1.785 -34.991 1.00 78.75 892 LYS A C 1
ATOM 6753 O O . LYS A 1 892 ? -4.675 -2.118 -34.761 1.00 78.75 892 LYS A O 1
ATOM 6758 N N . LYS A 1 893 ? -6.341 -1.754 -36.225 1.00 66.06 893 LYS A N 1
ATOM 6759 C CA . LYS A 1 893 ? -5.549 -2.073 -37.423 1.00 66.06 893 LYS A CA 1
ATOM 6760 C C . LYS A 1 893 ? -4.711 -0.855 -37.832 1.00 66.06 893 LYS A C 1
ATOM 6762 O O . LYS A 1 893 ? -5.185 0.273 -37.761 1.00 66.06 893 LYS A O 1
ATOM 6767 N N . GLY A 1 894 ? -3.470 -1.076 -38.275 1.00 56.62 894 GLY A N 1
ATOM 6768 C CA . GLY A 1 894 ? -2.609 0.001 -38.794 1.00 56.62 894 GLY A CA 1
ATOM 6769 C C . GLY A 1 894 ? -2.010 0.925 -37.726 1.00 56.62 894 GLY A C 1
ATOM 6770 O O . GLY A 1 894 ? -1.920 2.129 -37.935 1.00 56.62 894 GLY A O 1
ATOM 6771 N N . VAL A 1 895 ? -1.617 0.391 -36.564 1.00 65.88 895 VAL A N 1
ATOM 6772 C CA . VAL A 1 895 ? -0.847 1.165 -35.578 1.00 65.88 895 VAL A CA 1
ATOM 6773 C C . VAL A 1 895 ? 0.555 1.449 -36.140 1.00 65.88 895 VAL A C 1
ATOM 6775 O O . VAL A 1 895 ? 1.432 0.588 -36.111 1.00 65.88 895 VAL A O 1
ATOM 6778 N N . ASP A 1 896 ? 0.766 2.664 -36.651 1.00 66.44 896 ASP A N 1
ATOM 6779 C CA . ASP A 1 896 ? 2.004 3.067 -37.342 1.00 66.44 896 ASP A CA 1
ATOM 6780 C C . ASP A 1 896 ? 3.213 3.280 -36.406 1.00 66.44 896 ASP A C 1
ATOM 6782 O O . ASP A 1 896 ? 4.344 3.458 -36.866 1.00 66.44 896 ASP A O 1
ATOM 6786 N N . HIS A 1 897 ? 3.018 3.225 -35.083 1.00 76.62 897 HIS A N 1
ATOM 6787 C CA . HIS A 1 897 ? 4.107 3.400 -34.124 1.00 76.62 897 HIS A CA 1
ATOM 6788 C C . HIS A 1 897 ? 5.027 2.170 -34.085 1.00 76.62 897 HIS A C 1
ATOM 6790 O O . HIS A 1 897 ? 4.619 1.069 -33.717 1.00 76.62 897 HIS A O 1
ATOM 6796 N N . TRP A 1 898 ? 6.308 2.369 -34.398 1.00 79.38 898 TRP A N 1
ATOM 6797 C CA . TRP A 1 898 ? 7.291 1.294 -34.565 1.00 79.38 898 TRP A CA 1
ATOM 6798 C C . TRP A 1 898 ? 7.458 0.376 -33.338 1.00 79.38 898 TRP A C 1
ATOM 6800 O O . TRP A 1 898 ? 7.570 -0.831 -33.522 1.00 79.38 898 TRP A O 1
ATOM 6810 N N . LYS A 1 899 ? 7.353 0.897 -32.105 1.00 82.88 899 LYS A N 1
ATOM 6811 C CA . LYS A 1 899 ? 7.400 0.084 -30.863 1.00 82.88 899 LYS A CA 1
ATOM 6812 C C . LYS A 1 899 ? 6.110 -0.672 -30.525 1.00 82.88 899 LYS A C 1
ATOM 6814 O O . LYS A 1 899 ? 6.126 -1.554 -29.675 1.00 82.88 899 LYS A O 1
ATOM 6819 N N . ALA A 1 900 ? 4.983 -0.318 -31.143 1.00 79.06 900 ALA A N 1
ATOM 6820 C CA . ALA A 1 900 ? 3.685 -0.917 -30.822 1.00 79.06 900 ALA A CA 1
ATOM 6821 C C . ALA A 1 900 ? 3.400 -2.194 -31.634 1.00 79.06 900 ALA A C 1
ATOM 6823 O O . ALA A 1 900 ? 2.461 -2.920 -31.322 1.00 79.06 900 ALA A O 1
ATOM 6824 N N . LYS A 1 901 ? 4.217 -2.491 -32.657 1.00 78.94 901 LYS A N 1
ATOM 6825 C CA . LYS A 1 901 ? 4.018 -3.626 -33.575 1.00 78.94 901 LYS A CA 1
ATOM 6826 C C . LYS A 1 901 ? 4.127 -5.000 -32.907 1.00 78.94 901 LYS A C 1
ATOM 6828 O O . LYS A 1 901 ? 3.522 -5.945 -33.397 1.00 78.94 901 LYS A O 1
ATOM 6833 N N . GLY A 1 902 ? 4.888 -5.109 -31.817 1.00 79.50 902 GLY A N 1
ATOM 6834 C CA . GLY A 1 902 ? 5.097 -6.364 -31.086 1.00 79.50 902 GLY A CA 1
ATOM 6835 C C . GLY A 1 902 ? 4.064 -6.656 -29.992 1.00 79.50 902 GLY A C 1
ATOM 6836 O O . GLY A 1 902 ? 4.228 -7.631 -29.262 1.00 79.50 902 GLY A O 1
ATOM 6837 N N . LEU A 1 903 ? 3.041 -5.808 -29.830 1.00 88.38 903 LEU A N 1
ATOM 6838 C CA . LEU A 1 903 ? 2.021 -5.989 -28.797 1.00 88.38 903 LEU A CA 1
ATOM 6839 C C . LEU A 1 903 ? 0.998 -7.064 -29.192 1.00 88.38 903 LEU A C 1
ATOM 6841 O O . LEU A 1 903 ? 0.435 -7.030 -30.284 1.00 88.38 903 LEU A O 1
ATOM 6845 N N . ASP A 1 904 ? 0.700 -7.964 -28.259 1.00 89.31 904 ASP A N 1
ATOM 6846 C CA . ASP A 1 904 ? -0.330 -8.996 -28.360 1.00 89.31 904 ASP A CA 1
ATOM 6847 C C . ASP A 1 904 ? -1.411 -8.779 -27.291 1.00 89.31 904 ASP A C 1
ATOM 6849 O O . ASP A 1 904 ? -1.193 -8.963 -26.092 1.00 89.31 904 ASP A O 1
ATOM 6853 N N . LEU A 1 905 ? -2.608 -8.388 -27.735 1.00 90.44 905 LEU A N 1
ATOM 6854 C CA . LEU A 1 905 ? -3.762 -8.135 -26.866 1.00 90.44 905 LEU A CA 1
ATOM 6855 C C . LEU A 1 905 ? -4.690 -9.357 -26.747 1.00 90.44 905 LEU A C 1
ATOM 6857 O O . LEU A 1 905 ? -5.714 -9.277 -26.071 1.00 90.44 905 LEU A O 1
ATOM 6861 N N . SER A 1 906 ? -4.362 -10.494 -27.372 1.00 90.75 906 SER A N 1
ATOM 6862 C CA . SER A 1 906 ? -5.234 -11.677 -27.425 1.00 90.75 906 SER A CA 1
ATOM 6863 C C . SER A 1 906 ? -5.595 -12.221 -26.040 1.00 90.75 906 SER A C 1
ATOM 6865 O O . SER A 1 906 ? -6.754 -12.537 -25.781 1.00 90.75 906 SER A O 1
ATOM 6867 N N . ARG A 1 907 ? -4.626 -12.262 -25.115 1.00 90.50 907 ARG A N 1
ATOM 6868 C CA . ARG A 1 907 ? -4.831 -12.707 -23.724 1.00 90.50 907 ARG A CA 1
ATOM 6869 C C . ARG A 1 907 ? -5.759 -11.776 -22.951 1.00 90.50 907 ARG A C 1
ATOM 6871 O O . ARG A 1 907 ? -6.570 -12.223 -22.145 1.00 90.50 907 ARG A O 1
ATOM 6878 N N . LEU A 1 908 ? -5.648 -10.477 -23.214 1.00 91.94 908 LEU A N 1
ATOM 6879 C CA . LEU A 1 908 ? -6.489 -9.463 -22.594 1.00 91.94 908 LEU A CA 1
ATOM 6880 C C . LEU A 1 908 ? -7.941 -9.581 -23.068 1.00 91.94 908 LEU A C 1
ATOM 6882 O O . LEU A 1 908 ? -8.868 -9.471 -22.271 1.00 91.94 908 LEU A O 1
ATOM 6886 N N . LEU A 1 909 ? -8.122 -9.842 -24.363 1.00 94.25 909 LEU A N 1
ATOM 6887 C CA . LEU A 1 909 ? -9.428 -9.938 -25.012 1.00 94.25 909 LEU A CA 1
ATOM 6888 C C . LEU A 1 909 ? -10.007 -11.364 -25.015 1.00 94.25 909 LEU A C 1
ATOM 6890 O O . LEU A 1 909 ? -10.987 -11.644 -25.707 1.00 94.25 909 LEU A O 1
ATOM 6894 N N . TYR A 1 910 ? -9.415 -12.276 -24.243 1.00 94.38 910 TYR A N 1
ATOM 6895 C CA . TYR A 1 910 ? -9.877 -13.652 -24.141 1.00 94.38 910 TYR A CA 1
ATOM 6896 C C . TYR A 1 910 ? -11.222 -13.738 -23.411 1.00 94.38 910 TYR A C 1
ATOM 6898 O O . TYR A 1 910 ? -11.399 -13.209 -22.310 1.00 94.38 910 TYR A O 1
ATOM 6906 N N . LYS A 1 911 ? -12.162 -14.469 -24.014 1.00 94.44 911 LYS A N 1
ATOM 6907 C CA . LYS A 1 911 ? -13.450 -14.824 -23.418 1.00 94.44 911 LYS A CA 1
ATOM 6908 C C . LYS A 1 911 ? -13.386 -16.262 -22.894 1.00 94.44 911 LYS A C 1
ATOM 6910 O O . LYS A 1 911 ? -13.213 -17.167 -23.709 1.00 94.44 911 LYS A O 1
ATOM 6915 N N . PRO A 1 912 ? -13.559 -16.499 -21.581 1.00 94.50 912 PRO A N 1
ATOM 6916 C CA . PRO A 1 912 ? -13.609 -17.853 -21.039 1.00 94.50 912 PRO A CA 1
ATOM 6917 C C . PRO A 1 912 ? -14.712 -18.703 -21.681 1.00 94.50 912 PRO A C 1
ATOM 6919 O O . PRO A 1 912 ? -15.874 -18.291 -21.707 1.00 94.50 912 PRO A O 1
ATOM 6922 N N . ASP A 1 913 ? -14.355 -19.900 -22.149 1.00 93.81 913 ASP A N 1
ATO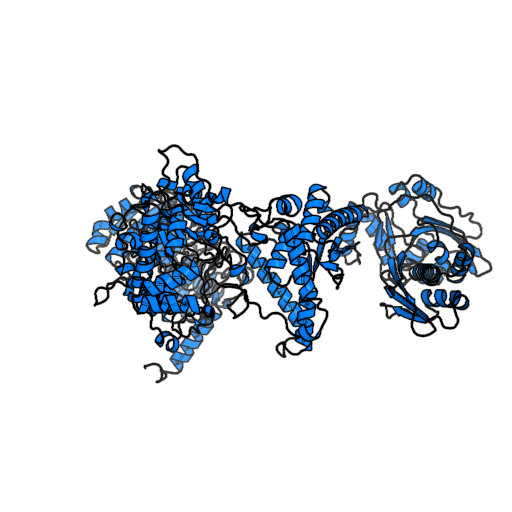M 6923 C CA . ASP A 1 913 ? -15.315 -20.902 -22.623 1.00 93.81 913 ASP A CA 1
ATOM 6924 C C . ASP A 1 913 ? -15.901 -21.670 -21.430 1.00 93.81 913 ASP A C 1
ATOM 6926 O O . ASP A 1 913 ? -15.273 -22.567 -20.862 1.00 93.81 913 ASP A O 1
ATOM 6930 N N . VAL A 1 914 ? -17.090 -21.253 -20.989 1.00 94.50 914 VAL A N 1
ATOM 6931 C CA . VAL A 1 914 ? -17.808 -21.833 -19.847 1.00 94.50 914 VAL A CA 1
ATOM 6932 C C . VAL A 1 914 ? -19.266 -22.133 -20.214 1.00 94.50 914 VAL A C 1
ATOM 6934 O O . VAL A 1 914 ? -19.851 -21.438 -21.048 1.00 94.50 914 VAL A O 1
ATOM 6937 N N . PRO A 1 915 ? -19.911 -23.139 -19.588 1.00 94.00 915 PRO A N 1
ATOM 6938 C CA . PRO A 1 915 ? -21.319 -23.432 -19.845 1.00 94.00 915 PRO A CA 1
ATOM 6939 C C . PRO A 1 915 ? -22.223 -22.233 -19.525 1.00 94.00 915 PRO A C 1
ATOM 6941 O O . PRO A 1 915 ? -22.002 -21.551 -18.530 1.00 94.00 915 PRO A O 1
ATOM 6944 N N . ALA A 1 916 ? -23.319 -22.058 -20.271 1.00 90.38 916 ALA A N 1
ATOM 6945 C CA . ALA A 1 916 ? -24.240 -20.915 -20.133 1.00 90.38 916 ALA A CA 1
ATOM 6946 C C . ALA A 1 916 ? -24.865 -20.720 -18.732 1.00 90.38 916 ALA A C 1
ATOM 6948 O O . ALA A 1 916 ? -25.409 -19.659 -18.445 1.00 90.38 916 ALA A O 1
ATOM 6949 N N . ARG A 1 917 ? -24.799 -21.735 -17.856 1.00 93.25 917 ARG A N 1
ATOM 6950 C CA . ARG A 1 917 ? -25.218 -21.628 -16.446 1.00 93.25 917 ARG A CA 1
ATOM 6951 C C . ARG A 1 917 ? -24.274 -20.769 -15.594 1.00 93.25 917 ARG A C 1
ATOM 6953 O O . ARG A 1 917 ? -24.686 -20.315 -14.535 1.00 93.25 917 ARG A O 1
ATOM 6960 N N . ILE A 1 918 ? -23.017 -20.610 -16.014 1.00 95.25 918 ILE A N 1
ATOM 6961 C CA . ILE A 1 918 ? -22.011 -19.830 -15.293 1.00 95.25 918 ILE A CA 1
ATOM 6962 C C . ILE A 1 918 ? -22.240 -18.359 -15.610 1.00 95.25 918 ILE A C 1
ATOM 6964 O O . ILE A 1 918 ? -22.200 -17.940 -16.767 1.00 95.25 918 ILE A O 1
ATOM 6968 N N . ALA A 1 919 ? -22.496 -17.572 -14.571 1.00 95.31 919 ALA A N 1
ATOM 6969 C CA . ALA A 1 919 ? -22.749 -16.151 -14.726 1.00 95.31 919 ALA A CA 1
ATOM 6970 C C . ALA A 1 919 ? -21.464 -15.403 -15.117 1.00 95.31 919 ALA A C 1
ATOM 6972 O O . ALA A 1 919 ? -20.409 -15.586 -14.513 1.00 95.31 919 ALA A O 1
ATOM 6973 N N . THR A 1 920 ? -21.570 -14.505 -16.095 1.00 94.69 920 THR A N 1
ATOM 6974 C CA . THR A 1 920 ? -20.472 -13.626 -16.539 1.00 94.69 920 THR A CA 1
ATOM 6975 C C . THR A 1 920 ? -20.535 -12.227 -15.925 1.00 94.69 920 THR A C 1
ATOM 6977 O O . THR A 1 920 ? -19.651 -11.405 -16.165 1.00 94.69 920 THR A O 1
ATOM 6980 N N . ARG A 1 921 ? -21.566 -11.961 -15.119 1.00 96.44 921 ARG A N 1
ATOM 6981 C CA . ARG A 1 921 ? -21.797 -10.723 -14.366 1.00 96.44 921 ARG A CA 1
ATOM 6982 C C . ARG A 1 921 ? -22.463 -11.029 -13.024 1.00 96.44 921 ARG A C 1
ATOM 6984 O O . ARG A 1 921 ? -22.859 -12.173 -12.800 1.00 96.44 921 ARG A O 1
ATOM 6991 N N . HIS A 1 922 ? -22.631 -10.030 -12.163 1.00 97.56 922 HIS A N 1
ATOM 6992 C CA . HIS A 1 922 ? -23.332 -10.206 -10.897 1.00 97.56 922 HIS A CA 1
ATOM 6993 C C . HIS A 1 922 ? -24.827 -10.469 -11.144 1.00 97.56 922 HIS A C 1
ATOM 6995 O O . HIS A 1 922 ? -25.487 -9.750 -11.900 1.00 97.56 922 HIS A O 1
ATOM 7001 N N . VAL A 1 923 ? -25.354 -11.521 -10.515 1.00 96.75 923 VAL A N 1
ATOM 7002 C CA . VAL A 1 923 ? -26.760 -11.957 -10.636 1.00 96.75 923 VAL A CA 1
ATOM 7003 C C . VAL A 1 923 ? -27.384 -12.358 -9.298 1.00 96.75 923 VAL A C 1
ATOM 7005 O O . VAL A 1 923 ? -28.601 -12.509 -9.222 1.00 96.75 923 VAL A O 1
ATOM 7008 N N . GLN A 1 924 ? -26.580 -12.530 -8.245 1.00 95.44 924 GLN A N 1
ATOM 7009 C CA . GLN A 1 924 ? -27.054 -12.921 -6.921 1.00 95.44 924 GLN A CA 1
ATOM 7010 C C . GLN A 1 924 ? -26.179 -12.314 -5.811 1.00 95.44 924 GLN A C 1
ATOM 7012 O O . GLN A 1 924 ? -24.973 -12.174 -6.008 1.00 95.44 924 GLN A O 1
ATOM 7017 N N . PRO A 1 925 ? -26.750 -12.004 -4.634 1.00 95.06 925 PRO A N 1
ATOM 7018 C CA . PRO A 1 925 ? -25.990 -11.475 -3.506 1.00 95.06 925 PRO A CA 1
ATOM 7019 C C . PRO A 1 925 ? -25.099 -12.540 -2.841 1.00 95.06 925 PRO A C 1
ATOM 7021 O O . PRO A 1 925 ? -25.292 -13.746 -3.022 1.00 95.06 925 PRO A O 1
ATOM 7024 N N . GLN A 1 926 ? -24.151 -12.085 -2.019 1.00 94.38 926 GLN A N 1
ATOM 7025 C CA . GLN A 1 926 ? -23.381 -12.941 -1.111 1.00 94.38 926 GLN A CA 1
ATOM 7026 C C . GLN A 1 926 ? -24.209 -13.347 0.116 1.00 94.38 926 GLN A C 1
ATOM 7028 O O . GLN A 1 926 ? -24.970 -12.543 0.657 1.00 94.38 926 GLN A O 1
ATOM 7033 N N . GLU A 1 927 ? -23.999 -14.572 0.604 1.00 93.50 927 GLU A N 1
ATOM 7034 C CA . GLU A 1 927 ? -24.526 -15.029 1.896 1.00 93.50 927 GLU A CA 1
ATOM 7035 C C . GLU A 1 927 ? -23.472 -14.814 2.987 1.00 93.50 927 GLU A C 1
ATOM 7037 O O . GLU A 1 927 ? -22.367 -15.348 2.895 1.00 93.50 927 GLU A O 1
ATOM 7042 N N . HIS A 1 928 ? -23.813 -14.032 4.012 1.00 94.38 928 HIS A N 1
ATOM 7043 C CA . HIS A 1 928 ? -22.884 -13.580 5.057 1.00 94.38 928 HIS A CA 1
ATOM 7044 C C . HIS A 1 928 ? -23.041 -14.341 6.381 1.00 94.38 928 HIS A C 1
ATOM 7046 O O . HIS A 1 928 ? -22.218 -14.178 7.283 1.00 94.38 928 HIS A O 1
ATOM 7052 N N . GLY A 1 929 ? -24.087 -15.164 6.530 1.00 93.62 929 GLY A N 1
ATOM 7053 C CA . GLY A 1 929 ? -24.303 -15.995 7.721 1.00 93.62 929 GLY A CA 1
ATOM 7054 C C . GLY A 1 929 ? -24.589 -15.206 9.004 1.00 93.62 929 GLY A C 1
ATOM 7055 O O . GLY A 1 929 ? -24.330 -15.697 10.106 1.00 93.62 929 GLY A O 1
ATOM 7056 N N . LEU A 1 930 ? -25.086 -13.968 8.879 1.00 92.94 930 LEU A N 1
ATOM 7057 C CA . LEU A 1 930 ? -25.375 -13.077 10.013 1.00 92.94 930 LEU A CA 1
ATOM 7058 C C . LEU A 1 930 ? -26.553 -13.563 10.871 1.00 92.94 930 LEU A C 1
ATOM 7060 O O . LEU A 1 930 ? -26.694 -13.147 12.021 1.00 92.94 930 LEU A O 1
ATOM 7064 N N . ASP A 1 931 ? -27.395 -14.444 10.335 1.00 93.00 931 ASP A N 1
ATOM 7065 C CA . ASP A 1 931 ? -28.488 -15.122 11.038 1.00 93.00 931 ASP A CA 1
ATOM 7066 C C . ASP A 1 931 ? -27.982 -16.019 12.181 1.00 93.00 931 ASP A C 1
ATOM 7068 O O . ASP A 1 931 ? -28.672 -16.208 13.181 1.00 93.00 931 ASP A O 1
ATOM 7072 N N . LYS A 1 932 ? -26.749 -16.527 12.064 1.00 92.94 932 LYS A N 1
ATOM 7073 C CA . LYS A 1 932 ? -26.109 -17.414 13.051 1.00 92.94 932 LYS A CA 1
ATOM 7074 C C . LYS A 1 932 ? -25.255 -16.670 14.078 1.00 92.94 932 LYS A C 1
ATOM 7076 O O . LYS A 1 932 ? -24.698 -17.303 14.976 1.00 92.94 932 LYS A O 1
ATOM 7081 N N . ALA A 1 933 ? -25.112 -15.350 13.954 1.00 95.25 933 ALA A N 1
ATOM 7082 C CA . ALA A 1 933 ? -24.305 -14.554 14.870 1.00 95.25 933 ALA A CA 1
ATOM 7083 C C . ALA A 1 933 ? -24.927 -14.528 16.278 1.00 95.25 933 ALA A C 1
ATOM 7085 O O . ALA A 1 933 ? -26.131 -14.324 16.435 1.00 95.25 933 ALA A O 1
ATOM 7086 N N . LEU A 1 934 ? -24.098 -14.664 17.322 1.00 96.88 934 LEU A N 1
ATOM 7087 C CA . LEU A 1 934 ? -24.555 -14.607 18.721 1.00 96.88 934 LEU A CA 1
ATOM 7088 C C . LEU A 1 934 ? -25.278 -13.285 19.041 1.00 96.88 934 LEU A C 1
ATOM 7090 O O . LEU A 1 934 ? -26.191 -13.254 19.866 1.00 96.88 934 LEU A O 1
ATOM 7094 N N . ASP A 1 935 ? -24.914 -12.208 18.348 1.00 96.06 935 ASP A N 1
ATOM 7095 C CA . ASP A 1 935 ? -25.536 -10.894 18.489 1.00 96.06 935 ASP A CA 1
ATOM 7096 C C . ASP A 1 935 ? -27.023 -10.866 18.136 1.00 96.06 935 ASP A C 1
ATOM 7098 O O . ASP A 1 935 ? -27.738 -10.025 18.676 1.00 96.06 935 ASP A O 1
ATOM 7102 N N . GLN A 1 936 ? -27.524 -11.797 17.318 1.00 96.69 936 GLN A N 1
ATOM 7103 C CA . GLN A 1 936 ? -28.968 -11.924 17.099 1.00 96.69 936 GLN A CA 1
ATOM 7104 C C . GLN A 1 936 ? -29.690 -12.180 18.425 1.00 96.69 936 GLN A C 1
ATOM 7106 O O . GLN A 1 936 ? -30.714 -11.561 18.725 1.00 96.69 936 GLN A O 1
ATOM 7111 N N . LYS A 1 937 ? -29.098 -13.021 19.286 1.00 97.06 937 LYS A N 1
ATOM 7112 C CA . LYS A 1 937 ? -29.628 -13.260 20.628 1.00 97.06 937 LYS A CA 1
ATOM 7113 C C . LYS A 1 937 ? -29.453 -12.047 21.538 1.00 97.06 937 LYS A C 1
ATOM 7115 O O . LYS A 1 937 ? -30.330 -11.771 22.354 1.00 97.06 937 LYS A O 1
ATOM 7120 N N . LEU A 1 938 ? -28.352 -11.303 21.402 1.00 97.19 938 LEU A N 1
ATOM 7121 C CA . LEU A 1 938 ? -28.148 -10.069 22.167 1.00 97.19 938 LEU A CA 1
ATOM 7122 C C . LEU A 1 938 ? -29.193 -9.007 21.813 1.00 97.19 938 LEU A C 1
ATOM 7124 O O . LEU A 1 938 ? -29.741 -8.394 22.725 1.00 97.19 938 LEU A O 1
ATOM 7128 N N . LEU A 1 939 ? -29.519 -8.813 20.533 1.00 96.81 939 LEU A N 1
ATOM 7129 C CA . LEU A 1 939 ? -30.584 -7.897 20.115 1.00 96.81 939 LEU A CA 1
ATOM 7130 C C . LEU A 1 939 ? -31.936 -8.280 20.724 1.00 96.81 939 LEU A C 1
ATOM 7132 O O . LEU A 1 939 ? -32.637 -7.418 21.252 1.00 96.81 939 LEU A O 1
ATOM 7136 N N . GLU A 1 940 ? -32.288 -9.568 20.690 1.00 96.62 940 GLU A N 1
ATOM 7137 C CA . GLU A 1 940 ? -33.533 -10.072 21.278 1.00 96.62 940 GLU A CA 1
ATOM 7138 C C . GLU A 1 940 ? -33.611 -9.742 22.778 1.00 96.62 940 GLU A C 1
ATOM 7140 O O . GLU A 1 940 ? -34.599 -9.178 23.250 1.00 96.62 940 GLU A O 1
ATOM 7145 N N . LEU A 1 941 ? -32.540 -10.038 23.520 1.00 97.06 941 LEU A N 1
ATOM 7146 C CA . LEU A 1 941 ? -32.478 -9.846 24.970 1.00 97.06 941 LEU A CA 1
ATOM 7147 C C . LEU A 1 941 ? -32.350 -8.372 25.390 1.00 97.06 941 LEU A C 1
ATOM 7149 O O . LEU A 1 941 ? -32.689 -8.028 26.521 1.00 97.06 941 LEU A O 1
ATOM 7153 N N . THR A 1 942 ? -31.880 -7.490 24.504 1.00 96.75 942 THR A N 1
ATOM 7154 C CA . THR A 1 942 ? -31.666 -6.059 24.794 1.00 96.75 942 THR A CA 1
ATOM 7155 C C . THR A 1 942 ? -32.771 -5.150 24.266 1.00 96.75 942 THR A C 1
ATOM 7157 O O . THR A 1 942 ? -32.671 -3.931 24.398 1.00 96.75 942 THR A O 1
ATOM 7160 N N . ARG A 1 943 ? -33.867 -5.703 23.738 1.00 94.88 943 ARG A N 1
ATOM 7161 C CA . ARG A 1 943 ? -34.964 -4.925 23.141 1.00 94.88 943 ARG A CA 1
ATOM 7162 C C . ARG A 1 943 ? -35.489 -3.801 24.044 1.00 94.88 943 ARG A C 1
ATOM 7164 O O . ARG A 1 943 ? -35.580 -2.662 23.604 1.00 94.88 943 ARG A O 1
ATOM 7171 N N . TYR A 1 944 ? -35.718 -4.076 25.331 1.00 92.25 944 TYR A N 1
ATOM 7172 C CA . TYR A 1 944 ? -36.147 -3.056 26.302 1.00 92.25 944 TYR A CA 1
ATOM 7173 C C . TYR A 1 944 ? -35.118 -1.932 26.511 1.00 92.25 944 TYR A C 1
ATOM 7175 O O . TYR A 1 944 ? -35.492 -0.782 26.739 1.00 92.25 944 TYR A O 1
ATOM 7183 N N . ALA A 1 945 ? -33.822 -2.233 26.416 1.00 94.56 945 ALA A N 1
ATOM 7184 C CA . ALA A 1 945 ? -32.778 -1.213 26.471 1.00 94.56 945 ALA A CA 1
ATOM 7185 C C . ALA A 1 945 ? -32.757 -0.355 25.198 1.00 94.56 945 ALA A C 1
ATOM 7187 O O . ALA A 1 945 ? -32.558 0.855 25.281 1.00 94.56 945 ALA A O 1
ATOM 7188 N N . LEU A 1 946 ? -32.989 -0.967 24.034 1.00 95.00 946 LEU A N 1
ATOM 7189 C CA . LEU A 1 946 ? -32.987 -0.299 22.730 1.00 95.00 946 LEU A CA 1
ATOM 7190 C C . LEU A 1 946 ? -34.259 0.509 22.441 1.00 95.00 946 LEU A C 1
ATOM 7192 O O . LEU A 1 946 ? -34.210 1.428 21.627 1.00 95.00 946 LEU A O 1
ATOM 7196 N N . ASP A 1 947 ? -35.392 0.151 23.042 1.00 94.88 947 ASP A N 1
ATOM 7197 C CA . ASP A 1 947 ? -36.673 0.830 22.823 1.00 94.88 947 ASP A CA 1
ATOM 7198 C C . ASP A 1 947 ? -36.948 1.859 23.938 1.00 94.88 947 ASP A C 1
ATOM 7200 O O . ASP A 1 947 ? -37.348 2.989 23.661 1.00 94.88 947 ASP A O 1
ATOM 7204 N N . GLU A 1 948 ? -36.667 1.510 25.200 1.00 93.50 948 GLU A N 1
ATOM 7205 C CA . GLU A 1 948 ? -37.053 2.306 26.378 1.00 93.50 948 GLU A CA 1
ATOM 7206 C C . GLU A 1 948 ? -35.865 2.872 27.179 1.00 93.50 948 GLU A C 1
ATOM 7208 O O . GLU A 1 948 ? -36.069 3.518 28.207 1.00 93.50 948 GLU A O 1
ATOM 7213 N N . LYS A 1 949 ? -34.613 2.634 26.755 1.00 93.44 949 LYS A N 1
ATOM 7214 C CA . LYS A 1 949 ? -33.386 3.040 27.479 1.00 93.44 949 LYS A CA 1
ATOM 7215 C C . LYS A 1 949 ? -33.302 2.495 28.917 1.00 93.44 949 LYS A C 1
ATOM 7217 O O . LYS A 1 949 ? -32.652 3.092 29.779 1.00 93.44 949 LYS A O 1
ATOM 7222 N N . LYS A 1 950 ? -33.950 1.357 29.195 1.00 93.00 950 LYS A N 1
ATOM 7223 C CA . LYS A 1 950 ? -33.897 0.673 30.498 1.00 93.00 950 LYS A CA 1
ATOM 7224 C C . LYS A 1 950 ? -32.634 -0.171 30.643 1.00 93.00 950 LYS A C 1
ATOM 7226 O O . LYS A 1 950 ? -32.126 -0.715 29.668 1.00 93.00 950 LYS A O 1
ATOM 7231 N N . LYS A 1 951 ? -32.146 -0.306 31.881 1.00 96.06 951 LYS A N 1
ATOM 7232 C CA . LYS A 1 951 ? -30.972 -1.134 32.175 1.00 96.06 951 LYS A CA 1
ATOM 7233 C C . LYS A 1 951 ? -31.276 -2.618 31.978 1.00 96.06 951 LYS A C 1
ATOM 7235 O O . LYS A 1 951 ? -32.295 -3.100 32.467 1.00 96.06 951 LYS A O 1
ATOM 7240 N N . VAL A 1 952 ? -30.368 -3.330 31.320 1.00 97.06 952 VAL A N 1
ATOM 7241 C CA . VAL A 1 952 ? -30.443 -4.768 31.051 1.00 97.06 952 VAL A CA 1
ATOM 7242 C C . VAL A 1 952 ? -29.089 -5.405 31.361 1.00 97.06 952 VAL A C 1
ATOM 7244 O O . VAL A 1 952 ? -28.050 -4.904 30.932 1.00 97.06 952 VAL A O 1
ATOM 7247 N N . ALA A 1 953 ? -29.116 -6.521 32.090 1.00 97.00 953 ALA A N 1
ATOM 7248 C CA . ALA A 1 953 ? -27.949 -7.347 32.381 1.00 97.00 953 ALA A CA 1
ATOM 7249 C C . ALA A 1 953 ? -28.169 -8.765 31.837 1.00 97.00 953 ALA A C 1
ATOM 7251 O O . ALA A 1 953 ? -29.216 -9.368 32.076 1.00 97.00 953 ALA A O 1
ATOM 7252 N N . ILE A 1 954 ? -27.196 -9.286 31.094 1.00 97.06 954 ILE A N 1
ATOM 7253 C CA . ILE A 1 954 ? -27.268 -10.572 30.392 1.00 97.06 954 ILE A CA 1
ATOM 7254 C C . ILE A 1 954 ? -26.034 -11.396 30.746 1.00 97.06 954 ILE A C 1
ATOM 7256 O O . ILE A 1 954 ? -24.932 -10.856 30.822 1.00 97.06 954 ILE A O 1
ATOM 7260 N N . GLN A 1 955 ? -26.201 -12.710 30.910 1.00 98.00 955 GLN A N 1
ATOM 7261 C CA . GLN A 1 955 ? -25.088 -13.648 31.026 1.00 98.00 955 GLN A CA 1
ATOM 7262 C C . GLN A 1 955 ? -25.238 -14.794 30.021 1.00 98.00 955 GLN A C 1
ATOM 7264 O O . GLN A 1 955 ? -26.284 -15.438 29.987 1.00 98.00 955 GLN A O 1
ATOM 7269 N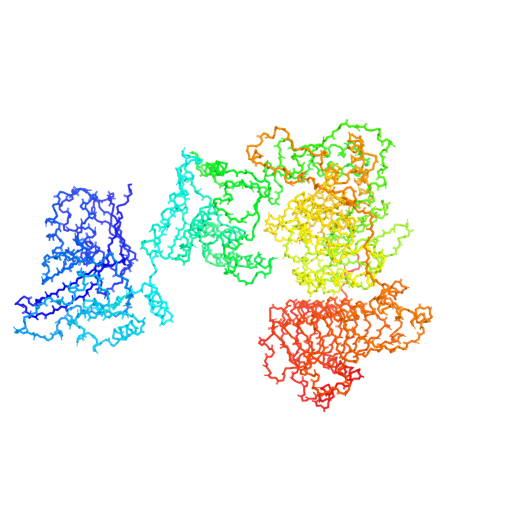 N . LEU A 1 956 ? -24.205 -15.056 29.211 1.00 98.06 956 LEU A N 1
ATOM 7270 C CA . LEU A 1 956 ? -24.216 -16.092 28.167 1.00 98.06 956 LEU A CA 1
ATOM 7271 C C . LEU A 1 956 ? -22.881 -16.856 28.082 1.00 98.06 956 LEU A C 1
ATOM 7273 O O . LEU A 1 956 ? -21.826 -16.285 28.361 1.00 98.06 956 LEU A O 1
ATOM 7277 N N . PRO A 1 957 ? -22.881 -18.135 27.669 1.00 98.00 957 PRO A N 1
ATOM 7278 C CA . PRO A 1 957 ? -21.647 -18.833 27.321 1.00 98.00 957 PRO A CA 1
ATOM 7279 C C . PRO A 1 957 ? -21.060 -18.296 26.006 1.00 98.00 957 PRO A C 1
ATOM 7281 O O . PRO A 1 957 ? -21.799 -17.885 25.108 1.00 98.00 957 PRO A O 1
ATOM 7284 N N . ILE A 1 958 ? -19.734 -18.343 25.858 1.00 98.38 958 ILE A N 1
ATOM 7285 C CA . ILE A 1 958 ? -19.042 -17.961 24.619 1.00 98.38 958 ILE A CA 1
ATOM 7286 C C . ILE A 1 958 ? -17.982 -18.995 24.212 1.00 98.38 958 ILE A C 1
ATOM 7288 O O . ILE A 1 958 ? -17.390 -19.673 25.051 1.00 98.38 958 ILE A O 1
ATOM 7292 N N . ARG A 1 959 ? -17.785 -19.153 22.900 1.00 98.12 959 ARG A N 1
ATOM 7293 C CA . ARG A 1 959 ? -16.819 -20.066 22.278 1.00 98.12 959 ARG A CA 1
ATOM 7294 C C . ARG A 1 959 ? -16.073 -19.325 21.172 1.00 98.12 959 ARG A C 1
ATOM 7296 O O . ARG A 1 959 ? -16.613 -18.374 20.614 1.00 98.12 959 ARG A O 1
ATOM 7303 N N . ASN A 1 960 ? -14.881 -19.798 20.816 1.00 97.12 960 ASN A N 1
ATOM 7304 C CA . ASN A 1 960 ? -14.017 -19.165 19.811 1.00 97.12 960 ASN A CA 1
ATOM 7305 C C . ASN A 1 960 ? -14.657 -19.047 18.408 1.00 97.12 960 ASN A C 1
ATOM 7307 O O . ASN A 1 960 ? -14.268 -18.198 17.614 1.00 97.12 960 ASN A O 1
ATOM 7311 N N . ILE A 1 961 ? -15.689 -19.842 18.115 1.00 96.88 961 ILE A N 1
ATOM 7312 C CA . ILE A 1 961 ? -16.510 -19.728 16.900 1.00 96.88 961 ILE A CA 1
ATOM 7313 C C . ILE A 1 961 ? -17.424 -18.489 16.894 1.00 96.88 961 ILE A C 1
ATOM 7315 O O . ILE A 1 961 ? -17.867 -18.055 15.831 1.00 96.88 961 ILE A O 1
ATOM 7319 N N . HIS A 1 962 ? -17.725 -17.920 18.067 1.00 98.25 962 HIS A N 1
ATOM 7320 C CA . HIS A 1 962 ? -18.511 -16.698 18.213 1.00 98.25 962 HIS A CA 1
ATOM 7321 C C . HIS A 1 962 ? -17.589 -15.496 18.008 1.00 98.25 962 HIS A C 1
ATOM 7323 O O . HIS A 1 962 ? -16.901 -15.044 18.926 1.00 98.25 962 HIS A O 1
ATOM 7329 N N . ARG A 1 963 ? -17.568 -15.013 16.768 1.00 98.12 963 ARG A N 1
ATOM 7330 C CA . ARG A 1 963 ? -16.734 -13.903 16.300 1.00 98.12 963 ARG A CA 1
ATOM 7331 C C . ARG A 1 963 ? -17.538 -12.607 16.301 1.00 98.12 963 ARG A C 1
ATOM 7333 O O . ARG A 1 963 ? -18.759 -12.639 16.147 1.00 98.12 963 ARG A O 1
ATOM 7340 N N . THR A 1 964 ? -16.847 -11.488 16.480 1.00 98.31 964 THR A N 1
ATOM 7341 C CA . THR A 1 964 ? -17.405 -10.128 16.395 1.00 98.31 964 THR A CA 1
ATOM 7342 C C . THR A 1 964 ? -18.566 -9.856 17.362 1.00 98.31 964 THR A C 1
ATOM 7344 O O . THR A 1 964 ? -19.461 -9.054 17.089 1.00 98.31 964 THR A O 1
ATOM 7347 N N . VAL A 1 965 ? -18.567 -10.529 18.515 1.00 98.62 965 VAL A N 1
ATOM 7348 C CA . VAL A 1 965 ? -19.653 -10.410 19.496 1.00 98.62 965 VAL A CA 1
ATOM 7349 C C . VAL A 1 965 ? -19.729 -8.982 20.042 1.00 98.62 965 VAL A C 1
ATOM 7351 O O . VAL A 1 965 ? -18.735 -8.439 20.527 1.00 98.62 965 VAL A O 1
ATOM 7354 N N . GLY A 1 966 ? -20.919 -8.391 19.991 1.00 97.69 966 GLY A N 1
ATOM 7355 C CA . GLY A 1 966 ? -21.256 -7.039 20.424 1.00 97.69 966 GLY A CA 1
ATOM 7356 C C . GLY A 1 966 ? -21.325 -6.003 19.297 1.00 97.69 966 GLY A C 1
ATOM 7357 O O . GLY A 1 966 ? -21.933 -4.951 19.502 1.00 97.69 966 GLY A O 1
ATOM 7358 N N . ALA A 1 967 ? -20.740 -6.263 18.123 1.00 98.06 967 ALA A N 1
ATOM 7359 C CA . ALA A 1 967 ? -20.652 -5.267 17.052 1.00 98.06 967 ALA A CA 1
ATOM 7360 C C . ALA A 1 967 ? -21.996 -4.975 16.379 1.00 98.06 967 ALA A C 1
ATOM 7362 O O . ALA A 1 967 ? -22.275 -3.825 16.038 1.00 98.06 967 ALA A O 1
ATOM 7363 N N . LEU A 1 968 ? -22.843 -5.989 16.203 1.00 98.06 968 LEU A N 1
ATOM 7364 C CA . LEU A 1 968 ? -24.150 -5.820 15.572 1.00 98.06 968 LEU A CA 1
ATOM 7365 C C . LEU A 1 968 ? -25.104 -5.084 16.516 1.00 98.06 968 LEU A C 1
ATOM 7367 O O . LEU A 1 968 ? -25.804 -4.160 16.092 1.00 98.06 968 LEU A O 1
ATOM 7371 N N . LEU A 1 969 ? -25.039 -5.388 17.816 1.00 97.88 969 LEU A N 1
ATOM 7372 C CA . LEU A 1 969 ? -25.717 -4.593 18.841 1.00 97.88 969 LEU A CA 1
ATOM 7373 C C . LEU A 1 969 ? -25.211 -3.140 18.868 1.00 97.88 969 LEU A C 1
ATOM 7375 O O . LEU A 1 969 ? -26.015 -2.209 18.909 1.00 97.88 969 LEU A O 1
ATOM 7379 N N . ALA A 1 970 ? -23.895 -2.925 18.817 1.00 98.12 970 ALA A N 1
ATOM 7380 C CA . ALA A 1 970 ? -23.314 -1.585 18.801 1.00 98.12 970 ALA A CA 1
ATOM 7381 C C . ALA A 1 970 ? -23.737 -0.777 17.562 1.00 98.12 970 ALA A C 1
ATOM 7383 O O . ALA A 1 970 ? -24.078 0.402 17.679 1.00 98.12 970 ALA A O 1
ATOM 7384 N N . GLY A 1 971 ? -23.790 -1.423 16.396 1.00 98.00 971 GLY A N 1
ATOM 7385 C CA . GLY A 1 971 ? -24.308 -0.837 15.165 1.00 98.00 971 GLY A CA 1
ATOM 7386 C C . GLY A 1 971 ? -25.778 -0.431 15.276 1.00 98.00 971 GLY A C 1
ATOM 7387 O O . GLY A 1 971 ? -26.153 0.663 14.855 1.00 98.00 971 GLY A O 1
ATOM 7388 N N . GLU A 1 972 ? -26.625 -1.259 15.891 1.00 97.81 972 GLU A N 1
ATOM 7389 C CA . GLU A 1 972 ? -28.032 -0.907 16.124 1.00 97.81 972 GLU A CA 1
ATOM 7390 C C . GLU A 1 972 ? -28.189 0.275 17.093 1.00 97.81 972 GLU A C 1
ATOM 7392 O O . GLU A 1 972 ? -28.980 1.182 16.828 1.00 97.81 972 GLU A O 1
ATOM 7397 N N . ILE A 1 973 ? -27.389 0.329 18.162 1.00 97.94 973 ILE A N 1
ATOM 7398 C CA . ILE A 1 973 ? -27.361 1.474 19.086 1.00 97.94 973 ILE A CA 1
ATOM 7399 C C . ILE A 1 973 ? -26.956 2.756 18.344 1.00 97.94 973 ILE A C 1
ATOM 7401 O O . ILE A 1 973 ? -27.660 3.765 18.429 1.00 97.94 973 ILE A O 1
ATOM 7405 N N . ALA A 1 974 ? -25.855 2.720 17.586 1.00 97.12 974 ALA A N 1
ATOM 7406 C CA . ALA A 1 974 ? -25.357 3.879 16.845 1.00 97.12 974 ALA A CA 1
ATOM 7407 C C . ALA A 1 974 ? -26.351 4.349 15.775 1.00 97.12 974 ALA A C 1
ATOM 7409 O O . ALA A 1 974 ? -26.518 5.546 15.562 1.00 97.12 974 ALA A O 1
ATOM 7410 N N . ARG A 1 975 ? -27.060 3.424 15.124 1.00 96.69 975 ARG A N 1
ATOM 7411 C CA . ARG A 1 975 ? -28.081 3.753 14.125 1.00 96.69 975 ARG A CA 1
ATOM 7412 C C . ARG A 1 975 ? -29.280 4.484 14.731 1.00 96.69 975 ARG A C 1
ATOM 7414 O O . ARG A 1 975 ? -29.828 5.374 14.089 1.00 96.69 975 ARG A O 1
ATOM 7421 N N . ARG A 1 976 ? -29.696 4.110 15.945 1.00 95.94 976 ARG A N 1
ATOM 7422 C CA . ARG A 1 976 ? -30.840 4.730 16.636 1.00 95.94 976 ARG A CA 1
ATOM 7423 C C . ARG A 1 976 ? -30.496 6.061 17.292 1.00 95.94 976 ARG A C 1
ATOM 7425 O O . ARG A 1 976 ? -31.338 6.954 17.317 1.00 95.94 976 ARG A O 1
ATOM 7432 N N . TYR A 1 977 ? -29.292 6.175 17.848 1.00 95.62 977 TYR A N 1
ATOM 7433 C CA . TYR A 1 977 ? -28.945 7.263 18.767 1.00 95.62 977 TYR A CA 1
ATOM 7434 C C . TYR A 1 977 ? -27.721 8.088 18.347 1.00 95.62 977 TYR A C 1
ATOM 7436 O O . TYR A 1 977 ? -27.376 9.047 19.034 1.00 95.62 977 TYR A O 1
ATOM 7444 N N . GLY A 1 978 ? -27.059 7.747 17.238 1.00 93.25 978 GLY A N 1
ATOM 7445 C CA . GLY A 1 978 ? -25.848 8.429 16.777 1.00 93.25 978 GLY A CA 1
ATOM 7446 C C . GLY A 1 978 ? -24.737 8.437 17.832 1.00 93.25 978 GLY A C 1
ATOM 7447 O O . GLY A 1 978 ? -24.638 7.528 18.662 1.00 93.25 978 GLY A O 1
ATOM 7448 N N . ALA A 1 979 ? -23.916 9.489 17.826 1.00 86.88 979 ALA A N 1
ATOM 7449 C CA . ALA A 1 979 ? -22.843 9.686 18.806 1.00 86.88 979 ALA A CA 1
ATOM 7450 C C . ALA A 1 979 ? -23.316 9.814 20.268 1.00 86.88 979 ALA A C 1
ATOM 7452 O O . ALA A 1 979 ? -22.539 9.520 21.178 1.00 86.88 979 ALA A O 1
ATOM 7453 N N . GLU A 1 980 ? -24.560 10.247 20.519 1.00 90.19 980 GLU A N 1
ATOM 7454 C CA . GLU A 1 980 ? -25.098 10.373 21.885 1.00 90.19 980 GLU A CA 1
ATOM 7455 C C . GLU A 1 980 ? -25.218 9.006 22.569 1.00 90.19 980 GLU A C 1
ATOM 7457 O O . GLU A 1 980 ? -24.946 8.877 23.766 1.00 90.19 980 GLU A O 1
ATOM 7462 N N . SER A 1 981 ? -25.541 7.975 21.779 1.00 94.12 981 SER A N 1
ATOM 7463 C CA . SER A 1 981 ? -25.667 6.586 22.217 1.00 94.12 981 SER A CA 1
ATOM 7464 C C . SER A 1 981 ? -26.657 6.398 23.387 1.00 94.12 981 SER A C 1
ATOM 7466 O O . SER A 1 981 ? -27.531 7.226 23.657 1.00 94.12 981 SER A O 1
ATOM 7468 N N . LEU A 1 982 ? -26.561 5.259 24.078 1.00 94.88 982 LEU A N 1
ATOM 7469 C CA . LEU A 1 982 ? -27.285 4.987 25.318 1.00 94.88 982 LEU A CA 1
ATOM 7470 C C . LEU A 1 982 ? -26.545 5.552 26.547 1.00 94.88 982 LEU A C 1
ATOM 7472 O O . LEU A 1 982 ? -25.309 5.616 26.559 1.00 94.88 982 LEU A O 1
ATOM 7476 N N . PRO A 1 983 ? -27.268 5.881 27.639 1.00 93.31 983 PRO A N 1
ATOM 7477 C CA . PRO A 1 983 ? -26.647 6.212 28.921 1.00 93.31 983 PRO A CA 1
ATOM 7478 C C . PRO A 1 983 ? -25.656 5.130 29.382 1.00 93.31 983 PRO A C 1
ATOM 7480 O O . PRO A 1 983 ? -25.833 3.939 29.118 1.00 93.31 983 PRO A O 1
ATOM 7483 N N . LYS A 1 984 ? -24.598 5.518 30.101 1.00 88.38 984 LYS A N 1
ATOM 7484 C CA . LYS A 1 984 ? -23.555 4.578 30.556 1.00 88.38 984 LYS A CA 1
ATOM 7485 C C . LYS A 1 984 ? -24.142 3.467 31.444 1.00 88.38 984 LYS A C 1
ATOM 7487 O O . LYS A 1 984 ? -24.870 3.756 32.389 1.00 88.38 984 LYS A O 1
ATOM 7492 N N . GLY A 1 985 ? -23.770 2.214 31.167 1.00 85.75 985 GLY A N 1
ATOM 7493 C CA . GLY A 1 985 ? -24.235 1.042 31.924 1.00 85.75 985 GLY A CA 1
ATOM 7494 C C . GLY A 1 985 ? -25.700 0.679 31.665 1.00 85.75 985 GLY A C 1
ATOM 7495 O O . GLY A 1 985 ? -26.359 0.146 32.554 1.00 85.75 985 GLY A O 1
ATOM 7496 N N . THR A 1 986 ? -26.234 1.023 30.488 1.00 96.38 986 THR A N 1
ATOM 7497 C CA . THR A 1 986 ? -27.590 0.612 30.092 1.00 96.38 986 THR A CA 1
ATOM 7498 C C . THR A 1 986 ? -27.621 -0.864 29.711 1.00 96.38 986 THR A C 1
ATOM 7500 O O . THR A 1 986 ? -28.556 -1.561 30.078 1.00 96.38 986 THR A O 1
ATOM 7503 N N . ILE A 1 987 ? -26.597 -1.367 29.022 1.00 98.00 987 ILE A N 1
ATOM 7504 C CA . ILE A 1 987 ? -26.503 -2.780 28.652 1.00 98.00 987 ILE A CA 1
ATOM 7505 C C . ILE A 1 987 ? -25.211 -3.355 29.221 1.00 98.00 987 ILE A C 1
ATOM 7507 O O . ILE A 1 987 ? -24.120 -2.867 28.914 1.00 98.00 987 ILE A O 1
ATOM 7511 N N . GLU A 1 988 ? -25.333 -4.402 30.031 1.00 98.06 988 GLU A N 1
ATOM 7512 C CA . GLU A 1 988 ? -24.207 -5.152 30.582 1.00 98.06 988 GLU A CA 1
ATOM 7513 C C . GLU A 1 988 ? -24.301 -6.622 30.165 1.00 98.06 988 GLU A C 1
ATOM 7515 O O . GLU A 1 988 ? -25.226 -7.332 30.551 1.00 98.06 988 GLU A O 1
ATOM 7520 N N . CYS A 1 989 ? -23.335 -7.093 29.383 1.00 98.31 989 CYS A N 1
ATOM 7521 C CA . CYS A 1 989 ? -23.264 -8.480 28.937 1.00 98.31 989 CYS A CA 1
ATOM 7522 C C . CYS A 1 989 ? -22.042 -9.153 29.565 1.00 98.31 989 CYS A C 1
ATOM 7524 O O . CYS A 1 989 ? -20.907 -8.757 29.292 1.00 98.31 989 CYS A O 1
ATOM 7526 N N . LYS A 1 990 ? -22.265 -10.178 30.390 1.00 98.44 990 LYS A N 1
ATOM 7527 C CA . LYS A 1 990 ? -21.219 -11.059 30.910 1.00 98.44 990 LYS A CA 1
ATOM 7528 C C . LYS A 1 990 ? -21.142 -12.336 30.073 1.00 98.44 990 LYS A C 1
ATOM 7530 O O . LYS A 1 990 ? -22.143 -13.014 29.859 1.00 98.44 990 LYS A O 1
ATOM 7535 N N . PHE A 1 991 ? -19.939 -12.698 29.661 1.00 98.62 991 PHE A N 1
ATOM 7536 C CA . PHE A 1 991 ? -19.644 -13.923 28.937 1.00 98.62 991 PHE A CA 1
ATOM 7537 C C . PHE A 1 991 ? -18.703 -14.812 29.740 1.00 98.62 991 PHE A C 1
ATOM 7539 O O . PHE A 1 991 ? -17.844 -14.314 30.469 1.00 98.62 991 PHE A O 1
ATOM 7546 N N . VAL A 1 992 ? -18.875 -16.126 29.601 1.00 98.44 992 VAL A N 1
ATOM 7547 C CA . VAL A 1 992 ? -18.009 -17.136 30.223 1.00 98.44 992 VAL A CA 1
ATOM 7548 C C . VAL A 1 992 ? -17.529 -18.103 29.145 1.00 98.44 992 VAL A C 1
ATOM 7550 O O . VAL A 1 992 ? -18.357 -18.709 28.459 1.00 98.44 992 VAL A O 1
ATOM 7553 N N . GLY A 1 993 ? -16.211 -18.229 28.981 1.00 97.75 993 GLY A N 1
ATOM 7554 C CA . GLY A 1 993 ? -15.586 -19.100 27.980 1.00 97.75 993 GLY A CA 1
ATOM 7555 C C . GLY A 1 993 ? -14.496 -18.405 27.161 1.00 97.75 993 GLY A C 1
ATOM 7556 O O . GLY A 1 993 ? -13.836 -17.495 27.646 1.00 97.75 993 GLY A O 1
ATOM 7557 N N . SER A 1 994 ? -14.303 -18.837 25.916 1.00 98.06 994 SER A N 1
ATOM 7558 C CA . SER A 1 994 ? -13.263 -18.311 25.016 1.00 98.06 994 SER A CA 1
ATOM 7559 C C . SER A 1 994 ? -13.931 -17.512 23.899 1.00 98.06 994 SER A C 1
ATOM 7561 O O . SER A 1 994 ? -14.799 -18.049 23.219 1.00 98.06 994 SER A O 1
ATOM 7563 N N . ALA A 1 995 ? -13.613 -16.231 23.732 1.00 98.56 995 ALA A N 1
ATOM 7564 C CA . ALA A 1 995 ? -14.208 -15.386 22.696 1.00 98.56 995 ALA A CA 1
ATOM 7565 C C . ALA A 1 995 ? -13.423 -15.482 21.383 1.00 98.56 995 ALA A C 1
ATOM 7567 O O . ALA A 1 995 ? -12.193 -15.467 21.393 1.00 98.56 995 ALA A O 1
ATOM 7568 N N . GLY A 1 996 ? -14.126 -15.558 20.249 1.00 98.38 996 GLY A N 1
ATOM 7569 C CA . GLY A 1 996 ? -13.499 -15.525 18.928 1.00 98.38 996 GLY A CA 1
ATOM 7570 C C . GLY A 1 996 ? -12.904 -14.162 18.576 1.00 98.38 996 GLY A C 1
ATOM 7571 O O . GLY A 1 996 ? -12.905 -13.233 19.388 1.00 98.38 996 GLY A O 1
ATOM 7572 N N . GLN A 1 997 ? -12.431 -14.043 17.334 1.00 98.38 997 GLN A N 1
ATOM 7573 C CA . GLN A 1 997 ? -11.872 -12.799 16.801 1.00 98.38 997 GLN A CA 1
ATOM 7574 C C . GLN A 1 997 ? -12.844 -11.620 16.934 1.00 98.38 997 GLN A C 1
ATOM 7576 O O . GLN A 1 997 ? -14.063 -11.790 16.831 1.00 98.38 997 GLN A O 1
ATOM 7581 N N . SER A 1 998 ? -12.303 -10.415 17.123 1.00 98.62 998 SER A N 1
ATOM 7582 C CA . SER A 1 998 ? -13.057 -9.151 17.117 1.00 98.62 998 SER A CA 1
ATOM 7583 C C . SER A 1 998 ? -14.092 -9.002 18.244 1.00 98.62 998 SER A C 1
ATOM 7585 O O . SER A 1 998 ? -15.097 -8.304 18.091 1.00 98.62 998 SER A O 1
ATOM 7587 N N . PHE A 1 999 ? -13.869 -9.624 19.407 1.00 98.81 999 PHE A N 1
ATOM 7588 C CA . PHE A 1 999 ? -14.747 -9.450 20.571 1.00 98.81 999 PHE A CA 1
ATOM 7589 C C . PHE A 1 999 ? -14.866 -7.971 20.978 1.00 98.81 999 PHE A C 1
ATOM 7591 O O . PHE A 1 999 ? -13.871 -7.291 21.245 1.00 98.81 999 PHE A O 1
ATOM 7598 N N . GLY A 1 1000 ? -16.095 -7.455 21.030 1.00 98.38 1000 GLY A N 1
ATOM 7599 C CA . GLY A 1 1000 ? -16.364 -6.054 21.342 1.00 98.38 1000 GLY A CA 1
ATOM 7600 C C . GLY A 1 1000 ? -15.886 -5.059 20.284 1.00 98.38 1000 GLY A C 1
ATOM 7601 O O . GLY A 1 1000 ? -15.683 -3.886 20.609 1.00 98.38 1000 GLY A O 1
ATOM 7602 N N . ALA A 1 1001 ? -15.689 -5.494 19.036 1.00 98.31 1001 ALA A N 1
ATOM 7603 C CA . ALA A 1 1001 ? -15.416 -4.580 17.935 1.00 98.31 1001 ALA A CA 1
ATOM 7604 C C . ALA A 1 1001 ? -16.521 -3.518 17.813 1.00 98.31 1001 ALA A C 1
ATOM 7606 O O . ALA A 1 1001 ? -17.704 -3.799 18.001 1.00 98.31 1001 ALA A O 1
ATOM 7607 N N . PHE A 1 1002 ? -16.117 -2.280 17.528 1.00 98.31 1002 PHE A N 1
ATOM 7608 C CA . PHE A 1 1002 ? -17.001 -1.120 17.378 1.00 98.31 1002 PHE A CA 1
ATOM 7609 C C . PHE A 1 1002 ? -17.900 -0.848 18.597 1.00 98.31 1002 PHE A C 1
ATOM 7611 O O . PHE A 1 1002 ? -18.973 -0.273 18.467 1.00 98.31 1002 PHE A O 1
ATOM 7618 N N . CYS A 1 1003 ? -17.478 -1.238 19.805 1.00 97.69 1003 CYS A N 1
ATOM 7619 C CA . CYS A 1 1003 ? -18.246 -0.973 21.023 1.00 97.69 1003 CYS A CA 1
ATOM 7620 C C . CYS A 1 1003 ? -18.543 0.532 21.197 1.00 97.69 1003 CYS A C 1
ATOM 7622 O O . CYS A 1 1003 ? -17.705 1.384 20.887 1.00 97.69 1003 CYS A O 1
ATOM 7624 N N . VAL A 1 1004 ? -19.735 0.857 21.707 1.00 97.44 1004 VAL A N 1
ATOM 7625 C CA . VAL A 1 1004 ? -20.273 2.224 21.840 1.00 97.44 1004 VAL A CA 1
ATOM 7626 C C . VAL A 1 1004 ? -20.637 2.556 23.292 1.00 97.44 1004 VAL A C 1
ATOM 7628 O O . VAL A 1 1004 ? -20.813 1.650 24.114 1.00 97.44 1004 VAL A O 1
ATOM 7631 N N . PRO A 1 1005 ? -20.759 3.847 23.667 1.00 97.06 1005 PRO A N 1
ATOM 7632 C CA . PRO A 1 1005 ? -21.175 4.227 25.015 1.00 97.06 1005 PRO A CA 1
ATOM 7633 C C . PRO A 1 1005 ? -22.509 3.582 25.413 1.00 97.06 1005 PRO A C 1
ATOM 7635 O O . PRO A 1 1005 ? -23.418 3.452 24.602 1.00 97.06 1005 PRO A O 1
ATOM 7638 N N . GLY A 1 1006 ? -22.618 3.166 26.673 1.00 95.31 1006 GLY A N 1
ATOM 7639 C CA . GLY A 1 1006 ? -23.806 2.478 27.189 1.00 95.31 1006 GLY A CA 1
ATOM 7640 C C . GLY A 1 1006 ? -23.742 0.954 27.128 1.00 95.31 1006 GLY A C 1
ATOM 7641 O O . GLY A 1 1006 ? -24.444 0.321 27.915 1.00 95.31 1006 GLY A O 1
ATOM 7642 N N . LEU A 1 1007 ? -22.840 0.385 26.319 1.00 97.56 1007 LEU A N 1
ATOM 7643 C CA . LEU A 1 1007 ? -22.553 -1.048 26.265 1.00 97.56 1007 LEU A CA 1
ATOM 7644 C C . LEU A 1 1007 ? -21.328 -1.407 27.125 1.00 97.56 1007 LEU A C 1
ATOM 7646 O O . LEU A 1 1007 ? -20.264 -0.791 27.016 1.00 97.56 1007 LEU A O 1
ATOM 7650 N N . THR A 1 1008 ? -21.485 -2.403 27.997 1.00 98.44 1008 THR A N 1
ATOM 7651 C CA . THR A 1 1008 ? -20.402 -3.021 28.771 1.00 98.44 1008 THR A CA 1
ATOM 7652 C C . THR A 1 1008 ? -20.328 -4.508 28.458 1.00 98.44 1008 THR A C 1
ATOM 7654 O O . THR A 1 1008 ? -21.310 -5.221 28.646 1.00 98.44 1008 THR A O 1
ATOM 7657 N N . LEU A 1 1009 ? -19.157 -4.975 28.031 1.00 98.62 1009 LEU A N 1
ATOM 7658 C CA . LEU A 1 1009 ? -18.879 -6.381 27.754 1.00 98.62 1009 LEU A CA 1
ATOM 7659 C C . LEU A 1 1009 ? -17.846 -6.893 28.759 1.00 98.62 1009 LEU A C 1
ATOM 7661 O O . LEU A 1 1009 ? -16.738 -6.369 28.836 1.00 98.62 1009 LEU A O 1
ATOM 7665 N N . THR A 1 1010 ? -18.204 -7.913 29.527 1.00 98.69 1010 THR A N 1
ATOM 7666 C CA . THR A 1 1010 ? -17.320 -8.547 30.509 1.00 98.69 1010 THR A CA 1
ATOM 7667 C C . THR A 1 1010 ? -17.092 -9.992 30.103 1.00 98.69 1010 THR A C 1
ATOM 7669 O O . THR A 1 1010 ? -18.058 -10.713 29.884 1.00 98.69 1010 THR A O 1
ATOM 7672 N N . LEU A 1 1011 ? -15.842 -10.433 30.043 1.00 98.69 1011 LEU A N 1
ATOM 7673 C CA . LEU A 1 1011 ? -15.455 -11.791 29.692 1.00 98.69 1011 LEU A CA 1
ATOM 7674 C C . LEU A 1 1011 ? -14.661 -12.419 30.836 1.00 98.69 1011 LEU A C 1
ATOM 7676 O O . LEU A 1 1011 ? -13.586 -11.941 31.195 1.00 98.69 1011 LEU A O 1
ATOM 7680 N N . GLU A 1 1012 ? -15.212 -13.489 31.398 1.00 98.44 1012 GLU A N 1
ATOM 7681 C CA . GLU A 1 1012 ? -14.506 -14.394 32.299 1.00 98.44 1012 GLU A CA 1
ATOM 7682 C C . GLU A 1 1012 ? -13.963 -15.569 31.476 1.00 98.44 1012 GLU A C 1
ATOM 7684 O O . GLU A 1 1012 ? -14.724 -16.444 31.049 1.00 98.44 1012 GLU A O 1
ATOM 7689 N N . GLY A 1 1013 ? -12.659 -15.549 31.202 1.00 97.31 1013 GLY A N 1
ATOM 7690 C CA . GLY A 1 1013 ? -12.017 -16.439 30.240 1.00 97.31 1013 GLY A CA 1
ATOM 7691 C C . GLY A 1 1013 ? -10.902 -15.750 29.457 1.00 97.31 1013 GLY A C 1
ATOM 7692 O O . GLY A 1 1013 ? -10.097 -15.025 30.034 1.00 97.31 1013 GLY A O 1
ATOM 7693 N N . GLU A 1 1014 ? -10.873 -15.982 28.148 1.00 97.38 1014 GLU A N 1
ATOM 7694 C CA . GLU A 1 1014 ? -9.842 -15.497 27.219 1.00 97.38 1014 GLU A CA 1
ATOM 7695 C C . GLU A 1 1014 ? -10.475 -15.002 25.910 1.00 97.38 1014 GLU A C 1
ATOM 7697 O O . GLU A 1 1014 ? -11.575 -15.430 25.548 1.00 97.38 1014 GLU A O 1
ATOM 7702 N N . ALA A 1 1015 ? -9.787 -14.125 25.179 1.00 98.31 1015 ALA A N 1
ATOM 7703 C CA . ALA A 1 1015 ? -10.217 -13.668 23.856 1.00 98.31 1015 ALA A CA 1
ATOM 7704 C C . ALA A 1 1015 ? -9.111 -13.851 22.814 1.00 98.31 1015 ALA A C 1
ATOM 7706 O O . ALA A 1 1015 ? -7.930 -13.752 23.126 1.00 98.31 1015 ALA A O 1
ATOM 7707 N N . ASN A 1 1016 ? -9.491 -14.069 21.558 1.00 98.38 1016 ASN A N 1
ATOM 7708 C CA . ASN A 1 1016 ? -8.535 -14.077 20.451 1.00 98.38 1016 ASN A CA 1
ATOM 7709 C C . ASN A 1 1016 ? -8.162 -12.627 20.039 1.00 98.38 1016 ASN A C 1
ATOM 7711 O O . ASN A 1 1016 ? -8.262 -11.687 20.837 1.00 98.38 1016 ASN A O 1
ATOM 7715 N N . ASP A 1 1017 ? -7.675 -12.441 18.818 1.00 98.62 1017 ASP A N 1
ATOM 7716 C CA . ASP A 1 1017 ? -7.217 -11.172 18.259 1.00 98.62 1017 ASP A CA 1
ATOM 7717 C C . ASP A 1 1017 ? -8.343 -10.130 18.114 1.00 98.62 1017 ASP A C 1
ATOM 7719 O O . ASP A 1 1017 ? -9.548 -10.411 18.140 1.00 98.62 1017 ASP A O 1
ATOM 7723 N N . TYR A 1 1018 ? -7.928 -8.877 17.926 1.00 98.56 1018 TYR A N 1
ATOM 7724 C CA . TYR A 1 1018 ? -8.788 -7.744 17.563 1.00 98.56 1018 TYR A CA 1
ATOM 7725 C C . TYR A 1 1018 ? -9.825 -7.334 18.616 1.00 98.56 1018 TYR A C 1
ATOM 7727 O O . TYR A 1 1018 ? -10.794 -6.636 18.295 1.00 98.56 1018 TYR A O 1
ATOM 7735 N N . LEU A 1 1019 ? -9.637 -7.705 19.886 1.00 98.62 1019 LEU A N 1
ATOM 7736 C CA . LEU A 1 1019 ? -10.519 -7.238 20.954 1.00 98.62 1019 LEU A CA 1
ATOM 7737 C C . LEU A 1 1019 ? -10.599 -5.704 20.964 1.00 98.62 1019 LEU A C 1
ATOM 7739 O O . LEU A 1 1019 ? -9.585 -5.000 20.934 1.00 98.62 1019 LEU A O 1
ATOM 7743 N N . GLY A 1 1020 ? -11.828 -5.183 20.992 1.00 98.44 1020 GLY A N 1
ATOM 7744 C CA . GLY A 1 1020 ? -12.098 -3.744 20.979 1.00 98.44 1020 GLY A CA 1
ATOM 7745 C C . GLY A 1 1020 ? -11.656 -3.019 19.701 1.00 98.44 1020 GLY A C 1
ATOM 7746 O O . GLY A 1 1020 ? -11.488 -1.799 19.718 1.00 98.44 1020 GLY A O 1
ATOM 7747 N N . LYS A 1 1021 ? -11.452 -3.734 18.588 1.00 98.25 1021 LYS A N 1
ATOM 7748 C CA . LYS A 1 1021 ? -11.151 -3.153 17.270 1.00 98.25 1021 LYS A CA 1
ATOM 7749 C C . LYS A 1 1021 ? -12.146 -2.049 16.905 1.00 98.25 1021 LYS A C 1
ATOM 7751 O O . LYS A 1 1021 ? -13.355 -2.253 16.961 1.00 98.25 1021 LYS A O 1
ATOM 7756 N N . GLY A 1 1022 ? -11.641 -0.868 16.549 1.00 97.38 1022 GLY A N 1
ATOM 7757 C CA . GLY A 1 1022 ? -12.461 0.279 16.144 1.00 97.38 1022 GLY A CA 1
ATOM 7758 C C . GLY A 1 1022 ? -13.483 0.763 17.183 1.00 97.38 1022 GLY A C 1
ATOM 7759 O O . GLY A 1 1022 ? -14.444 1.437 16.814 1.00 97.38 1022 GLY A O 1
ATOM 7760 N N . MET A 1 1023 ? -13.335 0.418 18.469 1.00 96.75 1023 MET A N 1
ATOM 7761 C CA . MET A 1 1023 ? -14.297 0.844 19.490 1.00 96.75 1023 MET A CA 1
ATOM 7762 C C . MET A 1 1023 ? -14.408 2.375 19.563 1.00 96.75 1023 MET A C 1
ATOM 7764 O O . MET A 1 1023 ? -13.405 3.089 19.531 1.00 96.75 1023 MET A O 1
ATOM 7768 N N . SER A 1 1024 ? -15.642 2.872 19.648 1.00 95.50 1024 SER A N 1
ATOM 7769 C CA . SER A 1 1024 ? -15.990 4.303 19.693 1.00 95.50 1024 SER A CA 1
ATOM 7770 C C . SER A 1 1024 ? -16.508 4.743 21.071 1.00 95.50 1024 SER A C 1
ATOM 7772 O O . SER A 1 1024 ? -16.818 5.912 21.290 1.00 95.50 1024 SER A O 1
ATOM 7774 N N . GLY A 1 1025 ? -16.642 3.811 22.012 1.00 95.38 1025 GLY A N 1
ATOM 7775 C CA . GLY A 1 1025 ? -16.969 4.066 23.404 1.00 95.38 1025 GLY A CA 1
ATOM 7776 C C . GLY A 1 1025 ? -17.123 2.772 24.195 1.00 95.38 1025 GLY A C 1
ATOM 7777 O O . GLY A 1 1025 ? -16.528 1.746 23.884 1.00 95.38 1025 GLY A O 1
ATOM 7778 N N . GLY A 1 1026 ? -17.947 2.829 25.239 1.00 96.44 1026 GLY A N 1
ATOM 7779 C CA . GLY A 1 1026 ? -18.294 1.647 26.025 1.00 96.44 1026 GLY A CA 1
ATOM 7780 C C . GLY A 1 1026 ? -17.162 1.158 26.927 1.00 96.44 1026 GLY A C 1
ATOM 7781 O O . GLY A 1 1026 ? -16.200 1.885 27.216 1.00 96.44 1026 GLY A O 1
ATOM 7782 N N . LYS A 1 1027 ? -17.327 -0.063 27.436 1.00 98.19 1027 LYS A N 1
ATOM 7783 C CA . LYS A 1 1027 ? -16.377 -0.695 28.353 1.00 98.19 1027 LYS A CA 1
ATOM 7784 C C . LYS A 1 1027 ? -16.205 -2.176 28.030 1.00 98.19 1027 LYS A C 1
ATOM 7786 O O . LYS A 1 1027 ? -17.202 -2.881 27.906 1.00 98.19 1027 LYS A O 1
ATOM 7791 N N . ILE A 1 1028 ? -14.962 -2.641 27.951 1.00 98.75 1028 ILE A N 1
ATOM 7792 C CA . ILE A 1 1028 ? -14.624 -4.062 27.806 1.00 98.75 1028 ILE A CA 1
ATOM 7793 C C . ILE A 1 1028 ? -13.762 -4.488 28.995 1.00 98.75 1028 ILE A C 1
ATOM 7795 O O . ILE A 1 1028 ? -12.820 -3.791 29.370 1.00 98.75 1028 ILE A O 1
ATOM 7799 N N . VAL A 1 1029 ? -14.101 -5.613 29.613 1.00 98.75 1029 VAL A N 1
ATOM 7800 C CA . VAL A 1 1029 ? -13.380 -6.173 30.758 1.00 98.75 1029 VAL A CA 1
ATOM 7801 C C . VAL A 1 1029 ? -13.063 -7.632 30.466 1.00 98.75 1029 VAL A C 1
ATOM 7803 O O . VAL A 1 1029 ? -13.977 -8.384 30.146 1.00 98.75 1029 VAL A O 1
ATOM 7806 N N . VAL A 1 1030 ? -11.802 -8.037 30.597 1.00 98.69 1030 VAL A N 1
ATOM 7807 C CA . VAL A 1 1030 ? -11.368 -9.432 30.444 1.00 98.69 1030 VAL A CA 1
ATOM 7808 C C . VAL A 1 1030 ? -10.547 -9.843 31.657 1.00 98.69 1030 VAL A C 1
ATOM 7810 O O . VAL A 1 1030 ? -9.642 -9.119 32.073 1.00 98.69 1030 VAL A O 1
ATOM 7813 N N . TYR A 1 1031 ? -10.861 -10.997 32.232 1.00 98.12 1031 TYR A N 1
ATOM 7814 C CA . TYR A 1 1031 ? -10.059 -11.621 33.279 1.00 98.12 1031 TYR A CA 1
ATOM 7815 C C . TYR A 1 1031 ? -10.143 -13.139 33.157 1.00 98.12 1031 TYR A C 1
ATOM 7817 O O . TYR A 1 1031 ? -11.189 -13.678 32.788 1.00 98.12 1031 TYR A O 1
ATOM 7825 N N . ALA A 1 1032 ? -9.052 -13.821 33.501 1.00 95.12 1032 ALA A N 1
ATOM 7826 C CA . ALA A 1 1032 ? -9.025 -15.277 33.552 1.00 95.12 1032 ALA A CA 1
ATOM 7827 C C . ALA A 1 1032 ? -10.082 -15.819 34.541 1.00 95.12 1032 ALA A C 1
ATOM 7829 O O . ALA A 1 1032 ? -10.428 -15.126 35.506 1.00 95.12 1032 ALA A O 1
ATOM 7830 N N . PRO A 1 1033 ? -10.592 -17.051 34.352 1.00 93.75 1033 PRO A N 1
ATOM 7831 C CA . PRO A 1 1033 ? -11.542 -17.656 35.281 1.00 93.75 1033 PRO A CA 1
ATOM 7832 C C . PRO A 1 1033 ? -11.024 -17.601 36.717 1.00 93.75 1033 PRO A C 1
ATOM 7834 O O . PRO A 1 1033 ? -9.839 -17.822 36.960 1.00 93.75 1033 PRO A O 1
ATOM 7837 N N . ARG A 1 1034 ? -11.906 -17.359 37.694 1.00 89.62 1034 ARG A N 1
ATOM 7838 C CA . ARG A 1 1034 ? -11.491 -17.238 39.110 1.00 89.62 1034 ARG A CA 1
ATOM 7839 C C . ARG A 1 1034 ? -10.812 -18.494 39.665 1.00 89.62 1034 ARG A C 1
ATOM 7841 O O . ARG A 1 1034 ? -10.130 -18.421 40.679 1.00 89.62 1034 ARG A O 1
ATOM 7848 N N . THR A 1 1035 ? -11.010 -19.630 39.003 1.00 91.06 1035 THR A N 1
ATOM 7849 C CA . THR A 1 1035 ? -10.422 -20.934 39.319 1.00 91.06 1035 THR A CA 1
ATOM 7850 C C . THR A 1 1035 ? -9.142 -21.236 38.530 1.00 91.06 1035 THR A C 1
ATOM 7852 O O . THR A 1 1035 ? -8.675 -22.372 38.568 1.00 91.06 1035 THR A O 1
ATOM 7855 N N . ALA A 1 1036 ? -8.604 -20.283 37.760 1.00 90.19 1036 ALA A N 1
ATOM 7856 C CA . ALA A 1 1036 ? -7.375 -20.483 36.998 1.00 90.19 1036 ALA A CA 1
ATOM 7857 C C . ALA A 1 1036 ? -6.198 -20.801 37.937 1.00 90.19 1036 ALA A C 1
ATOM 7859 O O . ALA A 1 1036 ? -5.995 -20.129 38.945 1.00 90.19 1036 ALA A O 1
ATOM 7860 N N . ALA A 1 1037 ? -5.428 -21.839 37.599 1.00 92.38 1037 ALA A N 1
ATOM 7861 C CA . ALA A 1 1037 ? -4.286 -22.294 38.397 1.00 92.38 1037 ALA A CA 1
ATOM 7862 C C . ALA A 1 1037 ? -2.970 -21.558 38.068 1.00 92.38 1037 ALA A C 1
ATOM 7864 O O . ALA A 1 1037 ? -1.966 -21.770 38.743 1.00 92.38 1037 ALA A O 1
ATOM 7865 N N . PHE A 1 1038 ? -2.964 -20.730 37.021 1.00 93.62 1038 PHE A N 1
ATOM 7866 C CA . PHE A 1 1038 ? -1.814 -19.942 36.575 1.00 93.62 1038 PHE A CA 1
ATOM 7867 C C . PHE A 1 1038 ? -1.977 -18.468 36.963 1.00 93.62 1038 PHE A C 1
ATOM 7869 O O . PHE A 1 1038 ? -3.101 -17.996 37.126 1.00 93.62 1038 PHE A O 1
ATOM 7876 N N . ASP A 1 1039 ? -0.866 -17.731 37.061 1.00 93.38 1039 ASP A N 1
ATOM 7877 C CA . ASP A 1 1039 ? -0.893 -16.274 37.232 1.00 93.38 1039 ASP A CA 1
ATOM 7878 C C . ASP A 1 1039 ? -1.268 -15.596 35.901 1.00 93.38 1039 ASP A C 1
ATOM 7880 O O . ASP A 1 1039 ? -0.500 -15.701 34.934 1.00 93.38 1039 ASP A O 1
ATOM 7884 N N . PRO A 1 1040 ? -2.419 -14.901 35.804 1.00 92.50 1040 PRO A N 1
ATOM 7885 C CA . PRO A 1 1040 ? -2.806 -14.213 34.578 1.00 92.50 1040 PRO A CA 1
ATOM 7886 C C . PRO A 1 1040 ? -1.770 -13.181 34.124 1.00 92.50 1040 PRO A C 1
ATOM 7888 O O . PRO A 1 1040 ? -1.580 -13.022 32.920 1.00 92.50 1040 PRO A O 1
ATOM 7891 N N . ALA A 1 1041 ? -1.054 -12.530 35.048 1.00 92.06 1041 ALA A N 1
ATOM 7892 C CA . ALA A 1 1041 ? -0.083 -11.483 34.724 1.00 92.06 1041 ALA A CA 1
ATOM 7893 C C . ALA A 1 1041 ? 1.120 -11.999 33.913 1.00 92.06 1041 ALA A C 1
ATOM 7895 O O . ALA A 1 1041 ? 1.752 -11.227 33.195 1.00 92.06 1041 ALA A O 1
ATOM 7896 N N . GLU A 1 1042 ? 1.400 -13.304 33.974 1.00 93.31 1042 GLU A N 1
ATOM 7897 C CA . GLU A 1 1042 ? 2.497 -13.953 33.247 1.00 93.31 1042 GLU A CA 1
ATOM 7898 C C . GLU A 1 1042 ? 2.032 -14.682 31.974 1.00 93.31 1042 GLU A C 1
ATOM 7900 O O . GLU A 1 1042 ? 2.859 -15.143 31.186 1.00 93.31 1042 GLU A O 1
ATOM 7905 N N . ASN A 1 1043 ? 0.720 -14.745 31.719 1.00 95.50 1043 ASN A N 1
ATOM 7906 C CA . ASN A 1 1043 ? 0.128 -15.531 30.635 1.00 95.50 1043 ASN A CA 1
ATOM 7907 C C . ASN A 1 1043 ? -0.655 -14.662 29.646 1.00 95.50 1043 ASN A C 1
ATOM 7909 O O . ASN A 1 1043 ? -1.247 -13.646 30.008 1.00 95.50 1043 ASN A O 1
ATOM 7913 N N . ILE A 1 1044 ? -0.670 -15.075 28.377 1.00 96.19 1044 ILE A N 1
ATOM 7914 C CA . ILE A 1 1044 ? -1.469 -14.412 27.343 1.00 96.19 1044 ILE A CA 1
ATOM 7915 C C . ILE A 1 1044 ? -2.939 -14.779 27.561 1.00 96.19 1044 ILE A C 1
ATOM 7917 O O . ILE A 1 1044 ? -3.298 -15.951 27.527 1.00 96.19 1044 ILE A O 1
ATOM 7921 N N . VAL A 1 1045 ? -3.774 -13.767 27.789 1.00 97.25 1045 VAL A N 1
ATOM 7922 C CA . VAL A 1 1045 ? -5.232 -13.905 27.979 1.00 97.25 1045 VAL A CA 1
ATOM 7923 C C . VAL A 1 1045 ? -6.001 -13.312 26.792 1.00 97.25 1045 VAL A C 1
ATOM 7925 O O . VAL A 1 1045 ? -7.176 -13.621 26.582 1.00 97.25 1045 VAL A O 1
ATOM 7928 N N . VAL A 1 1046 ? -5.347 -12.451 26.008 1.00 98.31 1046 VAL A N 1
ATOM 7929 C CA . VAL A 1 1046 ? -5.907 -11.836 24.801 1.00 98.31 1046 VAL A CA 1
ATOM 7930 C C . VAL A 1 1046 ? -4.888 -11.826 23.658 1.00 98.31 1046 VAL A C 1
ATOM 7932 O O . VAL A 1 1046 ? -3.694 -11.683 23.915 1.00 98.31 1046 VAL A O 1
ATOM 7935 N N . GLY A 1 1047 ? -5.354 -11.960 22.414 1.00 97.88 1047 GLY A N 1
ATOM 7936 C CA . GLY A 1 1047 ? -4.503 -12.080 21.221 1.00 97.88 1047 GLY A CA 1
ATOM 7937 C C . GLY A 1 1047 ? -3.788 -10.791 20.779 1.00 97.88 1047 GLY A C 1
ATOM 7938 O O . GLY A 1 1047 ? -3.300 -10.004 21.591 1.00 97.88 1047 GLY A O 1
ATOM 7939 N N . ASN A 1 1048 ? -3.718 -10.581 19.467 1.00 98.50 1048 ASN A N 1
ATOM 7940 C CA . ASN A 1 1048 ? -2.958 -9.534 18.786 1.00 98.50 1048 ASN A CA 1
ATOM 7941 C C . ASN A 1 1048 ? -3.833 -8.377 18.280 1.00 98.50 1048 ASN A C 1
ATOM 7943 O O . ASN A 1 1048 ? -5.053 -8.491 18.133 1.00 98.50 1048 ASN A O 1
ATOM 7947 N N . THR A 1 1049 ? -3.194 -7.245 17.968 1.00 98.25 1049 THR A N 1
ATOM 7948 C CA . THR A 1 1049 ? -3.817 -6.082 17.305 1.00 98.25 1049 THR A CA 1
ATOM 7949 C C . THR A 1 1049 ? -5.090 -5.593 18.023 1.00 98.25 1049 THR A C 1
ATOM 7951 O O . THR A 1 1049 ? -6.102 -5.212 17.426 1.00 98.25 1049 THR A O 1
ATOM 7954 N N . LEU A 1 1050 ? -5.054 -5.607 19.355 1.00 98.44 1050 LEU A N 1
ATOM 7955 C CA . LEU A 1 1050 ? -6.139 -5.090 20.180 1.00 98.44 1050 LEU A CA 1
ATOM 7956 C C . LEU A 1 1050 ? -6.296 -3.582 20.008 1.00 98.44 1050 LEU A C 1
ATOM 7958 O O . LEU A 1 1050 ? -5.316 -2.850 19.859 1.00 98.44 1050 LEU A O 1
ATOM 7962 N N . LEU A 1 1051 ? -7.538 -3.112 20.130 1.00 98.56 1051 LEU A N 1
ATOM 7963 C CA . LEU A 1 1051 ? -7.902 -1.691 20.081 1.00 98.56 1051 LEU A CA 1
ATOM 7964 C C . LEU A 1 1051 ? -7.483 -0.998 18.780 1.00 98.56 1051 LEU A C 1
ATOM 7966 O O . LEU A 1 1051 ? -7.301 0.223 18.764 1.00 98.56 1051 LEU A O 1
ATOM 7970 N N . TYR A 1 1052 ? -7.338 -1.765 17.695 1.00 98.50 1052 TYR A N 1
ATOM 7971 C CA . TYR A 1 1052 ? -6.877 -1.229 16.426 1.00 98.50 1052 TYR A CA 1
ATOM 7972 C C . TYR A 1 1052 ? -7.754 -0.064 15.969 1.00 98.50 1052 TYR A C 1
ATOM 7974 O O . TYR A 1 1052 ? -8.946 -0.236 15.702 1.00 98.50 1052 TYR A O 1
ATOM 7982 N N . GLY A 1 1053 ? -7.160 1.128 15.900 1.00 95.94 1053 GLY A N 1
ATOM 7983 C CA . GLY A 1 1053 ? -7.855 2.329 15.447 1.00 95.94 1053 GLY A CA 1
ATOM 7984 C C . GLY A 1 1053 ? -8.929 2.858 16.401 1.00 95.94 1053 GLY A C 1
ATOM 7985 O O . GLY A 1 1053 ? -9.764 3.641 15.963 1.00 95.94 1053 GLY A O 1
ATOM 7986 N N . ALA A 1 1054 ? -8.971 2.430 17.666 1.00 83.81 1054 ALA A N 1
ATOM 7987 C CA . ALA A 1 1054 ? -10.034 2.813 18.597 1.00 83.81 1054 ALA A CA 1
ATOM 7988 C C . ALA A 1 1054 ? -10.150 4.343 18.782 1.00 83.81 1054 ALA A C 1
ATOM 7990 O O . ALA A 1 1054 ? -9.143 5.024 18.965 1.00 83.81 1054 ALA A O 1
ATOM 7991 N N . THR A 1 1055 ? -11.367 4.892 18.816 1.00 81.19 1055 THR A N 1
ATOM 7992 C CA . THR A 1 1055 ? -11.655 6.337 18.968 1.00 81.19 1055 THR A CA 1
ATOM 7993 C C . THR A 1 1055 ? -12.535 6.664 20.183 1.00 81.19 1055 THR A C 1
ATOM 7995 O O . THR A 1 1055 ? -13.058 7.770 20.300 1.00 81.19 1055 THR A O 1
ATOM 7998 N N . GLY A 1 1056 ? -12.619 5.748 21.157 1.00 83.06 1056 GLY A N 1
ATOM 7999 C CA . GLY A 1 1056 ? -12.973 6.062 22.548 1.00 83.06 1056 GLY A CA 1
ATOM 8000 C C . GLY A 1 1056 ? -13.477 4.866 23.358 1.00 83.06 1056 GLY A C 1
ATOM 8001 O O . GLY A 1 1056 ? -13.956 3.899 22.793 1.00 83.06 1056 GLY A O 1
ATOM 8002 N N . GLY A 1 1057 ? -13.404 4.934 24.693 1.00 96.25 1057 GLY A N 1
ATOM 8003 C CA . GLY A 1 1057 ? -13.925 3.912 25.621 1.00 96.25 1057 GLY A CA 1
ATOM 8004 C C . GLY A 1 1057 ? -12.882 3.418 26.630 1.00 96.25 1057 GLY A C 1
ATOM 8005 O O . GLY A 1 1057 ? -11.832 4.048 26.792 1.00 96.25 1057 GLY A O 1
ATOM 8006 N N . ARG A 1 1058 ? -13.206 2.353 27.378 1.00 98.38 1058 ARG A N 1
ATOM 8007 C CA . ARG A 1 1058 ? -12.347 1.817 28.452 1.00 98.38 1058 ARG A CA 1
ATOM 8008 C C . ARG A 1 1058 ? -12.146 0.311 28.339 1.00 98.38 1058 ARG A C 1
ATOM 8010 O O . ARG A 1 1058 ? -13.131 -0.415 28.229 1.00 98.38 1058 ARG A O 1
ATOM 8017 N N . VAL A 1 1059 ? -10.901 -0.146 28.444 1.00 98.75 1059 VAL A N 1
ATOM 8018 C CA . VAL A 1 1059 ? -10.558 -1.574 28.409 1.00 98.75 1059 VAL A CA 1
ATOM 8019 C C . VAL A 1 1059 ? -9.691 -1.962 29.602 1.00 98.75 1059 VAL A C 1
ATOM 8021 O O . VAL A 1 1059 ? -8.723 -1.276 29.920 1.00 98.75 1059 VAL A O 1
ATOM 8024 N N . PHE A 1 1060 ? -10.052 -3.055 30.267 1.00 98.81 1060 PHE A N 1
ATOM 8025 C CA . PHE A 1 1060 ? -9.346 -3.582 31.435 1.00 98.81 1060 PHE A CA 1
ATOM 8026 C C . PHE A 1 1060 ? -9.082 -5.072 31.230 1.00 98.81 1060 PHE A C 1
ATOM 8028 O O . PHE A 1 1060 ? -10.032 -5.846 31.114 1.00 98.81 1060 PHE A O 1
ATOM 8035 N N . ILE A 1 1061 ? -7.810 -5.462 31.151 1.00 98.69 1061 ILE A N 1
ATOM 8036 C CA . ILE A 1 1061 ? -7.385 -6.833 30.843 1.00 98.69 1061 ILE A CA 1
ATOM 8037 C C . ILE A 1 1061 ? -6.498 -7.332 31.978 1.00 98.69 1061 ILE A C 1
ATOM 8039 O O . ILE A 1 1061 ? -5.386 -6.839 32.165 1.00 98.69 1061 ILE A O 1
ATOM 8043 N N . SER A 1 1062 ? -7.002 -8.281 32.769 1.00 98.19 1062 SER A N 1
ATOM 8044 C CA . SER A 1 1062 ? -6.198 -8.961 33.787 1.00 98.19 1062 SER A CA 1
ATOM 8045 C C . SER A 1 1062 ? -5.482 -10.143 33.150 1.00 98.19 1062 SER A C 1
ATOM 8047 O O . SER A 1 1062 ? -5.988 -11.266 33.130 1.00 98.19 1062 SER A O 1
ATOM 8049 N N . GLY A 1 1063 ? -4.349 -9.812 32.536 1.00 97.06 1063 GLY A N 1
ATOM 8050 C CA . GLY A 1 1063 ? -3.405 -10.721 31.907 1.00 97.06 1063 GLY A CA 1
ATOM 8051 C C . GLY A 1 1063 ? -2.598 -10.043 30.801 1.00 97.06 1063 GLY A C 1
ATOM 8052 O O . GLY A 1 1063 ? -2.720 -8.828 30.590 1.00 97.06 1063 GLY A O 1
ATOM 8053 N N . ARG A 1 1064 ? -1.763 -10.813 30.095 1.00 97.81 1064 ARG A N 1
ATOM 8054 C CA . ARG A 1 1064 ? -0.943 -10.298 28.987 1.00 97.81 1064 ARG A CA 1
ATOM 8055 C C . ARG A 1 1064 ? -1.714 -10.290 27.669 1.00 97.81 1064 ARG A C 1
ATOM 8057 O O . ARG A 1 1064 ? -2.532 -11.172 27.405 1.00 97.81 1064 ARG A O 1
ATOM 8064 N N . ALA A 1 1065 ? -1.415 -9.296 26.841 1.00 98.31 1065 ALA A N 1
ATOM 8065 C CA . ALA A 1 1065 ? -1.808 -9.239 25.440 1.00 98.31 1065 ALA A CA 1
ATOM 8066 C C . ALA A 1 1065 ? -0.658 -9.684 24.527 1.00 98.31 1065 ALA A C 1
ATOM 8068 O O . ALA A 1 1065 ? 0.514 -9.584 24.902 1.00 98.31 1065 ALA A O 1
ATOM 8069 N N . GLY A 1 1066 ? -1.003 -10.130 23.321 1.00 97.50 1066 GLY A N 1
ATOM 8070 C CA . GLY A 1 1066 ? -0.056 -10.412 22.249 1.00 97.50 1066 GLY A CA 1
ATOM 8071 C C . GLY A 1 1066 ? 0.568 -9.151 21.638 1.00 97.50 1066 GLY A C 1
ATOM 8072 O O . GLY A 1 1066 ? 0.761 -8.120 22.290 1.00 97.50 1066 GLY A O 1
ATOM 8073 N N . GLU A 1 1067 ? 0.925 -9.249 20.364 1.00 97.94 1067 GLU A N 1
ATOM 8074 C CA . GLU A 1 1067 ? 1.611 -8.206 19.606 1.00 97.94 1067 GLU A CA 1
ATOM 8075 C C . GLU A 1 1067 ? 0.679 -7.050 19.216 1.00 97.94 1067 GLU A C 1
ATOM 8077 O O . GLU A 1 1067 ? -0.547 -7.189 19.144 1.00 97.94 1067 GLU A O 1
ATOM 8082 N N . ARG A 1 1068 ? 1.270 -5.885 18.918 1.00 98.25 1068 ARG A N 1
ATOM 8083 C CA . ARG A 1 1068 ? 0.572 -4.711 18.354 1.00 98.25 1068 ARG A CA 1
ATOM 8084 C C . ARG A 1 1068 ? -0.594 -4.216 19.211 1.00 98.25 1068 ARG A C 1
ATOM 8086 O O . ARG A 1 1068 ? -1.569 -3.656 18.707 1.00 98.25 1068 ARG A O 1
ATOM 8093 N N . PHE A 1 1069 ? -0.499 -4.400 20.525 1.00 98.69 1069 PHE A N 1
ATOM 8094 C CA . PHE A 1 1069 ? -1.490 -3.892 21.464 1.00 98.69 1069 PHE A CA 1
ATOM 8095 C C . PHE A 1 1069 ? -1.653 -2.372 21.316 1.00 98.69 1069 PHE A C 1
ATOM 8097 O O . PHE A 1 1069 ? -0.668 -1.637 21.355 1.00 98.69 1069 PHE A O 1
ATOM 8104 N N . ALA A 1 1070 ? -2.893 -1.897 21.183 1.00 98.19 1070 ALA A N 1
ATOM 8105 C CA . ALA A 1 1070 ? -3.224 -0.482 21.008 1.00 98.19 1070 ALA A CA 1
ATOM 8106 C C . ALA A 1 1070 ? -2.618 0.171 19.752 1.00 98.19 1070 ALA A C 1
ATOM 8108 O O . ALA A 1 1070 ? -2.424 1.392 19.715 1.00 98.19 1070 ALA A O 1
ATOM 8109 N N . VAL A 1 1071 ? -2.368 -0.618 18.701 1.00 97.56 1071 VAL A N 1
ATOM 8110 C CA . VAL A 1 1071 ? -1.933 -0.087 17.407 1.00 97.56 1071 VAL A CA 1
ATOM 8111 C C . VAL A 1 1071 ? -2.950 0.921 16.866 1.00 97.56 1071 VAL A C 1
ATOM 8113 O O . VAL A 1 1071 ? -4.159 0.682 16.860 1.00 97.56 1071 VAL A O 1
ATOM 8116 N N . ARG A 1 1072 ? -2.481 2.091 16.424 1.00 96.12 1072 ARG A N 1
ATOM 8117 C CA . ARG A 1 1072 ? -3.340 3.193 15.951 1.00 96.12 1072 ARG A CA 1
ATOM 8118 C C . ARG A 1 1072 ? -4.409 3.664 16.960 1.00 96.12 1072 ARG A C 1
ATOM 8120 O O . ARG A 1 1072 ? -5.380 4.310 16.557 1.00 96.12 1072 ARG A O 1
ATOM 8127 N N . ASN A 1 1073 ? -4.257 3.397 18.261 1.00 97.31 1073 ASN A N 1
ATOM 8128 C CA . ASN A 1 1073 ? -5.200 3.903 19.262 1.00 97.31 1073 ASN A CA 1
ATOM 8129 C C . ASN A 1 1073 ? -5.272 5.439 19.198 1.00 97.31 1073 ASN A C 1
ATOM 8131 O O . ASN A 1 1073 ? -4.255 6.130 19.126 1.00 97.31 1073 ASN A O 1
ATOM 8135 N N . SER A 1 1074 ? -6.494 5.959 19.155 1.00 94.31 1074 SER A N 1
ATOM 8136 C CA . SER A 1 1074 ? -6.807 7.371 18.927 1.00 94.31 1074 SER A CA 1
ATOM 8137 C C . SER A 1 1074 ? -7.738 7.943 20.000 1.00 94.31 1074 SER A C 1
ATOM 8139 O O . SER A 1 1074 ? -8.233 9.058 19.859 1.00 94.31 1074 SER A O 1
ATOM 8141 N N . GLY A 1 1075 ? -7.988 7.212 21.093 1.00 93.56 1075 GLY A N 1
ATOM 8142 C CA . GLY A 1 1075 ? -8.840 7.721 22.174 1.00 93.56 1075 GLY A CA 1
ATOM 8143 C C . GLY A 1 1075 ? -9.236 6.736 23.272 1.00 93.56 1075 GLY A C 1
ATOM 8144 O O . GLY A 1 1075 ? -9.824 7.155 24.271 1.00 93.56 1075 GLY A O 1
ATOM 8145 N N . CYS A 1 1076 ? -8.934 5.443 23.140 1.00 97.50 1076 CYS A N 1
ATOM 8146 C CA . CYS A 1 1076 ? -9.248 4.456 24.169 1.00 97.50 1076 CYS A CA 1
ATOM 8147 C C . CYS A 1 1076 ? -8.310 4.579 25.379 1.00 97.50 1076 CYS A C 1
ATOM 8149 O O . CYS A 1 1076 ? -7.109 4.829 25.231 1.00 97.50 1076 CYS A O 1
ATOM 8151 N N . ARG A 1 1077 ? -8.863 4.373 26.582 1.00 98.56 1077 ARG A N 1
ATOM 8152 C CA . ARG A 1 1077 ? -8.096 4.211 27.824 1.00 98.56 1077 ARG A CA 1
ATOM 8153 C C . ARG A 1 1077 ? -8.009 2.734 28.187 1.00 98.56 1077 ARG A C 1
ATOM 8155 O O . ARG A 1 1077 ? -9.050 2.111 28.392 1.00 98.56 1077 ARG A O 1
ATOM 8162 N N . ALA A 1 1078 ? -6.805 2.186 28.276 1.00 98.75 1078 ALA A N 1
ATOM 8163 C CA . ALA A 1 1078 ? -6.601 0.758 28.485 1.00 98.75 1078 ALA A CA 1
ATOM 8164 C C . ALA A 1 1078 ? -5.627 0.463 29.629 1.00 98.75 1078 ALA A C 1
ATOM 8166 O O . ALA A 1 1078 ? -4.630 1.166 29.785 1.00 98.75 1078 ALA A O 1
ATOM 8167 N N . VAL A 1 1079 ? -5.912 -0.588 30.399 1.00 98.81 1079 VAL A N 1
ATOM 8168 C CA . VAL A 1 1079 ? -4.991 -1.171 31.385 1.00 98.81 1079 VAL A CA 1
ATOM 8169 C C . VAL A 1 1079 ? -4.809 -2.653 31.076 1.00 98.81 1079 VAL A C 1
ATOM 8171 O O . VAL A 1 1079 ? -5.797 -3.366 30.888 1.00 98.81 1079 VAL A O 1
ATOM 8174 N N . VAL A 1 1080 ? -3.556 -3.096 31.006 1.00 98.75 1080 VAL A N 1
ATOM 8175 C CA . VAL A 1 1080 ? -3.151 -4.473 30.685 1.00 98.75 1080 VAL A CA 1
ATOM 8176 C C . VAL A 1 1080 ? -1.949 -4.876 31.540 1.00 98.75 1080 VAL A C 1
ATOM 8178 O O . VAL A 1 1080 ? -1.193 -4.014 31.987 1.00 98.75 1080 VAL A O 1
ATOM 8181 N N . GLU A 1 1081 ? -1.753 -6.168 31.793 1.00 98.31 1081 GLU A N 1
ATOM 8182 C CA . GLU A 1 1081 ? -0.702 -6.656 32.705 1.00 98.31 1081 GLU A CA 1
ATOM 8183 C C . GLU A 1 1081 ? 0.601 -7.059 32.002 1.00 98.31 1081 GLU A C 1
ATOM 8185 O O . GLU A 1 1081 ? 1.593 -7.343 32.660 1.00 98.31 1081 GLU A O 1
ATOM 8190 N N . GLY A 1 1082 ? 0.642 -6.978 30.674 1.00 97.81 1082 GLY A N 1
ATOM 8191 C CA . GLY A 1 1082 ? 1.844 -7.111 29.853 1.00 97.81 1082 GLY A CA 1
ATOM 8192 C C . GLY A 1 1082 ? 1.481 -7.121 28.370 1.00 97.81 1082 GLY A C 1
ATOM 8193 O O . GLY A 1 1082 ? 0.325 -7.358 28.021 1.00 97.81 1082 GLY A O 1
ATOM 8194 N N . VAL A 1 1083 ? 2.442 -6.849 27.492 1.00 98.31 1083 VAL A N 1
ATOM 8195 C CA . VAL A 1 1083 ? 2.214 -6.796 26.034 1.00 98.31 1083 VAL A CA 1
ATOM 8196 C C . VAL A 1 1083 ? 3.376 -7.422 25.262 1.00 98.31 1083 VAL A C 1
ATOM 8198 O O . VAL A 1 1083 ? 4.508 -7.437 25.753 1.00 98.31 1083 VAL A O 1
ATOM 8201 N N . GLY A 1 1084 ? 3.102 -7.924 24.057 1.00 98.00 1084 GLY A N 1
ATOM 8202 C CA . GLY A 1 1084 ? 4.111 -8.395 23.104 1.00 98.00 1084 GLY A CA 1
ATOM 8203 C C . GLY A 1 1084 ? 4.853 -7.265 22.378 1.00 98.00 1084 GLY A C 1
ATOM 8204 O O . GLY A 1 1084 ? 4.907 -6.123 22.848 1.00 98.00 1084 GLY A O 1
ATOM 8205 N N . ASP A 1 1085 ? 5.447 -7.596 21.227 1.00 98.31 1085 ASP A N 1
ATOM 8206 C CA . ASP A 1 1085 ? 6.184 -6.649 20.380 1.00 98.31 1085 ASP A CA 1
ATOM 8207 C C . ASP A 1 1085 ? 5.233 -5.588 19.780 1.00 98.31 1085 ASP A C 1
ATOM 8209 O O . ASP A 1 1085 ? 4.031 -5.811 19.606 1.00 98.31 1085 ASP A O 1
ATOM 8213 N N . HIS A 1 1086 ? 5.772 -4.407 19.464 1.00 98.12 1086 HIS A N 1
ATOM 8214 C CA . HIS A 1 1086 ? 5.066 -3.307 18.789 1.00 98.12 1086 HIS A CA 1
ATOM 8215 C C . HIS A 1 1086 ? 3.873 -2.707 19.565 1.00 98.12 1086 HIS A C 1
ATOM 8217 O O . HIS A 1 1086 ? 2.918 -2.196 18.975 1.00 98.12 1086 HIS A O 1
ATOM 8223 N N . GLY A 1 1087 ? 3.903 -2.742 20.900 1.00 98.19 1087 GLY A N 1
ATOM 8224 C CA . GLY A 1 1087 ? 2.891 -2.070 21.724 1.00 98.19 1087 GLY A CA 1
ATOM 8225 C C . GLY A 1 1087 ? 2.818 -0.559 21.448 1.00 98.19 1087 GLY A C 1
ATOM 8226 O O . GLY A 1 1087 ? 3.845 0.097 21.281 1.00 98.19 1087 GLY A O 1
ATOM 8227 N N . CYS A 1 1088 ? 1.605 -0.005 21.401 1.00 98.00 1088 CYS A N 1
ATOM 8228 C CA . CYS A 1 1088 ? 1.304 1.407 21.120 1.00 98.00 1088 CYS A CA 1
ATOM 8229 C C . CYS A 1 1088 ? 1.825 1.935 19.769 1.00 98.00 1088 CYS A C 1
ATOM 8231 O O . CYS A 1 1088 ? 1.980 3.146 19.593 1.00 98.00 1088 CYS A O 1
ATOM 8233 N N . GLU A 1 1089 ? 2.084 1.059 18.796 1.00 97.38 1089 GLU A N 1
ATOM 8234 C CA . GLU A 1 1089 ? 2.563 1.481 17.480 1.00 97.38 1089 GLU A CA 1
ATOM 8235 C C . GLU A 1 1089 ? 1.549 2.394 16.769 1.00 97.38 1089 GLU A C 1
ATOM 8237 O O . GLU A 1 1089 ? 0.342 2.140 16.760 1.00 97.38 1089 GLU A O 1
ATOM 8242 N N . TYR A 1 1090 ? 2.024 3.484 16.169 1.00 94.31 1090 TYR A N 1
ATOM 8243 C CA . TYR A 1 1090 ? 1.198 4.509 15.522 1.00 94.31 1090 TYR A CA 1
ATOM 8244 C C . TYR A 1 1090 ? 0.084 5.106 16.401 1.00 94.31 1090 TYR A C 1
ATOM 8246 O O . TYR A 1 1090 ? -0.885 5.652 15.868 1.00 94.31 1090 TYR A O 1
ATOM 8254 N N . MET A 1 1091 ? 0.152 5.003 17.730 1.00 95.25 1091 MET A N 1
ATOM 8255 C CA . MET A 1 1091 ? -0.846 5.609 18.614 1.00 95.25 1091 MET A CA 1
ATOM 8256 C C . MET A 1 1091 ? -0.858 7.143 18.436 1.00 95.25 1091 MET A C 1
ATOM 8258 O O . MET A 1 1091 ? 0.190 7.785 18.365 1.00 95.25 1091 MET A O 1
ATOM 8262 N N . THR A 1 1092 ? -2.056 7.721 18.296 1.00 90.94 1092 THR A N 1
ATOM 8263 C CA . THR A 1 1092 ? -2.284 9.171 18.100 1.00 90.94 1092 THR A CA 1
ATOM 8264 C C . THR A 1 1092 ? -3.117 9.799 19.215 1.00 90.94 1092 THR A C 1
ATOM 8266 O O . THR A 1 1092 ? -3.308 11.013 19.227 1.00 90.94 1092 THR A O 1
ATOM 8269 N N . GLY A 1 1093 ? -3.640 9.001 20.146 1.00 91.12 1093 GLY A N 1
ATOM 8270 C CA . GLY A 1 1093 ? -4.444 9.479 21.265 1.00 91.12 1093 GLY A CA 1
ATOM 8271 C C . GLY A 1 1093 ? -4.861 8.356 22.213 1.00 91.12 1093 GLY A C 1
ATOM 8272 O O . GLY A 1 1093 ? -4.711 7.176 21.911 1.00 91.12 1093 GLY A O 1
ATOM 8273 N N . GLY A 1 1094 ? -5.419 8.728 23.365 1.00 94.81 1094 GLY A N 1
ATOM 8274 C CA . GLY A 1 1094 ? -5.785 7.786 24.427 1.00 94.81 1094 GLY A CA 1
ATOM 8275 C C . GLY A 1 1094 ? -4.707 7.642 25.503 1.00 94.81 1094 GLY A C 1
ATOM 8276 O O . GLY A 1 1094 ? -3.713 8.371 25.506 1.00 94.81 1094 GLY A O 1
ATOM 8277 N N . VAL A 1 1095 ? -4.941 6.720 26.441 1.00 98.12 1095 VAL A N 1
ATOM 8278 C CA . VAL A 1 1095 ? -4.031 6.450 27.567 1.00 98.12 1095 VAL A CA 1
ATOM 8279 C C . VAL A 1 1095 ? -3.866 4.948 27.735 1.00 98.12 1095 VAL A C 1
ATOM 8281 O O . VAL A 1 1095 ? -4.861 4.238 27.871 1.00 98.12 1095 VAL A O 1
ATOM 8284 N N . VAL A 1 1096 ? -2.631 4.459 27.739 1.00 98.75 1096 VAL A N 1
ATOM 8285 C CA . VAL A 1 1096 ? -2.327 3.034 27.927 1.00 98.75 1096 VAL A CA 1
ATOM 8286 C C . VAL A 1 1096 ? -1.507 2.847 29.197 1.00 98.75 1096 VAL A C 1
ATOM 8288 O O . VAL A 1 1096 ? -0.518 3.538 29.397 1.00 98.75 1096 VAL A O 1
ATOM 8291 N N . VAL A 1 1097 ? -1.903 1.911 30.055 1.00 98.81 1097 VAL A N 1
ATOM 8292 C CA . VAL A 1 1097 ? -1.148 1.520 31.250 1.00 98.81 1097 VAL A CA 1
ATOM 8293 C C . VAL A 1 1097 ? -0.775 0.046 31.136 1.00 98.81 1097 VAL A C 1
ATOM 8295 O O . VAL A 1 1097 ? -1.655 -0.803 30.995 1.00 98.81 1097 VAL A O 1
ATOM 8298 N N . VAL A 1 1098 ? 0.519 -0.255 31.219 1.00 98.69 1098 VAL A N 1
ATOM 8299 C CA . VAL A 1 1098 ? 1.067 -1.617 31.195 1.00 98.69 1098 VAL A CA 1
ATOM 8300 C C . VAL A 1 1098 ? 1.650 -1.942 32.572 1.00 98.69 1098 VAL A C 1
ATOM 8302 O O . VAL A 1 1098 ? 2.615 -1.317 33.007 1.00 98.69 1098 VAL A O 1
ATOM 8305 N N . LEU A 1 1099 ? 1.060 -2.915 33.272 1.00 98.12 1099 LEU A N 1
ATOM 8306 C CA . LEU A 1 1099 ? 1.413 -3.317 34.646 1.00 98.12 1099 LEU A CA 1
ATOM 8307 C C . LEU A 1 1099 ? 2.456 -4.451 34.714 1.00 98.12 1099 LEU A C 1
ATOM 8309 O O . LEU A 1 1099 ? 2.593 -5.128 35.743 1.00 98.12 1099 LEU A O 1
ATOM 8313 N N . GLY A 1 1100 ? 3.208 -4.643 33.632 1.00 94.75 1100 GLY A N 1
ATOM 8314 C CA . GLY A 1 1100 ? 4.227 -5.678 33.492 1.00 94.75 1100 GLY A CA 1
ATOM 8315 C C . GLY A 1 1100 ? 5.103 -5.463 32.262 1.00 94.75 1100 GLY A C 1
ATOM 8316 O O . GLY A 1 1100 ? 5.302 -4.331 31.825 1.00 94.75 1100 GLY A O 1
ATOM 8317 N N . THR A 1 1101 ? 5.656 -6.550 31.727 1.00 94.19 1101 THR A N 1
ATOM 8318 C CA . THR A 1 1101 ? 6.679 -6.492 30.675 1.00 94.19 1101 THR A CA 1
ATOM 8319 C C . THR A 1 1101 ? 6.117 -6.097 29.308 1.00 94.19 1101 THR A C 1
ATOM 8321 O O . THR A 1 1101 ? 4.951 -6.340 28.984 1.00 94.19 1101 THR A O 1
ATOM 8324 N N . THR A 1 1102 ? 6.982 -5.495 28.490 1.00 96.88 1102 THR A N 1
ATOM 8325 C CA . THR A 1 1102 ? 6.725 -5.153 27.086 1.00 96.88 1102 THR A CA 1
ATOM 8326 C C . THR A 1 1102 ? 7.676 -5.916 26.159 1.00 96.88 1102 THR A C 1
ATOM 8328 O O . THR A 1 1102 ? 8.793 -6.284 26.558 1.00 96.88 1102 THR A O 1
ATOM 8331 N N . GLY A 1 1103 ? 7.237 -6.138 24.918 1.00 96.44 1103 GLY A N 1
ATOM 8332 C CA . GLY A 1 1103 ? 8.090 -6.574 23.816 1.00 96.44 1103 GLY A CA 1
ATOM 8333 C C . GLY A 1 1103 ? 8.881 -5.430 23.170 1.00 96.44 1103 GLY A C 1
ATOM 8334 O O . GLY A 1 1103 ? 8.891 -4.295 23.649 1.00 96.44 1103 GLY A O 1
ATOM 8335 N N . ARG A 1 1104 ? 9.569 -5.744 22.071 1.00 97.50 1104 ARG A N 1
ATOM 8336 C CA . ARG A 1 1104 ? 10.442 -4.840 21.305 1.00 97.50 1104 ARG A CA 1
ATOM 8337 C C . ARG A 1 1104 ? 9.650 -3.805 20.507 1.00 97.50 1104 ARG A C 1
ATOM 8339 O O . ARG A 1 1104 ? 8.477 -3.991 20.197 1.00 97.50 1104 ARG A O 1
ATOM 8346 N N . ASN A 1 1105 ? 10.344 -2.742 20.098 1.00 97.56 1105 ASN A N 1
ATOM 8347 C CA . ASN A 1 1105 ? 9.837 -1.694 19.210 1.00 97.56 1105 ASN A CA 1
ATOM 8348 C C . ASN A 1 1105 ? 8.547 -1.013 19.721 1.00 97.56 1105 ASN A C 1
ATOM 8350 O O . ASN A 1 1105 ? 7.698 -0.592 18.932 1.00 97.56 1105 ASN A O 1
ATOM 8354 N N . PHE A 1 1106 ? 8.396 -0.909 21.046 1.00 98.50 1106 PHE A N 1
ATOM 8355 C CA . PHE A 1 1106 ? 7.272 -0.215 21.673 1.00 98.50 1106 PHE A CA 1
ATOM 8356 C C . PHE A 1 1106 ? 7.243 1.261 21.241 1.00 98.50 1106 PHE A C 1
ATOM 8358 O O . PHE A 1 1106 ? 8.294 1.886 21.109 1.00 98.50 1106 PHE A O 1
ATOM 8365 N N . ALA A 1 1107 ? 6.048 1.816 21.032 1.00 97.38 1107 ALA A N 1
ATOM 8366 C CA . ALA A 1 1107 ? 5.791 3.201 20.627 1.00 97.38 1107 ALA A CA 1
ATOM 8367 C C . ALA A 1 1107 ? 6.376 3.628 19.264 1.00 97.38 1107 ALA A C 1
ATOM 8369 O O . ALA A 1 1107 ? 6.449 4.821 18.962 1.00 97.38 1107 ALA A O 1
ATOM 8370 N N . ALA A 1 1108 ? 6.740 2.687 18.387 1.00 95.50 1108 ALA A N 1
ATOM 8371 C CA . ALA A 1 1108 ? 7.162 3.038 17.033 1.00 95.50 1108 ALA A CA 1
ATOM 8372 C C . ALA A 1 1108 ? 6.057 3.804 16.279 1.00 95.50 1108 ALA A C 1
ATOM 8374 O O . ALA A 1 1108 ? 4.894 3.408 16.260 1.00 95.50 1108 ALA A O 1
ATOM 8375 N N . GLY A 1 1109 ? 6.404 4.952 15.695 1.00 91.31 1109 GLY A N 1
ATOM 8376 C CA . GLY A 1 1109 ? 5.438 5.815 15.009 1.00 91.31 1109 GLY A CA 1
ATOM 8377 C C . GLY A 1 1109 ? 4.374 6.454 15.915 1.00 91.31 1109 GLY A C 1
ATOM 8378 O O . GLY A 1 1109 ? 3.434 7.051 15.393 1.00 91.31 1109 GLY A O 1
ATOM 8379 N N . MET A 1 1110 ? 4.476 6.330 17.244 1.00 94.12 1110 MET A N 1
ATOM 8380 C CA . MET A 1 1110 ? 3.543 6.948 18.187 1.00 94.12 1110 MET A CA 1
ATOM 8381 C C . MET A 1 1110 ? 3.699 8.471 18.141 1.00 94.12 1110 MET A C 1
ATOM 8383 O O . MET A 1 1110 ? 4.722 9.012 18.549 1.00 94.12 1110 MET A O 1
ATOM 8387 N N . SER A 1 1111 ? 2.677 9.166 17.646 1.00 89.69 1111 SER A N 1
ATOM 8388 C CA . SER A 1 1111 ? 2.695 10.621 17.458 1.00 89.69 1111 SER A CA 1
ATOM 8389 C C . SER A 1 1111 ? 1.762 11.374 18.410 1.00 89.69 1111 SER A C 1
ATOM 8391 O O . SER A 1 1111 ? 1.790 12.603 18.444 1.00 89.69 1111 SER A O 1
ATOM 8393 N N . GLY A 1 1112 ? 0.953 10.666 19.207 1.00 88.19 1112 GLY A N 1
ATOM 8394 C CA . GLY A 1 1112 ? 0.067 11.274 20.201 1.00 88.19 1112 GLY A CA 1
ATOM 8395 C C . GLY A 1 1112 ? -0.497 10.288 21.226 1.00 88.19 1112 GLY A C 1
ATOM 8396 O O . GLY A 1 1112 ? -0.496 9.079 21.015 1.00 88.19 1112 GLY A O 1
ATOM 8397 N N . GLY A 1 1113 ? -1.007 10.821 22.339 1.00 91.12 1113 GLY A N 1
ATOM 8398 C CA . GLY A 1 1113 ? -1.436 10.035 23.503 1.00 91.12 1113 GLY A CA 1
ATOM 8399 C C . GLY A 1 1113 ? -0.318 9.821 24.527 1.00 91.12 1113 GLY A C 1
ATOM 8400 O O . GLY A 1 1113 ? 0.790 10.323 24.355 1.00 91.12 1113 GLY A O 1
ATOM 8401 N N . ILE A 1 1114 ? -0.630 9.115 25.618 1.00 95.69 1114 ILE A N 1
ATOM 8402 C CA . ILE A 1 1114 ? 0.311 8.844 26.720 1.00 95.69 1114 ILE A CA 1
ATOM 8403 C C . ILE A 1 1114 ? 0.298 7.348 27.039 1.00 95.69 1114 ILE A C 1
ATOM 8405 O O . ILE A 1 1114 ? -0.772 6.735 27.096 1.00 95.69 1114 ILE A O 1
ATOM 8409 N N . ALA A 1 1115 ? 1.472 6.767 27.283 1.00 98.44 1115 ALA A N 1
ATOM 8410 C CA . ALA A 1 1115 ? 1.585 5.426 27.844 1.00 98.44 1115 ALA A CA 1
ATOM 8411 C C . ALA A 1 1115 ? 2.391 5.434 29.149 1.00 98.44 1115 ALA A C 1
ATOM 8413 O O . ALA A 1 1115 ? 3.393 6.137 29.256 1.00 98.44 1115 ALA A O 1
ATOM 8414 N N . PHE A 1 1116 ? 1.958 4.637 30.123 1.00 98.69 1116 PHE A N 1
ATOM 8415 C CA . PHE A 1 1116 ? 2.660 4.378 31.376 1.00 98.69 1116 PHE A CA 1
ATOM 8416 C C . PHE A 1 1116 ? 3.055 2.905 31.426 1.00 98.69 1116 PHE A C 1
ATOM 8418 O O . PHE A 1 1116 ? 2.196 2.031 31.306 1.00 98.69 1116 PHE A O 1
ATOM 8425 N N . VAL A 1 1117 ? 4.340 2.628 31.615 1.00 98.50 1117 VAL A N 1
ATOM 8426 C CA . VAL A 1 1117 ? 4.884 1.266 31.639 1.00 98.50 1117 VAL A CA 1
ATOM 8427 C C . VAL A 1 1117 ? 5.569 1.026 32.974 1.00 98.50 1117 VAL A C 1
ATOM 8429 O O . VAL A 1 1117 ? 6.413 1.819 33.386 1.00 98.50 1117 VAL A O 1
ATOM 8432 N N . LEU A 1 1118 ? 5.196 -0.053 33.661 1.00 97.94 1118 LEU A N 1
ATOM 8433 C CA . LEU A 1 1118 ? 5.869 -0.484 34.881 1.00 97.94 1118 LEU A CA 1
ATOM 8434 C C . LEU A 1 1118 ? 7.208 -1.154 34.529 1.00 97.94 1118 LEU A C 1
ATOM 8436 O O . LEU A 1 1118 ? 7.228 -2.311 34.115 1.00 97.94 1118 LEU A O 1
ATOM 8440 N N . ASP A 1 1119 ? 8.322 -0.452 34.735 1.00 96.00 1119 ASP A N 1
ATOM 8441 C CA . ASP A 1 1119 ? 9.672 -0.930 34.419 1.00 96.00 1119 ASP A CA 1
ATOM 8442 C C . ASP A 1 1119 ? 10.434 -1.316 35.695 1.00 96.00 1119 ASP A C 1
ATOM 8444 O O . ASP A 1 1119 ? 11.262 -0.573 36.221 1.00 96.00 1119 ASP A O 1
ATOM 8448 N N . VAL A 1 1120 ? 10.122 -2.497 36.235 1.00 92.31 1120 VAL A N 1
ATOM 8449 C CA . VAL A 1 1120 ? 10.730 -2.984 37.489 1.00 92.31 1120 VAL A CA 1
ATOM 8450 C C . VAL A 1 1120 ? 12.236 -3.238 37.345 1.00 92.31 1120 VAL A C 1
ATOM 8452 O O . VAL A 1 1120 ? 12.967 -3.076 38.320 1.00 92.31 1120 VAL A O 1
ATOM 8455 N N . GLU A 1 1121 ? 12.687 -3.627 36.151 1.00 91.50 1121 GLU A N 1
ATOM 8456 C CA . GLU A 1 1121 ? 14.070 -4.037 35.861 1.00 91.50 1121 GLU A CA 1
ATOM 8457 C C . GLU A 1 1121 ? 14.922 -2.919 35.238 1.00 91.50 1121 GLU A C 1
ATOM 8459 O O . GLU A 1 1121 ? 16.105 -3.134 34.988 1.00 91.50 1121 GLU A O 1
ATOM 8464 N N . ALA A 1 1122 ? 14.346 -1.740 34.978 1.00 92.38 1122 ALA A N 1
ATOM 8465 C CA . ALA A 1 1122 ? 14.996 -0.632 34.270 1.00 92.38 1122 ALA A CA 1
ATOM 8466 C C . ALA A 1 1122 ? 15.516 -1.011 32.861 1.00 92.38 1122 ALA A C 1
ATOM 8468 O O . ALA A 1 1122 ? 16.555 -0.518 32.416 1.00 92.38 1122 ALA A O 1
ATOM 8469 N N . THR A 1 1123 ? 14.813 -1.901 32.147 1.00 94.06 1123 THR A N 1
ATOM 8470 C CA . THR A 1 1123 ? 15.218 -2.384 30.807 1.00 94.06 1123 THR A CA 1
ATOM 8471 C C . THR A 1 1123 ? 14.309 -1.902 29.679 1.00 94.06 1123 THR A C 1
ATOM 8473 O O . THR A 1 1123 ? 14.587 -2.170 28.506 1.00 94.06 1123 THR A O 1
ATOM 8476 N N . PHE A 1 1124 ? 13.238 -1.164 29.985 1.00 96.75 1124 PHE A N 1
ATOM 8477 C CA . PHE A 1 1124 ? 12.247 -0.754 28.989 1.00 96.75 1124 PHE A CA 1
ATOM 8478 C C . PHE A 1 1124 ? 12.839 0.127 27.880 1.00 96.75 1124 PHE A C 1
ATOM 8480 O O . PHE A 1 1124 ? 12.462 -0.015 26.716 1.00 96.75 1124 PHE A O 1
ATOM 8487 N N . ALA A 1 1125 ? 13.821 0.975 28.201 1.00 95.81 1125 ALA A N 1
ATOM 8488 C CA . ALA A 1 1125 ? 14.466 1.859 27.228 1.00 95.81 1125 ALA A CA 1
ATOM 8489 C C . ALA A 1 1125 ? 15.088 1.108 26.035 1.00 95.81 1125 ALA A C 1
ATOM 8491 O O . ALA A 1 1125 ? 15.045 1.607 24.917 1.00 95.81 1125 ALA A O 1
ATOM 8492 N N . GLN A 1 1126 ? 15.592 -0.113 26.245 1.00 95.81 1126 GLN A N 1
ATOM 8493 C CA . GLN A 1 1126 ? 16.175 -0.947 25.181 1.00 95.81 1126 GLN A CA 1
ATOM 8494 C C . GLN A 1 1126 ? 15.116 -1.537 24.237 1.00 95.81 1126 GLN A C 1
ATOM 8496 O O . GLN A 1 1126 ? 15.430 -1.976 23.133 1.00 95.81 1126 GLN A O 1
ATOM 8501 N N . ARG A 1 1127 ? 13.854 -1.575 24.678 1.00 96.12 1127 ARG A N 1
ATOM 8502 C CA . ARG A 1 1127 ? 12.718 -2.151 23.944 1.00 96.12 1127 ARG A CA 1
ATOM 8503 C C . ARG A 1 1127 ? 11.816 -1.075 23.334 1.00 96.12 1127 ARG A C 1
ATOM 8505 O O . ARG A 1 1127 ? 10.963 -1.397 22.509 1.00 96.12 1127 ARG A O 1
ATOM 8512 N N . CYS A 1 1128 ? 11.999 0.188 23.716 1.00 97.56 1128 CYS A N 1
ATOM 8513 C CA . CYS A 1 1128 ? 11.245 1.325 23.205 1.00 97.56 1128 CYS A CA 1
ATOM 8514 C C . CYS A 1 1128 ? 11.911 1.924 21.959 1.00 97.56 1128 CYS A C 1
ATOM 8516 O O . CYS A 1 1128 ? 13.126 2.100 21.907 1.00 97.56 1128 CYS A O 1
ATOM 8518 N N . ASN A 1 1129 ? 11.113 2.273 20.952 1.00 97.38 1129 ASN A N 1
ATOM 8519 C CA . ASN A 1 1129 ? 11.589 2.996 19.781 1.00 97.38 1129 ASN A CA 1
ATOM 8520 C C . ASN A 1 1129 ? 11.590 4.504 20.059 1.00 97.38 1129 ASN A C 1
ATOM 8522 O O . ASN A 1 1129 ? 10.550 5.153 20.006 1.00 97.38 1129 ASN A O 1
ATOM 8526 N N . LEU A 1 1130 ? 12.773 5.067 20.300 1.00 96.12 1130 LEU A N 1
ATOM 8527 C CA . LEU A 1 1130 ? 12.958 6.482 20.648 1.00 96.12 1130 LEU A CA 1
ATOM 8528 C C . LEU A 1 1130 ? 12.935 7.434 19.438 1.00 96.12 1130 LEU A C 1
ATOM 8530 O O . LEU A 1 1130 ? 13.277 8.606 19.560 1.00 96.12 1130 LEU A O 1
ATOM 8534 N N . GLY A 1 1131 ? 12.546 6.958 18.250 1.00 91.94 1131 GLY A N 1
ATOM 8535 C CA . GLY A 1 1131 ? 12.565 7.767 17.030 1.00 91.94 1131 GLY A CA 1
ATOM 8536 C C . GLY A 1 1131 ? 11.586 8.948 17.034 1.00 91.94 1131 GLY A C 1
ATOM 8537 O O . GLY A 1 1131 ? 11.811 9.909 16.304 1.00 91.94 1131 GLY A O 1
ATOM 8538 N N . MET A 1 1132 ? 10.504 8.881 17.821 1.00 91.94 1132 MET A N 1
ATOM 8539 C CA . MET A 1 1132 ? 9.459 9.922 17.897 1.00 91.94 1132 MET A CA 1
ATOM 8540 C C . MET A 1 1132 ? 8.958 10.212 19.323 1.00 91.94 1132 MET A C 1
ATOM 8542 O O . MET A 1 1132 ? 8.034 11.011 19.502 1.00 91.94 1132 MET A O 1
ATOM 8546 N N . VAL A 1 1133 ? 9.517 9.543 20.333 1.00 95.62 1133 VAL A N 1
ATOM 8547 C CA . VAL A 1 1133 ? 9.060 9.630 21.725 1.00 95.62 1133 VAL A CA 1
ATOM 8548 C C . VAL A 1 1133 ? 10.245 9.750 22.672 1.00 95.62 1133 VAL A C 1
ATOM 8550 O O . VAL A 1 1133 ? 11.319 9.222 22.391 1.00 95.62 1133 VAL A O 1
ATOM 8553 N N . ASP A 1 1134 ? 10.010 10.374 23.822 1.00 96.56 1134 ASP A N 1
ATOM 8554 C CA . ASP A 1 1134 ? 10.925 10.357 24.959 1.00 96.56 1134 ASP A CA 1
ATOM 8555 C C . ASP A 1 1134 ? 10.352 9.534 26.112 1.00 96.56 1134 ASP A C 1
ATOM 8557 O O . ASP A 1 1134 ? 9.138 9.326 26.228 1.00 96.56 1134 ASP A O 1
ATOM 8561 N N . LEU A 1 1135 ? 11.254 9.106 26.990 1.00 97.25 1135 LEU A N 1
ATOM 8562 C CA . LEU A 1 1135 ? 10.939 8.421 28.234 1.00 97.25 1135 LEU A CA 1
ATOM 8563 C C . LEU A 1 1135 ? 11.155 9.375 29.408 1.00 97.25 1135 LEU A C 1
ATOM 8565 O O . LEU A 1 1135 ? 12.236 9.940 29.566 1.00 97.25 1135 LEU A O 1
ATOM 8569 N N . GLU A 1 1136 ? 10.131 9.542 30.237 1.00 95.56 1136 GLU A N 1
ATOM 8570 C CA . GLU A 1 1136 ? 10.123 10.465 31.372 1.00 95.56 1136 GLU A CA 1
ATOM 8571 C C . GLU A 1 1136 ? 9.709 9.743 32.665 1.00 95.56 1136 GLU A C 1
ATOM 8573 O O . GLU A 1 1136 ? 8.899 8.811 32.624 1.00 95.56 1136 GLU A O 1
ATOM 8578 N N . PRO A 1 1137 ? 10.191 10.175 33.843 1.00 95.38 1137 PRO A N 1
ATOM 8579 C CA . PRO A 1 1137 ? 9.587 9.764 35.105 1.00 95.38 1137 PRO A CA 1
ATOM 8580 C C . PRO A 1 1137 ? 8.170 10.345 35.243 1.00 95.38 1137 PRO A C 1
ATOM 8582 O O . PRO A 1 1137 ? 7.875 11.435 34.748 1.00 95.38 1137 PRO A O 1
ATOM 8585 N N . VAL A 1 1138 ? 7.293 9.668 35.993 1.00 95.56 1138 VAL A N 1
ATOM 8586 C CA . VAL A 1 1138 ? 5.936 10.167 36.298 1.00 95.56 1138 VAL A CA 1
ATOM 8587 C C . VAL A 1 1138 ? 5.995 11.260 37.380 1.00 95.56 1138 VAL A C 1
ATOM 8589 O O . VAL A 1 1138 ? 5.681 11.054 38.558 1.00 95.56 1138 VAL A O 1
ATOM 8592 N N . ALA A 1 1139 ? 6.481 12.441 36.996 1.00 91.25 1139 ALA A N 1
ATOM 8593 C CA . ALA A 1 1139 ? 6.692 13.574 37.895 1.00 91.25 1139 ALA A CA 1
ATOM 8594 C C . ALA A 1 1139 ? 5.465 14.494 38.023 1.00 91.25 1139 ALA A C 1
ATOM 8596 O O . ALA A 1 1139 ? 5.222 15.015 39.112 1.00 91.25 1139 ALA A O 1
ATOM 8597 N N . ASP A 1 1140 ? 4.698 14.667 36.944 1.00 92.12 1140 ASP A N 1
ATOM 8598 C CA . ASP A 1 1140 ? 3.536 15.561 36.893 1.00 92.12 1140 ASP A CA 1
ATOM 8599 C C . ASP A 1 1140 ? 2.411 15.066 37.838 1.00 92.12 1140 ASP A C 1
ATOM 8601 O O . ASP A 1 1140 ? 2.003 13.902 37.742 1.00 92.12 1140 ASP A O 1
ATOM 8605 N N . PRO A 1 1141 ? 1.898 15.901 38.767 1.00 93.44 1141 PRO A N 1
ATOM 8606 C CA . PRO A 1 1141 ? 0.787 15.538 39.649 1.00 93.44 1141 PRO A CA 1
ATOM 8607 C C . PRO A 1 1141 ? -0.480 15.057 38.920 1.00 93.44 1141 PRO A C 1
ATOM 8609 O O . PRO A 1 1141 ? -1.176 14.175 39.435 1.00 93.44 1141 PRO A O 1
ATOM 8612 N N . GLU A 1 1142 ? -0.777 15.597 37.732 1.00 93.69 1142 GLU A N 1
ATOM 8613 C CA . GLU A 1 1142 ? -1.934 15.174 36.932 1.00 93.69 1142 GLU A CA 1
ATOM 8614 C C . GLU A 1 1142 ? -1.739 13.749 36.403 1.00 93.69 1142 GLU A C 1
ATOM 8616 O O . GLU A 1 1142 ? -2.636 12.911 36.525 1.00 93.69 1142 GLU A O 1
ATOM 8621 N N . ASP A 1 1143 ? -0.538 13.442 35.905 1.00 95.62 1143 ASP A N 1
ATOM 8622 C CA . ASP A 1 1143 ? -0.186 12.106 35.418 1.00 95.62 1143 ASP A CA 1
ATOM 8623 C C . ASP A 1 1143 ? -0.212 11.068 36.547 1.00 95.62 1143 ASP A C 1
ATOM 8625 O O . ASP A 1 1143 ? -0.721 9.962 36.360 1.00 95.62 1143 ASP A O 1
ATOM 8629 N N . ARG A 1 1144 ? 0.284 11.424 37.743 1.00 96.62 1144 ARG A N 1
ATOM 8630 C CA . ARG A 1 1144 ? 0.244 10.547 38.930 1.00 96.62 1144 ARG A CA 1
ATOM 8631 C C . ARG A 1 1144 ? -1.187 10.180 39.311 1.00 96.62 1144 ARG A C 1
ATOM 8633 O O . ARG A 1 1144 ? -1.478 9.007 39.541 1.00 96.62 1144 ARG A O 1
ATOM 8640 N N . THR A 1 1145 ? -2.068 11.179 39.345 1.00 96.88 1145 THR A N 1
ATOM 8641 C CA . THR A 1 1145 ? -3.487 10.994 39.675 1.00 96.88 1145 THR A CA 1
ATOM 8642 C C . THR A 1 1145 ? -4.177 10.123 38.630 1.00 96.88 1145 THR A C 1
ATOM 8644 O O . THR A 1 1145 ? -4.834 9.141 38.973 1.00 96.88 1145 THR A O 1
ATOM 8647 N N . LEU A 1 1146 ? -3.974 10.431 37.345 1.00 97.44 1146 LEU A N 1
ATOM 8648 C CA . LEU A 1 1146 ? -4.541 9.672 36.233 1.00 97.44 1146 LEU A CA 1
ATOM 8649 C C . LEU A 1 1146 ? -4.109 8.202 36.263 1.00 97.44 1146 LEU A C 1
ATOM 8651 O O . LEU A 1 1146 ? -4.942 7.306 36.104 1.00 97.44 1146 LEU A O 1
ATOM 8655 N N . LEU A 1 1147 ? -2.815 7.951 36.466 1.00 98.25 1147 LEU A N 1
ATOM 8656 C CA . LEU A 1 1147 ? -2.263 6.605 36.543 1.00 98.25 1147 LEU A CA 1
ATOM 8657 C C . LEU A 1 1147 ? -2.886 5.823 37.709 1.00 98.25 1147 LEU A C 1
ATOM 8659 O O . LEU A 1 1147 ? -3.382 4.715 37.504 1.00 98.25 1147 LEU A O 1
ATOM 8663 N N . GLU A 1 1148 ? -2.933 6.404 38.909 1.00 97.75 1148 GLU A N 1
ATOM 8664 C CA . GLU A 1 1148 ? -3.517 5.755 40.087 1.00 97.75 1148 GLU A CA 1
ATOM 8665 C C . GLU A 1 1148 ? -5.011 5.438 39.897 1.00 97.75 1148 GLU A C 1
ATOM 8667 O O . GLU A 1 1148 ? -5.460 4.332 40.212 1.00 97.75 1148 GLU A O 1
ATOM 8672 N N . GLU A 1 1149 ? -5.785 6.366 39.327 1.00 98.06 1149 GLU A N 1
ATOM 8673 C CA . GLU A 1 1149 ? -7.196 6.147 38.993 1.00 98.06 1149 GLU A CA 1
ATOM 8674 C C . GLU A 1 1149 ? -7.388 4.995 38.003 1.00 98.06 1149 GLU A C 1
ATOM 8676 O O . GLU A 1 1149 ? -8.311 4.189 38.158 1.00 98.06 1149 GLU A O 1
ATOM 8681 N N . MET A 1 1150 ? -6.525 4.892 36.989 1.00 98.50 1150 MET A N 1
ATOM 8682 C CA . MET A 1 1150 ? -6.596 3.815 36.003 1.00 98.50 1150 MET A CA 1
ATOM 8683 C C . MET A 1 1150 ? -6.281 2.454 36.626 1.00 98.50 1150 MET A C 1
ATOM 8685 O O . MET A 1 1150 ? -7.020 1.499 36.378 1.00 98.50 1150 MET A O 1
ATOM 8689 N N . VAL A 1 1151 ? -5.265 2.360 37.489 1.00 98.50 1151 VAL A N 1
ATOM 8690 C CA . VAL A 1 1151 ? -4.938 1.109 38.196 1.00 98.50 1151 VAL A CA 1
ATOM 8691 C C . VAL A 1 1151 ? -6.039 0.724 39.192 1.00 98.50 1151 VAL A C 1
ATOM 8693 O O . VAL A 1 1151 ? -6.436 -0.441 39.247 1.00 98.50 1151 VAL A O 1
ATOM 8696 N N . LYS A 1 1152 ? -6.618 1.691 39.919 1.00 98.38 1152 LYS A N 1
ATOM 8697 C CA . LYS A 1 1152 ? -7.791 1.466 40.787 1.00 98.38 1152 LYS A CA 1
ATOM 8698 C C . LYS A 1 1152 ? -8.999 0.969 39.997 1.00 98.38 1152 LYS A C 1
ATOM 8700 O O . LYS A 1 1152 ? -9.657 0.019 40.413 1.00 98.38 1152 LYS A O 1
ATOM 8705 N N . ALA A 1 1153 ? -9.290 1.576 38.847 1.00 98.06 1153 ALA A N 1
ATOM 8706 C CA . ALA A 1 1153 ? -10.382 1.139 37.981 1.00 98.06 1153 ALA A CA 1
ATOM 8707 C C . ALA A 1 1153 ? -10.150 -0.279 37.436 1.00 98.06 1153 ALA A C 1
ATOM 8709 O O . ALA A 1 1153 ? -11.090 -1.074 37.396 1.00 98.06 1153 ALA A O 1
ATOM 8710 N N . HIS A 1 1154 ? -8.905 -0.606 37.076 1.00 98.62 1154 HIS A N 1
ATOM 8711 C CA . HIS A 1 1154 ? -8.511 -1.952 36.663 1.00 98.62 1154 HIS A CA 1
ATOM 8712 C C . HIS A 1 1154 ? -8.783 -2.975 37.764 1.00 98.62 1154 HIS A C 1
ATOM 8714 O O . HIS A 1 1154 ? -9.494 -3.950 37.519 1.00 98.62 1154 HIS A O 1
ATOM 8720 N N . TYR A 1 1155 ? -8.329 -2.713 38.994 1.00 98.19 1155 TYR A N 1
ATOM 8721 C CA . TYR A 1 1155 ? -8.624 -3.562 40.150 1.00 98.19 1155 TYR A CA 1
ATOM 8722 C C . TYR A 1 1155 ? -10.133 -3.711 40.387 1.00 98.19 1155 TYR A C 1
ATOM 8724 O O . TYR A 1 1155 ? -10.628 -4.827 40.500 1.00 98.19 1155 TYR A O 1
ATOM 8732 N N . ASN A 1 1156 ? -10.893 -2.615 40.381 1.00 98.00 1156 ASN A N 1
ATOM 8733 C CA . ASN A 1 1156 ? -12.333 -2.650 40.648 1.00 98.00 1156 ASN A CA 1
ATOM 8734 C C . ASN A 1 1156 ? -13.128 -3.460 39.612 1.00 98.00 1156 ASN A C 1
ATOM 8736 O O . ASN A 1 1156 ? -14.164 -4.032 39.943 1.00 98.00 1156 ASN A O 1
ATOM 8740 N N . HIS A 1 1157 ? -12.680 -3.494 38.354 1.00 97.25 1157 HIS A N 1
ATOM 8741 C CA . HIS A 1 1157 ? -13.377 -4.220 37.291 1.00 97.25 1157 HIS A CA 1
ATOM 8742 C C . HIS A 1 1157 ? -12.901 -5.661 37.111 1.00 97.25 1157 HIS A C 1
ATOM 8744 O O . HIS A 1 1157 ? -13.700 -6.507 36.714 1.00 97.25 1157 HIS A O 1
ATOM 8750 N N . THR A 1 1158 ? -11.636 -5.957 37.407 1.00 97.19 1158 THR A N 1
ATOM 8751 C CA . THR A 1 1158 ? -11.049 -7.284 37.157 1.00 97.19 1158 THR A CA 1
ATOM 8752 C C . THR A 1 1158 ? -10.785 -8.082 38.428 1.00 97.19 1158 THR A C 1
ATOM 8754 O O . THR A 1 1158 ? -10.665 -9.303 38.363 1.00 97.19 1158 THR A O 1
ATOM 8757 N N . ALA A 1 1159 ? -10.733 -7.427 39.589 1.00 95.69 1159 ALA A N 1
ATOM 8758 C CA . ALA A 1 1159 ? -10.162 -7.956 40.827 1.00 95.69 1159 ALA A CA 1
ATOM 8759 C C . ALA A 1 1159 ? -8.758 -8.560 40.614 1.00 95.69 1159 ALA A C 1
ATOM 8761 O O . ALA A 1 1159 ? -8.448 -9.628 41.134 1.00 95.69 1159 ALA A O 1
ATOM 8762 N N . SER A 1 1160 ? -7.935 -7.881 39.806 1.00 96.50 1160 SER A N 1
ATOM 8763 C CA . SER A 1 1160 ? -6.545 -8.249 39.518 1.00 96.50 1160 SER A CA 1
ATOM 8764 C C . SER A 1 1160 ? -5.682 -8.267 40.782 1.00 96.50 1160 SER A C 1
ATOM 8766 O O . SER A 1 1160 ? -5.553 -7.256 41.481 1.00 96.50 1160 SER A O 1
ATOM 8768 N N . GLU A 1 1161 ? -5.033 -9.403 41.039 1.00 94.75 1161 GLU A N 1
ATOM 8769 C CA . GLU A 1 1161 ? -4.095 -9.566 42.154 1.00 94.75 1161 GLU A CA 1
ATOM 8770 C C . GLU A 1 1161 ? -2.845 -8.689 41.985 1.00 94.75 1161 GLU A C 1
ATOM 8772 O O . GLU A 1 1161 ? -2.365 -8.066 42.939 1.00 94.75 1161 GLU A O 1
ATOM 8777 N N . ARG A 1 1162 ? -2.362 -8.563 40.743 1.00 95.06 1162 ARG A N 1
ATOM 8778 C CA . ARG A 1 1162 ? -1.260 -7.672 40.374 1.00 95.06 1162 ARG A CA 1
ATOM 8779 C C . ARG A 1 1162 ? -1.596 -6.232 40.748 1.00 95.06 1162 ARG A C 1
ATOM 8781 O O . ARG A 1 1162 ? -0.849 -5.600 41.489 1.00 95.06 1162 ARG A O 1
ATOM 8788 N N . ALA A 1 1163 ? -2.744 -5.726 40.301 1.00 96.94 1163 ALA A N 1
ATOM 8789 C CA . ALA A 1 1163 ? -3.180 -4.364 40.603 1.00 96.94 1163 ALA A CA 1
ATOM 8790 C C . ALA A 1 1163 ? -3.362 -4.136 42.110 1.00 96.94 1163 ALA A C 1
ATOM 8792 O O . ALA A 1 1163 ? -2.922 -3.109 42.627 1.00 96.94 1163 ALA A O 1
ATOM 8793 N N . ARG A 1 1164 ? -3.946 -5.112 42.822 1.00 97.00 1164 ARG A N 1
ATOM 8794 C CA . ARG A 1 1164 ? -4.094 -5.084 44.285 1.00 97.00 1164 ARG A CA 1
ATOM 8795 C C . ARG A 1 1164 ? -2.748 -4.889 44.980 1.00 97.00 1164 ARG A C 1
ATOM 8797 O O . ARG A 1 1164 ? -2.609 -4.003 45.821 1.00 97.00 1164 ARG A O 1
ATOM 8804 N N . THR A 1 1165 ? -1.756 -5.686 44.587 1.00 95.88 1165 THR A N 1
ATOM 8805 C CA . THR A 1 1165 ? -0.403 -5.650 45.153 1.00 95.88 1165 THR A CA 1
ATOM 8806 C C . THR A 1 1165 ? 0.301 -4.323 44.867 1.00 95.88 1165 THR A C 1
ATOM 8808 O O . THR A 1 1165 ? 0.914 -3.748 45.767 1.00 95.88 1165 THR A O 1
ATOM 8811 N N . LEU A 1 1166 ? 0.186 -3.798 43.641 1.00 96.06 1166 LEU A N 1
ATOM 8812 C CA . LEU A 1 1166 ? 0.790 -2.512 43.274 1.00 96.06 1166 LEU A CA 1
ATOM 8813 C C . LEU A 1 1166 ? 0.168 -1.346 44.058 1.00 96.06 1166 LEU A C 1
ATOM 8815 O O . LEU A 1 1166 ? 0.896 -0.497 44.567 1.00 96.06 1166 LEU A O 1
ATOM 8819 N N . LEU A 1 1167 ? -1.162 -1.322 44.199 1.00 97.06 1167 LEU A N 1
ATOM 8820 C CA . LEU A 1 1167 ? -1.876 -0.275 44.941 1.00 97.06 1167 LEU A CA 1
ATOM 8821 C C . LEU A 1 1167 ? -1.554 -0.297 46.440 1.00 97.06 1167 LEU A C 1
ATOM 8823 O O . LEU A 1 1167 ? -1.458 0.762 47.056 1.00 97.06 1167 LEU A O 1
ATOM 8827 N N . ALA A 1 1168 ? -1.332 -1.478 47.024 1.00 97.19 1168 ALA A N 1
ATOM 8828 C CA . ALA A 1 1168 ? -0.945 -1.608 48.429 1.00 97.19 1168 ALA A CA 1
ATOM 8829 C C . ALA A 1 1168 ? 0.434 -0.989 48.740 1.00 97.19 1168 ALA A C 1
ATOM 8831 O O . ALA A 1 1168 ? 0.690 -0.610 49.880 1.00 97.19 1168 ALA A O 1
ATOM 8832 N N . ARG A 1 1169 ? 1.314 -0.866 47.735 1.00 95.69 1169 ARG A N 1
ATOM 8833 C CA . ARG A 1 1169 ? 2.679 -0.316 47.853 1.00 95.69 1169 ARG A CA 1
ATOM 8834 C C . ARG A 1 1169 ? 2.908 0.873 46.916 1.00 95.69 1169 ARG A C 1
ATOM 8836 O O . ARG A 1 1169 ? 4.020 1.091 46.438 1.00 95.69 1169 ARG A O 1
ATOM 8843 N N . TRP A 1 1170 ? 1.859 1.650 46.645 1.00 96.00 1170 TRP A N 1
ATOM 8844 C CA . TRP A 1 1170 ? 1.875 2.696 45.618 1.00 96.00 1170 TRP A CA 1
ATOM 8845 C C . TRP A 1 1170 ? 3.053 3.685 45.712 1.00 96.00 1170 TRP A C 1
ATOM 8847 O O . TRP A 1 1170 ? 3.698 3.901 44.685 1.00 96.00 1170 TRP A O 1
ATOM 8857 N N . PRO A 1 1171 ? 3.432 4.218 46.897 1.00 94.25 1171 PRO A N 1
ATOM 8858 C CA . PRO A 1 1171 ? 4.566 5.141 47.005 1.00 94.25 1171 PRO A CA 1
ATOM 8859 C C . PRO A 1 1171 ? 5.910 4.537 46.571 1.00 94.25 1171 PRO A C 1
ATOM 8861 O O . PRO A 1 1171 ? 6.774 5.256 46.080 1.00 94.25 1171 PRO A O 1
ATOM 8864 N N . GLU A 1 1172 ? 6.086 3.222 46.729 1.00 94.69 1172 GLU A N 1
ATOM 8865 C CA . GLU A 1 1172 ? 7.312 2.504 46.357 1.00 94.69 1172 GLU A CA 1
ATOM 8866 C C . GLU A 1 1172 ? 7.325 2.091 44.879 1.00 94.69 1172 GLU A C 1
ATOM 8868 O O . GLU A 1 1172 ? 8.387 1.947 44.271 1.00 94.69 1172 GLU A O 1
ATOM 8873 N N . VAL A 1 1173 ? 6.142 1.857 44.307 1.00 94.62 1173 VAL A N 1
ATOM 8874 C CA . VAL A 1 1173 ? 5.973 1.395 42.925 1.00 94.62 1173 VAL A CA 1
ATOM 8875 C C . VAL A 1 1173 ? 5.935 2.566 41.947 1.00 94.62 1173 VAL A C 1
ATOM 8877 O O . VAL A 1 1173 ? 6.479 2.445 40.854 1.00 94.62 1173 VAL A O 1
ATOM 8880 N N . LEU A 1 1174 ? 5.329 3.698 42.320 1.00 95.69 1174 LEU A N 1
ATOM 8881 C CA . LEU A 1 1174 ? 5.155 4.858 41.441 1.00 95.69 1174 LEU A CA 1
ATOM 8882 C C . LEU A 1 1174 ? 6.466 5.326 40.769 1.00 95.69 1174 LEU A C 1
ATOM 8884 O O . LEU A 1 1174 ? 6.435 5.559 39.561 1.00 95.69 1174 LEU A O 1
ATOM 8888 N N . PRO A 1 1175 ? 7.625 5.398 41.461 1.00 96.06 1175 PRO A N 1
ATOM 8889 C CA . PRO A 1 1175 ? 8.893 5.776 40.828 1.00 96.06 1175 PRO A CA 1
ATOM 8890 C C . PRO A 1 1175 ? 9.406 4.788 39.769 1.00 96.06 1175 PRO A C 1
ATOM 8892 O O . PRO A 1 1175 ? 10.305 5.138 39.013 1.00 96.06 1175 PRO A O 1
ATOM 8895 N N . LYS A 1 1176 ? 8.864 3.563 39.716 1.00 96.75 1176 LYS A N 1
ATOM 8896 C CA . LYS A 1 1176 ? 9.227 2.523 38.736 1.00 96.75 1176 LYS A CA 1
ATOM 8897 C C . LYS A 1 1176 ? 8.400 2.595 37.453 1.00 96.75 1176 LYS A C 1
ATOM 8899 O O . LYS A 1 1176 ? 8.622 1.806 36.539 1.00 96.75 1176 LYS A O 1
ATOM 8904 N N . PHE A 1 1177 ? 7.416 3.490 37.380 1.00 98.12 1177 PHE A N 1
ATOM 8905 C CA . PHE A 1 1177 ? 6.705 3.742 36.135 1.00 98.12 1177 PHE A CA 1
ATOM 8906 C C . PHE A 1 1177 ? 7.488 4.707 35.248 1.00 98.12 1177 PHE A C 1
ATOM 8908 O O . PHE A 1 1177 ? 7.964 5.750 35.699 1.00 98.12 1177 PHE A O 1
ATOM 8915 N N . VAL A 1 1178 ? 7.534 4.379 33.962 1.00 97.75 1178 VAL A N 1
ATOM 8916 C CA . VAL A 1 1178 ? 8.053 5.236 32.899 1.00 97.75 1178 VAL A CA 1
ATOM 8917 C C . VAL A 1 1178 ? 6.879 5.759 32.081 1.00 97.75 1178 VAL A C 1
ATOM 8919 O O . VAL A 1 1178 ? 6.008 4.995 31.657 1.00 97.75 1178 VAL A O 1
ATOM 8922 N N . LYS A 1 1179 ? 6.855 7.070 31.855 1.00 98.00 1179 LYS A N 1
ATOM 8923 C CA . LYS A 1 1179 ? 5.941 7.742 30.936 1.00 98.00 1179 LYS A CA 1
ATOM 8924 C C . LYS A 1 1179 ? 6.578 7.805 29.552 1.00 98.00 1179 LYS A C 1
ATOM 8926 O O . LYS A 1 1179 ? 7.713 8.248 29.410 1.00 98.00 1179 LYS A O 1
ATOM 8931 N N . VAL A 1 1180 ? 5.826 7.407 28.534 1.00 97.94 1180 VAL A N 1
ATOM 8932 C CA . VAL A 1 1180 ? 6.195 7.558 27.122 1.00 97.94 1180 VAL A CA 1
ATOM 8933 C C . VAL A 1 1180 ? 5.487 8.785 26.562 1.00 97.94 1180 VAL A C 1
ATOM 8935 O O . VAL A 1 1180 ? 4.253 8.845 26.584 1.00 97.94 1180 VAL A O 1
ATOM 8938 N N . MET A 1 1181 ? 6.260 9.755 26.070 1.00 95.38 1181 MET A N 1
ATOM 8939 C CA . MET A 1 1181 ? 5.758 11.055 25.619 1.00 95.38 1181 MET A CA 1
ATOM 8940 C C . MET A 1 1181 ? 6.206 11.373 24.181 1.00 95.38 1181 MET A C 1
ATOM 8942 O O . MET A 1 1181 ? 7.401 11.549 23.947 1.00 95.38 1181 MET A O 1
ATOM 8946 N N . PRO A 1 1182 ? 5.283 11.489 23.209 1.00 93.00 1182 PRO A N 1
ATOM 8947 C CA . PRO A 1 1182 ? 5.633 11.825 21.826 1.00 93.00 1182 PRO A CA 1
ATOM 8948 C C . PRO A 1 1182 ? 6.108 13.270 21.637 1.00 93.00 1182 PRO A C 1
ATOM 8950 O O . PRO A 1 1182 ? 5.511 14.200 22.186 1.00 93.00 1182 PRO A O 1
ATOM 8953 N N . HIS A 1 1183 ? 7.124 13.473 20.789 1.00 91.12 1183 HIS A N 1
ATOM 8954 C CA . HIS A 1 1183 ? 7.747 14.785 20.546 1.00 91.12 1183 HIS A CA 1
ATOM 8955 C C . HIS A 1 1183 ? 6.758 15.818 19.998 1.00 91.12 1183 HIS A C 1
ATOM 8957 O O . HIS A 1 1183 ? 6.628 16.915 20.544 1.00 91.12 1183 HIS A O 1
ATOM 8963 N N . GLU A 1 1184 ? 6.027 15.474 18.931 1.00 81.38 1184 GLU A N 1
ATOM 8964 C CA . GLU A 1 1184 ? 5.079 16.410 18.313 1.00 81.38 1184 GLU A CA 1
ATOM 8965 C C . GLU A 1 1184 ? 3.884 16.703 19.227 1.00 81.38 1184 GLU A C 1
ATOM 8967 O O . GLU A 1 1184 ? 3.409 17.839 19.279 1.00 81.38 1184 GLU A O 1
ATOM 8972 N N . TYR A 1 1185 ? 3.426 15.710 19.996 1.00 82.19 1185 TYR A N 1
ATOM 8973 C CA . TYR A 1 1185 ? 2.355 15.906 20.970 1.00 82.19 1185 TYR A CA 1
ATOM 8974 C C . TYR A 1 1185 ? 2.788 16.854 22.092 1.00 82.19 1185 TYR A C 1
ATOM 8976 O O . TYR A 1 1185 ? 2.034 17.767 22.433 1.00 82.19 1185 TYR A O 1
ATOM 8984 N N . ARG A 1 1186 ? 4.022 16.710 22.606 1.00 87.00 1186 ARG A N 1
ATOM 8985 C CA . ARG A 1 1186 ? 4.599 17.655 23.574 1.00 87.00 1186 ARG A CA 1
ATOM 8986 C C . ARG A 1 1186 ? 4.632 19.070 23.003 1.00 87.00 1186 ARG A C 1
ATOM 8988 O O . ARG A 1 1186 ? 4.108 19.976 23.649 1.00 87.00 1186 ARG A O 1
ATOM 8995 N N . ARG A 1 1187 ? 5.158 19.248 21.783 1.00 85.69 1187 ARG A N 1
ATOM 8996 C CA . ARG A 1 1187 ? 5.206 20.557 21.104 1.00 85.69 1187 ARG A CA 1
ATOM 8997 C C . ARG A 1 1187 ? 3.828 21.221 21.085 1.00 85.69 1187 ARG A C 1
ATOM 8999 O O . ARG A 1 1187 ? 3.694 22.365 21.507 1.00 85.69 1187 ARG A O 1
ATOM 9006 N N . VAL A 1 1188 ? 2.794 20.488 20.668 1.00 80.25 1188 VAL A N 1
ATOM 9007 C CA . VAL A 1 1188 ? 1.422 21.016 20.589 1.00 80.25 1188 VAL A CA 1
ATOM 9008 C C . VAL A 1 1188 ? 0.843 21.338 21.973 1.00 80.25 1188 VAL A C 1
ATOM 9010 O O . VAL A 1 1188 ? 0.166 22.355 22.132 1.00 80.25 1188 VAL A O 1
ATOM 9013 N N . LEU A 1 1189 ? 1.088 20.510 22.995 1.00 80.94 1189 LEU A N 1
ATOM 9014 C CA . LEU A 1 1189 ? 0.641 20.796 24.366 1.00 80.94 1189 LEU A CA 1
ATOM 9015 C C . LEU A 1 1189 ? 1.310 22.054 24.934 1.00 80.94 1189 LEU A C 1
ATOM 9017 O O . LEU A 1 1189 ? 0.645 22.863 25.582 1.00 80.94 1189 LEU A O 1
ATOM 9021 N N . GLU A 1 1190 ? 2.600 22.243 24.673 1.00 83.88 1190 GLU A N 1
ATOM 9022 C CA . GLU A 1 1190 ? 3.347 23.429 25.090 1.00 83.88 1190 GLU A CA 1
ATOM 9023 C C . GLU A 1 1190 ? 2.893 24.688 24.350 1.00 83.88 1190 GLU A C 1
ATOM 9025 O O . GLU A 1 1190 ? 2.665 25.715 24.989 1.00 83.88 1190 GLU A O 1
ATOM 9030 N N . GLU A 1 1191 ? 2.692 24.615 23.032 1.00 80.88 1191 GLU A N 1
ATOM 9031 C CA . GLU A 1 1191 ? 2.124 25.706 22.231 1.00 80.88 1191 GLU A CA 1
ATOM 9032 C C . GLU A 1 1191 ? 0.745 26.119 22.757 1.00 80.88 1191 GLU A C 1
ATOM 9034 O O . GLU A 1 1191 ? 0.488 27.307 22.944 1.00 80.88 1191 GLU A O 1
ATOM 9039 N N . ARG A 1 1192 ? -0.121 25.151 23.088 1.00 79.00 1192 ARG A N 1
ATOM 9040 C CA . ARG A 1 1192 ? -1.436 25.416 23.693 1.00 79.00 1192 ARG A CA 1
ATOM 9041 C C . ARG A 1 1192 ? -1.331 26.041 25.078 1.00 79.00 1192 ARG A C 1
ATOM 9043 O O . ARG A 1 1192 ? -2.068 26.981 25.359 1.00 79.00 1192 ARG A O 1
ATOM 9050 N N . ARG A 1 1193 ? -0.422 25.561 25.936 1.00 80.31 1193 ARG A N 1
ATOM 9051 C CA . ARG A 1 1193 ? -0.167 26.167 27.256 1.00 80.31 1193 ARG A CA 1
ATOM 9052 C C . ARG A 1 1193 ? 0.319 27.613 27.109 1.00 80.31 1193 ARG A C 1
ATOM 9054 O O . ARG A 1 1193 ? -0.176 28.484 27.817 1.00 80.31 1193 ARG A O 1
ATOM 9061 N N . ARG A 1 1194 ? 1.223 27.886 26.160 1.00 78.31 1194 ARG A N 1
ATOM 9062 C CA . ARG A 1 1194 ? 1.706 29.244 25.848 1.00 78.31 1194 ARG A CA 1
ATOM 9063 C C . ARG A 1 1194 ? 0.593 30.138 25.303 1.00 78.31 1194 ARG A C 1
ATOM 9065 O O . ARG A 1 1194 ? 0.463 31.265 25.761 1.00 78.31 1194 ARG A O 1
ATOM 9072 N N . ALA A 1 1195 ? -0.234 29.636 24.386 1.00 74.88 1195 ALA A N 1
ATOM 9073 C CA . ALA A 1 1195 ? -1.372 30.374 23.839 1.00 74.88 1195 ALA A CA 1
ATOM 9074 C C . ALA A 1 1195 ? -2.432 30.683 24.911 1.00 74.88 1195 ALA A C 1
ATOM 9076 O O . ALA A 1 1195 ? -2.925 31.804 24.979 1.00 74.88 1195 ALA A O 1
ATOM 9077 N N . ALA A 1 1196 ? -2.736 29.725 25.792 1.00 73.62 1196 ALA A N 1
ATOM 9078 C CA . ALA A 1 1196 ? -3.638 29.934 26.924 1.00 73.62 1196 ALA A CA 1
ATOM 9079 C C . ALA A 1 1196 ? -3.078 30.956 27.933 1.00 73.62 1196 ALA A C 1
ATOM 9081 O O . ALA A 1 1196 ? -3.837 31.756 28.474 1.00 73.62 1196 ALA A O 1
ATOM 9082 N N . ALA A 1 1197 ? -1.758 30.966 28.150 1.00 73.69 1197 ALA A N 1
ATOM 9083 C CA . ALA A 1 1197 ? -1.082 31.942 29.005 1.00 73.69 1197 ALA A CA 1
ATOM 9084 C C . ALA A 1 1197 ? -0.978 33.346 28.374 1.00 73.69 1197 ALA A C 1
ATOM 9086 O O . ALA A 1 1197 ? -0.930 34.333 29.103 1.00 73.69 1197 ALA A O 1
ATOM 9087 N N . ALA A 1 1198 ? -0.960 33.450 27.040 1.00 68.75 1198 ALA A N 1
ATOM 9088 C CA . ALA A 1 1198 ? -0.865 34.717 26.307 1.00 68.75 1198 ALA A CA 1
ATOM 9089 C C . ALA A 1 1198 ? -2.199 35.492 26.204 1.00 68.75 1198 ALA A C 1
ATOM 9091 O O . ALA A 1 1198 ? -2.195 36.647 25.782 1.00 68.75 1198 ALA A O 1
ATOM 9092 N N . GLY A 1 1199 ? -3.327 34.893 26.611 1.00 45.53 1199 GLY A N 1
ATOM 9093 C CA . GLY A 1 1199 ? -4.666 35.480 26.470 1.00 45.53 1199 GLY A CA 1
ATOM 9094 C C . GLY A 1 1199 ? -5.172 35.501 25.014 1.00 45.53 1199 GLY A C 1
ATOM 9095 O O . GLY A 1 1199 ? -4.412 35.239 24.081 1.00 45.53 1199 GLY A O 1
ATOM 9096 N N . PRO A 1 1200 ? -6.473 35.766 24.776 1.00 43.59 1200 PRO A N 1
ATOM 9097 C CA . PRO A 1 1200 ? -7.027 35.767 23.426 1.00 43.59 1200 PRO A CA 1
ATOM 9098 C C . PRO A 1 1200 ? -6.415 36.894 22.584 1.00 43.59 1200 PRO A C 1
ATOM 9100 O O . PRO A 1 1200 ? -6.552 38.075 22.897 1.00 43.59 1200 PRO A O 1
ATOM 9103 N N . ASN A 1 1201 ? -5.758 36.515 21.488 1.00 40.78 1201 ASN A N 1
ATOM 9104 C CA . ASN A 1 1201 ? -5.251 37.446 20.488 1.00 40.78 1201 ASN A CA 1
ATOM 9105 C C . ASN A 1 1201 ? -6.451 38.040 19.706 1.00 40.78 1201 ASN A C 1
ATOM 9107 O O . ASN A 1 1201 ? -7.205 37.258 19.120 1.00 40.78 1201 ASN A O 1
ATOM 9111 N N . PRO A 1 1202 ? -6.665 39.372 19.654 1.00 37.81 1202 PRO A N 1
ATOM 9112 C CA . PRO A 1 1202 ? -7.879 39.983 19.083 1.00 37.81 1202 PRO A CA 1
ATOM 9113 C C . PRO A 1 1202 ? -8.099 39.789 17.570 1.00 37.81 1202 PRO A C 1
ATOM 9115 O O . PRO A 1 1202 ? -9.042 40.349 17.023 1.00 37.81 1202 PRO A O 1
ATOM 9118 N N . VAL A 1 1203 ? -7.244 39.036 16.873 1.00 40.88 1203 VAL A N 1
ATOM 9119 C CA . VAL A 1 1203 ? -7.211 38.978 15.398 1.00 40.88 1203 VAL A CA 1
ATOM 9120 C C . VAL A 1 1203 ? -7.817 37.681 14.826 1.00 40.88 1203 VAL A C 1
ATOM 9122 O O . VAL A 1 1203 ? -7.901 37.524 13.618 1.00 40.88 1203 VAL A O 1
ATOM 9125 N N . ALA A 1 1204 ? -8.295 36.748 15.657 1.00 34.25 1204 ALA A N 1
ATOM 9126 C CA . ALA A 1 1204 ? -8.807 35.446 15.193 1.00 34.25 1204 ALA A CA 1
ATOM 9127 C C . ALA A 1 1204 ? -10.347 35.302 15.210 1.00 34.25 1204 ALA A C 1
ATOM 9129 O O . ALA A 1 1204 ? -10.856 34.186 15.291 1.00 34.25 1204 ALA A O 1
ATOM 9130 N N . ALA A 1 1205 ? -11.095 36.409 15.147 1.00 29.95 1205 ALA A N 1
ATOM 9131 C CA . ALA A 1 1205 ? -12.564 36.414 15.108 1.00 29.95 1205 ALA A CA 1
ATOM 9132 C C . ALA A 1 1205 ? -13.134 37.224 13.924 1.00 29.95 1205 ALA A C 1
ATOM 9134 O O . ALA A 1 1205 ? -14.084 37.990 14.098 1.00 29.95 1205 ALA A O 1
ATOM 9135 N N . SER A 1 1206 ? -12.557 37.059 12.729 1.00 30.44 1206 SER A N 1
ATOM 9136 C CA . SER A 1 1206 ? -13.112 37.564 11.461 1.00 30.44 1206 SER A CA 1
ATOM 9137 C C . SER A 1 1206 ? -13.074 36.505 10.372 1.00 30.44 1206 SER A C 1
ATOM 9139 O O . SER A 1 1206 ? -11.949 36.018 10.109 1.00 30.44 1206 SER A O 1
#

Secondary structure (DSSP, 8-state):
-PPEEEEEEEEEEEEEEEEEEPTTSPEEEEEEEEEEEEEEEEEEEEESSSEEEEEES-TTS-SSTTSHHHHHHHHHGGGS-TT-EEEEEEE--SPTTSSS-HHHHHHHHHHHHHHHHTT----HHHHHHHHHTT-SSGGGGGS-SEEEEESSSPPPEE----S---EEEE-------HHHHHHTSPP-TT--PPP-HHHHHHHHHT-HHHHHHT-EETTHHHHHHH-HHHHHHHHHHHHTT-S--EE-TTSS-EEEE-S-HHHHHHHHHHHHHTT------EEEEE-EEEGGGHHHHHHHHHHHHHHHHHHHHHTT--EEEEE-TT--SSEEEPPHHHHHHHHHHHHHHTT-GGG-EEEEE-SS--SHHHHHHHHHTT-SEEE-HHHHHHHHHHHHTT-S-TT--HHHHHHHHHHHHHHHHHHHHHTTT---HHHHTT----B-SEE-HHHHHHHSTT-B-SSBEE-HHHHHHHHHHHHHHHS-S-GGG-SS-----SSS--TTSS--SS-HHHHHHHHHHHHHT-HHHHHHHHHHHH--SSS--SGGGGEEE--SS---GGGSPPHHHHGGGEEE----BTTB-HHHHHHHHHHHHHHT-B-B-GGG---GGGGSBPTTS-B---SEEEE-TT-TT--HHHHHT-SEEEEE---TTSTT---EE-GGG--HHHHHHHTS-TT--EE--SS-TT-SSHHHHHHHHHHHHHH-TTSEEEEEEE--TTHHHHHHHHHHTT-SEEEEE-TT---SS--HHHHHHS---HHHHHHHHHHHHHHTT-GGG-EEEEESS--SHHHHHHHHHTT-SEEEESHHHHHHHT------GGGT--TTSSS---HHHHTT----HHHHHHHHHHHHHHHHHHHHHHT-SSHHHHTT-GGGEEEPS----GGGTTB--TTTTPPP---TTS-SS--SPPP--GGG-HHHHHHHHTHHHHHH---EEEEEEE-TT--STTHHHHHHHHHHHGGG-SPTTSEEEEEEEEE-TTTTTT--TTEEEEEEEEE-TTTTTT--S-EEEEE--TT-SS-GGGSEEE-SSTTTT--SEEEEEEEEE-TTTTTT-EEEEEEEEE--TTTTTT-EEEEEEESS---SSBTTT--EEEEEEE-TTS-GGGTB-TTSEEEEES-SHHHHHHHHHHHHHHHHHH--HHHHHHHHTHHHHGGGEEEEEEHHHHHHHHHHHHHHHH---TTS--

Radius of gyration: 39.03 Å; chains: 1; bounding box: 122×75×87 Å